Protein AF-A0A6G0WI58-F1 (afdb_monomer)

Sequence (1048 aa):
MTQKGDEEGEVELINSTYSTTRFAFSWSWWSAYGYKRHIKGDTLPADNMLLTDQSMAYESCGSKIKADLLGGNAVVMFAYGLSGSGKTFTVFGPDAVDIPEAWFKHEEPHPLWGIFPRLAYELFKEKQDGWKITMKYFQNVVDTVRDLMSPMAQEQQYKNGMRKDPDGFMDIEWCQGVVLKDWNDLRKTFMSANARKAIAPTQFNHQSTRGHCIMTLEVEKPDPEREGMKQRGRVYVCDLAGTEPAGDVVYANYQKIAFDDGTIEMKYLGPHPDPAKSKELQDQGKKINLSLTEMAQFFMKMAEAVQKKTLKPGASIPGCNSYFLCKYLKDTMLQARTYLFCAVRPEVTYHNYTFSTLGFAKNASVIKLQPKKASTAASPAERKLMAELDEMKNLVAMLKAENEKMAKSGGSGGGGGGGEQVEKLNELLAMKQKQLENVLNGDDDGNNEKSAAKMQEAMMQRQREEYEKRGIALTFFEDKTTLPYLINLDVDAYRSMRFMFILSKEVTTVGTQGDIKPMALSVIADHCSFEKSPPAIDGDGVDSGGVVTLVAGKGEVLHNGKKLEPQARIVLAPFDRVVIGTELMLFRYPGREDPSVDPPSADDAAREFQQALQSQDTAAMLALEAQKKQFEAERAAWEKQKAELDAARAQTSTASAEEVAEREQKLRELAQQEKERLARQVNDQELRDVLPKINELKQIVGVLNRDMLSFETALKGGGGSDGDGIPQVKVKVHNSQTDETILLDVFEFVKAYALLKDEVAFLKNAIANNREYSSPQGHDPITLLFDNSFHVGSVTSFPEYLLYNLETDPDESNMNIKNAVPPFNTIGKLQVIWTPLSSDDESKHDPNAIEDVDGPDDLVGKPWTYKLEIKQALGLPMITDLAYCQYEFLGELFTTESVEQNTRNPVFNYSHIHHVPCVTKEFIQYLQSHRLEFQLFINPYIMDPPKDTISTSNSAIVRNLGGTVKVQIPYEELEAKVTTLEQEKDSLVREVAFLRQAFKSATSKDAPPFEATISTPRSKLEMAKSTDNVLNPPPSSTPATTQPNDKK

Nearest PDB structures (foldseek):
  7wrg-assembly1_A  TM=3.898E-01  e=3.683E-45  Caenorhabditis elegans
  7wrg-assembly2_B  TM=3.918E-01  e=1.733E-41  Caenorhabditis elegans
  6g6z-assembly1_A  TM=7.735E-01  e=5.471E-14  Homo sapiens
  7tr0-assembly1_K  TM=7.579E-01  e=8.413E-13  Candida albicans
  4ck5-assembly1_C  TM=7.327E-01  e=4.857E-12  Homo sapiens

pLDDT: mean 77.8, std 13.47, range [34.03, 96.38]

Solvent-accessible surface area (backbone atoms only — not comparable to full-atom values): 58049 Å² total; per-residue (Å²): 97,43,64,81,55,89,65,38,9,32,42,64,58,76,98,60,92,58,93,76,40,72,47,72,42,49,72,45,78,43,66,69,81,71,46,82,81,70,66,83,77,86,56,64,73,63,73,71,41,71,77,45,50,39,60,59,54,24,71,73,47,37,64,60,52,49,52,39,32,77,65,10,20,32,33,36,40,37,24,40,33,45,51,69,30,43,39,58,41,54,43,43,12,49,70,55,86,88,49,83,74,15,41,60,76,47,95,59,96,52,77,61,27,9,36,49,54,53,48,50,50,53,50,51,71,69,60,54,91,77,54,47,39,35,40,32,36,32,36,35,45,62,66,33,32,30,18,30,58,36,93,79,52,51,67,46,50,46,79,69,46,54,41,67,47,99,86,61,38,57,44,52,70,82,50,46,68,47,78,48,87,46,61,66,48,47,27,53,53,47,52,61,22,56,73,62,58,64,65,52,31,29,81,61,23,74,77,29,49,78,24,37,35,44,34,38,46,35,41,36,30,70,30,94,88,41,88,65,32,28,28,34,10,30,40,36,43,33,44,49,39,47,68,60,61,24,85,79,49,36,32,34,38,71,44,85,42,78,46,97,88,71,52,72,47,75,44,76,75,46,68,46,92,57,64,65,58,20,49,54,53,19,60,54,31,46,54,43,44,51,24,51,50,37,39,52,47,45,36,42,57,47,32,51,28,56,76,70,69,67,67,54,93,92,62,81,74,86,70,37,70,79,38,61,58,24,58,49,40,51,64,36,54,67,31,13,42,75,46,80,44,76,23,56,53,92,49,75,93,40,40,73,60,32,50,52,44,51,53,52,51,53,38,45,67,68,63,84,60,70,49,49,70,42,71,49,76,55,52,75,66,56,50,51,47,52,53,53,49,53,55,49,49,53,52,51,52,52,52,51,54,48,52,54,52,57,67,71,68,72,74,88,82,85,82,75,62,72,62,56,53,51,49,53,49,51,52,52,49,53,52,51,52,53,51,44,51,36,47,75,71,62,74,67,61,97,57,96,70,76,50,71,65,61,55,48,52,54,48,50,57,50,49,50,58,55,34,46,77,26,37,30,44,48,41,91,83,54,81,78,64,66,58,41,26,36,30,34,44,33,73,51,74,86,67,22,65,40,46,29,38,64,54,83,50,60,66,36,35,29,12,74,78,38,56,28,39,77,77,54,87,63,51,33,64,56,19,30,35,38,38,42,46,73,70,42,70,44,100,83,78,48,74,71,43,47,53,44,29,42,33,34,30,80,33,59,34,30,48,75,45,38,79,56,56,72,69,38,75,44,78,64,53,69,63,40,39,38,29,57,48,82,46,44,24,35,32,44,35,55,94,71,59,60,92,89,59,80,76,80,52,37,55,59,55,47,51,42,41,51,57,41,62,56,72,70,47,64,70,65,42,53,55,48,48,52,50,47,51,50,50,52,50,53,48,54,52,47,54,50,53,50,52,53,52,53,54,57,64,71,67,71,86,82,78,53,76,65,63,51,52,56,50,52,50,54,51,51,53,52,51,49,51,50,52,54,51,53,38,52,54,50,38,56,48,51,50,64,64,44,54,64,51,51,58,51,41,54,52,49,33,43,36,63,70,41,65,55,53,46,78,46,82,41,67,29,70,27,90,43,76,80,71,80,27,62,56,40,66,28,38,33,39,34,34,70,84,79,74,46,74,49,60,36,49,54,67,59,47,53,51,49,46,54,53,48,52,49,52,53,42,52,51,46,50,24,50,78,68,76,40,88,45,67,62,60,75,72,64,35,70,66,50,50,66,44,74,47,76,26,72,57,22,37,31,82,43,72,50,45,60,60,54,42,64,46,56,55,50,80,85,63,21,60,36,62,21,25,32,47,40,84,75,64,45,76,44,29,30,38,33,44,41,43,38,61,41,56,37,91,49,74,93,66,48,41,83,88,65,54,68,89,44,95,45,62,73,76,43,53,71,34,66,46,33,34,37,41,33,42,41,33,39,39,65,39,89,54,44,19,34,30,36,33,41,34,36,58,58,98,91,41,82,47,69,49,44,66,36,80,42,88,33,38,53,49,68,54,69,34,75,50,76,50,72,40,80,56,35,44,73,67,54,52,50,42,37,67,70,43,49,38,48,39,40,34,30,33,20,57,44,78,88,76,69,79,89,71,68,55,30,56,83,30,64,67,31,31,48,63,66,73,39,82,80,80,81,77,69,56,68,67,62,54,51,53,51,50,53,52,50,51,52,50,48,56,49,51,52,52,49,51,50,48,51,39,51,52,45,24,72,75,67,77,44,82,65,79,83,87,79,82,88,66,92,48,74,66,61,56,51,52,51,50,53,54,53,46,50,71,76,56,63,76,84,82,81,77,80,88,76,88,80,79,92,77,88,132

Radius of gyration: 37.11 Å; Cα contacts (8 Å, |Δi|>4): 1701; chains: 1; bounding box: 77×116×121 Å

Organism: NCBI:txid100861

Mean predicted aligned error: 19.03 Å

InterPro domains:
  IPR001752 Kinesin motor domain [PF00225] (53-246)
  IPR001752 Kinesin motor domain [PR00380] (72-93)
  IPR001752 Kinesin motor domain [PR00380] (202-219)
  IPR001752 Kinesin motor domain [PR00380] (234-252)
  IPR001752 Kinesin motor domain [PS50067] (1-244)
  IPR001752 Kinesin motor domain [SM00129] (8-375)
  IPR008984 SMAD/FHA domain superfamily [SSF49879] (483-587)
  IPR027417 P-loop containing nucleoside triphosphate hydrolase [SSF52540] (52-378)
  IPR027640 Kinesin-like protein [PTHR24115] (20-683)
  IPR035892 C2 domain superfamily [SSF49562] (882-938)
  IPR036961 Kinesin motor domain superfamily [G3DSA:3.40.850.10] (3-410)

Structure (mmCIF, N/CA/C/O backbone):
data_AF-A0A6G0WI58-F1
#
_entry.id   AF-A0A6G0WI58-F1
#
loop_
_atom_site.group_PDB
_atom_site.id
_atom_site.type_symbol
_atom_site.label_atom_id
_atom_site.label_alt_id
_atom_site.label_comp_id
_atom_site.label_asym_id
_atom_site.label_entity_id
_atom_site.label_seq_id
_atom_site.pdbx_PDB_ins_code
_atom_site.Cartn_x
_atom_site.Cartn_y
_atom_site.Cartn_z
_atom_site.occupancy
_atom_site.B_iso_or_equiv
_atom_site.auth_seq_id
_atom_site.auth_comp_id
_atom_site.auth_asym_id
_atom_site.auth_atom_id
_atom_site.pdbx_PDB_model_num
ATOM 1 N N . MET A 1 1 ? 5.698 -0.679 32.376 1.00 86.19 1 MET A N 1
ATOM 2 C CA . MET A 1 1 ? 4.346 -1.140 31.981 1.00 86.19 1 MET A CA 1
ATOM 3 C C . MET A 1 1 ? 3.845 -2.085 33.051 1.00 86.19 1 MET A C 1
ATOM 5 O O . MET A 1 1 ? 4.654 -2.848 33.569 1.00 86.19 1 MET A O 1
ATOM 9 N N . THR A 1 2 ? 2.569 -2.012 33.417 1.00 85.88 2 THR A N 1
ATOM 10 C CA . THR A 1 2 ? 1.995 -2.806 34.514 1.00 85.88 2 THR A CA 1
ATOM 11 C C . THR A 1 2 ? 0.606 -3.312 34.149 1.00 85.88 2 THR A C 1
ATOM 13 O O . THR A 1 2 ? -0.266 -2.509 33.831 1.00 85.88 2 THR A O 1
ATOM 16 N N . GLN A 1 3 ? 0.390 -4.622 34.278 1.00 88.62 3 GLN A N 1
ATOM 17 C CA . GLN A 1 3 ? -0.926 -5.261 34.176 1.00 88.62 3 GLN A CA 1
ATOM 18 C C . GLN A 1 3 ? -1.393 -5.665 35.581 1.00 88.62 3 GLN A C 1
ATOM 20 O O . GLN A 1 3 ? -0.769 -6.526 36.200 1.00 88.62 3 GLN A O 1
ATOM 25 N N . LYS A 1 4 ? -2.445 -5.026 36.107 1.00 83.50 4 LYS A N 1
ATOM 26 C CA . LYS A 1 4 ? -2.928 -5.253 37.488 1.00 83.50 4 LYS A CA 1
ATOM 27 C C . LYS A 1 4 ? -4.059 -6.291 37.574 1.00 83.50 4 LYS A C 1
ATOM 29 O O . LYS A 1 4 ? -4.190 -6.946 38.604 1.00 83.50 4 LYS A O 1
ATOM 34 N N . GLY A 1 5 ? -4.813 -6.481 36.491 1.00 80.56 5 GLY A N 1
ATOM 35 C CA . GLY A 1 5 ? -5.943 -7.414 36.378 1.00 80.56 5 GLY A CA 1
ATOM 36 C C . GLY A 1 5 ? -6.354 -7.639 34.917 1.00 80.56 5 GLY A C 1
ATOM 37 O O . GLY A 1 5 ? -5.668 -7.156 34.016 1.00 80.56 5 GLY A O 1
ATOM 38 N N . ASP A 1 6 ? -7.447 -8.367 34.653 1.00 82.06 6 ASP A N 1
ATOM 39 C CA . ASP A 1 6 ? -8.005 -8.446 33.287 1.00 82.06 6 ASP A CA 1
ATOM 40 C C . ASP A 1 6 ? -8.547 -7.073 32.879 1.00 82.06 6 ASP A C 1
ATOM 42 O O . ASP A 1 6 ? -9.251 -6.431 33.650 1.00 82.06 6 ASP A O 1
ATOM 46 N N . GLU A 1 7 ? -8.193 -6.618 31.680 1.00 84.44 7 GLU A N 1
ATOM 47 C CA . GLU A 1 7 ? -8.569 -5.298 31.155 1.00 84.44 7 GLU A CA 1
ATOM 48 C C . GLU A 1 7 ? -8.104 -4.083 32.008 1.00 84.44 7 GLU A C 1
ATOM 50 O O . GLU A 1 7 ? -8.601 -2.972 31.825 1.00 84.44 7 GLU A O 1
ATOM 55 N N . GLU A 1 8 ? -7.108 -4.268 32.888 1.00 88.88 8 GLU A N 1
ATOM 56 C CA . GLU A 1 8 ? -6.513 -3.227 33.749 1.00 88.88 8 GLU A CA 1
ATOM 57 C C . GLU A 1 8 ? -4.999 -3.048 33.498 1.00 88.88 8 GLU A C 1
ATOM 59 O O . GLU A 1 8 ? -4.148 -3.397 34.330 1.00 88.88 8 GLU A O 1
ATOM 64 N N . GLY A 1 9 ? -4.652 -2.515 32.324 1.00 90.19 9 GLY A N 1
ATOM 65 C CA . GLY A 1 9 ? -3.285 -2.197 31.907 1.00 90.19 9 GLY A CA 1
ATOM 66 C C . GLY A 1 9 ? -2.919 -0.717 32.077 1.00 90.19 9 GLY A C 1
ATOM 67 O O . GLY A 1 9 ? -3.731 0.183 31.865 1.00 90.19 9 GLY A O 1
ATOM 68 N N . GLU A 1 10 ? -1.662 -0.444 32.422 1.00 91.88 10 GLU A N 1
ATOM 69 C CA . GLU A 1 10 ? -1.137 0.913 32.600 1.00 91.88 10 GLU A CA 1
ATOM 70 C C . GLU A 1 10 ? 0.283 1.042 32.027 1.00 91.88 10 GLU A C 1
ATOM 72 O O . GLU A 1 10 ? 1.170 0.204 32.241 1.00 91.88 10 GLU A O 1
ATOM 77 N N . VAL A 1 11 ? 0.510 2.130 31.294 1.00 92.25 11 VAL A N 1
ATOM 78 C CA . VAL A 1 11 ? 1.809 2.509 30.735 1.00 92.25 11 VAL A CA 1
ATOM 79 C C . VAL A 1 11 ? 2.222 3.850 31.328 1.00 92.25 11 VAL A C 1
ATOM 81 O O . VAL A 1 11 ? 1.506 4.840 31.204 1.00 92.25 11 VAL A O 1
ATOM 84 N N . GLU A 1 12 ? 3.399 3.880 31.948 1.00 90.94 12 GLU A N 1
ATOM 85 C CA . GLU A 1 12 ? 4.030 5.089 32.474 1.00 90.94 12 GLU A CA 1
ATOM 86 C C . GLU A 1 12 ? 5.325 5.365 31.702 1.00 90.94 12 GLU A C 1
ATOM 88 O O . GLU A 1 12 ? 6.178 4.483 31.574 1.00 90.94 12 GLU A O 1
ATOM 93 N N . LEU A 1 13 ? 5.456 6.581 31.172 1.00 89.19 13 LEU A N 1
ATOM 94 C CA . LEU A 1 13 ? 6.663 7.083 30.527 1.00 89.19 13 LEU A CA 1
ATOM 95 C C . LEU A 1 13 ? 7.618 7.628 31.588 1.00 89.19 13 LEU A C 1
ATOM 97 O O . LEU A 1 13 ? 7.349 8.645 32.227 1.00 89.19 13 LEU A O 1
ATOM 101 N N . ILE A 1 14 ? 8.752 6.954 31.745 1.00 86.69 14 ILE A N 1
ATOM 102 C CA . ILE A 1 14 ? 9.861 7.387 32.601 1.00 86.69 14 ILE A CA 1
ATOM 103 C C . ILE A 1 14 ? 10.835 8.251 31.797 1.00 86.69 14 ILE A C 1
ATOM 105 O O . ILE A 1 14 ? 10.959 8.072 30.591 1.00 86.69 14 ILE A O 1
ATOM 109 N N . ASN A 1 15 ? 11.555 9.173 32.444 1.00 83.75 15 ASN A N 1
ATOM 110 C CA . ASN A 1 15 ? 12.497 10.088 31.772 1.00 83.75 15 ASN A CA 1
ATOM 111 C C . ASN A 1 15 ? 11.845 10.932 30.654 1.00 83.75 15 ASN A C 1
ATOM 113 O O . ASN A 1 15 ? 12.468 11.229 29.634 1.00 83.75 15 ASN A O 1
ATOM 117 N N . SER A 1 16 ? 10.568 11.275 30.832 1.00 81.00 16 SER A N 1
ATOM 118 C CA . SER A 1 16 ? 9.770 12.064 29.895 1.00 81.00 16 SER A CA 1
ATOM 119 C C . SER A 1 16 ? 9.658 13.514 30.367 1.00 81.00 16 SER A C 1
ATOM 121 O O . SER A 1 16 ? 9.489 13.766 31.558 1.00 81.00 16 SER A O 1
ATOM 123 N N . THR A 1 17 ? 9.729 14.463 29.433 1.00 78.31 17 THR A N 1
ATOM 124 C CA . THR A 1 17 ? 9.482 15.895 29.677 1.00 78.31 17 THR A CA 1
ATOM 125 C C . THR A 1 17 ? 8.025 16.297 29.422 1.00 78.31 17 THR A C 1
ATOM 127 O O . THR A 1 17 ? 7.658 17.446 29.658 1.00 78.31 17 THR A O 1
ATOM 130 N N . TYR A 1 18 ? 7.185 15.369 28.948 1.00 76.44 18 TYR A N 1
ATOM 131 C CA . TYR A 1 18 ? 5.766 15.618 28.702 1.00 76.44 18 TYR A CA 1
ATOM 132 C C . TYR A 1 18 ? 4.981 15.749 30.013 1.00 76.44 18 TYR A C 1
ATOM 134 O O . TYR A 1 18 ? 5.231 15.029 30.977 1.00 76.44 18 TYR A O 1
ATOM 142 N N . SER A 1 19 ? 3.972 16.625 30.025 1.00 76.19 19 SER A N 1
ATOM 143 C CA . SER A 1 19 ? 3.089 16.831 31.184 1.00 76.19 19 SER A CA 1
ATOM 144 C C . SER A 1 19 ? 2.230 15.605 31.511 1.00 76.19 19 SER A C 1
ATOM 146 O O . SER A 1 19 ? 1.919 15.351 32.673 1.00 76.19 19 SER A O 1
ATOM 148 N N . THR A 1 20 ? 1.857 14.825 30.492 1.00 80.00 20 THR A N 1
ATOM 149 C CA . THR A 1 20 ? 1.148 13.551 30.652 1.00 80.00 20 THR A CA 1
ATOM 150 C C . THR A 1 20 ? 2.134 12.403 30.509 1.00 80.00 20 THR A C 1
ATOM 152 O O . THR A 1 20 ? 2.699 12.191 29.440 1.00 80.00 20 THR A O 1
ATOM 155 N N . THR A 1 21 ? 2.321 11.630 31.573 1.00 86.56 21 THR A N 1
ATOM 156 C CA . THR A 1 21 ? 3.246 10.487 31.571 1.00 86.56 21 THR A CA 1
ATOM 157 C C . THR A 1 21 ? 2.549 9.148 31.766 1.00 86.56 21 THR A C 1
ATOM 159 O O . THR A 1 21 ? 3.161 8.122 31.497 1.00 86.56 21 THR A O 1
ATOM 162 N N . ARG A 1 22 ? 1.278 9.126 32.186 1.00 90.44 22 ARG A N 1
ATOM 163 C CA . ARG A 1 22 ? 0.522 7.897 32.471 1.00 90.44 22 ARG A CA 1
ATOM 164 C C . ARG A 1 22 ? -0.658 7.709 31.527 1.00 90.44 22 ARG A C 1
ATOM 166 O O . ARG A 1 22 ? -1.426 8.640 31.286 1.00 90.44 22 ARG A O 1
ATOM 173 N N . PHE A 1 23 ? -0.819 6.481 31.045 1.00 91.44 23 PHE A N 1
ATOM 174 C CA . PHE A 1 23 ? -1.855 6.072 30.103 1.00 91.44 23 PHE A CA 1
ATOM 175 C C . PHE A 1 23 ? -2.476 4.747 30.554 1.00 91.44 23 PHE A C 1
ATOM 177 O O . PHE A 1 23 ? -1.757 3.811 30.899 1.00 91.44 23 PHE A O 1
ATOM 184 N N . ALA A 1 24 ? -3.806 4.667 30.535 1.00 89.94 24 ALA A N 1
ATOM 185 C CA . ALA A 1 24 ? -4.555 3.466 30.898 1.00 89.94 24 ALA A CA 1
ATOM 186 C C . ALA A 1 24 ? -5.099 2.769 29.644 1.00 89.94 24 ALA A C 1
ATOM 188 O O . ALA A 1 24 ? -5.619 3.431 28.742 1.00 89.94 24 ALA A O 1
ATOM 189 N N . PHE A 1 25 ? -5.001 1.442 29.613 1.00 91.88 25 PHE A N 1
ATOM 190 C CA . PHE A 1 25 ? -5.433 0.581 28.511 1.00 91.88 25 PHE A CA 1
ATOM 191 C C . PHE A 1 25 ? -6.026 -0.724 29.049 1.00 91.88 25 PHE A C 1
ATOM 193 O O . PHE A 1 25 ? -5.858 -1.050 30.219 1.00 91.88 25 PHE A O 1
ATOM 200 N N . SER A 1 26 ? -6.679 -1.508 28.190 1.00 90.62 26 SER A N 1
ATOM 201 C CA . SER A 1 26 ? -7.145 -2.848 28.568 1.00 90.62 26 SER A CA 1
ATOM 202 C C . SER A 1 26 ? -5.967 -3.775 28.896 1.00 90.62 26 SER A C 1
ATOM 204 O O . SER A 1 26 ? -5.926 -4.408 29.947 1.00 90.62 26 SER A O 1
ATOM 206 N N . TRP A 1 27 ? -4.951 -3.808 28.036 1.00 92.00 27 TRP A N 1
ATOM 207 C CA . TRP A 1 27 ? -3.761 -4.625 28.257 1.00 92.00 27 TRP A CA 1
ATOM 208 C C . TRP A 1 27 ? -2.489 -3.825 27.999 1.00 92.00 27 TRP A C 1
ATOM 210 O O . TRP A 1 27 ? -2.453 -2.953 27.130 1.00 92.00 27 TRP A O 1
ATOM 220 N N . SER A 1 28 ? -1.439 -4.129 28.757 1.00 93.06 28 SER A N 1
ATOM 221 C CA . SER A 1 28 ? -0.091 -3.601 28.553 1.00 93.06 28 SER A CA 1
ATOM 222 C C . SER A 1 28 ? 0.935 -4.724 28.713 1.00 93.06 28 SER A C 1
ATOM 224 O O . SER A 1 28 ? 0.937 -5.426 29.724 1.00 93.06 28 SER A O 1
ATOM 226 N N . TRP A 1 29 ? 1.803 -4.899 27.715 1.00 92.75 29 TRP A N 1
ATOM 227 C CA . TRP A 1 29 ? 2.757 -6.010 27.659 1.00 92.75 29 TRP A CA 1
ATOM 228 C C . TRP A 1 29 ? 4.185 -5.503 27.494 1.00 92.75 29 TRP A C 1
ATOM 230 O O . TRP A 1 29 ? 4.476 -4.702 26.607 1.00 92.75 29 TRP A O 1
ATOM 240 N N . TRP A 1 30 ? 5.095 -6.011 28.322 1.00 91.44 30 TRP A N 1
ATOM 241 C CA . TRP A 1 30 ? 6.525 -5.749 28.194 1.00 91.44 30 TRP A CA 1
ATOM 242 C C . TRP A 1 30 ? 7.189 -6.895 27.427 1.00 91.44 30 TRP A C 1
ATOM 244 O O . TRP A 1 30 ? 7.303 -7.996 27.951 1.00 91.44 30 TRP A O 1
ATOM 254 N N . SER A 1 31 ? 7.601 -6.656 26.178 1.00 86.38 31 SER A N 1
ATOM 255 C CA . SER A 1 31 ? 8.156 -7.683 25.265 1.00 86.38 31 SER A CA 1
ATOM 256 C C . SER A 1 31 ? 9.563 -7.331 24.750 1.00 86.38 31 SER A C 1
ATOM 258 O O . SER A 1 31 ? 9.906 -7.601 23.601 1.00 86.38 31 SER A O 1
ATOM 260 N N . ALA A 1 32 ? 10.390 -6.678 25.571 1.00 83.12 32 ALA A N 1
ATOM 261 C CA . ALA A 1 32 ? 11.712 -6.199 25.158 1.00 83.12 32 ALA A CA 1
ATOM 262 C C . ALA A 1 32 ? 12.806 -7.265 25.357 1.00 83.12 32 ALA A C 1
ATOM 264 O O . ALA A 1 32 ? 13.643 -7.159 26.252 1.00 83.12 32 ALA A O 1
ATOM 265 N N . TYR A 1 33 ? 12.818 -8.317 24.539 1.00 80.88 33 TYR A N 1
ATOM 266 C CA . TYR A 1 33 ? 13.877 -9.332 24.601 1.00 80.88 33 TYR A CA 1
ATOM 267 C C . TYR A 1 33 ? 15.262 -8.709 24.370 1.00 80.88 33 TYR A C 1
ATOM 269 O O . TYR A 1 33 ? 15.451 -7.884 23.482 1.00 80.88 33 TYR A O 1
ATOM 277 N N . GLY A 1 34 ? 16.249 -9.088 25.187 1.00 80.44 34 GLY A N 1
ATOM 278 C CA . GLY A 1 34 ? 17.618 -8.581 25.050 1.00 80.44 34 GLY A CA 1
ATOM 279 C C . GLY A 1 34 ? 17.830 -7.121 25.478 1.00 80.44 34 GLY A C 1
ATOM 280 O O . GLY A 1 34 ? 18.923 -6.603 25.255 1.00 80.44 34 GLY A O 1
ATOM 281 N N . TYR A 1 35 ? 16.855 -6.473 26.140 1.00 84.56 35 TYR A N 1
ATOM 282 C CA . TYR A 1 35 ? 16.942 -5.066 26.584 1.00 84.56 35 TYR A CA 1
ATOM 283 C C . TYR A 1 35 ? 18.232 -4.734 27.353 1.00 84.56 35 TYR A C 1
ATOM 285 O O . TYR A 1 35 ? 18.745 -3.619 27.255 1.00 84.56 35 TYR A O 1
ATOM 293 N N . LYS A 1 36 ? 18.793 -5.709 28.083 1.00 85.88 36 LYS A N 1
ATOM 294 C CA . LYS A 1 36 ? 20.036 -5.572 28.860 1.00 85.88 36 LYS A CA 1
ATOM 295 C C . LYS A 1 36 ? 21.235 -5.129 28.013 1.00 85.88 36 LYS A C 1
ATOM 297 O O . LYS A 1 36 ? 22.141 -4.507 28.550 1.00 85.88 36 LYS A O 1
ATOM 302 N N . ARG A 1 37 ? 21.232 -5.409 26.702 1.00 83.94 37 ARG A N 1
ATOM 303 C CA . ARG A 1 37 ? 22.276 -4.964 25.760 1.00 83.94 37 ARG A CA 1
ATOM 304 C C . ARG A 1 37 ? 22.182 -3.474 25.412 1.00 83.94 37 ARG A C 1
ATOM 306 O O . ARG A 1 37 ? 23.174 -2.890 24.989 1.00 83.94 37 ARG A O 1
ATOM 313 N N . HIS A 1 38 ? 21.008 -2.864 25.583 1.00 81.50 38 HIS A N 1
ATOM 314 C CA . HIS A 1 38 ? 20.710 -1.524 25.069 1.00 81.50 38 HIS A CA 1
ATOM 315 C C . HIS A 1 38 ? 20.391 -0.495 26.164 1.00 81.50 38 HIS A C 1
ATOM 317 O O . HIS A 1 38 ? 20.472 0.706 25.896 1.00 81.50 38 HIS A O 1
ATOM 323 N N . ILE A 1 39 ? 20.061 -0.922 27.392 1.00 84.62 39 ILE A N 1
ATOM 324 C CA . ILE A 1 39 ? 19.858 0.006 28.513 1.00 84.62 39 ILE A CA 1
ATOM 325 C C . ILE A 1 39 ? 21.163 0.735 28.850 1.00 84.62 39 ILE A C 1
ATOM 327 O O . ILE A 1 39 ? 22.220 0.133 29.023 1.00 84.62 39 ILE A O 1
ATOM 331 N N . LYS A 1 40 ? 21.053 2.057 29.002 1.00 81.50 40 LYS A N 1
ATOM 332 C CA . LYS A 1 40 ? 22.084 2.923 29.576 1.00 81.50 40 LYS A CA 1
ATOM 333 C C . LYS A 1 40 ? 21.551 3.475 30.899 1.00 81.50 40 LYS A C 1
ATOM 335 O O . LYS A 1 40 ? 20.570 4.211 30.883 1.00 81.50 40 LYS A O 1
ATOM 340 N N . GLY A 1 41 ? 22.188 3.141 32.020 1.00 80.81 41 GLY A N 1
ATOM 341 C CA . GLY A 1 41 ? 21.757 3.577 33.354 1.00 80.81 41 GLY A CA 1
ATOM 342 C C . GLY A 1 41 ? 21.105 2.461 34.172 1.00 80.81 41 GLY A C 1
ATOM 343 O O . GLY A 1 41 ? 21.532 1.313 34.086 1.00 80.81 41 GLY A O 1
ATOM 344 N N . ASP A 1 42 ? 20.115 2.813 34.995 1.00 79.81 42 ASP A N 1
ATOM 345 C CA . ASP A 1 42 ? 19.456 1.885 35.920 1.00 79.81 42 ASP A CA 1
ATOM 346 C C . ASP A 1 42 ? 18.600 0.840 35.181 1.00 79.81 42 ASP A C 1
ATOM 348 O O . ASP A 1 42 ? 17.692 1.184 34.420 1.00 79.81 42 ASP A O 1
ATOM 352 N N . THR A 1 43 ? 18.886 -0.444 35.411 1.00 83.38 43 THR A N 1
ATOM 353 C CA . THR A 1 43 ? 18.144 -1.574 34.831 1.00 83.38 43 THR A CA 1
ATOM 354 C C . THR A 1 43 ? 16.974 -2.017 35.704 1.00 83.38 43 THR A C 1
ATOM 356 O O . THR A 1 43 ? 16.082 -2.702 35.202 1.00 83.38 43 THR A O 1
ATOM 359 N N . LEU A 1 44 ? 16.934 -1.602 36.977 1.00 85.00 44 LEU A N 1
ATOM 360 C CA . LEU A 1 44 ? 15.982 -2.080 37.979 1.00 85.00 44 LEU A CA 1
ATOM 361 C C . LEU A 1 44 ? 14.508 -1.931 37.552 1.00 85.00 44 LEU A C 1
ATOM 363 O O . LEU A 1 44 ? 13.740 -2.871 37.770 1.00 85.00 44 LEU A O 1
ATOM 367 N N . PRO A 1 45 ? 14.073 -0.830 36.897 1.00 83.50 45 PRO A N 1
ATOM 368 C CA . PRO A 1 45 ? 12.702 -0.728 36.409 1.00 83.50 45 PRO A CA 1
ATOM 369 C C . PRO A 1 45 ? 12.355 -1.809 35.382 1.00 83.50 45 PRO A C 1
ATOM 371 O O . PRO A 1 45 ? 11.271 -2.374 35.457 1.00 83.50 45 PRO A O 1
ATOM 374 N N . ALA A 1 46 ? 13.259 -2.111 34.445 1.00 84.62 46 ALA A N 1
ATOM 375 C CA . ALA A 1 46 ? 13.041 -3.122 33.410 1.00 84.62 46 ALA A CA 1
ATOM 376 C C . ALA A 1 46 ? 13.186 -4.552 33.955 1.00 84.62 46 ALA A C 1
ATOM 378 O O . ALA A 1 46 ? 12.415 -5.424 33.565 1.00 84.62 46 ALA A O 1
ATOM 379 N N . ASP A 1 47 ? 14.120 -4.777 34.887 1.00 86.31 47 ASP A N 1
ATOM 380 C CA . ASP A 1 47 ? 14.324 -6.068 35.561 1.00 86.31 47 ASP A CA 1
ATOM 381 C C . ASP A 1 47 ? 13.092 -6.495 36.385 1.00 86.31 47 ASP A C 1
ATOM 383 O O . ASP A 1 47 ? 12.820 -7.687 36.517 1.00 86.31 47 ASP A O 1
ATOM 387 N N . ASN A 1 48 ? 12.328 -5.530 36.908 1.00 86.56 48 ASN A N 1
ATOM 388 C CA . ASN A 1 48 ? 11.100 -5.774 37.671 1.00 86.56 48 ASN A CA 1
ATOM 389 C C . ASN A 1 48 ? 9.843 -5.945 36.796 1.00 86.56 48 ASN A C 1
ATOM 391 O O . ASN A 1 48 ? 8.771 -6.242 37.329 1.00 86.56 48 ASN A O 1
ATOM 395 N N . MET A 1 49 ? 9.927 -5.737 35.476 1.00 86.75 49 MET A N 1
ATOM 396 C CA . MET A 1 49 ? 8.787 -5.936 34.576 1.00 86.75 49 MET A CA 1
ATOM 397 C C . MET A 1 49 ? 8.685 -7.400 34.147 1.00 86.75 49 MET A C 1
ATOM 399 O O . MET A 1 49 ? 9.662 -8.011 33.717 1.00 86.75 49 MET A O 1
ATOM 403 N N . LEU A 1 50 ? 7.472 -7.952 34.202 1.00 87.31 50 LEU A N 1
ATOM 404 C CA . LEU A 1 50 ? 7.195 -9.286 33.679 1.00 87.31 50 LEU A CA 1
ATOM 405 C C . LEU A 1 50 ? 7.360 -9.289 32.156 1.00 87.31 50 LEU A C 1
ATOM 407 O O . LEU A 1 50 ? 6.588 -8.650 31.439 1.00 87.31 50 LEU A O 1
ATOM 411 N N . LEU A 1 51 ? 8.353 -10.030 31.668 1.00 89.19 51 LEU A N 1
ATOM 412 C CA . LEU A 1 51 ? 8.534 -10.262 30.242 1.00 89.19 51 LEU A CA 1
ATOM 413 C C . LEU A 1 51 ? 7.373 -11.121 29.727 1.00 89.19 51 LEU A C 1
ATOM 415 O O . LEU A 1 51 ? 7.225 -12.275 30.117 1.00 89.19 51 LEU A O 1
ATOM 419 N N . THR A 1 52 ? 6.536 -10.530 28.883 1.00 91.50 52 THR A N 1
ATOM 420 C CA . THR A 1 52 ? 5.369 -11.174 28.278 1.00 91.50 52 THR A CA 1
ATOM 421 C C . THR A 1 52 ? 5.782 -11.785 26.949 1.00 91.50 52 THR A C 1
ATOM 423 O O . THR A 1 52 ? 6.285 -11.072 26.081 1.00 91.50 52 THR A O 1
ATOM 426 N N . ASP A 1 53 ? 5.576 -13.091 26.789 1.00 92.62 53 ASP A N 1
ATOM 427 C CA . ASP A 1 53 ? 5.783 -13.768 25.512 1.00 92.62 53 ASP A CA 1
ATOM 428 C C . ASP A 1 53 ? 4.517 -13.799 24.645 1.00 92.62 53 ASP A C 1
ATOM 430 O O . ASP A 1 53 ? 3.435 -13.360 25.044 1.00 92.62 53 ASP A O 1
ATOM 434 N N . GLN A 1 54 ? 4.652 -14.312 23.422 1.00 93.62 54 GLN A N 1
ATOM 435 C CA . GLN A 1 54 ? 3.543 -14.361 22.470 1.00 93.62 54 GLN A CA 1
ATOM 436 C C . GLN A 1 54 ? 2.397 -15.279 22.913 1.00 93.62 54 GLN A C 1
ATOM 438 O O . GLN A 1 54 ? 1.245 -15.047 22.548 1.00 93.62 54 GLN A O 1
ATOM 443 N N . SER A 1 55 ? 2.694 -16.329 23.686 1.00 93.19 55 SER A N 1
ATOM 444 C CA . SER A 1 55 ? 1.666 -17.233 24.208 1.00 93.19 55 SER A CA 1
ATOM 445 C C . SER A 1 55 ? 0.820 -16.500 25.246 1.00 93.19 55 SER A C 1
ATOM 447 O O . SER A 1 55 ? -0.402 -16.482 25.130 1.00 93.19 55 SER A O 1
ATOM 449 N N . MET A 1 56 ? 1.465 -15.794 26.179 1.00 92.38 56 MET A N 1
ATOM 450 C CA . MET A 1 56 ? 0.794 -14.975 27.193 1.00 92.38 56 MET A CA 1
ATOM 451 C C . MET A 1 56 ? -0.042 -13.843 26.568 1.00 92.38 56 MET A C 1
ATOM 453 O O . MET A 1 56 ? -1.162 -13.561 27.010 1.00 92.38 56 MET A O 1
ATOM 457 N N . ALA A 1 57 ? 0.468 -13.199 25.511 1.00 92.38 57 ALA A N 1
ATOM 458 C CA . ALA A 1 57 ? -0.275 -12.177 24.773 1.00 92.38 57 ALA A CA 1
ATOM 459 C C . ALA A 1 57 ? -1.532 -12.761 24.094 1.00 92.38 57 ALA A C 1
ATOM 461 O O . ALA A 1 57 ? -2.614 -12.168 24.162 1.00 92.38 57 ALA A O 1
ATOM 462 N N . TYR A 1 58 ? -1.420 -13.953 23.492 1.00 94.06 58 TYR A N 1
ATOM 463 C CA . TYR A 1 58 ? -2.559 -14.661 22.904 1.00 94.06 58 TYR A CA 1
ATOM 464 C C . TYR A 1 58 ? -3.586 -15.089 23.960 1.00 94.06 58 TYR A C 1
ATOM 466 O O . TYR A 1 58 ? -4.777 -14.874 23.762 1.00 94.06 58 TYR A O 1
ATOM 474 N N . GLU A 1 59 ? -3.160 -15.617 25.108 1.00 92.06 59 GLU A N 1
ATOM 475 C CA . GLU A 1 59 ? -4.062 -16.004 26.205 1.00 92.06 59 GLU A CA 1
ATOM 476 C C . GLU A 1 59 ? -4.889 -14.821 26.735 1.00 92.06 59 GLU A C 1
ATOM 478 O O . GLU A 1 59 ? -6.044 -14.996 27.123 1.00 92.06 59 GLU A O 1
ATOM 483 N N . SER A 1 60 ? -4.334 -13.606 26.679 1.00 90.19 60 SER A N 1
ATOM 484 C CA . SER A 1 60 ? -5.008 -12.386 27.139 1.00 90.19 60 SER A CA 1
ATOM 485 C C . SER A 1 60 ? -6.206 -11.983 26.261 1.00 90.19 60 SER A C 1
ATOM 487 O O . SER A 1 60 ? -7.204 -11.478 26.775 1.00 90.19 60 SER A O 1
ATOM 489 N N . CYS A 1 61 ? -6.132 -12.177 24.935 1.00 91.62 61 CYS A N 1
ATOM 490 C CA . CYS A 1 61 ? -7.134 -11.634 23.997 1.00 91.62 61 CYS A CA 1
ATOM 491 C C . CYS A 1 61 ? -7.588 -12.583 22.872 1.00 91.62 61 CYS A C 1
ATOM 493 O O . CYS A 1 61 ? -8.716 -12.462 22.388 1.00 91.62 61 CYS A O 1
ATOM 495 N N . GLY A 1 62 ? -6.764 -13.551 22.476 1.00 92.12 62 GLY A N 1
ATOM 496 C CA . GLY A 1 62 ? -6.992 -14.461 21.352 1.00 92.12 62 GLY A CA 1
ATOM 497 C C . GLY A 1 62 ? -8.254 -15.308 21.495 1.00 92.12 62 GLY A C 1
ATOM 498 O O . GLY A 1 62 ? -9.048 -15.391 20.560 1.00 92.12 62 GLY A O 1
ATOM 499 N N . SER A 1 63 ? -8.518 -15.843 22.690 1.00 90.06 63 SER A N 1
ATOM 500 C CA . SER A 1 63 ? -9.742 -16.609 22.971 1.00 90.06 63 SER A CA 1
ATOM 501 C C . SER A 1 63 ? -11.018 -15.777 22.784 1.00 90.06 63 SER A C 1
ATOM 503 O O . SER A 1 63 ? -12.008 -16.284 22.253 1.00 90.06 63 SER A O 1
ATOM 505 N N . LYS A 1 64 ? -10.992 -14.488 23.170 1.00 91.69 64 LYS A N 1
ATOM 506 C CA . LYS A 1 64 ? -12.114 -13.549 22.968 1.00 91.69 64 LYS A CA 1
ATOM 507 C C . LYS A 1 64 ? -12.322 -13.289 21.465 1.00 91.69 64 LYS A C 1
ATOM 509 O O . LYS A 1 64 ? -13.440 -13.422 20.974 1.00 91.69 64 LYS A O 1
ATOM 514 N N . ILE A 1 65 ? -11.235 -13.038 20.726 1.00 94.25 65 ILE A N 1
ATOM 515 C CA . ILE A 1 65 ? -11.250 -12.843 19.264 1.00 94.25 65 ILE A CA 1
ATOM 516 C C . ILE A 1 65 ? -11.830 -14.069 18.541 1.00 94.25 65 ILE A C 1
ATOM 518 O O . ILE A 1 65 ? -12.690 -13.923 17.670 1.00 94.25 65 ILE A O 1
ATOM 522 N N . LYS A 1 66 ? -11.407 -15.282 18.920 1.00 94.31 66 LYS A N 1
ATOM 523 C CA . LYS A 1 66 ? -11.913 -16.538 18.345 1.00 94.31 66 LYS A CA 1
ATOM 524 C C . LYS A 1 66 ? -13.411 -16.703 18.565 1.00 94.31 66 LYS A C 1
ATOM 526 O O . LYS A 1 66 ? -14.139 -17.010 17.622 1.00 94.31 66 LYS A O 1
ATOM 531 N N . ALA A 1 67 ? -13.874 -16.477 19.795 1.00 92.44 67 ALA A N 1
ATOM 532 C CA . ALA A 1 67 ? -15.290 -16.569 20.132 1.00 92.44 67 ALA A CA 1
ATOM 533 C C . ALA A 1 67 ? -16.133 -15.571 19.323 1.00 92.44 67 ALA A C 1
ATOM 535 O O . ALA A 1 67 ? -17.219 -15.917 18.861 1.00 92.44 67 ALA A O 1
ATOM 536 N N . ASP A 1 68 ? -15.619 -14.362 19.095 1.00 91.75 68 ASP A N 1
ATOM 537 C CA . ASP A 1 68 ? -16.298 -13.360 18.277 1.00 91.75 68 ASP A CA 1
ATOM 538 C C . ASP A 1 68 ? -16.368 -13.749 16.799 1.00 91.75 68 ASP A C 1
ATOM 540 O O . ASP A 1 68 ? -17.440 -13.650 16.195 1.00 91.75 68 ASP A O 1
ATOM 544 N N . LEU A 1 69 ? -15.267 -14.253 16.238 1.00 92.75 69 LEU A N 1
ATOM 545 C CA . LEU A 1 69 ? -15.218 -14.752 14.865 1.00 92.75 69 LEU A CA 1
ATOM 546 C C . LEU A 1 69 ? -16.206 -15.912 14.657 1.00 92.75 69 LEU A C 1
ATOM 548 O O . LEU A 1 69 ? -17.043 -15.867 13.755 1.00 92.75 69 LEU A O 1
ATOM 552 N N . LEU A 1 70 ? -16.168 -16.926 15.528 1.00 91.38 70 LEU A N 1
ATOM 553 C CA . LEU A 1 70 ? -17.081 -18.075 15.471 1.00 91.38 70 LEU A CA 1
ATOM 554 C C . LEU A 1 70 ? -18.534 -17.692 15.785 1.00 91.38 70 LEU A C 1
ATOM 556 O O . LEU A 1 70 ? -19.465 -18.339 15.307 1.00 91.38 70 LEU A O 1
ATOM 560 N N . GLY A 1 71 ? -18.739 -16.610 16.535 1.00 88.81 71 GLY A N 1
ATOM 561 C CA . GLY A 1 71 ? -20.037 -15.995 16.798 1.00 88.81 71 GLY A CA 1
ATOM 562 C C . GLY A 1 71 ? -20.615 -15.202 15.621 1.00 88.81 71 GLY A C 1
ATOM 563 O O . GLY A 1 71 ? -21.650 -14.550 15.795 1.00 88.81 71 GLY A O 1
ATOM 564 N N . GLY A 1 72 ? -19.981 -15.248 14.442 1.00 88.25 72 GLY A N 1
ATOM 565 C CA . GLY A 1 72 ? -20.434 -14.580 13.220 1.00 88.25 72 GLY A CA 1
ATOM 566 C C . GLY A 1 72 ? -20.249 -13.068 13.232 1.00 88.25 72 GLY A C 1
ATOM 567 O O . GLY A 1 72 ? -20.943 -12.373 12.494 1.00 88.25 72 GLY A O 1
ATOM 568 N N . ASN A 1 73 ? -19.383 -12.548 14.104 1.00 89.69 73 ASN A N 1
ATOM 569 C CA . ASN A 1 73 ? -19.076 -11.126 14.147 1.00 89.69 73 ASN A CA 1
ATOM 570 C C . ASN A 1 73 ? -17.974 -10.797 13.129 1.00 89.69 73 ASN A C 1
ATOM 572 O O . ASN A 1 73 ? -17.087 -11.611 12.855 1.00 89.69 73 ASN A O 1
ATOM 576 N N . ALA A 1 74 ? -17.995 -9.568 12.617 1.00 90.62 74 ALA A N 1
ATOM 577 C CA . ALA A 1 74 ? -16.808 -8.973 12.020 1.00 90.62 74 ALA A CA 1
ATOM 578 C C . ALA A 1 74 ? -15.847 -8.526 13.132 1.00 90.62 74 ALA A C 1
ATOM 580 O O . ALA A 1 74 ? -16.259 -7.881 14.100 1.00 90.62 74 ALA A O 1
ATOM 581 N N . VAL A 1 75 ? -14.570 -8.862 12.988 1.00 92.75 75 VAL A N 1
ATOM 582 C CA . VAL A 1 75 ? -13.480 -8.513 13.900 1.00 92.75 75 VAL A CA 1
ATOM 583 C C . VAL A 1 75 ? -12.400 -7.787 13.108 1.00 92.75 75 VAL A C 1
ATOM 585 O O . VAL A 1 75 ? -12.013 -8.236 12.035 1.00 92.75 75 VAL A O 1
ATOM 588 N N . VAL A 1 76 ? -11.893 -6.674 13.625 1.00 92.50 76 VAL A N 1
ATOM 589 C CA . VAL A 1 76 ? -10.781 -5.928 13.024 1.00 92.50 76 VAL A CA 1
ATOM 590 C C . VAL A 1 76 ? -9.625 -5.903 14.013 1.00 92.50 76 VAL A C 1
ATOM 592 O O . VAL A 1 76 ? -9.792 -5.475 15.149 1.00 92.50 76 VAL A O 1
ATOM 595 N N . MET A 1 77 ? -8.453 -6.365 13.592 1.00 94.62 77 MET A N 1
ATOM 596 C CA . MET A 1 77 ? -7.205 -6.327 14.348 1.00 94.62 77 MET A CA 1
ATOM 597 C C . MET A 1 77 ? -6.276 -5.295 13.709 1.00 94.62 77 MET A C 1
ATOM 599 O O . MET A 1 77 ? -5.822 -5.498 12.586 1.00 94.62 77 MET A O 1
ATOM 603 N N . PHE A 1 78 ? -5.973 -4.208 14.414 1.00 92.25 78 PHE A N 1
ATOM 604 C CA . PHE A 1 78 ? -5.029 -3.187 13.960 1.00 92.25 78 PHE A CA 1
ATOM 605 C C . PHE A 1 78 ? -3.685 -3.340 14.648 1.00 92.25 78 PHE A C 1
ATOM 607 O O . PHE A 1 78 ? -3.634 -3.321 15.872 1.00 92.25 78 PHE A O 1
ATOM 614 N N . ALA A 1 79 ? -2.600 -3.396 13.881 1.00 93.19 79 ALA A N 1
ATOM 615 C CA . ALA A 1 79 ? -1.260 -3.162 14.406 1.00 93.19 79 ALA A CA 1
ATOM 616 C C . ALA A 1 79 ? -0.820 -1.738 14.057 1.00 93.19 79 ALA A C 1
ATOM 618 O O . ALA A 1 79 ? -0.728 -1.384 12.882 1.00 93.19 79 ALA A O 1
ATOM 619 N N . TYR A 1 80 ? -0.554 -0.919 15.074 1.00 92.06 80 TYR A N 1
ATOM 620 C CA . TYR A 1 80 ? -0.241 0.503 14.924 1.00 92.06 80 TYR A CA 1
ATOM 621 C C . TYR A 1 80 ? 1.007 0.893 15.727 1.00 92.06 80 TYR A C 1
ATOM 623 O O . TYR A 1 80 ? 1.249 0.363 16.810 1.00 92.06 80 TYR A O 1
ATOM 631 N N . GLY A 1 81 ? 1.806 1.824 15.200 1.00 91.19 81 GLY A N 1
ATOM 632 C CA . GLY A 1 81 ? 3.009 2.347 15.852 1.00 91.19 81 GLY A CA 1
ATOM 633 C C . GLY A 1 81 ? 4.204 2.507 14.910 1.00 91.19 81 GLY A C 1
ATOM 634 O O . GLY A 1 81 ? 4.134 2.198 13.715 1.00 91.19 81 GLY A O 1
ATOM 635 N N . LEU A 1 82 ? 5.328 2.962 15.465 1.00 89.75 82 LEU A N 1
ATOM 636 C CA . LEU A 1 82 ? 6.566 3.238 14.725 1.00 89.75 82 LEU A CA 1
ATOM 637 C C . LEU A 1 82 ? 7.070 2.008 13.945 1.00 89.75 82 LEU A C 1
ATOM 639 O O . LEU A 1 82 ? 6.886 0.862 14.367 1.00 89.75 82 LEU A O 1
ATOM 643 N N . SER A 1 83 ? 7.711 2.192 12.789 1.00 87.56 83 SER A N 1
ATOM 644 C CA . SER A 1 83 ? 8.414 1.079 12.142 1.00 87.56 83 SER A CA 1
ATOM 645 C C . SER A 1 83 ? 9.463 0.454 13.079 1.00 87.56 83 SER A C 1
ATOM 647 O O . SER A 1 83 ? 10.115 1.139 13.864 1.00 87.56 83 SER A O 1
ATOM 649 N N . GLY A 1 84 ? 9.555 -0.878 13.077 1.00 85.62 84 GLY A N 1
ATOM 650 C CA . GLY A 1 84 ? 10.433 -1.617 13.993 1.00 85.62 84 GLY A CA 1
ATOM 651 C C . GLY A 1 84 ? 9.975 -1.668 15.461 1.00 85.62 84 GLY A C 1
ATOM 652 O O . GLY A 1 84 ? 10.710 -2.192 16.292 1.00 85.62 84 GLY A O 1
ATOM 653 N N . SER A 1 85 ? 8.783 -1.167 15.815 1.00 89.88 85 SER A N 1
ATOM 654 C CA . SER A 1 85 ? 8.268 -1.243 17.196 1.00 89.88 85 SER A CA 1
ATOM 655 C C . SER A 1 85 ? 7.671 -2.600 17.591 1.00 89.88 85 SER A C 1
ATOM 657 O O . SER A 1 85 ? 7.417 -2.820 18.770 1.00 89.88 85 SER A O 1
ATOM 659 N N . GLY A 1 86 ? 7.441 -3.504 16.628 1.00 90.56 86 GLY A N 1
ATOM 660 C CA . GLY A 1 86 ? 6.908 -4.851 16.881 1.00 90.56 86 GLY A CA 1
ATOM 661 C C . GLY A 1 86 ? 5.507 -5.146 16.330 1.00 90.56 86 GLY A C 1
ATOM 662 O O . GLY A 1 86 ? 4.965 -6.193 16.652 1.00 90.56 86 GLY A O 1
ATOM 663 N N . LYS A 1 87 ? 4.931 -4.289 15.473 1.00 92.25 87 LYS A N 1
ATOM 664 C CA . LYS A 1 87 ? 3.599 -4.481 14.847 1.00 92.25 87 LYS A CA 1
ATOM 665 C C . LYS A 1 87 ? 3.379 -5.882 14.247 1.00 92.25 87 LYS A C 1
ATOM 667 O O . LYS A 1 87 ? 2.574 -6.662 14.754 1.00 92.25 87 LYS A O 1
ATOM 672 N N . THR A 1 88 ? 4.142 -6.211 13.204 1.00 91.19 88 THR A N 1
ATOM 673 C CA . THR A 1 88 ? 4.088 -7.504 12.507 1.00 91.19 88 THR A CA 1
ATOM 674 C C . THR A 1 88 ? 4.435 -8.656 13.449 1.00 91.19 88 THR A C 1
ATOM 676 O O . THR A 1 88 ? 3.773 -9.691 13.429 1.00 91.19 88 THR A O 1
ATOM 679 N N . PHE A 1 89 ? 5.401 -8.449 14.353 1.00 92.19 89 PHE A N 1
ATOM 680 C CA . PHE A 1 89 ? 5.785 -9.447 15.350 1.00 92.19 89 PHE A CA 1
ATOM 681 C C . PHE A 1 89 ? 4.623 -9.796 16.291 1.00 92.19 89 PHE A C 1
ATOM 683 O O . PHE A 1 89 ? 4.368 -10.970 16.512 1.00 92.19 89 PHE A O 1
ATOM 690 N N . THR A 1 90 ? 3.864 -8.832 16.810 1.00 93.56 90 THR A N 1
ATOM 691 C CA . THR A 1 90 ? 2.707 -9.116 17.681 1.00 93.56 90 THR A CA 1
ATOM 692 C C . THR A 1 90 ? 1.600 -9.874 16.943 1.00 93.56 90 THR A C 1
ATOM 694 O O . THR A 1 90 ? 1.017 -10.818 17.476 1.00 93.56 90 THR A O 1
ATOM 697 N N . VAL A 1 91 ? 1.298 -9.486 15.702 1.00 94.25 91 VAL A N 1
ATOM 698 C CA . VAL A 1 91 ? 0.179 -10.072 14.951 1.00 94.25 91 VAL A CA 1
ATOM 699 C C . VAL A 1 91 ? 0.529 -11.432 14.353 1.00 94.25 91 VAL A C 1
ATOM 701 O O . VAL A 1 91 ? -0.231 -12.381 14.526 1.00 94.25 91 VAL A O 1
ATOM 704 N N . PHE A 1 92 ? 1.664 -11.544 13.669 1.00 94.38 92 PHE A N 1
ATOM 705 C CA . PHE A 1 92 ? 2.080 -12.752 12.955 1.00 94.38 92 PHE A CA 1
ATOM 706 C C . PHE A 1 92 ? 3.233 -13.482 13.649 1.00 94.38 92 PHE A C 1
ATOM 708 O O . PHE A 1 92 ? 3.286 -14.709 13.638 1.00 94.38 92 PHE A O 1
ATOM 715 N N . GLY A 1 93 ? 4.131 -12.755 14.304 1.00 92.56 93 GLY A N 1
ATOM 716 C CA . GLY A 1 93 ? 5.442 -13.272 14.698 1.00 92.56 93 GLY A CA 1
ATOM 717 C C . GLY A 1 93 ? 6.463 -13.045 13.582 1.00 92.56 93 GLY A C 1
ATOM 718 O O . GLY A 1 93 ? 6.226 -12.219 12.699 1.00 92.56 93 GLY A O 1
ATOM 719 N N . PRO A 1 94 ? 7.603 -13.751 13.598 1.00 90.25 94 PRO A N 1
ATOM 720 C CA . PRO A 1 94 ? 8.534 -13.731 12.478 1.00 90.25 94 PRO A CA 1
ATOM 721 C C . PRO A 1 94 ? 7.830 -14.229 11.205 1.00 90.25 94 PRO A C 1
ATOM 723 O O . PRO A 1 94 ? 7.258 -15.320 11.205 1.00 90.25 94 PRO A O 1
ATOM 726 N N . ASP A 1 95 ? 7.834 -13.435 10.133 1.00 87.88 95 ASP A N 1
ATOM 727 C CA . ASP A 1 95 ? 7.126 -13.739 8.880 1.00 87.88 95 ASP A CA 1
ATOM 728 C C . ASP A 1 95 ? 8.009 -13.622 7.623 1.00 87.88 95 ASP A C 1
ATOM 730 O O . ASP A 1 95 ? 7.537 -13.853 6.508 1.00 87.88 95 ASP A O 1
ATOM 734 N N . ALA A 1 96 ? 9.300 -13.319 7.769 1.00 81.88 96 ALA A N 1
ATOM 735 C CA . ALA A 1 96 ? 10.212 -13.257 6.632 1.00 81.88 96 ALA A CA 1
ATOM 736 C C . ALA A 1 96 ? 10.425 -14.651 6.008 1.00 81.88 96 ALA A C 1
ATOM 738 O O . ALA A 1 96 ? 10.571 -15.657 6.697 1.00 81.88 96 ALA A O 1
ATOM 739 N N . VAL A 1 97 ? 10.416 -14.748 4.679 1.00 78.44 97 VAL A N 1
ATOM 740 C CA . VAL A 1 97 ? 10.442 -16.052 3.983 1.00 78.44 97 VAL A CA 1
ATOM 741 C C . VAL A 1 97 ? 11.802 -16.745 4.106 1.00 78.44 97 VAL A C 1
ATOM 743 O O . VAL A 1 97 ? 11.888 -17.974 4.101 1.00 78.44 97 VAL A O 1
ATOM 746 N N . ASP A 1 98 ? 12.867 -15.975 4.274 1.00 74.75 98 ASP A N 1
ATOM 747 C CA . ASP A 1 98 ? 14.254 -16.423 4.352 1.00 74.75 98 ASP A CA 1
ATOM 748 C C . ASP A 1 98 ? 14.681 -16.882 5.758 1.00 74.75 98 ASP A C 1
ATOM 750 O O . ASP A 1 98 ? 15.639 -17.646 5.877 1.00 74.75 98 ASP A O 1
ATOM 754 N N . ILE A 1 99 ? 13.949 -16.523 6.821 1.00 79.06 99 ILE A N 1
ATOM 755 C CA . ILE A 1 99 ? 14.320 -16.889 8.201 1.00 79.06 99 ILE A CA 1
ATOM 756 C C . ILE A 1 99 ? 13.727 -18.247 8.628 1.00 79.06 99 ILE A C 1
ATOM 758 O O . ILE A 1 99 ? 12.582 -18.552 8.276 1.00 79.06 99 ILE A O 1
ATOM 762 N N . PRO A 1 100 ? 14.469 -19.109 9.348 1.00 81.38 100 PRO A N 1
ATOM 763 C CA . PRO A 1 100 ? 13.962 -20.399 9.830 1.00 81.38 100 PRO A CA 1
ATOM 764 C C . PRO A 1 100 ? 12.765 -20.292 10.781 1.00 81.38 100 PRO A C 1
ATOM 766 O O . PRO A 1 100 ? 11.872 -21.130 10.719 1.00 81.38 100 PRO A O 1
ATOM 769 N N . GLU A 1 101 ? 12.729 -19.250 11.612 1.00 85.75 101 GLU A N 1
ATOM 770 C CA . GLU A 1 101 ? 11.735 -19.029 12.671 1.00 85.75 101 GLU A CA 1
ATOM 771 C C . GLU A 1 101 ? 10.384 -18.516 12.148 1.00 85.75 101 GLU A C 1
ATOM 773 O O . GLU A 1 101 ? 9.476 -18.228 12.935 1.00 85.75 101 GLU A O 1
ATOM 778 N N . ALA A 1 102 ? 10.256 -18.354 10.828 1.00 89.06 102 ALA A N 1
ATOM 779 C CA . ALA A 1 102 ? 9.048 -17.855 10.198 1.00 89.06 102 ALA A CA 1
ATOM 780 C C . ALA A 1 102 ? 7.852 -18.749 10.536 1.00 89.06 102 ALA A C 1
ATOM 782 O O . ALA A 1 102 ? 7.892 -19.963 10.324 1.00 89.06 102 ALA A O 1
ATOM 783 N N . TRP A 1 103 ? 6.760 -18.163 11.030 1.00 93.12 103 TRP A N 1
ATOM 784 C CA . TRP A 1 103 ? 5.676 -18.927 11.651 1.00 93.12 103 TRP A CA 1
ATOM 785 C C . TRP A 1 103 ? 5.087 -20.011 10.731 1.00 93.12 103 TRP A C 1
ATOM 787 O O . TRP A 1 103 ? 4.809 -21.117 11.192 1.00 93.12 103 TRP A O 1
ATOM 797 N N . PHE A 1 104 ? 4.972 -19.739 9.426 1.00 91.38 104 PHE A N 1
ATOM 798 C CA . PHE A 1 104 ? 4.423 -20.664 8.426 1.00 91.38 104 PHE A CA 1
ATOM 799 C C . PHE A 1 104 ? 5.338 -21.857 8.103 1.00 91.38 104 PHE A C 1
ATOM 801 O O . PHE A 1 104 ? 4.883 -22.820 7.483 1.00 91.38 104 PHE A O 1
ATOM 808 N N . LYS A 1 105 ? 6.606 -21.851 8.537 1.00 89.25 105 LYS A N 1
ATOM 809 C CA . LYS A 1 105 ? 7.517 -23.004 8.407 1.00 89.25 105 LYS A CA 1
ATOM 810 C C . LYS A 1 105 ? 7.279 -24.074 9.472 1.00 89.25 105 LYS A C 1
ATOM 812 O O . LYS A 1 105 ? 7.725 -25.205 9.302 1.00 89.25 105 LYS A O 1
ATOM 817 N N . HIS A 1 106 ? 6.533 -23.751 10.526 1.00 91.81 106 HIS A N 1
ATOM 818 C CA . HIS A 1 106 ? 6.217 -24.674 11.611 1.00 91.81 106 HIS A CA 1
ATOM 819 C C . HIS A 1 106 ? 4.814 -25.262 11.425 1.00 91.81 106 HIS A C 1
ATOM 821 O O . HIS A 1 106 ? 3.858 -24.533 11.172 1.00 91.81 106 HIS A O 1
ATOM 827 N N . GLU A 1 107 ? 4.681 -26.586 11.528 1.00 91.00 107 GLU A N 1
ATOM 828 C CA . GLU A 1 107 ? 3.375 -27.258 11.400 1.00 91.00 107 GLU A CA 1
ATOM 829 C C . GLU A 1 107 ? 2.560 -27.171 12.694 1.00 91.00 107 GLU A C 1
ATOM 831 O O . GLU A 1 107 ? 1.337 -27.077 12.657 1.00 91.00 107 GLU A O 1
ATOM 836 N N . GLU A 1 108 ? 3.261 -27.137 13.824 1.00 91.81 108 GLU A N 1
ATOM 837 C CA . GLU A 1 108 ? 2.714 -27.108 15.175 1.00 91.81 108 GLU A CA 1
ATOM 838 C C . GLU A 1 108 ? 3.034 -25.775 15.872 1.00 91.81 108 GLU A C 1
ATOM 840 O O . GLU A 1 108 ? 3.998 -25.106 15.479 1.00 91.81 108 GLU A O 1
ATOM 845 N N . PRO A 1 109 ? 2.270 -25.389 16.916 1.00 90.19 109 PRO A N 1
ATOM 846 C CA . PRO A 1 109 ? 2.456 -24.131 17.627 1.00 90.19 109 PRO A CA 1
ATOM 847 C C . PRO A 1 109 ? 3.893 -23.892 18.077 1.00 90.19 109 PRO A C 1
ATOM 849 O O . PRO A 1 109 ? 4.464 -24.666 18.844 1.00 90.19 109 PRO A O 1
ATOM 852 N N . HIS A 1 110 ? 4.460 -22.777 17.618 1.00 92.00 110 HIS A N 1
ATOM 853 C CA . HIS A 1 110 ? 5.808 -22.344 17.962 1.00 92.00 110 HIS A CA 1
ATOM 854 C C . HIS A 1 110 ? 5.760 -21.171 18.960 1.00 92.00 110 HIS A C 1
ATOM 856 O O . HIS A 1 110 ? 4.892 -20.304 18.825 1.00 92.00 110 HIS A O 1
ATOM 862 N N . PRO A 1 111 ? 6.700 -21.064 19.924 1.00 90.00 111 PRO A N 1
ATOM 863 C CA . PRO A 1 111 ? 6.711 -19.978 20.910 1.00 90.00 111 PRO A CA 1
ATOM 864 C C . PRO A 1 111 ? 6.688 -18.566 20.312 1.00 90.00 111 PRO A C 1
ATOM 866 O O . PRO A 1 111 ? 6.130 -17.659 20.919 1.00 90.00 111 PRO A O 1
ATOM 869 N N . LEU A 1 112 ? 7.250 -18.382 19.112 1.00 90.94 112 LEU A N 1
ATOM 870 C CA . LEU A 1 112 ? 7.302 -17.086 18.421 1.00 90.94 112 LEU A CA 1
ATOM 871 C C . LEU A 1 112 ? 6.083 -16.783 17.536 1.00 90.94 112 LEU A C 1
ATOM 873 O O . LEU A 1 112 ? 6.045 -15.714 16.931 1.00 90.94 112 LEU A O 1
ATOM 877 N N . TRP A 1 113 ? 5.097 -17.681 17.433 1.00 94.69 113 TRP A N 1
ATOM 878 C CA . TRP A 1 113 ? 3.858 -17.378 16.708 1.00 94.69 113 TRP A CA 1
ATOM 879 C C . TRP A 1 113 ? 3.132 -16.212 17.363 1.00 94.69 113 TRP A C 1
ATOM 881 O O . TRP A 1 113 ? 2.871 -16.271 18.564 1.00 94.69 113 TRP A O 1
ATOM 891 N N . GLY A 1 114 ? 2.769 -15.202 16.573 1.00 95.19 114 GLY A N 1
ATOM 892 C CA . GLY A 1 114 ? 1.927 -14.098 17.028 1.00 95.19 114 GLY A CA 1
ATOM 893 C C . GLY A 1 114 ? 0.471 -14.514 17.257 1.00 95.19 114 GLY A C 1
ATOM 894 O O . GLY A 1 114 ? 0.120 -15.699 17.283 1.00 95.19 114 GLY A O 1
ATOM 895 N N . ILE A 1 115 ? -0.404 -13.519 17.393 1.00 95.75 115 ILE A N 1
ATOM 896 C CA . ILE A 1 115 ? -1.824 -13.729 17.709 1.00 95.75 115 ILE A CA 1
ATOM 897 C C . ILE A 1 115 ? -2.569 -14.454 16.575 1.00 95.75 115 ILE A C 1
ATOM 899 O O . ILE A 1 115 ? -3.324 -15.392 16.836 1.00 95.75 115 ILE A O 1
ATOM 903 N N . PHE A 1 116 ? -2.363 -14.050 15.317 1.00 96.31 116 PHE A N 1
ATOM 904 C CA . PHE A 1 116 ? -3.105 -14.592 14.176 1.00 96.31 116 PHE A CA 1
ATOM 905 C C . PHE A 1 116 ? -2.795 -16.072 13.888 1.00 96.31 116 PHE A C 1
ATOM 907 O O . PHE A 1 116 ? -3.751 -16.836 13.764 1.00 96.31 116 PHE A O 1
ATOM 914 N N . PRO A 1 117 ? -1.530 -16.539 13.813 1.00 96.38 117 PRO A N 1
ATOM 915 C CA . PRO A 1 117 ? -1.256 -17.951 13.540 1.00 96.38 117 PRO A CA 1
ATOM 916 C C . PRO A 1 117 ? -1.836 -18.891 14.599 1.00 96.38 117 PRO A C 1
ATOM 918 O O . PRO A 1 117 ? -2.346 -19.952 14.256 1.00 96.38 117 PRO A O 1
ATOM 921 N N . ARG A 1 118 ? -1.824 -18.486 15.877 1.00 95.88 118 ARG A N 1
ATOM 922 C CA . ARG A 1 118 ? -2.440 -19.248 16.977 1.00 95.88 118 ARG A CA 1
ATOM 923 C C . ARG A 1 118 ? -3.958 -19.315 16.832 1.00 95.88 118 ARG A C 1
ATOM 925 O O . ARG A 1 118 ? -4.521 -20.407 16.880 1.00 95.88 118 ARG A O 1
ATOM 932 N N . LEU A 1 119 ? -4.589 -18.168 16.568 1.00 95.75 119 LEU A N 1
ATOM 933 C CA . LEU A 1 119 ? -6.023 -18.069 16.286 1.00 95.75 119 LEU A CA 1
ATOM 934 C C . LEU A 1 119 ? -6.425 -18.982 15.124 1.00 95.75 119 LEU A C 1
ATOM 936 O O . LEU A 1 119 ? -7.374 -19.754 15.235 1.00 95.75 119 LEU A O 1
ATOM 940 N N . ALA A 1 120 ? -5.699 -18.894 14.010 1.00 95.56 120 ALA A N 1
ATOM 941 C CA . ALA A 1 120 ? -5.971 -19.666 12.811 1.00 95.56 120 ALA A CA 1
ATOM 942 C C . ALA A 1 120 ? -5.747 -21.168 13.044 1.00 95.56 120 ALA A C 1
ATOM 944 O O . ALA A 1 120 ? -6.585 -21.975 12.657 1.00 95.56 120 ALA A O 1
ATOM 945 N N . TYR A 1 121 ? -4.675 -21.564 13.729 1.00 95.38 121 TYR A N 1
ATOM 946 C CA . TYR A 1 121 ? -4.422 -22.968 14.049 1.00 95.38 121 TYR A CA 1
ATOM 947 C C . TYR A 1 121 ? -5.540 -23.582 14.909 1.00 95.38 121 TYR A C 1
ATOM 949 O O . TYR A 1 121 ? -6.030 -24.670 14.601 1.00 95.38 121 TYR A O 1
ATOM 957 N N . GLU A 1 122 ? -6.004 -22.877 15.947 1.00 94.19 122 GLU A N 1
ATOM 958 C CA . GLU A 1 122 ? -7.155 -23.321 16.744 1.00 94.19 122 GLU A CA 1
ATOM 959 C C . GLU A 1 122 ? -8.446 -23.374 15.920 1.00 94.19 122 GLU A C 1
ATOM 961 O O . GLU A 1 122 ? -9.201 -24.341 16.020 1.00 94.19 122 GLU A O 1
ATOM 966 N N . LEU A 1 123 ? -8.673 -22.380 15.057 1.00 94.19 123 LEU A N 1
ATOM 967 C CA . LEU A 1 123 ? -9.816 -22.347 14.147 1.00 94.19 123 LEU A CA 1
ATOM 968 C C . LEU A 1 123 ? -9.843 -23.575 13.222 1.00 94.19 123 LEU A C 1
ATOM 970 O O . LEU A 1 123 ? -10.890 -24.197 13.063 1.00 94.19 123 LEU A O 1
ATOM 974 N N . PHE A 1 124 ? -8.705 -23.950 12.630 1.00 93.88 124 PHE A N 1
ATOM 975 C CA . PHE A 1 124 ? -8.617 -25.125 11.757 1.00 93.88 124 PHE A CA 1
ATOM 976 C C . PHE A 1 124 ? -8.730 -26.447 12.523 1.00 93.88 124 PHE A C 1
ATOM 978 O O . PHE A 1 124 ? -9.231 -27.416 11.958 1.00 93.88 124 PHE A O 1
ATOM 985 N N . LYS A 1 125 ? -8.335 -26.494 13.803 1.00 92.12 125 LYS A N 1
ATOM 986 C CA . LYS A 1 125 ? -8.592 -27.654 14.675 1.00 92.12 125 LYS A CA 1
ATOM 987 C C . LYS A 1 125 ? -10.072 -27.856 14.985 1.00 92.12 125 LYS A C 1
ATOM 989 O O . LYS A 1 125 ? -10.509 -28.993 15.127 1.00 92.12 125 LYS A O 1
ATOM 994 N N . GLU A 1 126 ? -10.824 -26.767 15.112 1.00 90.75 126 GLU A N 1
ATOM 995 C CA . GLU A 1 126 ? -12.267 -26.790 15.378 1.00 90.75 126 GLU A CA 1
ATOM 996 C C . GLU A 1 126 ? -13.113 -26.869 14.094 1.00 90.75 126 GLU A C 1
ATOM 998 O O . GLU A 1 126 ? -14.336 -26.990 14.184 1.00 90.75 126 GLU A O 1
ATOM 1003 N N . LYS A 1 127 ? -12.488 -26.821 12.906 1.00 89.25 127 LYS A N 1
ATOM 1004 C CA . LYS A 1 127 ? -13.175 -26.877 11.610 1.00 89.25 127 LYS A CA 1
ATOM 1005 C C . LYS A 1 127 ? -13.964 -28.182 11.473 1.00 89.25 127 LYS A C 1
ATOM 1007 O O . LYS A 1 127 ? -13.428 -29.274 11.652 1.00 89.25 127 LYS A O 1
ATOM 1012 N N . GLN A 1 128 ? -15.236 -28.058 11.103 1.00 86.12 128 GLN A N 1
ATOM 1013 C CA . GLN A 1 128 ? -16.142 -29.183 10.857 1.00 86.12 128 GLN A CA 1
ATOM 1014 C C . GLN A 1 128 ? -16.590 -29.211 9.392 1.00 86.12 128 GLN A C 1
ATOM 1016 O O . GLN A 1 128 ? -16.385 -28.255 8.641 1.00 86.12 128 GLN A O 1
ATOM 1021 N N . ASP A 1 129 ? -17.240 -30.303 8.986 1.00 81.00 129 ASP A N 1
ATOM 1022 C CA . ASP A 1 129 ? -17.894 -30.372 7.677 1.00 81.00 129 ASP A CA 1
ATOM 1023 C C . ASP A 1 129 ? -18.948 -29.260 7.543 1.00 81.00 129 ASP A C 1
ATOM 1025 O O . ASP A 1 129 ? -19.597 -28.874 8.515 1.00 81.00 129 ASP A O 1
ATOM 1029 N N . GLY A 1 130 ? -19.105 -28.715 6.336 1.00 81.44 130 GLY A N 1
ATOM 1030 C CA . GLY A 1 130 ? -19.990 -27.570 6.097 1.00 81.44 130 GLY A CA 1
ATOM 1031 C C . GLY A 1 130 ? -19.335 -26.205 6.331 1.00 81.44 130 GLY A C 1
ATOM 1032 O O . GLY A 1 130 ? -19.942 -25.189 6.001 1.00 81.44 130 GLY A O 1
ATOM 1033 N N . TRP A 1 131 ? -18.110 -26.158 6.871 1.00 90.38 131 TRP A N 1
ATOM 1034 C CA . TRP A 1 131 ? -17.359 -24.913 7.029 1.00 90.38 131 TRP A CA 1
ATOM 1035 C C . TRP A 1 131 ? -16.581 -24.570 5.761 1.00 90.38 131 TRP A C 1
ATOM 1037 O O . TRP A 1 131 ? -15.828 -25.389 5.230 1.00 90.38 131 TRP A O 1
ATOM 1047 N N . LYS A 1 132 ? -16.674 -23.311 5.345 1.00 90.81 132 LYS A N 1
ATOM 1048 C CA . LYS A 1 132 ? -15.876 -22.716 4.278 1.00 90.81 132 LYS A CA 1
ATOM 1049 C C . LYS A 1 132 ? -15.030 -21.594 4.862 1.00 90.81 132 LYS A C 1
ATOM 1051 O O . LYS A 1 132 ? -15.562 -20.634 5.412 1.00 90.81 132 LYS A O 1
ATOM 1056 N N . ILE A 1 133 ? -13.711 -21.723 4.742 1.00 94.06 133 ILE A N 1
ATOM 1057 C CA . ILE A 1 133 ? -12.760 -20.709 5.205 1.00 94.06 133 ILE A CA 1
ATOM 1058 C C . ILE A 1 133 ? -12.083 -20.105 3.981 1.00 94.06 133 ILE A C 1
ATOM 1060 O O . ILE A 1 133 ? -11.470 -20.835 3.209 1.00 94.06 133 ILE A O 1
ATOM 1064 N N . THR A 1 134 ? -12.192 -18.793 3.798 1.00 94.00 134 THR A N 1
ATOM 1065 C CA . THR A 1 134 ? -11.625 -18.080 2.644 1.00 94.00 134 THR A CA 1
ATOM 1066 C C . THR A 1 134 ? -10.644 -17.020 3.120 1.00 94.00 134 THR A C 1
ATOM 1068 O O . THR A 1 134 ? -10.933 -16.299 4.072 1.00 94.00 134 THR A O 1
ATOM 1071 N N . MET A 1 135 ? -9.497 -16.900 2.455 1.00 94.62 135 MET A N 1
ATOM 1072 C CA . MET A 1 135 ? -8.499 -15.869 2.728 1.00 94.62 135 MET A CA 1
ATOM 1073 C C . MET A 1 135 ? -8.329 -14.941 1.527 1.00 94.62 135 MET A C 1
ATOM 1075 O O . MET A 1 135 ? -8.099 -15.401 0.410 1.00 94.62 135 MET A O 1
ATOM 1079 N N . LYS A 1 136 ? -8.398 -13.634 1.778 1.00 94.19 136 LYS A N 1
ATOM 1080 C CA . LYS A 1 136 ? -7.952 -12.570 0.870 1.00 94.19 136 LYS A CA 1
ATOM 1081 C C . LYS A 1 136 ? -6.758 -11.863 1.494 1.00 94.19 136 LYS A C 1
ATOM 1083 O O . LYS A 1 136 ? -6.745 -11.649 2.706 1.00 94.19 136 LYS A O 1
ATOM 1088 N N . TYR A 1 137 ? -5.785 -11.458 0.686 1.00 94.62 137 TYR A N 1
ATOM 1089 C CA . TYR A 1 137 ? -4.646 -10.690 1.175 1.00 94.62 137 TYR A CA 1
ATOM 1090 C C . TYR A 1 137 ? -4.158 -9.700 0.126 1.00 94.62 137 TYR A C 1
ATOM 1092 O O . TYR A 1 137 ? -3.815 -10.087 -0.986 1.00 94.62 137 TYR A O 1
ATOM 1100 N N . PHE A 1 138 ? -4.104 -8.422 0.483 1.00 93.81 138 PHE A N 1
ATOM 1101 C CA . PHE A 1 138 ? -3.578 -7.387 -0.393 1.00 93.81 138 PHE A CA 1
ATOM 1102 C C . PHE A 1 138 ? -2.728 -6.384 0.388 1.00 93.81 138 PHE A C 1
ATOM 1104 O O . PHE A 1 138 ? -2.830 -6.252 1.613 1.00 93.81 138 PHE A O 1
ATOM 1111 N N . GLN A 1 139 ? -1.894 -5.657 -0.346 1.00 91.50 139 GLN A N 1
ATOM 1112 C CA . GLN A 1 139 ? -1.113 -4.544 0.169 1.00 91.50 139 GLN A CA 1
ATOM 1113 C C . GLN A 1 139 ? -1.534 -3.265 -0.542 1.00 91.50 139 GLN A C 1
ATOM 1115 O O . GLN A 1 139 ? -1.609 -3.223 -1.766 1.00 91.50 139 GLN A O 1
ATOM 1120 N N . ASN A 1 140 ? -1.800 -2.214 0.223 1.00 89.00 140 ASN A N 1
ATOM 1121 C CA . ASN A 1 140 ? -2.019 -0.881 -0.308 1.00 89.00 140 ASN A CA 1
ATOM 1122 C C . ASN A 1 140 ? -0.766 -0.022 -0.118 1.00 89.00 140 ASN A C 1
ATOM 1124 O O . ASN A 1 140 ? -0.259 0.114 0.995 1.00 89.00 140 ASN A O 1
ATOM 1128 N N . VAL A 1 141 ? -0.303 0.581 -1.209 1.00 81.75 141 VAL A N 1
ATOM 1129 C CA . VAL A 1 141 ? 0.767 1.579 -1.217 1.00 81.75 141 VAL A CA 1
ATOM 1130 C C . VAL A 1 141 ? 0.221 2.801 -1.940 1.00 81.75 141 VAL A C 1
ATOM 1132 O O . VAL A 1 141 ? -0.003 2.771 -3.155 1.00 81.75 141 VAL A O 1
ATOM 1135 N N . VAL A 1 142 ? -0.010 3.876 -1.185 1.00 76.38 142 VAL A N 1
ATOM 1136 C CA . VAL A 1 142 ? -0.575 5.123 -1.715 1.00 76.38 142 VAL A CA 1
ATOM 1137 C C . VAL A 1 142 ? -1.954 4.847 -2.347 1.00 76.38 142 VAL A C 1
ATOM 1139 O O . VAL A 1 142 ? -2.847 4.341 -1.670 1.00 76.38 142 VAL A O 1
ATOM 1142 N N . ASP A 1 143 ? -2.132 5.105 -3.642 1.00 73.31 143 ASP A N 1
ATOM 1143 C CA . ASP A 1 143 ? -3.401 4.941 -4.354 1.00 73.31 143 ASP A CA 1
ATOM 1144 C C . ASP A 1 143 ? -3.510 3.574 -5.054 1.00 73.31 143 ASP A C 1
ATOM 1146 O O . ASP A 1 143 ? -4.477 3.297 -5.765 1.00 73.31 143 ASP A O 1
ATOM 1150 N N . THR A 1 144 ? -2.523 2.699 -4.862 1.00 78.81 144 THR A N 1
ATOM 1151 C CA . THR A 1 144 ? -2.436 1.388 -5.517 1.00 78.81 144 THR A CA 1
ATOM 1152 C C . THR A 1 144 ? -2.769 0.293 -4.523 1.00 78.81 144 THR A C 1
ATOM 1154 O O . THR A 1 144 ? -2.232 0.268 -3.416 1.00 78.81 144 THR A O 1
ATOM 1157 N N . VAL A 1 145 ? -3.633 -0.632 -4.917 1.00 86.88 145 VAL A N 1
ATOM 1158 C CA . VAL A 1 145 ? -3.798 -1.917 -4.241 1.00 86.88 145 VAL A CA 1
ATOM 1159 C C . VAL A 1 145 ? -3.084 -2.962 -5.083 1.00 86.88 145 VAL A C 1
ATOM 1161 O O . VAL A 1 145 ? -3.232 -2.988 -6.304 1.00 86.88 145 VAL A O 1
ATOM 1164 N N . ARG A 1 146 ? -2.312 -3.812 -4.417 1.00 84.56 146 ARG A N 1
ATOM 1165 C CA . ARG A 1 146 ? -1.725 -5.025 -4.968 1.00 84.56 146 ARG A CA 1
ATOM 1166 C C . ARG A 1 146 ? -2.388 -6.226 -4.338 1.00 84.56 146 ARG A C 1
ATOM 1168 O O . ARG A 1 146 ? -2.308 -6.404 -3.122 1.00 84.56 146 ARG A O 1
ATOM 1175 N N . ASP A 1 147 ? -2.927 -7.099 -5.168 1.00 88.62 147 ASP A N 1
ATOM 1176 C CA . ASP A 1 147 ? -3.384 -8.405 -4.724 1.00 88.62 147 ASP A CA 1
ATOM 1177 C C . ASP A 1 147 ? -2.187 -9.341 -4.483 1.00 88.62 147 ASP A C 1
ATOM 1179 O O . ASP A 1 147 ? -1.488 -9.735 -5.419 1.00 88.62 147 ASP A O 1
ATOM 1183 N N . LEU A 1 148 ? -1.945 -9.701 -3.218 1.00 90.25 148 LEU A N 1
ATOM 1184 C CA . LEU A 1 148 ? -0.872 -10.623 -2.830 1.00 90.25 148 LEU A CA 1
ATOM 1185 C C . LEU A 1 148 ? -1.265 -12.088 -3.065 1.00 90.25 148 LEU A C 1
ATOM 1187 O O . LEU A 1 148 ? -0.389 -12.956 -3.138 1.00 90.25 148 LEU A O 1
ATOM 1191 N N . MET A 1 149 ? -2.564 -12.368 -3.194 1.00 86.62 149 MET A N 1
ATOM 1192 C CA . MET A 1 149 ? -3.090 -13.693 -3.521 1.00 86.62 149 MET A CA 1
ATOM 1193 C C . MET A 1 149 ? -2.953 -13.985 -5.015 1.00 86.62 149 MET A C 1
ATOM 1195 O O . MET A 1 149 ? -2.750 -15.140 -5.391 1.00 86.62 149 MET A O 1
ATOM 1199 N N . SER A 1 150 ? -2.967 -12.941 -5.851 1.00 79.94 150 SER A N 1
ATOM 1200 C CA . SER A 1 150 ? -2.697 -13.048 -7.281 1.00 79.94 150 SER A CA 1
ATOM 1201 C C . SER A 1 150 ? -1.285 -13.595 -7.529 1.00 79.94 150 SER A C 1
ATOM 1203 O O . SER A 1 150 ? -0.295 -12.984 -7.112 1.00 79.94 150 SER A O 1
ATOM 1205 N N . PRO A 1 151 ? -1.133 -14.697 -8.282 1.00 64.56 151 PRO A N 1
ATOM 1206 C CA . PRO A 1 151 ? 0.191 -15.227 -8.616 1.00 64.56 151 PRO A CA 1
ATOM 1207 C C . PRO A 1 151 ? 1.005 -14.279 -9.506 1.00 64.56 151 PRO A C 1
ATOM 1209 O O . PRO A 1 151 ? 2.227 -14.374 -9.561 1.00 64.56 151 PRO A O 1
ATOM 1212 N N . MET A 1 152 ? 0.321 -13.343 -10.169 1.00 62.75 152 MET A N 1
ATOM 1213 C CA . MET A 1 152 ? 0.898 -12.289 -10.996 1.00 62.75 152 MET A CA 1
ATOM 1214 C C . MET A 1 152 ? 1.137 -10.973 -10.248 1.00 62.75 152 MET A C 1
ATOM 1216 O O . MET A 1 152 ? 1.580 -10.020 -10.894 1.00 62.75 152 MET A O 1
ATOM 1220 N N . ALA A 1 153 ? 0.802 -10.916 -8.951 1.00 64.62 153 ALA A N 1
ATOM 1221 C CA . ALA A 1 153 ? 0.800 -9.703 -8.136 1.00 64.62 153 ALA A CA 1
ATOM 1222 C C . ALA A 1 153 ? 0.072 -8.544 -8.839 1.00 64.62 153 ALA A C 1
ATOM 1224 O O . ALA A 1 153 ? 0.641 -7.475 -9.037 1.00 64.62 153 ALA A O 1
ATOM 1225 N N . GLN A 1 154 ? -1.163 -8.790 -9.296 1.00 69.50 154 GLN A N 1
ATOM 1226 C CA . GLN A 1 154 ? -1.941 -7.787 -10.024 1.00 69.50 154 GLN A CA 1
ATOM 1227 C C . GLN A 1 154 ? -2.092 -6.509 -9.193 1.00 69.50 154 GLN A C 1
ATOM 1229 O O . GLN A 1 154 ? -2.425 -6.559 -8.007 1.00 69.50 154 GLN A O 1
ATOM 1234 N N . GLU A 1 155 ? -1.889 -5.370 -9.846 1.00 75.06 155 GLU A N 1
ATOM 1235 C CA . GLU A 1 155 ? -2.038 -4.055 -9.242 1.00 75.06 155 GLU A CA 1
ATOM 1236 C C . GLU A 1 155 ? -3.080 -3.249 -9.987 1.00 75.06 155 GLU A C 1
ATOM 1238 O O . GLU A 1 155 ? -3.113 -3.240 -11.218 1.00 75.06 155 GLU A O 1
ATOM 1243 N N . GLN A 1 156 ? -3.912 -2.545 -9.234 1.00 71.19 156 GLN A N 1
ATOM 1244 C CA . GLN A 1 156 ? -4.799 -1.532 -9.778 1.00 71.19 156 GLN A CA 1
ATOM 1245 C C . GLN A 1 156 ? -4.899 -0.378 -8.790 1.00 71.19 156 GLN A C 1
ATOM 1247 O O . GLN A 1 156 ? -4.594 -0.502 -7.600 1.00 71.19 156 GLN A O 1
ATOM 1252 N N . GLN A 1 157 ? -5.347 0.770 -9.278 1.00 75.38 157 GLN A N 1
ATOM 1253 C CA . GLN A 1 157 ? -5.753 1.846 -8.392 1.00 75.38 157 GLN A CA 1
ATOM 1254 C C . GLN A 1 157 ? -6.908 1.371 -7.502 1.00 75.38 157 GLN A C 1
ATOM 1256 O O . GLN A 1 157 ? -7.818 0.694 -7.982 1.00 75.38 157 GLN A O 1
ATOM 1261 N N . TYR A 1 158 ? -6.899 1.731 -6.218 1.00 76.00 158 TYR A N 1
ATOM 1262 C CA . TYR A 1 158 ? -7.878 1.201 -5.261 1.00 76.00 158 TYR A CA 1
ATOM 1263 C C . TYR A 1 158 ? -9.330 1.524 -5.639 1.00 76.00 158 TYR A C 1
ATOM 1265 O O . TYR A 1 158 ? -10.232 0.773 -5.291 1.00 76.00 158 TYR A O 1
ATOM 1273 N N . LYS A 1 159 ? -9.572 2.632 -6.353 1.00 74.56 159 LYS A N 1
ATOM 1274 C CA . LYS A 1 159 ? -10.915 3.037 -6.799 1.00 74.56 159 LYS A CA 1
ATOM 1275 C C . LYS A 1 159 ? -11.543 2.012 -7.749 1.00 74.56 159 LYS A C 1
ATOM 1277 O O . LYS A 1 159 ? -12.766 1.850 -7.759 1.00 74.56 159 LYS A O 1
ATOM 1282 N N . ASN A 1 160 ? -10.715 1.292 -8.505 1.00 70.56 160 ASN A N 1
ATOM 1283 C CA . ASN A 1 160 ? -11.157 0.229 -9.393 1.00 70.56 160 ASN A CA 1
ATOM 1284 C C . ASN A 1 160 ? -11.547 -0.976 -8.529 1.00 70.56 160 ASN A C 1
ATOM 1286 O O . ASN A 1 160 ? -10.699 -1.595 -7.900 1.00 70.56 160 ASN A O 1
ATOM 1290 N N . GLY A 1 161 ? -12.844 -1.281 -8.449 1.00 71.62 161 GLY A N 1
ATOM 1291 C CA . GLY A 1 161 ? -13.375 -2.445 -7.726 1.00 71.62 161 GLY A CA 1
ATOM 1292 C C . GLY A 1 161 ? -13.591 -2.274 -6.220 1.00 71.62 161 GLY A C 1
ATOM 1293 O O . GLY A 1 161 ? -14.028 -3.223 -5.578 1.00 71.62 161 GLY A O 1
ATOM 1294 N N . MET A 1 162 ? -13.344 -1.097 -5.639 1.00 84.44 162 MET A N 1
ATOM 1295 C CA . MET A 1 162 ? -13.709 -0.834 -4.243 1.00 84.44 162 MET A CA 1
ATOM 1296 C C . MET A 1 162 ? -15.220 -0.631 -4.110 1.00 84.44 162 MET A C 1
ATOM 1298 O O . MET A 1 162 ? -15.769 0.386 -4.552 1.00 84.44 162 MET A O 1
ATOM 1302 N N . ARG A 1 163 ? -15.906 -1.611 -3.520 1.00 84.00 163 ARG A N 1
ATOM 1303 C CA . ARG A 1 163 ? -17.372 -1.663 -3.420 1.00 84.00 163 ARG A CA 1
ATOM 1304 C C . ARG A 1 163 ? -17.808 -2.281 -2.096 1.00 84.00 163 ARG A C 1
ATOM 1306 O O . ARG A 1 163 ? -17.017 -2.912 -1.405 1.00 84.00 163 ARG A O 1
ATOM 1313 N N . LYS A 1 164 ? -19.076 -2.070 -1.737 1.00 84.06 164 LYS A N 1
ATOM 1314 C CA . LYS A 1 164 ? -19.704 -2.780 -0.619 1.00 84.06 164 LYS A CA 1
ATOM 1315 C C . LYS A 1 164 ? -20.184 -4.134 -1.100 1.00 84.06 164 LYS A C 1
ATOM 1317 O O . LYS A 1 164 ? -20.867 -4.216 -2.118 1.00 84.06 164 LYS A O 1
ATOM 1322 N N . ASP A 1 165 ? -19.861 -5.160 -0.340 1.00 83.12 165 ASP A N 1
ATOM 1323 C CA . ASP A 1 165 ? -20.377 -6.497 -0.553 1.00 83.12 165 ASP A CA 1
ATOM 1324 C C . ASP A 1 165 ? -21.849 -6.622 -0.083 1.00 83.12 165 ASP A C 1
ATOM 1326 O O . ASP A 1 165 ? -22.412 -5.669 0.476 1.00 83.12 165 ASP A O 1
ATOM 1330 N N . PRO A 1 166 ? -22.502 -7.785 -0.279 1.00 79.06 166 PRO A N 1
ATOM 1331 C CA . PRO A 1 166 ? -23.890 -7.994 0.145 1.00 79.06 166 PRO A CA 1
ATOM 1332 C C . PRO A 1 166 ? -24.132 -7.834 1.654 1.00 79.06 166 PRO A C 1
ATOM 1334 O O . PRO A 1 166 ? -25.253 -7.542 2.072 1.00 79.06 166 PRO A O 1
ATOM 1337 N N . ASP A 1 167 ? -23.094 -8.009 2.475 1.00 77.56 167 ASP A N 1
ATOM 1338 C CA . ASP A 1 167 ? -23.159 -7.864 3.929 1.00 77.56 167 ASP A CA 1
ATOM 1339 C C . ASP A 1 167 ? -22.973 -6.396 4.373 1.00 77.56 167 ASP A C 1
ATOM 1341 O O . ASP A 1 167 ? -23.268 -6.051 5.525 1.00 77.56 167 ASP A O 1
ATOM 1345 N N . GLY A 1 168 ? -22.594 -5.505 3.449 1.00 76.25 168 GLY A N 1
ATOM 1346 C CA . GLY A 1 168 ? -22.398 -4.071 3.657 1.00 76.25 168 GLY A CA 1
ATOM 1347 C C . GLY A 1 168 ? -20.973 -3.684 4.058 1.00 76.25 168 GLY A C 1
ATOM 1348 O O . GLY A 1 168 ? -20.758 -2.531 4.440 1.00 76.25 168 GLY A O 1
ATOM 1349 N N . PHE A 1 169 ? -20.022 -4.616 3.976 1.00 84.50 169 PHE A N 1
ATOM 1350 C CA . PHE A 1 169 ? -18.603 -4.382 4.232 1.00 84.50 169 PHE A CA 1
ATOM 1351 C C . PHE A 1 169 ? -17.890 -3.989 2.940 1.00 84.50 169 PHE A C 1
ATOM 1353 O O . PHE A 1 169 ? -18.223 -4.480 1.865 1.00 84.50 169 PHE A O 1
ATOM 1360 N N . MET A 1 170 ? -16.902 -3.102 3.036 1.00 86.00 170 MET A N 1
ATOM 1361 C CA . MET A 1 170 ? -16.086 -2.747 1.874 1.00 86.00 170 MET A CA 1
ATOM 1362 C C . MET A 1 170 ? -15.161 -3.910 1.496 1.00 86.00 170 MET A C 1
ATOM 1364 O O . MET A 1 170 ? -14.541 -4.522 2.366 1.00 86.00 170 MET A O 1
ATOM 1368 N N . ASP A 1 171 ? -15.055 -4.172 0.199 1.00 88.75 171 ASP A N 1
ATOM 1369 C CA . ASP A 1 171 ? -14.177 -5.169 -0.410 1.00 88.75 171 ASP A CA 1
ATOM 1370 C C . ASP A 1 171 ? -13.545 -4.591 -1.689 1.00 88.75 171 ASP A C 1
ATOM 1372 O O . ASP A 1 171 ? -14.011 -3.585 -2.237 1.00 88.75 171 ASP A O 1
ATOM 1376 N N . ILE A 1 172 ? -12.467 -5.224 -2.149 1.00 89.00 172 ILE A N 1
ATOM 1377 C CA . ILE A 1 172 ? -11.868 -4.978 -3.462 1.00 89.00 172 ILE A CA 1
ATOM 1378 C C . ILE A 1 172 ? -12.231 -6.163 -4.362 1.00 89.00 172 ILE A C 1
ATOM 1380 O O . ILE A 1 172 ? -11.670 -7.252 -4.229 1.00 89.00 172 ILE A O 1
ATOM 1384 N N . GLU A 1 173 ? -13.183 -5.956 -5.272 1.00 83.50 173 GLU A N 1
ATOM 1385 C CA . GLU A 1 173 ? -13.816 -7.024 -6.063 1.00 83.50 173 GLU A CA 1
ATOM 1386 C C . GLU A 1 173 ? -12.824 -7.833 -6.906 1.00 83.50 173 GLU A C 1
ATOM 1388 O O . GLU A 1 173 ? -12.992 -9.040 -7.069 1.00 83.50 173 GLU A O 1
ATOM 1393 N N . TRP A 1 174 ? -11.780 -7.185 -7.427 1.00 82.25 174 TRP A N 1
ATOM 1394 C CA . TRP A 1 174 ? -10.787 -7.843 -8.276 1.00 82.25 174 TRP A CA 1
ATOM 1395 C C . TRP A 1 174 ? -9.686 -8.569 -7.489 1.00 82.25 174 TRP A C 1
ATOM 1397 O O . TRP A 1 174 ? -8.966 -9.369 -8.084 1.00 82.25 174 TRP A O 1
ATOM 1407 N N . CYS A 1 175 ? -9.551 -8.329 -6.177 1.00 87.50 175 CYS A N 1
ATOM 1408 C CA . CYS A 1 175 ? -8.599 -9.059 -5.336 1.00 87.50 175 CYS A CA 1
ATOM 1409 C C . CYS A 1 175 ? -9.099 -10.486 -5.073 1.00 87.50 175 CYS A C 1
ATOM 1411 O O . CYS A 1 175 ? -10.230 -10.701 -4.615 1.00 87.50 175 CYS A O 1
ATOM 1413 N N . GLN A 1 176 ? -8.233 -11.469 -5.307 1.00 82.56 176 GLN A N 1
ATOM 1414 C CA . GLN A 1 176 ? -8.562 -12.884 -5.211 1.00 82.56 176 GLN A CA 1
ATOM 1415 C C . GLN A 1 176 ? -8.760 -13.341 -3.766 1.00 82.56 176 GLN A C 1
ATOM 1417 O O . GLN A 1 176 ? -7.972 -13.040 -2.868 1.00 82.56 176 GLN A O 1
ATOM 1422 N N . GLY A 1 177 ? -9.806 -14.146 -3.568 1.00 86.94 177 GLY A N 1
ATOM 1423 C CA . GLY A 1 177 ? -9.994 -14.964 -2.374 1.00 86.94 177 GLY A CA 1
ATOM 1424 C C . GLY A 1 177 ? -9.673 -16.422 -2.669 1.00 86.94 177 GLY A C 1
ATOM 1425 O O . GLY A 1 177 ? -10.163 -16.976 -3.651 1.00 86.94 177 GLY A O 1
ATOM 1426 N N . VAL A 1 178 ? -8.874 -17.044 -1.808 1.00 87.12 178 VAL A N 1
ATOM 1427 C CA . VAL A 1 178 ? -8.529 -18.467 -1.888 1.00 87.12 178 VAL A CA 1
ATOM 1428 C C . VAL A 1 178 ? -9.249 -19.213 -0.775 1.00 87.12 178 VAL A C 1
ATOM 1430 O O . VAL A 1 178 ? -9.175 -18.818 0.390 1.00 87.12 178 VAL A O 1
ATOM 1433 N N . VAL A 1 179 ? -9.957 -20.286 -1.129 1.00 89.12 179 VAL A N 1
ATOM 1434 C CA . VAL A 1 179 ? -10.586 -21.171 -0.143 1.00 89.12 179 VAL A CA 1
ATOM 1435 C C . VAL A 1 179 ? -9.530 -22.107 0.431 1.00 89.12 179 VAL A C 1
ATOM 1437 O O . VAL A 1 179 ? -8.795 -22.744 -0.316 1.00 89.12 179 VAL A O 1
ATOM 1440 N N . LEU A 1 180 ? -9.467 -22.177 1.758 1.00 90.31 180 LEU A N 1
ATOM 1441 C CA . LEU A 1 180 ? -8.447 -22.897 2.507 1.00 90.31 180 LEU A CA 1
ATOM 1442 C C . LEU A 1 180 ? -8.986 -24.233 3.024 1.00 90.31 180 LEU A C 1
ATOM 1444 O O . LEU A 1 180 ? -9.968 -24.294 3.783 1.00 90.31 180 LEU A O 1
ATOM 1448 N N . LYS A 1 181 ? -8.309 -25.317 2.644 1.00 86.25 181 LYS A N 1
ATOM 1449 C CA . LYS A 1 181 ? -8.714 -26.683 3.007 1.00 86.25 181 LYS A CA 1
ATOM 1450 C C . LYS A 1 181 ? -8.357 -27.017 4.442 1.00 86.25 181 LYS A C 1
ATOM 1452 O O . LYS A 1 181 ? -9.220 -27.440 5.212 1.00 86.25 181 LYS A O 1
ATOM 1457 N N . ASP A 1 182 ? -7.116 -26.757 4.814 1.00 89.88 182 ASP A N 1
ATOM 1458 C CA . ASP A 1 182 ? -6.573 -27.071 6.125 1.00 89.88 182 ASP A CA 1
ATOM 1459 C C . ASP A 1 182 ? -5.529 -26.033 6.566 1.00 89.88 182 ASP A C 1
ATOM 1461 O O . ASP A 1 182 ? -5.235 -25.056 5.871 1.00 89.88 182 ASP A O 1
ATOM 1465 N N . TRP A 1 183 ? -4.977 -26.250 7.757 1.00 93.75 183 TRP A N 1
ATOM 1466 C CA . TRP A 1 183 ? -3.928 -25.412 8.327 1.00 93.75 183 TRP A CA 1
ATOM 1467 C C . TRP A 1 183 ? -2.679 -25.320 7.434 1.00 93.75 183 TRP A C 1
ATOM 1469 O O . TRP A 1 183 ? -2.078 -24.254 7.306 1.00 93.75 183 TRP A O 1
ATOM 1479 N N . ASN A 1 184 ? -2.283 -26.419 6.789 1.00 92.00 184 ASN A N 1
ATOM 1480 C CA . ASN A 1 184 ? -1.084 -26.461 5.955 1.00 92.00 184 ASN A CA 1
ATOM 1481 C C . ASN A 1 184 ? -1.277 -25.699 4.645 1.00 92.00 184 ASN A C 1
ATOM 1483 O O . ASN A 1 184 ? -0.327 -25.086 4.153 1.00 92.00 184 ASN A O 1
ATOM 1487 N N . ASP A 1 185 ? -2.492 -25.721 4.108 1.00 91.19 185 ASP A N 1
ATOM 1488 C CA . ASP A 1 185 ? -2.902 -24.908 2.971 1.00 91.19 185 ASP A CA 1
ATOM 1489 C C . ASP A 1 185 ? -2.753 -23.421 3.313 1.00 91.19 185 ASP A C 1
ATOM 1491 O O . ASP A 1 185 ? -2.005 -22.715 2.640 1.00 91.19 185 ASP A O 1
ATOM 1495 N N . LEU A 1 186 ? -3.300 -22.975 4.456 1.00 94.44 186 LEU A N 1
ATOM 1496 C CA . LEU A 1 186 ? -3.120 -21.599 4.939 1.00 94.44 186 LEU A CA 1
ATOM 1497 C C . LEU A 1 186 ? -1.638 -21.217 5.033 1.00 94.44 186 LEU A C 1
ATOM 1499 O O . LEU A 1 186 ? -1.255 -20.163 4.524 1.00 94.44 186 LEU A O 1
ATOM 1503 N N . ARG A 1 187 ? -0.795 -22.056 5.654 1.00 93.94 187 ARG A N 1
ATOM 1504 C CA . ARG A 1 187 ? 0.647 -21.778 5.800 1.00 93.94 187 ARG A CA 1
ATOM 1505 C C . ARG A 1 187 ? 1.326 -21.572 4.447 1.00 93.94 187 ARG A C 1
ATOM 1507 O O . ARG A 1 187 ? 2.059 -20.600 4.270 1.00 93.94 187 ARG A O 1
ATOM 1514 N N . LYS A 1 188 ? 1.079 -22.468 3.488 1.00 90.06 188 LYS A N 1
ATOM 1515 C CA . LYS A 1 188 ? 1.678 -22.401 2.146 1.00 90.06 188 LYS A CA 1
ATOM 1516 C C . LYS A 1 188 ? 1.172 -21.190 1.370 1.00 90.06 188 LYS A C 1
ATOM 1518 O O . LYS A 1 188 ? 1.983 -20.454 0.812 1.00 90.06 188 LYS A O 1
ATOM 1523 N N . THR A 1 189 ? -0.139 -20.954 1.374 1.00 89.94 189 THR A N 1
ATOM 1524 C CA . THR A 1 189 ? -0.748 -19.805 0.697 1.00 89.94 189 THR A CA 1
ATOM 1525 C C . THR A 1 189 ? -0.232 -18.493 1.279 1.00 89.94 189 THR A C 1
ATOM 1527 O O . THR A 1 189 ? 0.157 -17.608 0.518 1.00 89.94 189 THR A O 1
ATOM 1530 N N . PHE A 1 190 ? -0.156 -18.380 2.609 1.00 92.50 190 PHE A N 1
ATOM 1531 C CA . PHE A 1 190 ? 0.393 -17.198 3.264 1.00 92.50 190 PHE A CA 1
ATOM 1532 C C . PHE A 1 190 ? 1.865 -17.001 2.910 1.00 92.50 190 PHE A C 1
ATOM 1534 O O . PHE A 1 190 ? 2.234 -15.899 2.530 1.00 92.50 190 PHE A O 1
ATOM 1541 N N . MET A 1 191 ? 2.699 -18.045 2.966 1.00 88.38 191 MET A N 1
ATOM 1542 C CA . MET A 1 191 ? 4.117 -17.958 2.593 1.00 88.38 191 MET A CA 1
ATOM 1543 C C . MET A 1 191 ? 4.299 -17.416 1.169 1.00 88.38 191 MET A C 1
ATOM 1545 O O . MET A 1 191 ? 5.086 -16.494 0.953 1.00 88.38 191 MET A O 1
ATOM 1549 N N . SER A 1 192 ? 3.546 -17.947 0.200 1.00 84.62 192 SER A N 1
ATOM 1550 C CA . SER A 1 192 ? 3.593 -17.474 -1.186 1.00 84.62 192 SER A CA 1
ATOM 1551 C C . SER A 1 192 ? 3.091 -16.037 -1.341 1.00 84.62 192 SER A C 1
ATOM 1553 O O . SER A 1 192 ? 3.665 -15.285 -2.123 1.00 84.62 192 SER A O 1
ATOM 1555 N N . ALA A 1 193 ? 2.045 -15.643 -0.610 1.00 88.12 193 ALA A N 1
ATOM 1556 C CA . ALA A 1 193 ? 1.528 -14.276 -0.632 1.00 88.12 193 ALA A CA 1
ATOM 1557 C C . ALA A 1 193 ? 2.498 -13.285 0.037 1.00 88.12 193 ALA A C 1
ATOM 1559 O O . ALA A 1 193 ? 2.739 -12.202 -0.492 1.00 88.12 193 ALA A O 1
ATOM 1560 N N . ASN A 1 194 ? 3.115 -13.672 1.159 1.00 86.19 194 ASN A N 1
ATOM 1561 C CA . ASN A 1 194 ? 4.042 -12.832 1.918 1.00 86.19 194 ASN A CA 1
ATOM 1562 C C . ASN A 1 194 ? 5.309 -12.509 1.121 1.00 86.19 194 ASN A C 1
ATOM 1564 O O . ASN A 1 194 ? 5.809 -11.391 1.196 1.00 86.19 194 ASN A O 1
ATOM 1568 N N . ALA A 1 195 ? 5.780 -13.455 0.301 1.00 81.00 195 ALA A N 1
ATOM 1569 C CA . ALA A 1 195 ? 6.911 -13.256 -0.607 1.00 81.00 195 ALA A CA 1
ATOM 1570 C C . ALA A 1 195 ? 6.684 -12.135 -1.643 1.00 81.00 195 ALA A C 1
ATOM 1572 O O . ALA A 1 195 ? 7.644 -11.645 -2.229 1.00 81.00 195 ALA A O 1
ATOM 1573 N N . ARG A 1 196 ? 5.428 -11.730 -1.880 1.00 80.50 196 ARG A N 1
ATOM 1574 C CA . ARG A 1 196 ? 5.050 -10.691 -2.855 1.00 80.50 196 ARG A CA 1
ATOM 1575 C C . ARG A 1 196 ? 4.875 -9.307 -2.229 1.00 80.50 196 ARG A C 1
ATOM 1577 O O . ARG A 1 196 ? 4.519 -8.362 -2.941 1.00 80.50 196 ARG A O 1
ATOM 1584 N N . LYS A 1 197 ? 5.088 -9.176 -0.915 1.00 81.88 197 LYS A N 1
ATOM 1585 C CA . LYS A 1 197 ? 5.029 -7.884 -0.229 1.00 81.88 197 LYS A CA 1
ATOM 1586 C C . LYS A 1 197 ? 6.116 -6.943 -0.745 1.00 81.88 197 LYS A C 1
ATOM 1588 O O . LYS A 1 197 ? 7.278 -7.313 -0.875 1.00 81.88 197 LYS A O 1
ATOM 1593 N N . ALA A 1 198 ? 5.728 -5.697 -0.962 1.00 70.31 198 ALA A N 1
ATOM 1594 C CA . ALA A 1 198 ? 6.621 -4.559 -1.058 1.00 70.31 198 ALA A CA 1
ATOM 1595 C C . ALA A 1 198 ? 7.339 -4.337 0.279 1.00 70.31 198 ALA A C 1
ATOM 1597 O O . ALA A 1 198 ? 6.669 -4.121 1.293 1.00 70.31 198 ALA A O 1
ATOM 1598 N N . ILE A 1 199 ? 8.674 -4.359 0.279 1.00 73.75 199 ILE A N 1
ATOM 1599 C CA . ILE A 1 199 ? 9.493 -3.989 1.439 1.00 73.75 199 ILE A CA 1
ATOM 1600 C C . ILE A 1 199 ? 10.594 -3.008 1.027 1.00 73.75 199 ILE A C 1
ATOM 1602 O O . ILE A 1 199 ? 11.158 -3.122 -0.058 1.00 73.75 199 ILE A O 1
ATOM 1606 N N . ALA A 1 200 ? 10.912 -2.058 1.906 1.00 74.00 200 ALA A N 1
ATOM 1607 C CA . ALA A 1 200 ? 12.023 -1.126 1.739 1.00 74.00 200 ALA A CA 1
ATOM 1608 C C . ALA A 1 200 ? 12.774 -0.938 3.073 1.00 74.00 200 ALA A C 1
ATOM 1610 O O . ALA A 1 200 ? 12.144 -0.602 4.081 1.00 74.00 200 ALA A O 1
ATOM 1611 N N . PRO A 1 201 ? 14.105 -1.125 3.117 1.00 79.44 201 PRO A N 1
ATOM 1612 C CA . PRO A 1 201 ? 14.894 -0.887 4.323 1.00 79.44 201 PRO A CA 1
ATOM 1613 C C . PRO A 1 201 ? 14.913 0.595 4.720 1.00 79.44 201 PRO A C 1
ATOM 1615 O O . PRO A 1 201 ? 15.328 1.454 3.942 1.00 79.44 201 PRO A O 1
ATOM 1618 N N . THR A 1 202 ? 14.522 0.897 5.957 1.00 81.25 202 THR A N 1
ATOM 1619 C CA . THR A 1 202 ? 14.609 2.245 6.550 1.00 81.25 202 THR A CA 1
ATOM 1620 C C . THR A 1 202 ? 15.468 2.218 7.797 1.00 81.25 202 THR A C 1
ATOM 1622 O O . THR A 1 202 ? 15.678 1.144 8.336 1.00 81.25 202 THR A O 1
ATOM 1625 N N . GLN A 1 203 ? 15.924 3.360 8.316 1.00 83.38 203 GLN A N 1
ATOM 1626 C CA . GLN A 1 203 ? 16.749 3.404 9.535 1.00 83.38 203 GLN A CA 1
ATOM 1627 C C . GLN A 1 203 ? 16.072 2.796 10.775 1.00 83.38 203 GLN A C 1
ATOM 1629 O O . GLN A 1 203 ? 16.740 2.463 11.754 1.00 83.38 203 GLN A O 1
ATOM 1634 N N . PHE A 1 204 ? 14.743 2.687 10.747 1.00 79.75 204 PHE A N 1
ATOM 1635 C CA . PHE A 1 204 ? 13.950 2.118 11.829 1.00 79.75 204 PHE A CA 1
ATOM 1636 C C . PHE A 1 204 ? 13.786 0.601 11.690 1.00 79.75 204 PHE A C 1
ATOM 1638 O O . PHE A 1 204 ? 13.695 -0.097 12.700 1.00 79.75 204 PHE A O 1
ATOM 1645 N N . ASN A 1 205 ? 13.725 0.089 10.456 1.00 80.44 205 ASN A N 1
ATOM 1646 C CA . ASN A 1 205 ? 13.510 -1.326 10.182 1.00 80.44 205 ASN A CA 1
ATOM 1647 C C . ASN A 1 205 ? 14.018 -1.732 8.790 1.00 80.44 205 ASN A C 1
ATOM 1649 O O . ASN A 1 205 ? 13.583 -1.194 7.772 1.00 80.44 205 ASN A O 1
ATOM 1653 N N . HIS A 1 206 ? 14.843 -2.778 8.746 1.00 73.00 206 HIS A N 1
ATOM 1654 C CA . HIS A 1 206 ? 15.325 -3.391 7.508 1.00 73.00 206 HIS A CA 1
ATOM 1655 C C . HIS A 1 206 ? 14.221 -4.040 6.643 1.00 73.00 206 HIS A C 1
ATOM 1657 O O . HIS A 1 206 ? 14.401 -4.158 5.437 1.00 73.00 206 HIS A O 1
ATOM 1663 N N . GLN A 1 207 ? 13.078 -4.420 7.228 1.00 72.62 207 GLN A N 1
ATOM 1664 C CA . GLN A 1 207 ? 11.929 -5.037 6.539 1.00 72.62 207 GLN A CA 1
ATOM 1665 C C . GLN A 1 207 ? 10.670 -4.152 6.613 1.00 72.62 207 GLN A C 1
ATOM 1667 O O . GLN A 1 207 ? 9.577 -4.617 6.931 1.00 72.62 207 GLN A O 1
ATOM 1672 N N . SER A 1 208 ? 10.801 -2.839 6.403 1.00 74.56 208 SER A N 1
ATOM 1673 C CA . SER A 1 208 ? 9.640 -1.942 6.465 1.00 74.56 208 SER A CA 1
ATOM 1674 C C . SER A 1 208 ? 8.694 -2.194 5.286 1.00 74.56 208 SER A C 1
ATOM 1676 O O . SER A 1 208 ? 9.105 -2.095 4.134 1.00 74.56 208 SER A O 1
ATOM 1678 N N . THR A 1 209 ? 7.418 -2.475 5.556 1.00 62.59 209 THR A N 1
ATOM 1679 C CA . THR A 1 209 ? 6.399 -2.784 4.533 1.00 62.59 209 THR A CA 1
ATOM 1680 C C . THR A 1 209 ? 5.897 -1.559 3.764 1.00 62.59 209 THR A C 1
ATOM 1682 O O . THR A 1 209 ? 5.222 -1.730 2.755 1.00 62.59 209 THR A O 1
ATOM 1685 N N . ARG A 1 210 ? 6.201 -0.333 4.238 1.00 71.62 210 ARG A N 1
ATOM 1686 C CA . ARG A 1 210 ? 5.903 0.983 3.609 1.00 71.62 210 ARG A CA 1
ATOM 1687 C C . ARG A 1 210 ? 4.558 1.043 2.860 1.00 71.62 210 ARG A C 1
ATOM 1689 O O . ARG A 1 210 ? 4.435 1.669 1.818 1.00 71.62 210 ARG A O 1
ATOM 1696 N N . GLY A 1 211 ? 3.546 0.395 3.424 1.00 81.00 211 GLY A N 1
ATOM 1697 C CA . GLY A 1 211 ? 2.213 0.218 2.870 1.00 81.00 211 GLY A CA 1
ATOM 1698 C C . GLY A 1 211 ? 1.357 -0.571 3.855 1.00 81.00 211 GLY A C 1
ATOM 1699 O O . GLY A 1 211 ? 1.884 -1.250 4.739 1.00 81.00 211 GLY A O 1
ATOM 1700 N N . HIS A 1 212 ? 0.038 -0.466 3.738 1.00 88.94 212 HIS A N 1
ATOM 1701 C CA . HIS A 1 212 ? -0.899 -1.161 4.617 1.00 88.94 212 HIS A CA 1
ATOM 1702 C C . HIS A 1 212 ? -1.150 -2.570 4.086 1.00 88.94 212 HIS A C 1
ATOM 1704 O O . HIS A 1 212 ? -1.658 -2.732 2.979 1.00 88.94 212 HIS A O 1
ATOM 1710 N N . CYS A 1 213 ? -0.818 -3.592 4.868 1.00 92.12 213 CYS A N 1
ATOM 1711 C CA . CYS A 1 213 ? -1.144 -4.974 4.536 1.00 92.12 213 CYS A CA 1
ATOM 1712 C C . CYS A 1 213 ? -2.468 -5.344 5.210 1.00 92.12 213 CYS A C 1
ATOM 1714 O O . CYS A 1 213 ? -2.560 -5.342 6.438 1.00 92.12 213 CYS A O 1
ATOM 1716 N N . ILE A 1 214 ? -3.488 -5.674 4.416 1.00 94.44 214 ILE A N 1
ATOM 1717 C CA . ILE A 1 214 ? -4.812 -6.047 4.921 1.00 94.44 214 ILE A CA 1
ATOM 1718 C C . ILE A 1 214 ? -5.125 -7.464 4.463 1.00 94.44 214 ILE A C 1
ATOM 1720 O O . ILE A 1 214 ? -5.333 -7.731 3.279 1.00 94.44 214 ILE A O 1
ATOM 1724 N N . MET A 1 215 ? -5.166 -8.379 5.426 1.00 95.62 215 MET A N 1
ATOM 1725 C CA . MET A 1 215 ? -5.597 -9.755 5.221 1.00 95.62 215 MET A CA 1
ATOM 1726 C C . MET A 1 215 ? -7.002 -9.925 5.786 1.00 95.62 215 MET A C 1
ATOM 1728 O O . MET A 1 215 ? -7.285 -9.486 6.896 1.00 95.62 215 MET A O 1
ATOM 1732 N N . THR A 1 216 ? -7.876 -10.590 5.042 1.00 95.25 216 THR A N 1
ATOM 1733 C CA . THR A 1 216 ? -9.213 -10.962 5.508 1.00 95.25 216 THR A CA 1
ATOM 1734 C C . THR A 1 216 ? -9.312 -12.475 5.537 1.00 95.25 216 THR A C 1
ATOM 1736 O O . THR A 1 216 ? -9.085 -13.120 4.515 1.00 95.25 216 THR A O 1
ATOM 1739 N N . LEU A 1 217 ? -9.664 -13.035 6.692 1.00 95.94 217 LEU A N 1
ATOM 1740 C CA . LEU A 1 217 ? -10.036 -14.439 6.831 1.00 95.94 217 LEU A CA 1
ATOM 1741 C C . LEU A 1 217 ? -11.536 -14.505 7.137 1.00 95.94 217 LEU A C 1
ATOM 1743 O O . LEU A 1 217 ? -11.998 -14.003 8.162 1.00 95.94 217 LEU A O 1
ATOM 1747 N N . GLU A 1 218 ? -12.295 -15.097 6.226 1.00 94.50 218 GLU A N 1
ATOM 1748 C CA . GLU A 1 218 ? -13.737 -15.295 6.337 1.00 94.50 218 GLU A CA 1
ATOM 1749 C C . GLU A 1 218 ? -14.034 -16.746 6.708 1.00 94.50 218 GLU A C 1
ATOM 1751 O O . GLU A 1 218 ? -13.489 -17.668 6.103 1.00 94.50 218 GLU A O 1
ATOM 1756 N N . VAL A 1 219 ? -14.915 -16.937 7.686 1.00 94.06 219 VAL A N 1
ATOM 1757 C CA . VAL A 1 219 ? -15.402 -18.239 8.142 1.00 94.06 219 VAL A CA 1
ATOM 1758 C C . VAL A 1 219 ? -16.906 -18.277 7.938 1.00 94.06 219 VAL A C 1
ATOM 1760 O O . VAL A 1 219 ? -17.659 -17.609 8.645 1.00 94.06 219 VAL A O 1
ATOM 1763 N N . GLU A 1 220 ? -17.349 -19.076 6.981 1.00 91.69 220 GLU A N 1
ATOM 1764 C CA . GLU A 1 220 ? -18.753 -19.389 6.765 1.00 91.69 220 GLU A CA 1
ATOM 1765 C C . GLU A 1 220 ? -19.032 -20.790 7.312 1.00 91.69 220 GLU A C 1
ATOM 1767 O O . GLU A 1 220 ? -18.381 -21.757 6.922 1.00 91.69 220 GLU A O 1
ATOM 1772 N N . LYS A 1 221 ? -19.984 -20.904 8.239 1.00 90.50 221 LYS A N 1
ATOM 1773 C CA . LYS A 1 221 ? -20.361 -22.175 8.871 1.00 90.50 221 LYS A CA 1
ATOM 1774 C C . LYS A 1 221 ? -21.879 -22.289 9.021 1.00 90.50 221 LYS A C 1
ATOM 1776 O O . LYS A 1 221 ? -22.555 -21.258 9.023 1.00 90.50 221 LYS A O 1
ATOM 1781 N N . PRO A 1 222 ? -22.435 -23.497 9.207 1.00 86.81 222 PRO A N 1
ATOM 1782 C CA . PRO A 1 222 ? -23.848 -23.657 9.539 1.00 86.81 222 PRO A CA 1
ATOM 1783 C C . PRO A 1 222 ? -24.235 -22.844 10.784 1.00 86.81 222 PRO A C 1
ATOM 1785 O O . PRO A 1 222 ? -23.468 -22.746 11.752 1.00 86.81 222 PRO A O 1
ATOM 1788 N N . ASP A 1 223 ? -25.413 -22.223 10.743 1.00 84.12 223 ASP A N 1
ATOM 1789 C CA . ASP A 1 223 ? -25.969 -21.513 11.891 1.00 84.12 223 ASP A CA 1
ATOM 1790 C C . ASP A 1 223 ? -26.563 -22.538 12.878 1.00 84.12 223 ASP A C 1
ATOM 1792 O O . ASP A 1 223 ? -27.476 -23.277 12.503 1.00 84.12 223 ASP A O 1
ATOM 1796 N N . PRO A 1 224 ? -26.062 -22.617 14.127 1.00 79.31 224 PRO A N 1
ATOM 1797 C CA . PRO A 1 224 ? -26.532 -23.606 15.095 1.00 79.31 224 PRO A CA 1
ATOM 1798 C C . PRO A 1 224 ? -27.969 -23.351 15.576 1.00 79.31 224 PRO A C 1
ATOM 1800 O O . PRO A 1 224 ? -28.603 -24.266 16.093 1.00 79.31 224 PRO A O 1
ATOM 1803 N N . GLU A 1 225 ? -28.483 -22.125 15.432 1.00 81.12 225 GLU A N 1
ATOM 1804 C CA . GLU A 1 225 ? -29.820 -21.732 15.894 1.00 81.12 225 GLU A CA 1
ATOM 1805 C C . GLU A 1 225 ? -30.855 -21.726 14.760 1.00 81.12 225 GLU A C 1
ATOM 1807 O O . GLU A 1 225 ? -32.059 -21.784 15.019 1.00 81.12 225 GLU A O 1
ATOM 1812 N N . ARG A 1 226 ? -30.413 -21.642 13.498 1.00 78.06 226 ARG A N 1
ATOM 1813 C CA . ARG A 1 226 ? -31.289 -21.506 12.325 1.00 78.06 226 ARG A CA 1
ATOM 1814 C C . ARG A 1 226 ? -30.968 -22.555 11.267 1.00 78.06 226 ARG A C 1
ATOM 1816 O O . ARG A 1 226 ? -30.080 -22.376 10.436 1.00 78.06 226 ARG A O 1
ATOM 1823 N N . GLU A 1 227 ? -31.758 -23.623 11.255 1.00 78.50 227 GLU A N 1
ATOM 1824 C CA . GLU A 1 227 ? -31.628 -24.706 10.280 1.00 78.50 227 GLU A CA 1
ATOM 1825 C C . GLU A 1 227 ? -31.731 -24.185 8.832 1.00 78.50 227 GLU A C 1
ATOM 1827 O O . GLU A 1 227 ? -32.632 -23.422 8.476 1.00 78.50 227 GLU A O 1
ATOM 1832 N N . GLY A 1 228 ? -30.773 -24.571 7.985 1.00 77.06 228 GLY A N 1
ATOM 1833 C CA . GLY A 1 228 ? -30.690 -24.120 6.592 1.00 77.06 228 GLY A CA 1
ATOM 1834 C C . GLY A 1 228 ? -30.128 -22.705 6.388 1.00 77.06 228 GLY A C 1
ATOM 1835 O O . GLY A 1 228 ? -30.042 -22.264 5.238 1.00 77.06 228 GLY A O 1
ATOM 1836 N N . MET A 1 229 ? -29.720 -22.011 7.454 1.00 82.62 229 MET A N 1
ATOM 1837 C CA . MET A 1 229 ? -28.947 -20.768 7.384 1.00 82.62 229 MET A CA 1
ATOM 1838 C C . MET A 1 229 ? -27.466 -21.023 7.672 1.00 82.62 229 MET A C 1
ATOM 1840 O O . MET A 1 229 ? -27.080 -21.983 8.339 1.00 82.62 229 MET A O 1
ATOM 1844 N N . LYS A 1 230 ? -26.630 -20.119 7.177 1.00 86.44 230 LYS A N 1
ATOM 1845 C CA . LYS A 1 230 ? -25.205 -20.036 7.461 1.00 86.44 230 LYS A CA 1
ATOM 1846 C C . LYS A 1 230 ? -24.913 -18.751 8.210 1.00 86.44 230 LYS A C 1
ATOM 1848 O O . LYS A 1 230 ? -25.512 -17.705 7.955 1.00 86.44 230 LYS A O 1
ATOM 1853 N N . GLN A 1 231 ? -23.955 -18.840 9.110 1.00 89.50 231 GLN A N 1
ATOM 1854 C CA . GLN A 1 231 ? -23.389 -17.725 9.836 1.00 89.50 231 GLN A CA 1
ATOM 1855 C C . GLN A 1 231 ? -22.000 -17.428 9.276 1.00 89.50 231 GLN A C 1
ATOM 1857 O O . GLN A 1 231 ? -21.218 -18.348 9.029 1.00 89.50 231 GLN A O 1
ATOM 1862 N N . ARG A 1 232 ? -21.697 -16.142 9.090 1.00 90.50 232 ARG A N 1
ATOM 1863 C CA . ARG A 1 232 ? -20.440 -15.689 8.495 1.00 90.50 232 ARG A CA 1
ATOM 1864 C C . ARG A 1 232 ? -19.702 -14.767 9.457 1.00 90.50 232 ARG A C 1
ATOM 1866 O O . ARG A 1 232 ? -20.204 -13.705 9.808 1.00 90.50 232 ARG A O 1
ATOM 1873 N N . GLY A 1 233 ? -18.527 -15.198 9.897 1.00 92.69 233 GLY A N 1
ATOM 1874 C CA . GLY A 1 233 ? -17.586 -14.394 10.672 1.00 92.69 233 GLY A CA 1
ATOM 1875 C C . GLY A 1 233 ? -16.429 -13.927 9.798 1.00 92.69 233 GLY A C 1
ATOM 1876 O O . GLY A 1 233 ? -16.028 -14.630 8.871 1.00 92.69 233 GLY A O 1
ATOM 1877 N N . ARG A 1 234 ? -15.872 -12.750 10.090 1.00 93.69 234 ARG A N 1
ATOM 1878 C CA . ARG A 1 234 ? -14.703 -12.221 9.369 1.00 93.69 234 ARG A CA 1
ATOM 1879 C C . ARG A 1 234 ? -13.696 -11.648 10.333 1.00 93.69 234 ARG A C 1
ATOM 1881 O O . ARG A 1 234 ? -14.081 -10.900 11.223 1.00 93.69 234 ARG A O 1
ATOM 1888 N N . VAL A 1 235 ? -12.419 -11.932 10.116 1.00 95.12 235 VAL A N 1
ATOM 1889 C CA . VAL A 1 235 ? -11.328 -11.222 10.782 1.00 95.12 235 VAL A CA 1
ATOM 1890 C C . VAL A 1 235 ? -10.497 -10.468 9.750 1.00 95.12 235 VAL A C 1
ATOM 1892 O O . VAL A 1 235 ? -9.962 -11.055 8.811 1.00 95.12 235 VAL A O 1
ATOM 1895 N N . TYR A 1 236 ? -10.415 -9.153 9.929 1.00 95.44 236 TYR A N 1
ATOM 1896 C CA . TYR A 1 236 ? -9.571 -8.245 9.165 1.00 95.44 236 TYR A CA 1
ATOM 1897 C C . TYR A 1 236 ? -8.296 -8.001 9.961 1.00 95.44 236 TYR A C 1
ATOM 1899 O O . TYR A 1 236 ? -8.321 -7.346 11.001 1.00 95.44 236 TYR A O 1
ATOM 1907 N N . VAL A 1 237 ? -7.177 -8.520 9.483 1.00 95.69 237 VAL A N 1
ATOM 1908 C CA . VAL A 1 237 ? -5.859 -8.307 10.073 1.00 95.69 237 VAL A CA 1
ATOM 1909 C C . VAL A 1 237 ? -5.168 -7.188 9.304 1.00 95.69 237 VAL A C 1
ATOM 1911 O O . VAL A 1 237 ? -4.750 -7.370 8.160 1.00 95.69 237 VAL A O 1
ATOM 1914 N N . CYS A 1 238 ? -5.090 -6.020 9.934 1.00 94.44 238 CYS A N 1
ATOM 1915 C CA . CYS A 1 238 ? -4.557 -4.790 9.367 1.00 94.44 238 CYS A CA 1
ATOM 1916 C C . CYS A 1 238 ? -3.171 -4.508 9.965 1.00 94.44 238 CYS A C 1
ATOM 1918 O O . CYS A 1 238 ? -3.058 -3.898 11.031 1.00 94.44 238 CYS A O 1
ATOM 1920 N N . ASP A 1 239 ? -2.119 -4.952 9.276 1.00 92.00 239 ASP A N 1
ATOM 1921 C CA . ASP A 1 239 ? -0.731 -4.608 9.598 1.00 92.00 239 ASP A CA 1
ATOM 1922 C C . ASP A 1 239 ? -0.371 -3.302 8.879 1.00 92.00 239 ASP A C 1
ATOM 1924 O O . ASP A 1 239 ? -0.142 -3.271 7.664 1.00 92.00 239 ASP A O 1
ATOM 1928 N N . LEU A 1 240 ? -0.454 -2.191 9.613 1.00 89.88 240 LEU A N 1
ATOM 1929 C CA . LEU A 1 240 ? -0.344 -0.855 9.039 1.00 89.88 240 LEU A CA 1
ATOM 1930 C C . LEU A 1 240 ? 1.119 -0.438 8.846 1.00 89.88 240 LEU A C 1
ATOM 1932 O O . LEU A 1 240 ? 2.021 -0.899 9.546 1.00 89.88 240 LEU A O 1
ATOM 1936 N N . ALA A 1 241 ? 1.345 0.501 7.924 1.00 86.88 241 ALA A N 1
ATOM 1937 C CA . ALA A 1 241 ? 2.636 1.155 7.774 1.00 86.88 241 ALA A CA 1
ATOM 1938 C C . ALA A 1 241 ? 3.088 1.845 9.078 1.00 86.88 241 ALA A C 1
ATOM 1940 O O . ALA A 1 241 ? 2.290 2.135 9.973 1.00 86.88 241 ALA A O 1
ATOM 1941 N N . GLY A 1 242 ? 4.394 2.084 9.189 1.00 84.00 242 GLY A N 1
ATOM 1942 C CA . GLY A 1 242 ? 4.964 2.814 10.314 1.00 84.00 242 GLY A CA 1
ATOM 1943 C C . GLY A 1 242 ? 4.476 4.263 10.382 1.00 84.00 242 GLY A C 1
ATOM 1944 O O . GLY A 1 242 ? 4.218 4.886 9.358 1.00 84.00 242 GLY A O 1
ATOM 1945 N N . THR A 1 243 ? 4.333 4.781 11.601 1.00 84.38 243 THR A N 1
ATOM 1946 C CA . THR A 1 243 ? 3.811 6.131 11.874 1.00 84.38 243 THR A CA 1
ATOM 1947 C C . THR A 1 243 ? 4.894 7.213 11.859 1.00 84.38 243 THR A C 1
ATOM 1949 O O . THR A 1 243 ? 4.644 8.337 12.288 1.00 84.38 243 THR A O 1
ATOM 1952 N N . GLU A 1 244 ? 6.122 6.878 11.456 1.00 82.50 244 GLU A N 1
ATOM 1953 C CA . GLU A 1 244 ? 7.215 7.841 11.337 1.00 82.50 244 GLU A CA 1
ATOM 1954 C C . GLU A 1 244 ? 6.901 8.947 10.308 1.00 82.50 244 GLU A C 1
ATOM 1956 O O . GLU A 1 244 ? 6.424 8.639 9.212 1.00 82.50 244 GLU A O 1
ATOM 1961 N N . PRO A 1 245 ? 7.193 10.229 10.601 1.00 78.00 245 PRO A N 1
ATOM 1962 C CA . PRO A 1 245 ? 7.097 11.320 9.644 1.00 78.00 245 PRO A CA 1
ATOM 1963 C C . PRO A 1 245 ? 7.907 11.010 8.396 1.00 78.00 245 PRO A C 1
ATOM 1965 O O . PRO A 1 245 ? 9.070 10.619 8.472 1.00 78.00 245 PRO A O 1
ATOM 1968 N N . ALA A 1 246 ? 7.291 11.205 7.233 1.00 77.50 246 ALA A N 1
ATOM 1969 C CA . ALA A 1 246 ? 7.883 10.805 5.971 1.00 77.50 246 ALA A CA 1
ATOM 1970 C C . ALA A 1 246 ? 9.258 11.443 5.750 1.00 77.50 246 ALA A C 1
ATOM 1972 O O . ALA A 1 246 ? 10.161 10.733 5.337 1.00 77.50 246 ALA A O 1
ATOM 1973 N N . GLY A 1 247 ? 9.430 12.727 6.089 1.00 72.12 247 GLY A N 1
ATOM 1974 C CA . GLY A 1 247 ? 10.693 13.459 5.927 1.00 72.12 247 GLY A CA 1
ATOM 1975 C C . GLY A 1 247 ? 11.850 12.950 6.789 1.00 72.12 247 GLY A C 1
ATOM 1976 O O . GLY A 1 247 ? 13.004 13.138 6.413 1.00 72.12 247 GLY A O 1
ATOM 1977 N N . ASP A 1 248 ? 11.563 12.252 7.889 1.00 75.88 248 ASP A N 1
ATOM 1978 C CA . ASP A 1 248 ? 12.604 11.698 8.755 1.00 75.88 248 ASP A CA 1
ATOM 1979 C C . ASP A 1 248 ? 13.168 10.391 8.197 1.00 75.88 248 ASP A C 1
ATOM 1981 O O . ASP A 1 248 ? 14.222 9.939 8.631 1.00 75.88 248 ASP A O 1
ATOM 1985 N N . VAL A 1 249 ? 12.481 9.754 7.246 1.00 81.12 249 VAL A N 1
ATOM 1986 C CA . VAL A 1 249 ? 12.829 8.424 6.740 1.00 81.12 249 VAL A CA 1
ATOM 1987 C C . VAL A 1 249 ? 13.961 8.502 5.727 1.00 81.12 249 VAL A C 1
ATOM 1989 O O . VAL A 1 249 ? 13.930 9.307 4.799 1.00 81.12 249 VAL A O 1
ATOM 1992 N N . VAL A 1 250 ? 14.940 7.611 5.871 1.00 83.44 250 VAL A N 1
ATOM 1993 C CA . VAL A 1 250 ? 16.018 7.427 4.895 1.00 83.44 250 VAL A CA 1
ATOM 1994 C C . VAL A 1 250 ? 16.053 5.985 4.425 1.00 83.44 250 VAL A C 1
ATOM 1996 O O . VAL A 1 250 ? 15.773 5.068 5.201 1.00 83.44 250 VAL A O 1
ATOM 1999 N N . TYR A 1 251 ? 16.425 5.780 3.163 1.00 81.88 251 TYR A N 1
ATOM 2000 C CA . TYR A 1 251 ? 16.739 4.443 2.676 1.00 81.88 251 TYR A CA 1
ATOM 2001 C C . TYR A 1 251 ? 18.027 3.990 3.362 1.00 81.88 251 TYR A C 1
ATOM 2003 O O . TYR A 1 251 ? 19.030 4.701 3.313 1.00 81.88 251 TYR A O 1
ATOM 2011 N N . ALA A 1 252 ? 18.001 2.847 4.040 1.00 85.12 252 ALA A N 1
ATOM 2012 C CA . ALA A 1 252 ? 19.055 2.454 4.971 1.00 85.12 252 ALA A CA 1
ATOM 2013 C C . ALA A 1 252 ? 19.872 1.256 4.491 1.00 85.12 252 ALA A C 1
ATOM 2015 O O . ALA A 1 252 ? 19.340 0.311 3.913 1.00 85.12 252 ALA A O 1
ATOM 2016 N N . ASN A 1 253 ? 21.160 1.264 4.833 1.00 81.44 253 ASN A N 1
ATOM 2017 C CA . ASN A 1 253 ? 22.033 0.103 4.709 1.00 81.44 253 ASN A CA 1
ATOM 2018 C C . ASN A 1 253 ? 22.165 -0.617 6.055 1.00 81.44 253 ASN A C 1
ATOM 2020 O O . ASN A 1 253 ? 22.323 0.014 7.105 1.00 81.44 253 ASN A O 1
ATOM 2024 N N . TYR A 1 254 ? 22.143 -1.948 6.011 1.00 83.38 254 TYR A N 1
ATOM 2025 C CA . TYR A 1 254 ? 22.220 -2.814 7.183 1.00 83.38 254 TYR A CA 1
ATOM 2026 C C . TYR A 1 254 ? 23.320 -3.864 7.043 1.00 83.38 254 TYR A C 1
ATOM 2028 O O . TYR A 1 254 ? 23.624 -4.319 5.944 1.00 83.38 254 TYR A O 1
ATOM 2036 N N . GLN A 1 255 ? 23.871 -4.284 8.180 1.00 83.19 255 GLN A N 1
ATOM 2037 C CA . GLN A 1 255 ? 24.762 -5.431 8.300 1.00 83.19 255 GLN A CA 1
ATOM 2038 C C . GLN A 1 255 ? 24.169 -6.451 9.267 1.00 83.19 255 GLN A C 1
ATOM 2040 O O . GLN A 1 255 ? 23.806 -6.112 10.393 1.00 83.19 255 GLN A O 1
ATOM 2045 N N . LYS A 1 256 ? 24.124 -7.712 8.844 1.00 81.31 256 LYS A N 1
ATOM 2046 C CA . LYS A 1 256 ? 23.726 -8.831 9.697 1.00 81.31 256 LYS A CA 1
ATOM 2047 C C . LYS A 1 256 ? 24.861 -9.165 10.668 1.00 81.31 256 LYS A C 1
ATOM 2049 O O . LYS A 1 256 ? 25.977 -9.445 10.235 1.00 81.31 256 LYS A O 1
ATOM 2054 N N . ILE A 1 257 ? 24.580 -9.132 11.966 1.00 81.62 257 ILE A N 1
ATOM 2055 C CA . ILE A 1 257 ? 25.511 -9.508 13.033 1.00 81.62 257 ILE A CA 1
ATOM 2056 C C . ILE A 1 257 ? 24.935 -10.716 13.756 1.00 81.62 257 ILE A C 1
ATOM 2058 O O . ILE A 1 257 ? 23.843 -10.641 14.310 1.00 81.62 257 ILE A O 1
ATOM 2062 N N . ALA A 1 258 ? 25.670 -11.824 13.743 1.00 79.88 258 ALA A N 1
ATOM 2063 C CA . ALA A 1 258 ? 25.363 -12.988 14.564 1.00 79.88 258 ALA A CA 1
ATOM 2064 C C . ALA A 1 258 ? 26.110 -12.885 15.901 1.00 79.88 258 ALA A C 1
ATOM 2066 O O . ALA A 1 258 ? 27.289 -12.526 15.925 1.00 79.88 258 ALA A O 1
ATOM 2067 N N . PHE A 1 259 ? 25.423 -13.198 16.994 1.00 76.00 259 PHE A N 1
ATOM 2068 C CA . PHE A 1 259 ? 25.982 -13.272 18.340 1.00 76.00 259 PHE A CA 1
ATOM 2069 C C . PHE A 1 259 ? 26.238 -14.724 18.758 1.00 76.00 259 PHE A C 1
ATOM 2071 O O . PHE A 1 259 ? 25.666 -15.660 18.199 1.00 76.00 259 PHE A O 1
ATOM 2078 N N . ASP A 1 260 ? 27.073 -14.902 19.785 1.00 76.62 260 ASP A N 1
ATOM 2079 C CA . ASP A 1 260 ? 27.470 -16.217 20.313 1.00 76.62 260 ASP A CA 1
ATOM 2080 C C . ASP A 1 260 ? 26.290 -17.040 20.863 1.00 76.62 260 ASP A C 1
ATOM 2082 O O . ASP A 1 260 ? 26.351 -18.267 20.905 1.00 76.62 260 ASP A O 1
ATOM 2086 N N . ASP A 1 261 ? 25.201 -16.377 21.267 1.00 70.94 261 ASP A N 1
ATOM 2087 C CA . ASP A 1 261 ? 23.956 -17.012 21.720 1.00 70.94 261 ASP A CA 1
ATOM 2088 C C . ASP A 1 261 ? 23.048 -17.469 20.561 1.00 70.94 261 ASP A C 1
ATOM 2090 O O . ASP A 1 261 ? 21.932 -17.934 20.790 1.00 70.94 261 ASP A O 1
ATOM 2094 N N . GLY A 1 262 ? 23.520 -17.332 19.318 1.00 66.75 262 GLY A N 1
ATOM 2095 C CA . GLY A 1 262 ? 22.779 -17.648 18.101 1.00 66.75 262 GLY A CA 1
ATOM 2096 C C . GLY A 1 262 ? 21.784 -16.565 17.680 1.00 66.75 262 GLY A C 1
ATOM 2097 O O . GLY A 1 262 ? 21.168 -16.702 16.623 1.00 66.75 262 GLY A O 1
ATOM 2098 N N . THR A 1 263 ? 21.622 -15.482 18.455 1.00 69.38 263 THR A N 1
ATOM 2099 C CA . THR A 1 263 ? 20.755 -14.366 18.057 1.00 69.38 263 THR A CA 1
ATOM 2100 C C . THR A 1 263 ? 21.391 -13.564 16.932 1.00 69.38 263 THR A C 1
ATOM 2102 O O . THR A 1 263 ? 22.610 -13.426 16.840 1.00 69.38 263 THR A O 1
ATOM 2105 N N . ILE A 1 264 ? 20.551 -13.032 16.049 1.00 71.81 264 ILE A N 1
ATOM 2106 C CA . ILE A 1 264 ? 20.985 -12.242 14.903 1.00 71.81 264 ILE A CA 1
ATOM 2107 C C . ILE A 1 264 ? 20.360 -10.857 15.013 1.00 71.81 264 ILE A C 1
ATOM 2109 O O . ILE A 1 264 ? 19.149 -10.732 15.181 1.00 71.81 264 ILE A O 1
ATOM 2113 N N . GLU A 1 265 ? 21.178 -9.818 14.885 1.00 78.00 265 GLU A N 1
ATOM 2114 C CA . GLU A 1 265 ? 20.738 -8.426 14.860 1.00 78.00 265 GLU A CA 1
ATOM 2115 C C . GLU A 1 265 ? 21.156 -7.758 13.554 1.00 78.00 265 GLU A C 1
ATOM 2117 O O . GLU A 1 265 ? 22.247 -7.975 13.024 1.00 78.00 265 GLU A O 1
ATOM 2122 N N . MET A 1 266 ? 20.270 -6.917 13.033 1.00 80.56 266 MET A N 1
ATOM 2123 C CA . MET A 1 266 ? 20.543 -6.100 11.860 1.00 80.56 266 MET A CA 1
ATOM 2124 C C . MET A 1 266 ? 21.074 -4.747 12.325 1.00 80.56 266 MET A C 1
ATOM 2126 O O . MET A 1 266 ? 20.319 -3.881 12.764 1.00 80.56 266 MET A O 1
ATOM 2130 N N . LYS A 1 267 ? 22.389 -4.553 12.218 1.00 83.50 267 LYS A N 1
ATOM 2131 C CA . LYS A 1 267 ? 23.044 -3.295 12.568 1.00 83.50 267 LYS A CA 1
ATOM 2132 C C . LYS A 1 267 ? 22.875 -2.280 11.447 1.00 83.50 267 LYS A C 1
ATOM 2134 O O . LYS A 1 267 ? 23.329 -2.501 10.327 1.00 83.50 267 LYS A O 1
ATOM 2139 N N . TYR A 1 268 ? 22.272 -1.146 11.772 1.00 85.62 268 TYR A N 1
ATOM 2140 C CA . TYR A 1 268 ? 22.189 0.003 10.877 1.00 85.62 268 TYR A CA 1
ATOM 2141 C C . TYR A 1 268 ? 23.587 0.588 10.613 1.00 85.62 268 TYR A C 1
ATOM 2143 O O . TYR A 1 268 ? 24.323 0.895 11.554 1.00 85.62 268 TYR A O 1
ATOM 2151 N N . LEU A 1 269 ? 23.956 0.728 9.337 1.00 84.75 269 LEU A N 1
ATOM 2152 C CA . LEU A 1 269 ? 25.245 1.279 8.899 1.00 84.75 269 LEU A CA 1
ATOM 2153 C C . LEU A 1 269 ? 25.171 2.761 8.512 1.00 84.75 269 LEU A C 1
ATOM 2155 O O . LEU A 1 269 ? 26.205 3.421 8.442 1.00 84.75 269 LEU A O 1
ATOM 2159 N N . GLY A 1 270 ? 23.970 3.281 8.261 1.00 83.00 270 GLY A N 1
ATOM 2160 C CA . GLY A 1 270 ? 23.755 4.644 7.782 1.00 83.00 270 GLY A CA 1
ATOM 2161 C C . GLY A 1 270 ? 22.812 4.712 6.576 1.00 83.00 270 GLY A C 1
ATOM 2162 O O . GLY A 1 270 ? 22.369 3.670 6.073 1.00 83.00 270 GLY A O 1
ATOM 2163 N N . PRO A 1 271 ? 22.499 5.932 6.105 1.00 83.56 271 PRO A N 1
ATOM 2164 C CA . PRO A 1 271 ? 21.720 6.141 4.892 1.00 83.56 271 PRO A CA 1
ATOM 2165 C C . PRO A 1 271 ? 22.437 5.575 3.664 1.00 83.56 271 PRO A C 1
ATOM 2167 O O . PRO A 1 271 ? 23.668 5.520 3.603 1.00 83.56 271 PRO A O 1
ATOM 2170 N N . HIS A 1 272 ? 21.661 5.184 2.663 1.00 81.75 272 HIS A N 1
ATOM 2171 C CA . HIS A 1 272 ? 22.175 4.763 1.372 1.00 81.75 272 HIS A CA 1
ATOM 2172 C C . HIS A 1 272 ? 22.880 5.941 0.666 1.00 81.75 272 HIS A C 1
ATOM 2174 O O . HIS A 1 272 ? 22.391 7.069 0.751 1.00 81.75 272 HIS A O 1
ATOM 2180 N N . PRO A 1 273 ? 24.004 5.718 -0.049 1.00 73.00 273 PRO A N 1
ATOM 2181 C CA . PRO A 1 273 ? 24.767 6.795 -0.696 1.00 73.00 273 PRO A CA 1
ATOM 2182 C C . PRO A 1 273 ? 23.992 7.569 -1.771 1.00 73.00 273 PRO A C 1
ATOM 2184 O O . PRO A 1 273 ? 24.328 8.711 -2.070 1.00 73.00 273 PRO A O 1
ATOM 2187 N N . ASP A 1 274 ? 22.987 6.930 -2.370 1.00 70.50 274 ASP A N 1
ATOM 2188 C CA . ASP A 1 274 ? 22.099 7.533 -3.365 1.00 70.50 274 ASP A CA 1
ATOM 2189 C C . ASP A 1 274 ? 20.935 8.298 -2.695 1.00 70.50 274 ASP A C 1
ATOM 2191 O O . ASP A 1 274 ? 20.055 7.660 -2.099 1.00 70.50 274 ASP A O 1
ATOM 2195 N N . PRO A 1 275 ? 20.891 9.641 -2.796 1.00 69.12 275 PRO A N 1
ATOM 2196 C CA . PRO A 1 275 ? 19.835 10.445 -2.190 1.00 69.12 275 PRO A CA 1
ATOM 2197 C C . PRO A 1 275 ? 18.465 10.258 -2.862 1.00 69.12 275 PRO A C 1
ATOM 2199 O O . PRO A 1 275 ? 17.449 10.489 -2.203 1.00 69.12 275 PRO A O 1
ATOM 2202 N N . ALA A 1 276 ? 18.406 9.812 -4.126 1.00 64.94 276 ALA A N 1
ATOM 2203 C CA . ALA A 1 276 ? 17.142 9.619 -4.842 1.00 64.94 276 ALA A CA 1
ATOM 2204 C C . ALA A 1 276 ? 16.280 8.533 -4.182 1.00 64.94 276 ALA A C 1
ATOM 2206 O O . ALA A 1 276 ? 15.080 8.729 -4.005 1.00 64.94 276 ALA A O 1
ATOM 2207 N N . LYS A 1 277 ? 16.904 7.449 -3.700 1.00 67.19 277 LYS A N 1
ATOM 2208 C CA . LYS A 1 277 ? 16.210 6.365 -2.981 1.00 67.19 277 LYS A CA 1
ATOM 2209 C C . LYS A 1 277 ? 15.527 6.843 -1.709 1.00 67.19 277 LYS A C 1
ATOM 2211 O O . LYS A 1 277 ? 14.409 6.438 -1.404 1.00 67.19 277 LYS A O 1
ATOM 2216 N N . SER A 1 278 ? 16.202 7.709 -0.953 1.00 78.88 278 SER A N 1
ATOM 2217 C CA . SER A 1 278 ? 15.599 8.295 0.244 1.00 78.88 278 SER A CA 1
ATOM 2218 C C . SER A 1 278 ? 14.458 9.229 -0.142 1.00 78.88 278 SER A C 1
ATOM 2220 O O . SER A 1 278 ? 13.393 9.135 0.453 1.00 78.88 278 SER A O 1
ATOM 2222 N N . LYS A 1 279 ? 14.622 10.066 -1.172 1.00 72.31 279 LYS A N 1
ATOM 2223 C CA . LYS A 1 279 ? 13.562 10.977 -1.622 1.00 72.31 279 LYS A CA 1
ATOM 2224 C C . LYS A 1 279 ? 12.310 10.236 -2.098 1.00 72.31 279 LYS A C 1
ATOM 2226 O O . LYS A 1 279 ? 11.220 10.551 -1.636 1.00 72.31 279 LYS A O 1
ATOM 2231 N N . GLU A 1 280 ? 12.458 9.211 -2.936 1.00 69.75 280 GLU A N 1
ATOM 2232 C CA . GLU A 1 280 ? 11.334 8.384 -3.392 1.00 69.75 280 GLU A CA 1
ATOM 2233 C C . GLU A 1 280 ? 10.597 7.743 -2.206 1.00 69.75 280 GLU A C 1
ATOM 2235 O O . GLU A 1 280 ? 9.370 7.805 -2.103 1.00 69.75 280 GLU A O 1
ATOM 2240 N N . LEU A 1 281 ? 11.357 7.193 -1.256 1.00 74.12 281 LEU A N 1
ATOM 2241 C CA . LEU A 1 281 ? 10.819 6.596 -0.041 1.00 74.12 281 LEU A CA 1
ATOM 2242 C C . LEU A 1 281 ? 10.045 7.615 0.813 1.00 74.12 281 LEU A C 1
ATOM 2244 O O . LEU A 1 281 ? 8.997 7.280 1.376 1.00 74.12 281 LEU A O 1
ATOM 2248 N N . GLN A 1 282 ? 10.545 8.847 0.919 1.00 79.06 282 GLN A N 1
ATOM 2249 C CA . GLN A 1 282 ? 9.887 9.952 1.618 1.00 79.06 282 GLN A CA 1
ATOM 2250 C C . GLN A 1 282 ? 8.607 10.382 0.892 1.00 79.06 282 GLN A C 1
ATOM 2252 O O . GLN A 1 282 ? 7.572 10.558 1.534 1.00 79.06 282 GLN A O 1
ATOM 2257 N N . ASP A 1 283 ? 8.633 10.499 -0.435 1.00 70.69 283 ASP A N 1
ATOM 2258 C CA . ASP A 1 283 ? 7.477 10.917 -1.230 1.00 70.69 283 ASP A CA 1
ATOM 2259 C C . ASP A 1 283 ? 6.331 9.898 -1.158 1.00 70.69 283 ASP A C 1
ATOM 2261 O O . ASP A 1 283 ? 5.185 10.286 -0.913 1.00 70.69 283 ASP A O 1
ATOM 2265 N N . GLN A 1 284 ? 6.633 8.596 -1.222 1.00 69.56 284 GLN A N 1
ATOM 2266 C CA . GLN A 1 284 ? 5.649 7.539 -0.950 1.00 69.56 284 GLN A CA 1
ATOM 2267 C C . GLN A 1 284 ? 5.095 7.646 0.483 1.00 69.56 284 GLN A C 1
ATOM 2269 O O . GLN A 1 284 ? 3.883 7.564 0.708 1.00 69.56 284 GLN A O 1
ATOM 2274 N N . GLY A 1 285 ? 5.980 7.884 1.457 1.00 73.69 285 GLY A N 1
ATOM 2275 C CA . GLY A 1 285 ? 5.633 8.009 2.873 1.00 73.69 285 GLY A CA 1
ATOM 2276 C C . GLY A 1 285 ? 4.645 9.132 3.179 1.00 73.69 285 GLY A C 1
ATOM 2277 O O . GLY A 1 285 ? 3.813 8.970 4.067 1.00 73.69 285 GLY A O 1
ATOM 2278 N N . LYS A 1 286 ? 4.688 10.252 2.445 1.00 74.00 286 LYS A N 1
ATOM 2279 C CA . LYS A 1 286 ? 3.797 11.402 2.685 1.00 74.00 286 LYS A CA 1
ATOM 2280 C C . LYS A 1 286 ? 2.325 11.011 2.555 1.00 74.00 286 LYS A C 1
ATOM 2282 O O . LYS A 1 286 ? 1.551 11.246 3.479 1.00 74.00 286 LYS A O 1
ATOM 2287 N N . LYS A 1 287 ? 1.942 10.363 1.449 1.00 68.38 287 LYS A N 1
ATOM 2288 C CA . LYS A 1 287 ? 0.550 9.937 1.219 1.00 68.38 287 LYS A CA 1
ATOM 2289 C C . LYS A 1 287 ? 0.126 8.781 2.134 1.00 68.38 287 LYS A C 1
ATOM 2291 O O . LYS A 1 287 ? -1.011 8.759 2.597 1.00 68.38 287 LYS A O 1
ATOM 2296 N N . ILE A 1 288 ? 1.039 7.863 2.459 1.00 76.94 288 ILE A N 1
ATOM 2297 C CA . ILE A 1 288 ? 0.777 6.788 3.435 1.00 76.94 288 ILE A CA 1
ATOM 2298 C C . ILE A 1 288 ? 0.464 7.378 4.816 1.00 76.94 288 ILE A C 1
ATOM 2300 O O . ILE A 1 288 ? -0.524 7.004 5.448 1.00 76.94 288 ILE A O 1
ATOM 2304 N N . ASN A 1 289 ? 1.260 8.353 5.259 1.00 80.06 289 ASN A N 1
ATOM 2305 C CA . ASN A 1 289 ? 1.043 9.029 6.532 1.00 80.06 289 ASN A CA 1
ATOM 2306 C C . ASN A 1 289 ? -0.267 9.813 6.542 1.00 80.06 289 ASN A C 1
ATOM 2308 O O . ASN A 1 289 ? -0.964 9.775 7.548 1.00 80.06 289 ASN A O 1
ATOM 2312 N N . LEU A 1 290 ? -0.653 10.453 5.432 1.00 77.69 290 LEU A N 1
ATOM 2313 C CA . LEU A 1 290 ? -1.958 11.115 5.322 1.00 77.69 290 LEU A CA 1
ATOM 2314 C C . LEU A 1 290 ? -3.116 10.133 5.563 1.00 77.69 290 LEU A C 1
ATOM 2316 O O . LEU A 1 290 ? -4.050 10.459 6.295 1.00 77.69 290 LEU A O 1
ATOM 2320 N N . SER A 1 291 ? -3.017 8.901 5.049 1.00 81.31 291 SER A N 1
ATOM 2321 C CA . SER A 1 291 ? -4.018 7.860 5.310 1.00 81.31 291 SER A CA 1
ATOM 2322 C C . SER A 1 291 ? -4.066 7.405 6.776 1.00 81.31 291 SER A C 1
ATOM 2324 O O . SER A 1 291 ? -5.143 7.062 7.267 1.00 81.31 291 SER A O 1
ATOM 2326 N N . LEU A 1 292 ? -2.928 7.387 7.478 1.00 82.19 292 LEU A N 1
ATOM 2327 C CA . LEU A 1 292 ? -2.860 7.084 8.915 1.00 82.19 292 LEU A CA 1
ATOM 2328 C C . LEU A 1 292 ? -3.395 8.239 9.767 1.00 82.19 292 LEU A C 1
ATOM 2330 O O . LEU A 1 292 ? -4.140 8.005 10.718 1.00 82.19 292 LEU A O 1
ATOM 2334 N N . THR A 1 293 ? -3.055 9.477 9.412 1.00 79.75 293 THR A N 1
ATOM 2335 C CA . THR A 1 293 ? -3.532 10.685 10.092 1.00 79.75 293 THR A CA 1
ATOM 2336 C C . THR A 1 293 ? -5.044 10.822 9.960 1.00 79.75 293 THR A C 1
ATOM 2338 O O . THR A 1 293 ? -5.717 11.075 10.957 1.00 79.75 293 THR A O 1
ATOM 2341 N N . GLU A 1 294 ? -5.608 10.579 8.773 1.00 81.69 294 GLU A N 1
ATOM 2342 C CA . GLU A 1 294 ? -7.062 10.602 8.576 1.00 81.69 294 GLU A CA 1
ATOM 2343 C C . GLU A 1 294 ? -7.760 9.532 9.432 1.00 81.69 294 GLU A C 1
ATOM 2345 O O . GLU A 1 294 ? -8.820 9.785 10.007 1.00 81.69 294 GLU A O 1
ATOM 2350 N N . MET A 1 295 ? -7.150 8.351 9.585 1.00 81.69 295 MET A N 1
ATOM 2351 C CA . MET A 1 295 ? -7.648 7.324 10.503 1.00 81.69 295 MET A CA 1
ATOM 2352 C C . MET A 1 295 ? -7.571 7.783 11.959 1.00 81.69 295 MET A C 1
ATOM 2354 O O . MET A 1 295 ? -8.532 7.600 12.706 1.00 81.69 295 MET A O 1
ATOM 2358 N N . ALA A 1 296 ? -6.474 8.411 12.375 1.00 79.56 296 ALA A N 1
ATOM 2359 C CA . ALA A 1 296 ? -6.363 8.967 13.719 1.00 79.56 296 ALA A CA 1
ATOM 2360 C C . ALA A 1 296 ? -7.462 10.004 14.000 1.00 79.56 296 ALA A C 1
ATOM 2362 O O . ALA A 1 296 ? -8.130 9.933 15.034 1.00 79.56 296 ALA A O 1
ATOM 2363 N N . GLN A 1 297 ? -7.718 10.897 13.042 1.00 77.94 297 GLN A N 1
ATOM 2364 C CA . GLN A 1 297 ? -8.796 11.883 13.108 1.00 77.94 297 GLN A CA 1
ATOM 2365 C C . GLN A 1 297 ? -10.182 11.229 13.156 1.00 77.94 297 GLN A C 1
ATOM 2367 O O . GLN A 1 297 ? -11.033 11.674 13.927 1.00 77.94 297 GLN A O 1
ATOM 2372 N N . PHE A 1 298 ? -10.410 10.147 12.403 1.00 80.56 298 PHE A N 1
ATOM 2373 C CA . PHE A 1 298 ? -11.652 9.369 12.467 1.00 80.56 298 PHE A CA 1
ATOM 2374 C C . PHE A 1 298 ? -11.928 8.864 13.886 1.00 80.56 298 PHE A C 1
ATOM 2376 O O . PHE A 1 298 ? -13.024 9.063 14.416 1.00 80.56 298 PHE A O 1
ATOM 2383 N N . PHE A 1 299 ? -10.923 8.261 14.527 1.00 79.25 299 PHE A N 1
ATOM 2384 C CA . PHE A 1 299 ? -11.026 7.779 15.905 1.00 79.25 299 PHE A CA 1
ATOM 2385 C C . PHE A 1 299 ? -11.259 8.924 16.902 1.00 79.25 299 PHE A C 1
ATOM 2387 O O . PHE A 1 299 ? -12.100 8.789 17.790 1.00 79.25 299 PHE A O 1
ATOM 2394 N N . MET A 1 300 ? -10.580 10.064 16.737 1.00 77.44 300 MET A N 1
ATOM 2395 C CA . MET A 1 300 ? -10.769 11.247 17.590 1.00 77.44 300 MET A CA 1
ATOM 2396 C C . MET A 1 300 ? -12.188 11.820 17.479 1.00 77.44 300 MET A C 1
ATOM 2398 O O . MET A 1 300 ? -12.890 11.921 18.486 1.00 77.44 300 MET A O 1
ATOM 2402 N N . LYS A 1 301 ? -12.655 12.103 16.256 1.00 78.50 301 LYS A N 1
ATOM 2403 C CA . LYS A 1 301 ? -14.015 12.606 16.001 1.00 78.50 301 LYS A CA 1
ATOM 2404 C C . LYS A 1 301 ? -15.080 11.636 16.516 1.00 78.50 301 LYS A C 1
ATOM 2406 O O . LYS A 1 301 ? -16.099 12.059 17.064 1.00 78.50 301 LYS A O 1
ATOM 2411 N N . MET A 1 302 ? -14.849 10.327 16.380 1.00 76.12 302 MET A N 1
ATOM 2412 C CA . MET A 1 302 ? -15.754 9.316 16.926 1.00 76.12 302 MET A CA 1
ATOM 2413 C C . MET A 1 302 ? -15.784 9.347 18.452 1.00 76.12 302 MET A C 1
ATOM 2415 O O . MET A 1 302 ? -16.868 9.335 19.033 1.00 76.12 302 MET A O 1
ATOM 2419 N N . ALA A 1 303 ? -14.621 9.406 19.103 1.00 76.38 303 ALA A N 1
ATOM 2420 C CA . ALA A 1 303 ? -14.529 9.480 20.555 1.00 76.38 303 ALA A CA 1
ATOM 2421 C C . ALA A 1 303 ? -15.269 10.715 21.096 1.00 76.38 303 ALA A C 1
ATOM 2423 O O . ALA A 1 303 ? -16.055 10.591 22.036 1.00 76.38 303 ALA A O 1
ATOM 2424 N N . GLU A 1 304 ? -15.111 11.875 20.455 1.00 77.56 304 GLU A N 1
ATOM 2425 C CA . GLU A 1 304 ? -15.858 13.088 20.800 1.00 77.56 304 GLU A CA 1
ATOM 2426 C C . GLU A 1 304 ? -17.372 12.918 20.633 1.00 77.56 304 GLU A C 1
ATOM 2428 O O . GLU A 1 304 ? -18.139 13.287 21.524 1.00 77.56 304 GLU A O 1
ATOM 2433 N N . ALA A 1 305 ? -17.827 12.339 19.518 1.00 75.44 305 ALA A N 1
ATOM 2434 C CA . ALA A 1 305 ? -19.250 12.114 19.263 1.00 75.44 305 ALA A CA 1
ATOM 2435 C C . ALA A 1 305 ? -19.877 11.124 20.263 1.00 75.44 305 ALA A C 1
ATOM 2437 O O . ALA A 1 305 ? -21.027 11.298 20.679 1.00 75.44 305 ALA A O 1
ATOM 2438 N N . VAL A 1 306 ? -19.123 10.100 20.681 1.00 73.44 306 VAL A N 1
ATOM 2439 C CA . VAL A 1 306 ? -19.528 9.152 21.731 1.00 73.44 306 VAL A CA 1
ATOM 2440 C C . VAL A 1 306 ? -19.638 9.863 23.080 1.00 73.44 306 VAL A C 1
ATOM 2442 O O . VAL A 1 306 ? -20.656 9.721 23.759 1.00 73.44 306 VAL A O 1
ATOM 2445 N N . GLN A 1 307 ? -18.646 10.679 23.451 1.00 73.88 307 GLN A N 1
ATOM 2446 C CA . GLN A 1 307 ? -18.660 11.455 24.698 1.00 73.88 307 GLN A CA 1
ATOM 2447 C C . GLN A 1 307 ? -19.815 12.468 24.734 1.00 73.88 307 GLN A C 1
ATOM 2449 O O . GLN A 1 307 ? -20.506 12.584 25.748 1.00 73.88 307 GLN A O 1
ATOM 2454 N N . LYS A 1 308 ? -20.082 13.145 23.609 1.00 79.44 308 LYS A N 1
ATOM 2455 C CA . LYS A 1 308 ? -21.189 14.103 23.435 1.00 79.44 308 LYS A CA 1
ATOM 2456 C C . LYS A 1 308 ? -22.558 13.426 23.253 1.00 79.44 308 LYS A C 1
ATOM 2458 O O . LYS A 1 308 ? -23.570 14.120 23.209 1.00 79.44 308 LYS A O 1
ATOM 2463 N N . LYS A 1 309 ? -22.620 12.088 23.168 1.00 76.06 309 LYS A N 1
ATOM 2464 C CA . LYS A 1 309 ? -23.839 11.290 22.899 1.00 76.06 309 LYS A CA 1
ATOM 2465 C C . LYS A 1 309 ? -24.576 11.691 21.612 1.00 76.06 309 LYS A C 1
ATOM 2467 O O . LYS A 1 309 ? -25.793 11.540 21.514 1.00 76.06 309 LYS A O 1
ATOM 2472 N N . THR A 1 310 ? -23.850 12.197 20.622 1.00 71.94 310 THR A N 1
ATOM 2473 C CA . THR A 1 310 ? -24.397 12.647 19.332 1.00 71.94 310 THR A CA 1
ATOM 2474 C C . THR A 1 310 ? -24.249 11.601 18.226 1.00 71.94 310 THR A C 1
ATOM 2476 O O . THR A 1 310 ? -24.843 11.757 17.157 1.00 71.94 310 THR A O 1
ATOM 2479 N N . LEU A 1 311 ? -23.497 10.520 18.472 1.00 65.19 311 LEU A N 1
ATOM 2480 C CA . LEU A 1 311 ? -23.276 9.448 17.503 1.00 65.19 311 LEU A CA 1
ATOM 2481 C C . LEU A 1 311 ? -24.576 8.668 17.227 1.00 65.19 311 LEU A C 1
ATOM 2483 O O . LEU A 1 311 ? -25.124 8.011 18.113 1.00 65.19 311 LEU A O 1
ATOM 2487 N N . LYS A 1 312 ? -25.056 8.712 15.978 1.00 58.81 312 LYS A N 1
ATOM 2488 C CA . LYS A 1 312 ? -26.199 7.913 15.509 1.00 58.81 312 LYS A CA 1
ATOM 2489 C C . LYS A 1 312 ? -25.705 6.647 14.790 1.00 58.81 312 LYS A C 1
ATOM 2491 O O . LYS A 1 312 ? -24.834 6.766 13.929 1.00 58.81 312 LYS A O 1
ATOM 2496 N N . PRO A 1 313 ? -26.267 5.455 15.072 1.00 48.56 313 PRO A N 1
ATOM 2497 C CA . PRO A 1 313 ? -25.938 4.233 14.336 1.00 48.56 313 PRO A CA 1
ATOM 2498 C C . PRO A 1 313 ? -26.145 4.413 12.825 1.00 48.56 313 PRO A C 1
ATOM 2500 O O . PRO A 1 313 ? -27.219 4.832 12.395 1.00 48.56 313 PRO A O 1
ATOM 2503 N N . GLY A 1 314 ? -25.116 4.121 12.025 1.00 51.59 314 GLY A N 1
ATOM 2504 C CA . GLY A 1 314 ? -25.152 4.244 10.562 1.00 51.59 314 GLY A CA 1
ATOM 2505 C C . GLY A 1 314 ? -24.903 5.651 9.995 1.00 51.59 314 GLY A C 1
ATOM 2506 O O . GLY A 1 314 ? -24.911 5.804 8.776 1.00 51.59 314 GLY A O 1
ATOM 2507 N N . ALA A 1 315 ? -24.663 6.671 10.827 1.00 53.34 315 ALA A N 1
ATOM 2508 C CA . ALA A 1 315 ? -24.250 7.994 10.354 1.00 53.34 315 ALA A CA 1
ATOM 2509 C C . ALA A 1 315 ? -22.735 8.029 10.076 1.00 53.34 315 ALA A C 1
ATOM 2511 O O . ALA A 1 315 ? -21.935 7.656 10.933 1.00 53.34 315 ALA A O 1
ATOM 2512 N N . SER A 1 316 ? -22.343 8.490 8.883 1.00 52.25 316 SER A N 1
ATOM 2513 C CA . SER A 1 316 ? -20.935 8.719 8.529 1.00 52.25 316 SER A CA 1
ATOM 2514 C C . SER A 1 316 ? -20.352 9.834 9.393 1.00 52.25 316 SER A C 1
ATOM 2516 O O . SER A 1 316 ? -20.981 10.879 9.555 1.00 52.25 316 SER A O 1
ATOM 2518 N N . ILE A 1 317 ? -19.131 9.643 9.893 1.00 58.72 317 ILE A N 1
ATOM 2519 C CA . ILE A 1 317 ? -18.353 10.721 10.512 1.00 58.72 317 ILE A CA 1
ATOM 2520 C C . ILE A 1 317 ? -17.778 11.588 9.378 1.00 58.72 317 ILE A C 1
ATOM 2522 O O . ILE A 1 317 ? -17.126 11.032 8.489 1.00 58.72 317 ILE A O 1
ATOM 2526 N N . PRO A 1 318 ? -18.053 12.906 9.345 1.00 49.53 318 PRO A N 1
ATOM 2527 C CA . PRO A 1 318 ? -17.524 13.806 8.318 1.00 49.53 318 PRO A CA 1
ATOM 2528 C C . PRO A 1 318 ? -15.987 13.877 8.323 1.00 49.53 318 PRO A C 1
ATOM 2530 O O . PRO A 1 318 ? -15.357 13.843 9.388 1.00 49.53 318 PRO A O 1
ATOM 2533 N N . GLY A 1 319 ? -15.385 13.977 7.134 1.00 51.38 319 GLY A N 1
ATOM 2534 C CA . GLY A 1 319 ? -13.952 14.256 6.970 1.00 51.38 319 GLY A CA 1
ATOM 2535 C C . GLY A 1 319 ? -12.992 13.073 7.081 1.00 51.38 319 GLY A C 1
ATOM 2536 O O . GLY A 1 319 ? -11.829 13.287 7.399 1.00 51.38 319 GLY A O 1
ATOM 2537 N N . CYS A 1 320 ? -13.458 11.844 6.836 1.00 61.31 320 CYS A N 1
ATOM 2538 C CA . CYS A 1 320 ? -12.613 10.640 6.807 1.00 61.31 320 CYS A CA 1
ATOM 2539 C C . CYS A 1 320 ? -12.864 9.808 5.537 1.00 61.31 320 CYS A C 1
ATOM 2541 O O . CYS A 1 320 ? -13.196 8.625 5.611 1.00 61.31 320 CYS A O 1
ATOM 2543 N N . ASN A 1 321 ? -12.795 10.460 4.375 1.00 64.25 321 ASN A N 1
ATOM 2544 C CA . ASN A 1 321 ? -13.140 9.896 3.063 1.00 64.25 321 ASN A CA 1
ATOM 2545 C C . ASN A 1 321 ? -12.117 10.244 1.979 1.00 64.25 321 ASN A C 1
ATOM 2547 O O . ASN A 1 321 ? -12.435 10.128 0.804 1.00 64.25 321 ASN A O 1
ATOM 2551 N N . SER A 1 322 ? -10.927 10.711 2.324 1.00 65.81 322 SER A N 1
ATOM 2552 C CA . SER A 1 322 ? -9.960 11.210 1.343 1.00 65.81 322 SER A CA 1
ATOM 2553 C C . SER A 1 322 ? -8.982 10.109 0.944 1.00 65.81 322 SER A C 1
ATOM 2555 O O . SER A 1 322 ? -8.686 9.949 -0.239 1.00 65.81 322 SER A O 1
ATOM 2557 N N . TYR A 1 323 ? -8.556 9.284 1.904 1.00 78.62 323 TYR A N 1
ATOM 2558 C CA . TYR A 1 323 ? -7.507 8.287 1.713 1.00 78.62 323 TYR A CA 1
ATOM 2559 C C . TYR A 1 323 ? -8.013 6.851 1.877 1.00 78.62 323 TYR A C 1
ATOM 2561 O O . TYR A 1 323 ? -9.062 6.574 2.469 1.00 78.62 323 TYR A O 1
ATOM 2569 N N . PHE A 1 324 ? -7.243 5.916 1.314 1.00 84.56 324 PHE A N 1
ATOM 2570 C CA . PHE A 1 324 ? -7.613 4.509 1.179 1.00 84.56 324 PHE A CA 1
ATOM 2571 C C . PHE A 1 324 ? -8.089 3.873 2.491 1.00 84.56 324 PHE A C 1
ATOM 2573 O O . PHE A 1 324 ? -9.162 3.271 2.532 1.00 84.56 324 PHE A O 1
ATOM 2580 N N . LEU A 1 325 ? -7.309 4.006 3.568 1.00 86.12 325 LEU A N 1
ATOM 2581 C CA . LEU A 1 325 ? -7.524 3.229 4.78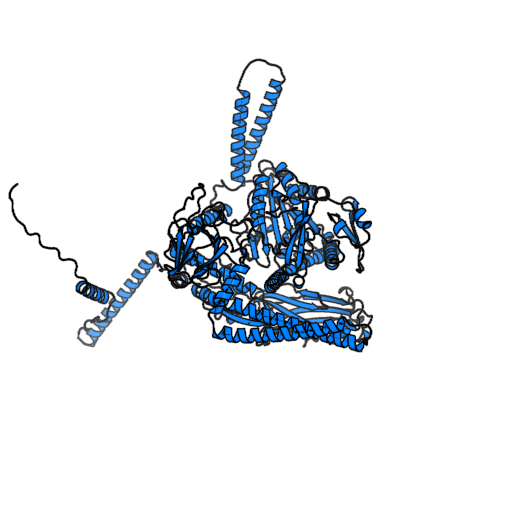7 1.00 86.12 325 LEU A CA 1
ATOM 2582 C C . LEU A 1 325 ? -8.850 3.588 5.473 1.00 86.12 325 LEU A C 1
ATOM 2584 O O . LEU A 1 325 ? -9.596 2.697 5.882 1.00 86.12 325 LEU A O 1
ATOM 2588 N N . CYS A 1 326 ? -9.181 4.881 5.537 1.00 83.75 326 CYS A N 1
ATOM 2589 C CA . CYS A 1 326 ? -10.471 5.334 6.045 1.00 83.75 326 CYS A CA 1
ATOM 2590 C C . CYS A 1 326 ? -11.617 4.939 5.118 1.00 83.75 326 CYS A C 1
ATOM 2592 O O . CYS A 1 326 ? -12.600 4.381 5.601 1.00 83.75 326 CYS A O 1
ATOM 2594 N N . LYS A 1 327 ? -11.485 5.121 3.794 1.00 83.81 327 LYS A N 1
ATOM 2595 C CA . LYS A 1 327 ? -12.511 4.665 2.839 1.00 83.81 327 LYS A CA 1
ATOM 2596 C C . LYS A 1 327 ? -12.812 3.172 2.994 1.00 83.81 327 LYS A C 1
ATOM 2598 O O . LYS A 1 327 ? -13.974 2.779 2.927 1.00 83.81 327 LYS A O 1
ATOM 2603 N N . TYR A 1 328 ? -11.779 2.353 3.195 1.00 87.88 328 TYR A N 1
ATOM 2604 C CA . TYR A 1 328 ? -11.900 0.896 3.242 1.00 87.88 328 TYR A CA 1
ATOM 2605 C C . TYR A 1 328 ? -12.441 0.408 4.585 1.00 87.88 328 TYR A C 1
ATOM 2607 O O . TYR A 1 328 ? -13.297 -0.470 4.626 1.00 87.88 328 TYR A O 1
ATOM 2615 N N . LEU A 1 329 ? -11.984 0.984 5.698 1.00 86.31 329 LEU A N 1
ATOM 2616 C CA . LEU A 1 329 ? -12.285 0.436 7.020 1.00 86.31 329 LEU A CA 1
ATOM 2617 C C . LEU A 1 329 ? -13.359 1.197 7.791 1.00 86.31 329 LEU A C 1
ATOM 2619 O O . LEU A 1 329 ? -13.895 0.609 8.722 1.00 86.31 329 LEU A O 1
ATOM 2623 N N . LYS A 1 330 ? -13.728 2.441 7.450 1.00 80.75 330 LYS A N 1
ATOM 2624 C CA . LYS A 1 330 ? -14.678 3.232 8.266 1.00 80.75 330 LYS A CA 1
ATOM 2625 C C . LYS A 1 330 ? -16.008 2.508 8.507 1.00 80.75 330 LYS A C 1
ATOM 2627 O O . LYS A 1 330 ? -16.455 2.403 9.646 1.00 80.75 330 LYS A O 1
ATOM 2632 N N . ASP A 1 331 ? -16.606 1.958 7.450 1.00 78.38 331 ASP A N 1
ATOM 2633 C CA . ASP A 1 331 ? -17.933 1.340 7.511 1.00 78.38 331 ASP A CA 1
ATOM 2634 C C . ASP A 1 331 ? -17.845 -0.031 8.188 1.00 78.38 331 ASP A C 1
ATOM 2636 O O . ASP A 1 331 ? -18.718 -0.396 8.976 1.00 78.38 331 ASP A O 1
ATOM 2640 N N . THR A 1 332 ? -16.744 -0.746 7.936 1.00 82.12 332 THR A N 1
ATOM 2641 C CA . THR A 1 332 ? -16.410 -2.017 8.583 1.00 82.12 332 THR A CA 1
ATOM 2642 C C . THR A 1 332 ? -16.211 -1.830 10.085 1.00 82.12 332 THR A C 1
ATOM 2644 O O . THR A 1 332 ? -16.817 -2.551 10.870 1.00 82.12 332 THR A O 1
ATOM 2647 N N . MET A 1 333 ? -15.432 -0.830 10.503 1.00 80.88 333 MET A N 1
ATOM 2648 C CA . MET A 1 333 ? -15.152 -0.528 11.909 1.00 80.88 333 MET A CA 1
ATOM 2649 C C . MET A 1 333 ? -16.419 -0.169 12.681 1.00 80.88 333 MET A C 1
ATOM 2651 O O . MET A 1 333 ? -16.569 -0.618 13.811 1.00 80.88 333 MET A O 1
ATOM 2655 N N . LEU A 1 334 ? -17.355 0.569 12.070 1.00 78.56 334 LEU A N 1
ATOM 2656 C CA . LEU A 1 334 ? -18.647 0.912 12.682 1.00 78.56 334 LEU A CA 1
ATOM 2657 C C . LEU A 1 334 ? -19.532 -0.311 12.984 1.00 78.56 334 LEU A C 1
ATOM 2659 O O . LEU A 1 334 ? -20.466 -0.204 13.778 1.00 78.56 334 LEU A O 1
ATOM 2663 N N . GLN A 1 335 ? -19.252 -1.454 12.353 1.00 80.75 335 GLN A N 1
ATOM 2664 C CA . GLN A 1 335 ? -20.047 -2.683 12.427 1.00 80.75 335 GLN A CA 1
ATOM 2665 C C . GLN A 1 335 ? -19.232 -3.895 12.909 1.00 80.75 335 GLN A C 1
ATOM 2667 O O . GLN A 1 335 ? -19.729 -5.022 12.854 1.00 80.75 335 GLN A O 1
ATOM 2672 N N . ALA A 1 336 ? -18.001 -3.688 13.379 1.00 85.38 336 ALA A N 1
ATOM 2673 C CA . ALA A 1 336 ? -17.083 -4.742 13.796 1.00 85.38 336 ALA A CA 1
ATOM 2674 C C . ALA A 1 336 ? -16.620 -4.557 15.245 1.00 85.38 336 ALA A C 1
ATOM 2676 O O . ALA A 1 336 ? -16.692 -3.472 15.822 1.00 85.38 336 ALA A O 1
ATOM 2677 N N . ARG A 1 337 ? -16.109 -5.639 15.838 1.00 88.38 337 ARG A N 1
ATOM 2678 C CA . ARG A 1 337 ? -15.321 -5.569 17.072 1.00 88.38 337 ARG A CA 1
ATOM 2679 C C . ARG A 1 337 ? -13.877 -5.259 16.727 1.00 88.38 337 ARG A C 1
ATOM 2681 O O . ARG A 1 337 ? -13.230 -6.036 16.031 1.00 88.38 337 ARG A O 1
ATOM 2688 N N . THR A 1 338 ? -13.373 -4.141 17.228 1.00 88.50 338 THR A N 1
ATOM 2689 C CA . THR A 1 338 ? -12.038 -3.652 16.882 1.00 88.50 338 THR A CA 1
ATOM 2690 C C . THR A 1 338 ? -11.066 -3.869 18.038 1.00 88.50 338 THR A C 1
ATOM 2692 O O . THR A 1 338 ? -11.299 -3.395 19.146 1.00 88.50 338 THR A O 1
ATOM 2695 N N . TYR A 1 339 ? -9.961 -4.555 17.759 1.00 91.25 339 TYR A N 1
ATOM 2696 C CA . TYR A 1 339 ? -8.818 -4.749 18.645 1.00 91.25 339 TYR A CA 1
ATOM 2697 C C . TYR A 1 339 ? -7.644 -3.930 18.114 1.00 91.25 339 TYR A C 1
ATOM 2699 O O . TYR A 1 339 ? -7.180 -4.153 16.995 1.00 91.25 339 TYR A O 1
ATOM 2707 N N . LEU A 1 340 ? -7.169 -2.973 18.910 1.00 91.81 340 LEU A N 1
ATOM 2708 C CA . LEU A 1 340 ? -6.051 -2.105 18.555 1.00 91.81 340 LEU A CA 1
ATOM 2709 C C . LEU A 1 340 ? -4.789 -2.520 19.324 1.00 91.81 340 LEU A C 1
ATOM 2711 O O . LEU A 1 340 ? -4.719 -2.375 20.542 1.00 91.81 340 LEU A O 1
ATOM 2715 N N . PHE A 1 341 ? -3.786 -3.006 18.597 1.00 93.94 341 PHE A N 1
ATOM 2716 C CA . PHE A 1 341 ? -2.465 -3.377 19.096 1.00 93.94 341 PHE A CA 1
ATOM 2717 C C . PHE A 1 341 ? -1.471 -2.248 18.809 1.00 93.94 341 PHE A C 1
ATOM 2719 O O . PHE A 1 341 ? -0.973 -2.099 17.691 1.00 93.94 341 PHE A O 1
ATOM 2726 N N . CYS A 1 342 ? -1.179 -1.441 19.828 1.00 93.88 342 CYS A N 1
ATOM 2727 C CA . CYS A 1 342 ? -0.222 -0.342 19.726 1.00 93.88 342 CYS A CA 1
ATOM 2728 C C . CYS A 1 342 ? 1.175 -0.783 20.173 1.00 93.88 342 CYS A C 1
ATOM 2730 O O . CYS A 1 342 ? 1.431 -0.961 21.362 1.00 93.88 342 CYS A O 1
ATOM 2732 N N . ALA A 1 343 ? 2.087 -0.928 19.215 1.00 93.88 343 ALA A N 1
ATOM 2733 C CA . ALA A 1 343 ? 3.470 -1.316 19.454 1.00 93.88 343 ALA A CA 1
ATOM 2734 C C . ALA A 1 343 ? 4.361 -0.070 19.597 1.00 93.88 343 ALA A C 1
ATOM 2736 O O . ALA A 1 343 ? 4.416 0.773 18.696 1.00 93.88 343 ALA A O 1
ATOM 2737 N N . VAL A 1 344 ? 5.086 0.041 20.713 1.00 93.56 344 VAL A N 1
ATOM 2738 C CA . VAL A 1 344 ? 5.894 1.222 21.067 1.00 93.56 344 VAL A CA 1
ATOM 2739 C C . VAL A 1 344 ? 7.357 0.870 21.330 1.00 93.56 344 VAL A C 1
ATOM 2741 O O . VAL A 1 344 ? 7.676 -0.227 21.782 1.00 93.56 344 VAL A O 1
ATOM 2744 N N . ARG A 1 345 ? 8.252 1.828 21.071 1.00 90.00 345 ARG A N 1
ATOM 2745 C CA . ARG A 1 345 ? 9.685 1.729 21.381 1.00 90.00 345 ARG A CA 1
ATOM 2746 C C . ARG A 1 345 ? 9.951 2.260 22.802 1.00 90.00 345 ARG A C 1
ATOM 2748 O O . ARG A 1 345 ? 9.493 3.364 23.109 1.00 90.00 345 ARG A O 1
ATOM 2755 N N . PRO A 1 346 ? 10.667 1.522 23.670 1.00 87.69 346 PRO A N 1
ATOM 2756 C CA . PRO A 1 346 ? 10.914 1.952 25.049 1.00 87.69 346 PRO A CA 1
ATOM 2757 C C . PRO A 1 346 ? 12.030 2.998 25.207 1.00 87.69 346 PRO A C 1
ATOM 2759 O O . PRO A 1 346 ? 12.221 3.528 26.298 1.00 87.69 346 PRO A O 1
ATOM 2762 N N . GLU A 1 347 ? 12.808 3.284 24.164 1.00 87.12 347 GLU A N 1
ATOM 2763 C CA . GLU A 1 347 ? 13.966 4.170 24.248 1.00 87.12 347 GLU A CA 1
ATOM 2764 C C . GLU A 1 347 ? 13.581 5.649 24.214 1.00 87.12 347 GLU A C 1
ATOM 2766 O O . GLU A 1 347 ? 12.749 6.082 23.416 1.00 87.12 347 GLU A O 1
ATOM 2771 N N . VAL A 1 348 ? 14.304 6.452 25.002 1.00 86.00 348 VAL A N 1
ATOM 2772 C CA . VAL A 1 348 ? 14.120 7.911 25.092 1.00 86.00 348 VAL A CA 1
ATOM 2773 C C . VAL A 1 348 ? 14.252 8.596 23.727 1.00 86.00 348 VAL A C 1
ATOM 2775 O O . VAL A 1 348 ? 13.517 9.534 23.441 1.00 86.00 348 VAL A O 1
ATOM 2778 N N . THR A 1 349 ? 15.132 8.107 22.845 1.00 85.50 349 THR A N 1
ATOM 2779 C CA . THR A 1 349 ? 15.307 8.645 21.481 1.00 85.50 349 THR A CA 1
ATOM 2780 C C . THR A 1 349 ? 14.021 8.602 20.648 1.00 85.50 349 THR A C 1
ATOM 2782 O O . THR A 1 349 ? 13.855 9.422 19.752 1.00 85.50 349 THR A O 1
ATOM 2785 N N . TYR A 1 350 ? 13.095 7.690 20.953 1.00 88.06 350 TYR A N 1
ATOM 2786 C CA . TYR A 1 350 ? 11.826 7.541 20.240 1.00 88.06 350 TYR A CA 1
ATOM 2787 C C . TYR A 1 350 ? 10.623 8.049 21.048 1.00 88.06 350 TYR A C 1
ATOM 2789 O O . TYR A 1 350 ? 9.482 7.784 20.664 1.00 88.06 350 TYR A O 1
ATOM 2797 N N . HIS A 1 351 ? 10.844 8.794 22.141 1.00 86.81 351 HIS A N 1
ATOM 2798 C CA . HIS A 1 351 ? 9.765 9.249 23.023 1.00 86.81 351 HIS A CA 1
ATOM 2799 C C . HIS A 1 351 ? 8.664 10.014 22.292 1.00 86.81 351 HIS A C 1
ATOM 2801 O O . HIS A 1 351 ? 7.496 9.771 22.578 1.00 86.81 351 HIS A O 1
ATOM 2807 N N . ASN A 1 352 ? 9.005 10.873 21.329 1.00 84.50 352 ASN A N 1
ATOM 2808 C CA . ASN A 1 352 ? 8.011 11.648 20.581 1.00 84.50 352 ASN A CA 1
ATOM 2809 C C . ASN A 1 352 ? 7.026 10.728 19.829 1.00 84.50 352 ASN A C 1
ATOM 2811 O O . ASN A 1 352 ? 5.811 10.939 19.856 1.00 84.50 352 ASN A O 1
ATOM 2815 N N . TYR A 1 353 ? 7.534 9.652 19.218 1.00 88.38 353 TYR A N 1
ATOM 2816 C CA . TYR A 1 353 ? 6.718 8.660 18.510 1.00 88.38 353 TYR A CA 1
ATOM 2817 C C . TYR A 1 353 ? 5.907 7.792 19.468 1.00 88.38 353 TYR A C 1
ATOM 2819 O O . TYR A 1 353 ? 4.729 7.519 19.223 1.00 88.38 353 TYR A O 1
ATOM 2827 N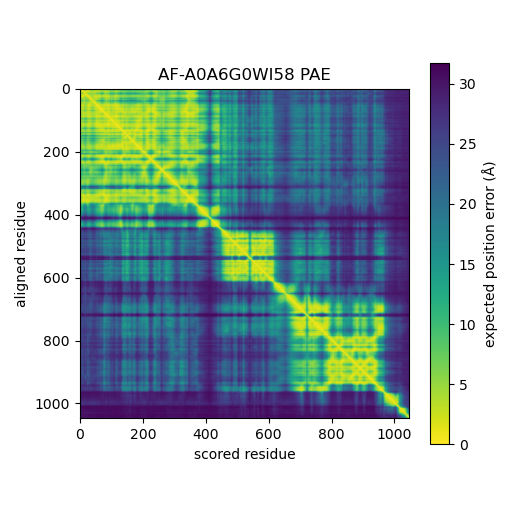 N . THR A 1 354 ? 6.522 7.380 20.576 1.00 90.44 354 THR A N 1
ATOM 2828 C CA . THR A 1 354 ? 5.853 6.603 21.622 1.00 90.44 354 THR A CA 1
ATOM 2829 C C . THR A 1 354 ? 4.712 7.405 22.246 1.00 90.44 354 THR A C 1
ATOM 2831 O O . THR A 1 354 ? 3.598 6.895 22.336 1.00 90.44 354 THR A O 1
ATOM 2834 N N . PHE A 1 355 ? 4.933 8.675 22.586 1.00 87.81 355 PHE A N 1
ATOM 2835 C CA . PHE A 1 355 ? 3.904 9.566 23.119 1.00 87.81 355 PHE A CA 1
ATOM 2836 C C . PHE A 1 355 ? 2.735 9.733 22.141 1.00 87.81 355 PHE A C 1
ATOM 2838 O O . PHE A 1 355 ? 1.582 9.545 22.525 1.00 87.81 355 PHE A O 1
ATOM 2845 N N . SER A 1 356 ? 3.028 9.984 20.861 1.00 86.69 356 SER A N 1
ATOM 2846 C CA . SER A 1 356 ? 2.006 10.103 19.810 1.00 86.69 356 SER A CA 1
ATOM 2847 C C . SER A 1 356 ? 1.179 8.819 19.660 1.00 86.69 356 SER A C 1
ATOM 2849 O O . SER A 1 356 ? -0.048 8.862 19.569 1.00 86.69 356 SER A O 1
ATOM 2851 N N . THR A 1 357 ? 1.839 7.656 19.709 1.00 90.69 357 THR A N 1
ATOM 2852 C CA . THR A 1 357 ? 1.184 6.340 19.630 1.00 90.69 357 THR A CA 1
ATOM 2853 C C . THR A 1 357 ? 0.256 6.092 20.822 1.00 90.69 357 THR A C 1
ATOM 2855 O O . THR A 1 357 ? -0.870 5.627 20.641 1.00 90.69 357 THR A O 1
ATOM 2858 N N . LEU A 1 358 ? 0.698 6.429 22.038 1.00 90.62 358 LEU A N 1
ATOM 2859 C CA . LEU A 1 358 ? -0.102 6.291 23.259 1.00 90.62 358 LEU A CA 1
ATOM 2860 C C . LEU A 1 358 ? -1.280 7.277 23.290 1.00 90.62 358 LEU A C 1
ATOM 2862 O O . LEU A 1 358 ? -2.371 6.908 23.726 1.00 90.62 358 LEU A O 1
ATOM 2866 N N . GLY A 1 359 ? -1.087 8.501 22.789 1.00 85.50 359 GLY A N 1
ATOM 2867 C CA . GLY A 1 359 ? -2.150 9.494 22.633 1.00 85.50 359 GLY A CA 1
ATOM 2868 C C . GLY A 1 359 ? -3.256 9.014 21.692 1.00 85.50 359 GLY A C 1
ATOM 2869 O O . GLY A 1 359 ? -4.432 9.043 22.057 1.00 85.50 359 GLY A O 1
ATOM 2870 N N . PHE A 1 360 ? -2.884 8.479 20.525 1.00 86.75 360 PHE A N 1
ATOM 2871 C CA . PHE A 1 360 ? -3.833 7.856 19.599 1.00 86.75 360 PHE A CA 1
ATOM 2872 C C . PHE A 1 360 ? -4.587 6.685 20.250 1.00 86.75 360 PHE A C 1
ATOM 2874 O O . PHE A 1 360 ? -5.819 6.652 20.228 1.00 86.75 360 PHE A O 1
ATOM 2881 N N . ALA A 1 361 ? -3.862 5.765 20.894 1.00 89.31 361 ALA A N 1
ATOM 2882 C CA . ALA A 1 361 ? -4.448 4.599 21.552 1.00 89.31 361 ALA A CA 1
ATOM 2883 C C . ALA A 1 361 ? -5.468 4.987 22.637 1.00 89.31 361 ALA A C 1
ATOM 2885 O O . ALA A 1 361 ? -6.527 4.368 22.754 1.00 89.31 361 ALA A O 1
ATOM 2886 N N . LYS A 1 362 ? -5.168 6.038 23.412 1.00 85.56 362 LYS A N 1
ATOM 2887 C CA . LYS A 1 362 ? -6.047 6.562 24.465 1.00 85.56 362 LYS A CA 1
ATOM 2888 C C . LYS A 1 362 ? -7.361 7.100 23.898 1.00 85.56 362 LYS A C 1
ATOM 2890 O O . LYS A 1 362 ? -8.404 6.916 24.514 1.00 85.56 362 LYS A O 1
ATOM 2895 N N . ASN A 1 363 ? -7.323 7.755 22.740 1.00 80.06 363 ASN A N 1
ATOM 2896 C CA . ASN A 1 363 ? -8.531 8.279 22.104 1.00 80.06 363 ASN A CA 1
ATOM 2897 C C . ASN A 1 363 ? -9.365 7.151 21.480 1.00 80.06 363 ASN A C 1
ATOM 2899 O O . ASN A 1 363 ? -10.587 7.135 21.619 1.00 80.06 363 ASN A O 1
ATOM 2903 N N . ALA A 1 364 ? -8.708 6.169 20.857 1.00 81.81 364 ALA A N 1
ATOM 2904 C CA . ALA A 1 364 ? -9.380 5.024 20.249 1.00 81.81 364 ALA A CA 1
ATOM 2905 C C . ALA A 1 364 ? -10.066 4.104 21.280 1.00 81.81 364 ALA A C 1
ATOM 2907 O O . ALA A 1 364 ? -11.118 3.536 20.988 1.00 81.81 364 ALA A O 1
ATOM 2908 N N . SER A 1 365 ? -9.523 3.980 22.498 1.00 80.12 365 SER A N 1
ATOM 2909 C CA . SER A 1 365 ? -10.041 3.066 23.533 1.00 80.12 365 SER A CA 1
ATOM 2910 C C . SER A 1 365 ? -11.420 3.445 24.097 1.00 80.12 365 SER A C 1
ATOM 2912 O O . SER A 1 365 ? -12.081 2.615 24.724 1.00 80.12 365 SER A O 1
ATOM 2914 N N . VAL A 1 366 ? -11.894 4.671 23.851 1.00 68.12 366 VAL A N 1
ATOM 2915 C CA . VAL A 1 366 ? -13.215 5.158 24.297 1.00 68.12 366 VAL A CA 1
ATOM 2916 C C . VAL A 1 366 ? -14.363 4.521 23.495 1.00 68.12 366 VAL A C 1
ATOM 2918 O O . VAL A 1 366 ? -15.519 4.528 23.923 1.00 68.12 366 VAL A O 1
ATOM 2921 N N . ILE A 1 367 ? -14.065 3.942 22.333 1.00 68.00 367 ILE A N 1
ATOM 2922 C CA . ILE A 1 367 ? -15.063 3.491 21.367 1.00 68.00 367 ILE A CA 1
ATOM 2923 C C . ILE A 1 367 ? -15.441 2.033 21.638 1.00 68.00 367 ILE A C 1
ATOM 2925 O O . ILE A 1 367 ? -14.636 1.119 21.476 1.00 68.00 367 ILE A O 1
ATOM 2929 N N . LYS A 1 368 ? -16.705 1.803 22.007 1.00 68.75 368 LYS A N 1
ATOM 2930 C CA . LYS A 1 368 ? -17.285 0.462 22.173 1.00 68.75 368 LYS A CA 1
ATOM 2931 C C . LYS A 1 368 ? -18.456 0.292 21.211 1.00 68.75 368 LYS A C 1
ATOM 2933 O O . LYS A 1 368 ? -19.535 0.831 21.447 1.00 68.75 368 LYS A O 1
ATOM 2938 N N . LEU A 1 369 ? -18.234 -0.441 20.124 1.00 69.31 369 LEU A N 1
ATOM 2939 C CA . LEU A 1 369 ? -19.227 -0.674 19.072 1.00 69.31 369 LEU A CA 1
ATOM 2940 C C . LEU A 1 369 ? -19.814 -2.085 19.178 1.00 69.31 369 LEU A C 1
ATOM 2942 O O . LEU A 1 369 ? -19.144 -3.022 19.615 1.00 69.31 369 LEU A O 1
ATOM 2946 N N . GLN A 1 370 ? -21.081 -2.235 18.789 1.00 69.19 370 GLN A N 1
ATOM 2947 C CA . GLN A 1 370 ? -21.719 -3.547 18.688 1.00 69.19 370 GLN A CA 1
ATOM 2948 C C . GLN A 1 370 ? -21.558 -4.088 17.262 1.00 69.19 370 GLN A C 1
ATOM 2950 O O . GLN A 1 370 ? -21.938 -3.394 16.317 1.00 69.19 370 GLN A O 1
ATOM 2955 N N . PRO A 1 371 ? -21.021 -5.309 17.083 1.00 76.62 371 PRO A N 1
ATOM 2956 C CA . PRO A 1 371 ? -20.818 -5.864 15.756 1.00 76.62 371 PRO A CA 1
ATOM 2957 C C . PRO A 1 371 ? -22.138 -6.287 15.105 1.00 76.62 371 PRO A C 1
ATOM 2959 O O . PRO A 1 371 ? -23.065 -6.750 15.776 1.00 76.62 371 PRO A O 1
ATOM 2962 N N . LYS A 1 372 ? -22.193 -6.205 13.775 1.00 75.31 372 LYS A N 1
ATOM 2963 C CA . LYS A 1 372 ? -23.245 -6.825 12.968 1.00 75.31 372 LYS A CA 1
ATOM 2964 C C . LYS A 1 372 ? -22.908 -8.301 12.743 1.00 75.31 372 LYS A C 1
ATOM 2966 O O . LYS A 1 372 ? -21.771 -8.632 12.411 1.00 75.31 372 LYS A O 1
ATOM 2971 N N . LYS A 1 373 ? -23.908 -9.177 12.884 1.00 80.19 373 LYS A N 1
ATOM 2972 C CA . LYS A 1 373 ? -23.798 -10.598 12.526 1.00 80.19 373 LYS A CA 1
ATOM 2973 C C . LYS A 1 373 ? -24.277 -10.820 11.097 1.00 80.19 373 LYS A C 1
ATOM 2975 O O . LYS A 1 373 ? -25.426 -10.501 10.789 1.00 80.19 373 LYS A O 1
ATOM 2980 N N . ALA A 1 374 ? -23.416 -11.364 10.243 1.00 76.69 374 ALA A N 1
ATOM 2981 C CA . ALA A 1 374 ? -23.766 -11.698 8.865 1.00 76.69 374 ALA A CA 1
ATOM 2982 C C . ALA A 1 374 ? -24.351 -13.118 8.774 1.00 76.69 374 ALA A C 1
ATOM 2984 O O . ALA A 1 374 ? -23.888 -14.045 9.450 1.00 76.69 374 ALA A O 1
ATOM 2985 N N . SER A 1 375 ? -25.385 -13.296 7.945 1.00 76.56 375 SER A N 1
ATOM 2986 C CA . SER A 1 375 ? -25.981 -14.612 7.695 1.00 76.56 375 SER A CA 1
ATOM 2987 C C . SER A 1 375 ? -26.579 -14.740 6.305 1.00 76.56 375 SER A C 1
ATOM 2989 O O . SER A 1 375 ? -27.226 -13.809 5.828 1.00 76.56 375 SER A O 1
ATOM 2991 N N . THR A 1 376 ? -26.431 -15.917 5.705 1.00 79.25 376 THR A N 1
ATOM 2992 C CA . THR A 1 376 ? -26.862 -16.234 4.337 1.00 79.25 376 THR A CA 1
ATOM 2993 C C . THR A 1 376 ? -27.599 -17.575 4.302 1.00 79.25 376 THR A C 1
ATOM 2995 O O . THR A 1 376 ? -27.412 -18.419 5.174 1.00 79.25 376 THR A O 1
ATOM 2998 N N . ALA A 1 377 ? -28.481 -17.790 3.323 1.00 77.12 377 ALA A N 1
ATOM 2999 C CA . ALA A 1 377 ? -29.189 -19.065 3.184 1.00 77.12 377 ALA A CA 1
ATOM 3000 C C . ALA A 1 377 ? -28.284 -20.133 2.546 1.00 77.12 377 ALA A C 1
ATOM 3002 O O . ALA A 1 377 ? -27.585 -19.845 1.575 1.00 77.12 377 ALA A O 1
ATOM 3003 N N . ALA A 1 378 ? -28.333 -21.373 3.044 1.00 77.31 378 ALA A N 1
ATOM 3004 C CA . ALA A 1 378 ? -27.632 -22.496 2.420 1.00 77.31 378 ALA A CA 1
ATOM 3005 C C . ALA A 1 378 ? -28.329 -22.944 1.127 1.00 77.31 378 ALA A C 1
ATOM 3007 O O . ALA A 1 378 ? -29.566 -22.930 1.037 1.00 77.31 378 ALA A O 1
ATOM 3008 N N . SER A 1 379 ? -27.561 -23.390 0.134 1.00 80.25 379 SER A N 1
ATOM 3009 C CA . SER A 1 379 ? -28.111 -23.894 -1.125 1.00 80.25 379 SER A CA 1
ATOM 3010 C C . SER A 1 379 ? -28.867 -25.219 -0.910 1.00 80.25 379 SER A C 1
ATOM 3012 O O . SER A 1 379 ? -28.618 -25.935 0.068 1.00 80.25 379 SER A O 1
ATOM 3014 N N . PRO A 1 380 ? -29.816 -25.589 -1.791 1.00 75.56 380 PRO A N 1
ATOM 3015 C CA . PRO A 1 380 ? -30.501 -26.879 -1.695 1.00 75.56 380 PRO A CA 1
ATOM 3016 C C . PRO A 1 380 ? -29.542 -28.079 -1.751 1.00 75.56 380 PRO A C 1
ATOM 3018 O O . PRO A 1 380 ? -29.759 -29.070 -1.053 1.00 75.56 380 PRO A O 1
ATOM 3021 N N . ALA A 1 381 ? -28.473 -27.982 -2.551 1.00 79.38 381 ALA A N 1
ATOM 3022 C CA . ALA A 1 381 ? -27.457 -29.025 -2.679 1.00 79.38 381 ALA A CA 1
ATOM 3023 C C . ALA A 1 381 ? -26.637 -29.182 -1.389 1.00 79.38 381 ALA A C 1
ATOM 3025 O O . ALA A 1 381 ? -26.453 -30.301 -0.911 1.00 79.38 381 ALA A O 1
ATOM 3026 N N . GLU A 1 382 ? -26.223 -28.067 -0.782 1.00 78.62 382 GLU A N 1
ATOM 3027 C CA . GLU A 1 382 ? -25.504 -28.057 0.497 1.00 78.62 382 GLU A CA 1
ATOM 3028 C C . GLU A 1 382 ? -26.341 -28.674 1.618 1.00 78.62 382 GLU A C 1
ATOM 3030 O O . GLU A 1 382 ? -25.850 -29.529 2.352 1.00 78.62 382 GLU A O 1
ATOM 3035 N N . ARG A 1 383 ? -27.619 -28.283 1.726 1.00 78.62 383 ARG A N 1
ATOM 3036 C CA . ARG A 1 383 ? -28.534 -28.818 2.747 1.00 78.62 383 ARG A CA 1
ATOM 3037 C C . ARG A 1 383 ? -28.698 -30.327 2.625 1.00 78.62 383 ARG A C 1
ATOM 3039 O O . ARG A 1 383 ? -28.643 -31.031 3.628 1.00 78.62 383 ARG A O 1
ATOM 3046 N N . LYS A 1 384 ? -28.868 -30.824 1.397 1.00 82.81 384 LYS A N 1
ATOM 3047 C CA . LYS A 1 384 ? -29.003 -32.257 1.130 1.00 82.81 384 LYS A CA 1
ATOM 3048 C C . LYS A 1 384 ? -27.735 -33.025 1.514 1.00 82.81 384 LYS A C 1
ATOM 3050 O O . LYS A 1 384 ? -27.829 -34.033 2.204 1.00 82.81 384 LYS A O 1
ATOM 3055 N N . LEU A 1 385 ? -26.564 -32.545 1.093 1.00 83.56 385 LEU A N 1
ATOM 3056 C CA . LEU A 1 385 ? -25.289 -33.211 1.378 1.00 83.56 385 LEU A CA 1
ATOM 3057 C C . LEU A 1 385 ? -24.932 -33.185 2.870 1.00 83.56 385 LEU A C 1
ATOM 3059 O O . LEU A 1 385 ? -24.412 -34.177 3.374 1.00 83.56 385 LEU A O 1
ATOM 3063 N N . MET A 1 386 ? -25.239 -32.097 3.585 1.00 81.81 386 MET A N 1
ATOM 3064 C CA . MET A 1 386 ? -25.056 -32.033 5.040 1.00 81.81 386 MET A CA 1
ATOM 3065 C C . MET A 1 386 ? -25.957 -33.032 5.775 1.00 81.81 386 MET A C 1
ATOM 3067 O O . MET A 1 386 ? -25.459 -33.779 6.613 1.00 81.81 386 MET A O 1
ATOM 3071 N N . ALA A 1 387 ? -27.243 -33.115 5.416 1.00 82.19 387 ALA A N 1
ATOM 3072 C CA . ALA A 1 387 ? -28.163 -34.080 6.022 1.00 82.19 387 ALA A CA 1
ATOM 3073 C C . ALA A 1 387 ? -27.721 -35.537 5.778 1.00 82.19 387 ALA A C 1
ATOM 3075 O O . ALA A 1 387 ? -27.687 -36.339 6.710 1.00 82.19 387 ALA A O 1
ATOM 3076 N N . GLU A 1 388 ? -27.310 -35.864 4.546 1.00 83.88 388 GLU A N 1
ATOM 3077 C CA . GLU A 1 388 ? -26.771 -37.189 4.204 1.00 83.88 388 GLU A CA 1
ATOM 3078 C C . GLU A 1 388 ? -25.502 -37.517 5.018 1.00 83.88 388 GLU A C 1
ATOM 3080 O O . GLU A 1 388 ? -25.345 -38.643 5.494 1.00 83.88 388 GLU A O 1
ATOM 3085 N N . LEU A 1 389 ? -24.601 -36.546 5.215 1.00 84.50 389 LEU A N 1
ATOM 3086 C CA . LEU A 1 389 ? -23.381 -36.738 6.006 1.00 84.50 389 LEU A CA 1
ATOM 3087 C C . LEU A 1 389 ? -23.668 -36.985 7.488 1.00 84.50 389 LEU A C 1
ATOM 3089 O O . LEU A 1 389 ? -23.032 -37.859 8.080 1.00 84.50 389 LEU A O 1
ATOM 3093 N N . ASP A 1 390 ? -24.613 -36.262 8.083 1.00 82.56 390 ASP A N 1
ATOM 3094 C CA . ASP A 1 390 ? -24.979 -36.447 9.490 1.00 82.56 390 ASP A CA 1
ATOM 3095 C C . ASP A 1 390 ? -25.631 -37.815 9.731 1.00 82.56 390 ASP A C 1
ATOM 3097 O O . ASP A 1 390 ? -25.268 -38.519 10.680 1.00 82.56 390 ASP A O 1
ATOM 3101 N N . GLU A 1 391 ? -26.521 -38.254 8.834 1.00 83.31 391 GLU A N 1
ATOM 3102 C CA . GLU A 1 391 ? -27.094 -39.604 8.875 1.00 83.31 391 GLU A CA 1
ATOM 3103 C C . GLU A 1 391 ? -26.005 -40.683 8.781 1.00 83.31 391 GLU A C 1
ATOM 3105 O O . GLU A 1 391 ? -25.974 -41.618 9.590 1.00 83.31 391 GLU A O 1
ATOM 3110 N N . MET A 1 392 ? -25.064 -40.536 7.842 1.00 81.56 392 MET A N 1
ATOM 3111 C CA . MET A 1 392 ? -23.975 -41.497 7.664 1.00 81.56 392 MET A CA 1
ATOM 3112 C C . MET A 1 392 ? -23.002 -41.518 8.848 1.00 81.56 392 MET A C 1
ATOM 3114 O O . MET A 1 392 ? -22.595 -42.600 9.274 1.00 81.56 392 MET A O 1
ATOM 3118 N N . LYS A 1 393 ? -22.651 -40.363 9.426 1.00 83.62 393 LYS A N 1
ATOM 3119 C CA . LYS A 1 393 ? -21.803 -40.284 10.630 1.00 83.62 393 LYS A CA 1
ATOM 3120 C C . LYS A 1 393 ? -22.449 -40.980 11.820 1.00 83.62 393 LYS A C 1
ATOM 3122 O O . LYS A 1 393 ? -21.777 -41.749 12.510 1.00 83.62 393 LYS A O 1
ATOM 3127 N N . ASN A 1 394 ? -23.745 -40.756 12.031 1.00 83.19 394 ASN A N 1
ATOM 3128 C CA . ASN A 1 394 ? -24.501 -41.413 13.095 1.00 83.19 394 ASN A CA 1
ATOM 3129 C C . ASN A 1 394 ? -24.521 -42.935 12.903 1.00 83.19 394 ASN A C 1
ATOM 3131 O O . ASN A 1 394 ? -24.314 -43.682 13.862 1.00 83.19 394 ASN A O 1
ATOM 3135 N N . LEU A 1 395 ? -24.686 -43.402 11.663 1.00 82.06 395 LEU A N 1
ATOM 3136 C CA . LEU A 1 395 ? -24.642 -44.825 11.330 1.00 82.06 395 LEU A CA 1
ATOM 3137 C C . LEU A 1 395 ? -23.253 -45.441 11.578 1.00 82.06 395 LEU A C 1
ATOM 3139 O O . LEU A 1 395 ? -23.157 -46.501 12.197 1.00 82.06 395 LEU A O 1
ATOM 3143 N N . VAL A 1 396 ? -22.171 -44.762 11.174 1.00 82.50 396 VAL A N 1
ATOM 3144 C CA . VAL A 1 396 ? -20.789 -45.200 11.452 1.00 82.50 396 VAL A CA 1
ATOM 3145 C C . VAL A 1 396 ? -20.516 -45.257 12.955 1.00 82.50 396 VAL A C 1
ATOM 3147 O O . VAL A 1 396 ? -19.916 -46.223 13.430 1.00 82.50 396 VAL A O 1
ATOM 3150 N N . ALA A 1 397 ? -20.954 -44.253 13.717 1.00 82.88 397 ALA A N 1
ATOM 3151 C CA . ALA A 1 397 ? -20.774 -44.213 15.166 1.00 82.88 397 ALA A CA 1
ATOM 3152 C C . ALA A 1 397 ? -21.515 -45.365 15.866 1.00 82.88 397 ALA A C 1
ATOM 3154 O O . ALA A 1 397 ? -20.938 -46.024 16.733 1.00 82.88 397 ALA A O 1
ATOM 3155 N N . MET A 1 398 ? -22.754 -45.656 15.450 1.00 81.94 398 MET A N 1
ATOM 3156 C CA . MET A 1 398 ? -23.528 -46.792 15.962 1.00 81.94 398 MET A CA 1
ATOM 3157 C C . MET A 1 398 ? -22.840 -48.130 15.668 1.00 81.94 398 MET A C 1
ATOM 3159 O O . MET A 1 398 ? -22.638 -48.918 16.592 1.00 81.94 398 MET A O 1
ATOM 3163 N N . LEU A 1 399 ? -22.399 -48.355 14.425 1.00 79.81 399 LEU A N 1
ATOM 3164 C CA . LEU A 1 399 ? -21.713 -49.590 14.025 1.00 79.81 399 LEU A CA 1
ATOM 3165 C C . LEU A 1 399 ? -20.364 -49.771 14.739 1.00 79.81 399 LEU A C 1
ATOM 3167 O O . LEU A 1 399 ? -20.023 -50.879 15.150 1.00 79.81 399 LEU A O 1
ATOM 3171 N N . LYS A 1 400 ? -19.596 -48.691 14.942 1.00 79.25 400 LYS A N 1
ATOM 3172 C CA . LYS A 1 400 ? -18.347 -48.736 15.724 1.00 79.25 400 LYS A CA 1
ATOM 3173 C C . LYS A 1 400 ? -18.611 -49.083 17.189 1.00 79.25 400 LYS A C 1
ATOM 3175 O O . LYS A 1 400 ? -17.940 -49.959 17.729 1.00 79.25 400 LYS A O 1
ATOM 3180 N N . ALA A 1 401 ? -19.606 -48.454 17.813 1.00 79.88 401 ALA A N 1
ATOM 3181 C CA . ALA A 1 401 ? -19.975 -48.739 19.199 1.00 79.88 401 ALA A CA 1
ATOM 3182 C C . ALA A 1 401 ? -20.499 -50.176 19.383 1.00 79.88 401 ALA A C 1
ATOM 3184 O O . ALA A 1 401 ? -20.239 -50.807 20.409 1.00 79.88 401 ALA A O 1
ATOM 3185 N N . GLU A 1 402 ? -21.223 -50.709 18.399 1.00 76.62 402 GLU A N 1
ATOM 3186 C CA . GLU A 1 402 ? -21.693 -52.096 18.385 1.00 76.62 402 GLU A CA 1
ATOM 3187 C C . GLU A 1 402 ? -20.531 -53.089 18.228 1.00 76.62 402 GLU A C 1
ATOM 3189 O O . GLU A 1 402 ? -20.422 -54.035 19.012 1.00 76.62 402 GLU A O 1
ATOM 3194 N N . ASN A 1 403 ? -19.597 -52.819 17.311 1.00 71.44 403 ASN A N 1
ATOM 3195 C CA . ASN A 1 403 ? -18.384 -53.619 17.132 1.00 71.44 403 ASN A CA 1
ATOM 3196 C C . ASN A 1 403 ? -17.493 -53.618 18.391 1.00 71.44 403 ASN A C 1
ATOM 3198 O O . ASN A 1 403 ? -16.978 -54.667 18.780 1.00 71.44 403 ASN A O 1
ATOM 3202 N N . GLU A 1 404 ? -17.349 -52.481 19.081 1.00 72.06 404 GLU A N 1
ATOM 3203 C CA . GLU A 1 404 ? -16.615 -52.401 20.355 1.00 72.06 404 GLU A CA 1
ATOM 3204 C C . GLU A 1 404 ? -17.304 -53.166 21.495 1.00 72.06 404 GLU A C 1
ATOM 3206 O O . GLU A 1 404 ? -16.630 -53.788 22.323 1.00 72.06 404 GLU A O 1
ATOM 3211 N N . LYS A 1 405 ? -18.643 -53.148 21.552 1.00 73.31 405 LYS A N 1
ATOM 3212 C CA . LYS A 1 405 ? -19.413 -53.945 22.520 1.00 73.31 405 LYS A CA 1
ATOM 3213 C C . LYS A 1 405 ? -19.248 -55.441 22.262 1.00 73.31 405 LYS A C 1
ATOM 3215 O O . LYS A 1 405 ? -19.003 -56.180 23.215 1.00 73.31 405 LYS A O 1
ATOM 3220 N N . MET A 1 406 ? -19.306 -55.871 21.000 1.00 66.00 406 MET A N 1
ATOM 3221 C CA . MET A 1 406 ? -19.092 -57.271 20.621 1.00 66.00 406 MET A CA 1
ATOM 3222 C C . MET A 1 406 ? -17.654 -57.743 20.890 1.00 66.00 406 MET A C 1
ATOM 3224 O O . MET A 1 406 ? -17.457 -58.872 21.344 1.00 66.00 406 MET A O 1
ATOM 3228 N N . ALA A 1 407 ? -16.654 -56.872 20.711 1.00 64.81 407 ALA A N 1
ATOM 3229 C CA . ALA A 1 407 ? -15.257 -57.168 21.038 1.00 64.81 407 ALA A CA 1
ATOM 3230 C C . ALA A 1 407 ? -15.016 -57.349 22.552 1.00 64.81 407 ALA A C 1
ATOM 3232 O O . ALA A 1 407 ? -14.190 -58.168 22.955 1.00 64.81 407 ALA A O 1
ATOM 3233 N N . LYS A 1 408 ? -15.757 -56.629 23.408 1.00 63.16 408 LYS A N 1
ATOM 3234 C CA . LYS A 1 408 ? -15.654 -56.734 24.877 1.00 63.16 408 LYS A CA 1
ATOM 3235 C C . LYS A 1 408 ? -16.397 -57.939 25.473 1.00 63.16 408 LYS A C 1
ATOM 3237 O O . LYS A 1 408 ? -16.095 -58.318 26.600 1.00 63.16 408 LYS A O 1
ATOM 3242 N N . SER A 1 409 ? -17.325 -58.569 24.744 1.00 58.19 409 SER A N 1
ATOM 3243 C CA . SER A 1 409 ? -18.117 -59.716 25.229 1.00 58.19 409 SER A CA 1
ATOM 3244 C C . SER A 1 409 ? -17.503 -61.110 24.995 1.00 58.19 409 SER A C 1
ATOM 3246 O O . SER A 1 409 ? -18.162 -62.110 25.261 1.00 58.19 409 SER A O 1
ATOM 3248 N N . GLY A 1 410 ? -16.243 -61.219 24.553 1.00 50.88 410 GLY A N 1
ATOM 3249 C CA . GLY A 1 410 ? -15.468 -62.470 24.656 1.00 50.88 410 GLY A CA 1
ATOM 3250 C C . GLY A 1 410 ? -15.906 -63.648 23.766 1.00 50.88 410 GLY A C 1
ATOM 3251 O O . GLY A 1 410 ? -15.633 -64.799 24.104 1.00 50.88 410 GLY A O 1
ATOM 3252 N N . GLY A 1 411 ? -16.559 -63.400 22.629 1.00 47.72 411 GLY A N 1
ATOM 3253 C CA . GLY A 1 411 ? -16.944 -64.447 21.676 1.00 47.72 411 GLY A CA 1
ATOM 3254 C C . GLY A 1 411 ? -15.832 -64.790 20.680 1.00 47.72 411 GLY A C 1
ATOM 3255 O O . GLY A 1 411 ? -15.659 -64.102 19.679 1.00 47.72 411 GLY A O 1
ATOM 3256 N N . SER A 1 412 ? -15.100 -65.876 20.932 1.00 47.16 412 SER A N 1
ATOM 3257 C CA . SER A 1 412 ? -14.231 -66.525 19.942 1.00 47.16 412 SER A CA 1
ATOM 3258 C C . SER A 1 412 ? -15.085 -67.227 18.874 1.00 47.16 412 SER A C 1
ATOM 3260 O O . SER A 1 412 ? -15.712 -68.244 19.165 1.00 47.16 412 SER A O 1
ATOM 3262 N N . GLY A 1 413 ? -15.098 -66.693 17.645 1.00 43.00 413 GLY A N 1
ATOM 3263 C CA . GLY A 1 413 ? -15.532 -67.408 16.436 1.00 43.00 413 GLY A CA 1
ATOM 3264 C C . GLY A 1 413 ? -16.474 -66.628 15.509 1.00 43.00 413 GLY A C 1
ATOM 3265 O O . GLY A 1 413 ? -17.649 -66.473 15.817 1.00 43.00 413 GLY A O 1
ATOM 3266 N N . GLY A 1 414 ? -15.979 -66.221 14.330 1.00 42.25 414 GLY A N 1
ATOM 3267 C CA . GLY A 1 414 ? -16.801 -65.754 13.197 1.00 42.25 414 GLY A CA 1
ATOM 3268 C C . GLY A 1 414 ? -16.291 -64.463 12.553 1.00 42.25 414 GLY A C 1
ATOM 3269 O O . GLY A 1 414 ? -16.511 -63.381 13.077 1.00 42.25 414 GLY A O 1
ATOM 3270 N N . GLY A 1 415 ? -15.583 -64.580 11.427 1.00 42.81 415 GLY A N 1
ATOM 3271 C CA . GLY A 1 415 ? -14.834 -63.498 10.784 1.00 42.81 415 GLY A CA 1
ATOM 3272 C C . GLY A 1 415 ? -15.631 -62.492 9.939 1.00 42.81 415 GLY A C 1
ATOM 3273 O O . GLY A 1 415 ? -16.647 -62.806 9.328 1.00 42.81 415 GLY A O 1
ATOM 3274 N N . GLY A 1 416 ? -15.058 -61.289 9.835 1.00 46.38 416 GLY A N 1
ATOM 3275 C CA . GLY A 1 416 ? -14.879 -60.571 8.564 1.00 46.38 416 GLY A CA 1
ATOM 3276 C C . GLY A 1 416 ? -15.916 -59.522 8.152 1.00 46.38 416 GLY A C 1
ATOM 3277 O O . GLY A 1 416 ? -15.528 -58.533 7.544 1.00 46.38 416 GLY A O 1
ATOM 3278 N N . GLY A 1 417 ? -17.199 -59.671 8.494 1.00 47.12 417 GLY A N 1
ATOM 3279 C CA . GLY A 1 417 ? -18.255 -58.845 7.874 1.00 47.12 417 GLY A CA 1
ATOM 3280 C C . GLY A 1 417 ? -18.355 -57.389 8.360 1.00 47.12 417 GLY A C 1
ATOM 3281 O O . GLY A 1 417 ? -18.520 -56.476 7.556 1.00 47.12 417 GLY A O 1
ATOM 3282 N N . GLY A 1 418 ? -18.243 -57.150 9.672 1.00 51.22 418 GLY A N 1
ATOM 3283 C CA . GLY A 1 418 ? -18.500 -55.823 10.259 1.00 51.22 418 GLY A CA 1
ATOM 3284 C C . GLY A 1 418 ? -17.401 -54.784 10.007 1.00 51.22 418 GLY A C 1
ATOM 3285 O O . GLY A 1 418 ? -17.690 -53.592 9.943 1.00 51.22 418 GLY A O 1
ATOM 3286 N N . GLY A 1 419 ? -16.149 -55.221 9.832 1.00 59.25 419 GLY A N 1
ATOM 3287 C CA . GLY A 1 419 ? -15.024 -54.332 9.513 1.00 59.25 419 GLY A CA 1
ATOM 3288 C C . GLY A 1 419 ? -15.089 -53.808 8.079 1.00 59.25 419 GLY A C 1
ATOM 3289 O O . GLY A 1 419 ? -14.983 -52.606 7.860 1.00 59.25 419 GLY A O 1
ATOM 3290 N N . GLU A 1 420 ? -15.377 -54.695 7.124 1.00 64.50 420 GLU A N 1
ATOM 3291 C CA . GLU A 1 420 ? -15.475 -54.365 5.695 1.00 64.50 420 GLU A CA 1
ATOM 3292 C C . GLU A 1 420 ? -16.656 -53.419 5.398 1.00 64.50 420 GLU A C 1
ATOM 3294 O O . GLU A 1 420 ? -16.598 -52.569 4.510 1.00 64.50 420 GLU A O 1
ATOM 3299 N N . GLN A 1 421 ? -17.741 -53.529 6.173 1.00 67.56 421 GLN A N 1
ATOM 3300 C CA . GLN A 1 421 ? -18.916 -52.664 6.049 1.00 67.56 421 GLN A CA 1
ATOM 3301 C C . GLN A 1 421 ? -18.660 -51.252 6.603 1.00 67.56 421 GLN A C 1
ATOM 3303 O O . GLN A 1 421 ? -19.101 -50.272 6.004 1.00 67.56 421 GLN A O 1
ATOM 3308 N N . VAL A 1 422 ? -17.904 -51.137 7.704 1.00 74.56 422 VAL A N 1
ATOM 3309 C CA . VAL A 1 422 ? -17.447 -49.846 8.253 1.00 74.56 422 VAL A CA 1
ATOM 3310 C C . VAL A 1 422 ? -16.435 -49.181 7.318 1.00 74.56 422 VAL A C 1
ATOM 3312 O O . VAL A 1 422 ? -16.478 -47.966 7.149 1.00 74.56 422 VAL A O 1
ATOM 3315 N N . GLU A 1 423 ? -15.560 -49.956 6.677 1.00 76.62 423 GLU A N 1
ATOM 3316 C CA . GLU A 1 423 ? -14.581 -49.452 5.708 1.00 76.62 423 GLU A CA 1
ATOM 3317 C C . GLU A 1 423 ? -15.267 -48.873 4.459 1.00 76.62 423 GLU A C 1
ATOM 3319 O O . GLU A 1 423 ? -15.037 -47.711 4.127 1.00 76.62 423 GLU A O 1
ATOM 3324 N N . LYS A 1 424 ? -16.232 -49.597 3.867 1.00 78.81 424 LYS A N 1
ATOM 3325 C CA . LYS A 1 424 ? -17.062 -49.088 2.754 1.00 78.81 424 LYS A CA 1
ATOM 3326 C C . LYS A 1 424 ? -17.873 -47.844 3.127 1.00 78.81 424 LYS A C 1
ATOM 3328 O O . LYS A 1 424 ? -18.008 -46.935 2.311 1.00 78.81 424 LYS A O 1
ATOM 3333 N N . LEU A 1 425 ? -18.419 -47.777 4.347 1.00 77.75 425 LEU A N 1
ATOM 3334 C CA . LEU A 1 425 ? -19.118 -46.575 4.817 1.00 77.75 425 LEU A CA 1
ATOM 3335 C C . LEU A 1 425 ? -18.163 -45.388 4.988 1.00 77.75 425 LEU A C 1
ATOM 3337 O O . LEU A 1 425 ? -18.539 -44.276 4.631 1.00 77.75 425 LEU A O 1
ATOM 3341 N N . ASN A 1 426 ? -16.948 -45.609 5.500 1.00 78.56 426 ASN A N 1
ATOM 3342 C CA . ASN A 1 426 ? -15.936 -44.557 5.621 1.00 78.56 426 ASN A CA 1
ATOM 3343 C C . ASN A 1 426 ? -15.488 -44.043 4.242 1.00 78.56 426 ASN A C 1
ATOM 3345 O O . ASN A 1 426 ? -15.327 -42.836 4.078 1.00 78.56 426 ASN A O 1
ATOM 3349 N N . GLU A 1 427 ? -15.338 -44.919 3.242 1.00 83.06 427 GLU A N 1
ATOM 3350 C CA . GLU A 1 427 ? -15.048 -44.513 1.857 1.00 83.06 427 GLU A CA 1
ATOM 3351 C C . GLU A 1 427 ? -16.176 -43.660 1.264 1.00 83.06 427 GLU A C 1
ATOM 3353 O O . GLU A 1 427 ? -15.923 -42.601 0.685 1.00 83.06 427 GLU A O 1
ATOM 3358 N N . LEU A 1 428 ? -17.432 -44.084 1.438 1.00 80.94 428 LEU A N 1
ATOM 3359 C CA . LEU A 1 428 ? -18.587 -43.339 0.935 1.00 80.94 428 LEU A CA 1
ATOM 3360 C C . LEU A 1 428 ? -18.741 -41.985 1.650 1.00 80.94 428 LEU A C 1
ATOM 3362 O O . LEU A 1 428 ? -19.069 -40.982 1.015 1.00 80.94 428 LEU A O 1
ATOM 3366 N N . LEU A 1 429 ? -18.451 -41.945 2.953 1.00 82.19 429 LEU A N 1
ATOM 3367 C CA . LEU A 1 429 ? -18.431 -40.728 3.761 1.00 82.19 429 LEU A CA 1
ATOM 3368 C C . LEU A 1 429 ? -17.344 -39.763 3.269 1.00 82.19 429 LEU A C 1
ATOM 3370 O O . LEU A 1 429 ? -17.639 -38.590 3.059 1.00 82.19 429 LEU A O 1
ATOM 3374 N N . ALA A 1 430 ? -16.140 -40.255 2.964 1.00 81.94 430 ALA A N 1
ATOM 3375 C CA . ALA A 1 430 ? -15.074 -39.448 2.368 1.00 81.94 430 ALA A CA 1
ATOM 3376 C C . ALA A 1 430 ? -15.457 -38.904 0.976 1.00 81.94 430 ALA A C 1
ATOM 3378 O O . ALA A 1 430 ? -15.186 -37.744 0.660 1.00 81.94 430 ALA A O 1
ATOM 3379 N N . MET A 1 431 ? -16.140 -39.703 0.144 1.00 82.50 431 MET A N 1
ATOM 3380 C CA . MET A 1 431 ? -16.657 -39.232 -1.149 1.00 82.50 431 MET A CA 1
ATOM 3381 C C . MET A 1 431 ? -17.703 -38.124 -0.984 1.00 82.50 431 MET A C 1
ATOM 3383 O O . MET A 1 431 ? -17.661 -37.131 -1.710 1.00 82.50 431 MET A O 1
ATOM 3387 N N . LYS A 1 432 ? -18.629 -38.272 -0.031 1.00 80.44 432 LYS A N 1
ATOM 3388 C CA . LYS A 1 432 ? -19.681 -37.284 0.249 1.00 80.44 432 LYS A CA 1
ATOM 3389 C C . LYS A 1 432 ? -19.130 -35.999 0.863 1.00 80.44 432 LYS A C 1
ATOM 3391 O O . LYS A 1 432 ? -19.559 -34.921 0.461 1.00 80.44 432 LYS A O 1
ATOM 3396 N N . GLN A 1 433 ? -18.136 -36.097 1.745 1.00 81.75 433 GLN A N 1
ATOM 3397 C CA . GLN A 1 433 ? -17.395 -34.941 2.260 1.00 81.75 433 GLN A CA 1
ATOM 3398 C C . GLN A 1 433 ? -16.735 -34.163 1.120 1.00 81.75 433 GLN A C 1
ATOM 3400 O O . GLN A 1 433 ? -16.908 -32.951 1.026 1.00 81.75 433 GLN A O 1
ATOM 3405 N N . LYS A 1 434 ? -16.075 -34.863 0.191 1.00 81.50 434 LYS A N 1
ATOM 3406 C CA . LYS A 1 434 ? -15.458 -34.241 -0.987 1.00 81.50 434 LYS A CA 1
ATOM 3407 C C . LYS A 1 434 ? -16.484 -33.584 -1.920 1.00 81.50 434 LYS A C 1
ATOM 3409 O O . LYS A 1 434 ? -16.218 -32.525 -2.478 1.00 81.50 434 LYS A O 1
ATOM 3414 N N . GLN A 1 435 ? -17.661 -34.190 -2.091 1.00 80.62 435 GLN A N 1
ATOM 3415 C CA . GLN A 1 435 ? -18.761 -33.577 -2.848 1.00 80.62 435 GLN A CA 1
ATOM 3416 C C . GLN A 1 435 ? -19.254 -32.290 -2.180 1.00 80.62 435 GLN A C 1
ATOM 3418 O O . GLN A 1 435 ? -19.408 -31.279 -2.859 1.00 80.62 435 GLN A O 1
ATOM 3423 N N . LEU A 1 436 ? -19.459 -32.306 -0.858 1.00 79.06 436 LEU A N 1
ATOM 3424 C CA . LEU A 1 436 ? -19.852 -31.113 -0.107 1.00 79.06 436 LEU A CA 1
ATOM 3425 C C . LEU A 1 436 ? -18.789 -30.013 -0.213 1.00 79.06 436 LEU A C 1
ATOM 3427 O O . LEU A 1 436 ? -19.137 -28.857 -0.430 1.00 79.06 436 LEU A O 1
ATOM 3431 N N . GLU A 1 437 ? -17.509 -30.370 -0.115 1.00 77.62 437 GLU A N 1
ATOM 3432 C CA . GLU A 1 437 ? -16.392 -29.435 -0.269 1.00 77.62 437 GLU A CA 1
ATOM 3433 C C . GLU A 1 437 ? -16.404 -28.760 -1.650 1.00 77.62 437 GLU A C 1
ATOM 3435 O O . GLU A 1 437 ? -16.322 -27.538 -1.738 1.00 77.62 437 GLU A O 1
ATOM 3440 N N . ASN A 1 438 ? -16.601 -29.526 -2.727 1.00 77.50 438 ASN A N 1
ATOM 3441 C CA . ASN A 1 438 ? -16.708 -28.976 -4.081 1.00 77.50 438 ASN A CA 1
ATOM 3442 C C . ASN A 1 438 ? -17.905 -28.018 -4.228 1.00 77.50 438 ASN A C 1
ATOM 3444 O O . ASN A 1 438 ? -17.774 -26.950 -4.827 1.00 77.50 438 ASN A O 1
ATOM 3448 N N . VAL A 1 439 ? -19.066 -28.366 -3.660 1.00 79.31 439 VAL A N 1
ATOM 3449 C CA . VAL A 1 439 ? -20.258 -27.500 -3.689 1.00 79.31 439 VAL A CA 1
ATOM 3450 C C . VAL A 1 439 ? -20.009 -26.205 -2.909 1.00 79.31 439 VAL A C 1
ATOM 3452 O O . VAL A 1 439 ? -20.286 -25.126 -3.426 1.00 79.31 439 VAL A O 1
ATOM 3455 N N . LEU A 1 440 ? -19.417 -26.284 -1.713 1.00 74.44 440 LEU A N 1
ATOM 3456 C CA . LEU A 1 440 ? -19.053 -25.108 -0.911 1.00 74.44 440 LEU A CA 1
ATOM 3457 C C . LEU A 1 440 ? -18.044 -24.210 -1.641 1.00 74.44 440 LEU A C 1
ATOM 3459 O O . LEU A 1 440 ? -18.114 -22.981 -1.547 1.00 74.44 440 LEU A O 1
ATOM 3463 N N . ASN A 1 441 ? -17.125 -24.804 -2.400 1.00 69.25 441 ASN A N 1
ATOM 3464 C CA . ASN A 1 441 ? -16.132 -24.084 -3.196 1.00 69.25 441 ASN A CA 1
ATOM 3465 C C . ASN A 1 441 ? -16.719 -23.453 -4.471 1.00 69.25 441 ASN A C 1
ATOM 3467 O O . ASN A 1 441 ? -16.054 -22.623 -5.090 1.00 69.25 441 ASN A O 1
ATOM 3471 N N . GLY A 1 442 ? -17.970 -23.772 -4.828 1.00 64.19 442 GLY A N 1
ATOM 3472 C CA . GLY A 1 442 ? -18.631 -23.279 -6.038 1.00 64.19 442 GLY A CA 1
ATOM 3473 C C . GLY A 1 442 ? -18.210 -24.023 -7.309 1.00 64.19 442 GLY A C 1
ATOM 3474 O O . GLY A 1 442 ? -18.292 -23.469 -8.403 1.00 64.19 442 GLY A O 1
ATOM 3475 N N . ASP A 1 443 ? -17.726 -25.262 -7.185 1.00 56.19 443 ASP A N 1
ATOM 3476 C CA . ASP A 1 443 ? -17.262 -26.063 -8.321 1.00 56.19 443 ASP A CA 1
ATOM 3477 C C . ASP A 1 443 ? -18.379 -26.811 -9.064 1.00 56.19 443 ASP A C 1
ATOM 3479 O O . ASP A 1 443 ? -18.149 -27.216 -10.204 1.00 56.19 443 ASP A O 1
ATOM 3483 N N . ASP A 1 444 ? -19.560 -26.963 -8.454 1.00 47.66 444 ASP A N 1
ATOM 3484 C CA . ASP A 1 444 ? -20.648 -27.841 -8.928 1.00 47.66 444 ASP A CA 1
ATOM 3485 C C . ASP A 1 444 ? -22.041 -27.172 -8.918 1.00 47.66 444 ASP A C 1
ATOM 3487 O O . ASP A 1 444 ? -23.068 -27.850 -8.905 1.00 47.66 444 ASP A O 1
ATOM 3491 N N . ASP A 1 445 ? -22.110 -25.835 -8.900 1.00 39.88 445 ASP A N 1
ATOM 3492 C CA . ASP A 1 445 ? -23.392 -25.145 -9.067 1.00 39.88 445 ASP A CA 1
ATOM 3493 C C . ASP A 1 445 ? -23.671 -25.010 -10.569 1.00 39.88 445 ASP A C 1
ATOM 3495 O O . ASP A 1 445 ? -22.934 -24.347 -11.297 1.00 39.88 445 ASP A O 1
ATOM 3499 N N . GLY A 1 446 ? -24.709 -25.691 -11.059 1.00 42.84 446 GLY A N 1
ATOM 3500 C CA . GLY A 1 446 ? -25.102 -25.780 -12.473 1.00 42.84 446 GLY A CA 1
ATOM 3501 C C . GLY A 1 446 ? -25.591 -24.466 -13.096 1.00 42.84 446 GLY A C 1
ATOM 3502 O O . GLY A 1 446 ? -26.406 -24.491 -14.019 1.00 42.84 446 GLY A O 1
ATOM 3503 N N . ASN A 1 447 ? -25.116 -23.326 -12.598 1.00 38.09 447 ASN A N 1
ATOM 3504 C CA . ASN A 1 447 ? -25.391 -21.993 -13.092 1.00 38.09 447 ASN A CA 1
ATOM 3505 C C . ASN A 1 447 ? -24.112 -21.402 -13.700 1.00 38.09 447 ASN A C 1
ATOM 3507 O O . ASN A 1 447 ? -23.022 -21.496 -13.149 1.00 38.09 447 ASN A O 1
ATOM 3511 N N . ASN A 1 448 ? -24.251 -20.804 -14.879 1.00 35.53 448 ASN A N 1
ATOM 3512 C CA . ASN A 1 448 ? -23.167 -20.449 -15.800 1.00 35.53 448 ASN A CA 1
ATOM 3513 C C . ASN A 1 448 ? -22.332 -19.217 -15.360 1.00 35.53 448 ASN A C 1
ATOM 3515 O O . ASN A 1 448 ? -21.804 -18.496 -16.207 1.00 35.53 448 ASN A O 1
ATOM 3519 N N . GLU A 1 449 ? -22.216 -18.948 -14.056 1.00 38.81 449 GLU A N 1
ATOM 3520 C CA . GLU A 1 449 ? -21.319 -17.928 -13.506 1.00 38.81 449 GLU A CA 1
ATOM 3521 C C . GLU A 1 449 ? -19.959 -18.563 -13.210 1.00 38.81 449 GLU A C 1
ATOM 3523 O O . GLU A 1 449 ? -19.726 -19.206 -12.189 1.00 38.81 449 GLU A O 1
ATOM 3528 N N . LYS A 1 450 ? -19.029 -18.399 -14.153 1.00 39.75 450 LYS A N 1
ATOM 3529 C CA . LYS A 1 450 ? -17.625 -18.775 -13.963 1.00 39.75 450 LYS A CA 1
ATOM 3530 C C . LYS A 1 450 ? -17.075 -18.014 -12.755 1.00 39.75 450 LYS A C 1
ATOM 3532 O O . LYS A 1 450 ? -16.998 -16.789 -12.806 1.00 39.75 450 LYS A O 1
ATOM 3537 N N . SER A 1 451 ? -16.655 -18.724 -11.707 1.00 47.50 451 SER A N 1
ATOM 3538 C CA . SER A 1 451 ? -15.988 -18.101 -10.560 1.00 47.50 451 SER A CA 1
ATOM 3539 C C . SER A 1 451 ? -14.775 -17.278 -11.021 1.00 47.50 451 SER A C 1
ATOM 3541 O O . SER A 1 451 ? -14.050 -17.680 -11.940 1.00 47.50 451 SER A O 1
ATOM 3543 N N . ALA A 1 452 ? -14.541 -16.126 -10.383 1.00 46.00 452 ALA A N 1
ATOM 3544 C CA . ALA A 1 452 ? -13.406 -15.248 -10.687 1.00 46.00 452 ALA A CA 1
ATOM 3545 C C . ALA A 1 452 ? -12.065 -16.011 -10.660 1.00 46.00 452 ALA A C 1
ATOM 3547 O O . ALA A 1 452 ? -11.221 -15.813 -11.530 1.00 46.00 452 ALA A O 1
ATOM 3548 N N . ALA A 1 453 ? -11.929 -16.982 -9.748 1.00 41.56 453 ALA A N 1
ATOM 3549 C CA . ALA A 1 453 ? -10.771 -17.867 -9.650 1.00 41.56 453 ALA A CA 1
ATOM 3550 C C . ALA A 1 453 ? -10.557 -18.735 -10.908 1.00 41.56 453 ALA A C 1
ATOM 3552 O O . ALA A 1 453 ? -9.457 -18.739 -11.455 1.00 41.56 453 ALA A O 1
ATOM 3553 N N . LYS A 1 454 ? -11.597 -19.403 -11.441 1.00 50.97 454 LYS A N 1
ATOM 3554 C CA . LYS A 1 454 ? -11.483 -20.201 -12.684 1.00 50.97 454 LYS A CA 1
ATOM 3555 C C . LYS A 1 454 ? -11.226 -19.332 -13.910 1.00 50.97 454 LYS A C 1
ATOM 3557 O O . LYS A 1 454 ? -10.501 -19.739 -14.819 1.00 50.97 454 LYS A O 1
ATOM 3562 N N . MET A 1 455 ? -11.824 -18.142 -13.960 1.00 50.91 455 MET A N 1
ATOM 3563 C CA . MET A 1 455 ? -11.597 -17.202 -15.058 1.00 50.91 455 MET A CA 1
ATOM 3564 C C . MET A 1 455 ? -10.138 -16.730 -15.085 1.00 50.91 455 MET A C 1
ATOM 3566 O O . MET A 1 455 ? -9.545 -16.643 -16.160 1.00 50.91 455 MET A O 1
ATOM 3570 N N . GLN A 1 456 ? -9.545 -16.504 -13.912 1.00 46.97 456 GLN A N 1
ATOM 3571 C CA . GLN A 1 456 ? -8.183 -16.003 -13.775 1.00 46.97 456 GLN A CA 1
ATOM 3572 C C . GLN A 1 456 ? -7.116 -17.108 -13.848 1.00 46.97 456 GLN A C 1
ATOM 3574 O O . GLN A 1 456 ? -6.056 -16.880 -14.423 1.00 46.97 456 GLN A O 1
ATOM 3579 N N . GLU A 1 457 ? -7.404 -18.332 -13.393 1.00 51.38 457 GLU A N 1
ATOM 3580 C CA . GLU A 1 457 ? -6.554 -19.512 -13.623 1.00 51.38 457 GLU A CA 1
ATOM 3581 C C . GLU A 1 457 ? -6.476 -19.852 -15.119 1.00 51.38 457 GLU A C 1
ATOM 3583 O O . GLU A 1 457 ? -5.388 -20.023 -15.673 1.00 51.38 457 GLU A O 1
ATOM 3588 N N . ALA A 1 458 ? -7.618 -19.826 -15.817 1.00 56.34 458 ALA A N 1
ATOM 3589 C CA . ALA A 1 458 ? -7.644 -19.945 -17.271 1.00 56.34 458 ALA A CA 1
ATOM 3590 C C . ALA A 1 458 ? -6.888 -18.791 -17.953 1.00 56.34 458 ALA A C 1
ATOM 3592 O O . ALA A 1 458 ? -6.235 -19.009 -18.972 1.00 56.34 458 ALA A O 1
ATOM 3593 N N . MET A 1 459 ? -6.950 -17.572 -17.408 1.00 55.91 459 MET A N 1
ATOM 3594 C CA . MET A 1 459 ? -6.194 -16.421 -17.912 1.00 55.91 459 MET A CA 1
ATOM 3595 C C . MET A 1 459 ? -4.681 -16.599 -17.721 1.00 55.91 459 MET A C 1
ATOM 3597 O O . MET A 1 459 ? -3.926 -16.332 -18.652 1.00 55.91 459 MET A O 1
ATOM 3601 N N . MET A 1 460 ? -4.232 -17.114 -16.574 1.00 57.97 460 MET A N 1
ATOM 3602 C CA . MET A 1 460 ? -2.818 -17.401 -16.310 1.00 57.97 460 MET A CA 1
ATOM 3603 C C . MET A 1 460 ? -2.265 -18.513 -17.195 1.00 57.97 460 MET A C 1
ATOM 3605 O O . MET A 1 460 ? -1.189 -18.359 -17.768 1.00 57.97 460 MET A O 1
ATOM 3609 N N . GLN A 1 461 ? -2.999 -19.618 -17.337 1.00 64.19 461 GLN A N 1
ATOM 3610 C CA . GLN A 1 461 ? -2.581 -20.715 -18.208 1.00 64.19 461 GLN A CA 1
ATOM 3611 C C . GLN A 1 461 ? -2.474 -20.238 -19.665 1.00 64.19 461 GLN A C 1
ATOM 3613 O O . GLN A 1 461 ? -1.517 -20.566 -20.362 1.00 64.19 461 GLN A O 1
ATOM 3618 N N . ARG A 1 462 ? -3.397 -19.370 -20.102 1.00 63.09 462 ARG A N 1
ATOM 3619 C CA . ARG A 1 462 ? -3.325 -18.722 -21.419 1.00 63.09 462 ARG A CA 1
ATOM 3620 C C . ARG A 1 462 ? -2.119 -17.801 -21.556 1.00 63.09 462 ARG A C 1
ATOM 3622 O O . ARG A 1 462 ? -1.472 -17.837 -22.596 1.00 63.09 462 ARG A O 1
ATOM 3629 N N . GLN A 1 463 ? -1.807 -16.998 -20.541 1.00 58.19 463 GLN A N 1
ATOM 3630 C CA . GLN A 1 463 ? -0.616 -16.148 -20.572 1.00 58.19 463 GLN A CA 1
ATOM 3631 C C . GLN A 1 463 ? 0.667 -16.973 -20.646 1.00 58.19 463 GLN A C 1
ATOM 3633 O O . GLN A 1 463 ? 1.544 -16.639 -21.438 1.00 58.19 463 GLN A O 1
ATOM 3638 N N . ARG A 1 464 ? 0.766 -18.075 -19.889 1.00 69.69 464 ARG A N 1
ATOM 3639 C CA . ARG A 1 464 ? 1.896 -19.011 -19.985 1.00 69.69 464 ARG A CA 1
ATOM 3640 C C . ARG A 1 464 ? 2.090 -19.486 -21.426 1.00 69.69 464 ARG A C 1
ATOM 3642 O O . ARG A 1 464 ? 3.175 -19.321 -21.972 1.00 69.69 464 ARG A O 1
ATOM 3649 N N . GLU A 1 465 ? 1.031 -19.994 -22.054 1.00 70.00 465 GLU A N 1
ATOM 3650 C CA . GLU A 1 465 ? 1.066 -20.460 -23.448 1.00 70.00 465 GLU A CA 1
ATOM 3651 C C . GLU A 1 465 ? 1.399 -19.336 -24.451 1.00 70.00 465 GLU A C 1
ATOM 3653 O O . GLU A 1 465 ? 2.004 -19.578 -25.497 1.00 70.00 465 GLU A O 1
ATOM 3658 N N . GLU A 1 466 ? 0.997 -18.092 -24.174 1.00 64.75 466 GLU A N 1
ATOM 3659 C CA . GLU A 1 466 ? 1.297 -16.931 -25.020 1.00 64.75 466 GLU A CA 1
ATOM 3660 C C . GLU A 1 466 ? 2.764 -16.503 -24.953 1.00 64.75 466 GLU A C 1
ATOM 3662 O O . GLU A 1 466 ? 3.365 -16.230 -25.997 1.00 64.75 466 GLU A O 1
ATOM 3667 N N . TYR A 1 467 ? 3.340 -16.452 -23.751 1.00 74.06 467 TYR A N 1
ATOM 3668 C CA . TYR A 1 467 ? 4.760 -16.163 -23.568 1.00 74.06 467 TYR A CA 1
ATOM 3669 C C . TYR A 1 467 ? 5.625 -17.293 -24.138 1.00 74.06 467 TYR A C 1
ATOM 3671 O O . TYR A 1 467 ? 6.606 -17.022 -24.835 1.00 74.06 467 TYR A O 1
ATOM 3679 N N . GLU A 1 468 ? 5.207 -18.549 -23.970 1.00 78.25 468 GLU A N 1
ATOM 3680 C CA . GLU A 1 468 ? 5.935 -19.715 -24.477 1.00 78.25 468 GLU A CA 1
ATOM 3681 C C . GLU A 1 468 ? 6.067 -19.690 -26.012 1.00 78.25 468 GLU A C 1
ATOM 3683 O O . GLU A 1 468 ? 7.143 -19.949 -26.552 1.00 78.25 468 GLU A O 1
ATOM 3688 N N . LYS A 1 469 ? 5.028 -19.242 -26.737 1.00 77.06 469 LYS A N 1
ATOM 3689 C CA . LYS A 1 469 ? 5.080 -19.027 -28.204 1.00 77.06 469 LYS A CA 1
ATOM 3690 C C . LYS A 1 469 ? 6.118 -17.996 -28.655 1.00 77.06 469 LYS A C 1
ATOM 3692 O O . LYS A 1 469 ? 6.460 -17.943 -29.839 1.00 77.06 469 LYS A O 1
ATOM 3697 N N . ARG A 1 470 ? 6.580 -17.146 -27.740 1.00 73.62 470 ARG A N 1
ATOM 3698 C CA . ARG A 1 470 ? 7.619 -16.134 -27.957 1.00 73.62 470 ARG A CA 1
ATOM 3699 C C . ARG A 1 470 ? 8.985 -16.575 -27.430 1.00 73.62 470 ARG A C 1
ATOM 3701 O O . ARG A 1 470 ? 9.894 -15.753 -27.439 1.00 73.62 470 ARG A O 1
ATOM 3708 N N . GLY A 1 471 ? 9.125 -17.811 -26.948 1.00 81.19 471 GLY A N 1
ATOM 3709 C CA . GLY A 1 471 ? 10.346 -18.280 -26.289 1.00 81.19 471 GLY A CA 1
ATOM 3710 C C . GLY A 1 471 ? 10.579 -17.638 -24.916 1.00 81.19 471 GLY A C 1
ATOM 3711 O O . GLY A 1 471 ? 11.719 -17.575 -24.462 1.00 81.19 471 GLY A O 1
ATOM 3712 N N . ILE A 1 472 ? 9.519 -17.128 -24.277 1.00 84.12 472 ILE A N 1
ATOM 3713 C CA . ILE A 1 472 ? 9.557 -16.487 -22.960 1.00 84.12 472 ILE A CA 1
ATOM 3714 C C . ILE A 1 472 ? 8.851 -17.409 -21.963 1.00 84.12 472 ILE A C 1
ATOM 3716 O O . ILE A 1 472 ? 7.718 -17.824 -22.179 1.00 84.12 472 ILE A O 1
ATOM 3720 N N . ALA A 1 473 ? 9.505 -17.720 -20.856 1.00 81.69 473 ALA A N 1
ATOM 3721 C CA . ALA A 1 473 ? 8.922 -18.430 -19.732 1.00 81.69 473 ALA A CA 1
ATOM 3722 C C . ALA A 1 473 ? 8.649 -17.462 -18.573 1.00 81.69 473 ALA A C 1
ATOM 3724 O O . ALA A 1 473 ? 9.317 -16.442 -18.421 1.00 81.69 473 ALA A O 1
ATOM 3725 N N . LEU A 1 474 ? 7.654 -17.772 -17.748 1.00 73.81 474 LEU A N 1
ATOM 3726 C CA . LEU A 1 474 ? 7.364 -17.011 -16.534 1.00 73.81 474 LEU A CA 1
ATOM 3727 C C . LEU A 1 474 ? 8.068 -17.678 -15.352 1.00 73.81 474 LEU A C 1
ATOM 3729 O O . LEU A 1 474 ? 7.923 -18.889 -15.172 1.00 73.81 474 LEU A O 1
ATOM 3733 N N . THR A 1 475 ? 8.762 -16.896 -14.522 1.00 73.44 475 THR A N 1
ATOM 3734 C CA . THR A 1 475 ? 9.522 -17.406 -13.362 1.00 73.44 475 THR A CA 1
ATOM 3735 C C . THR A 1 475 ? 8.694 -18.290 -12.440 1.00 73.44 475 THR A C 1
ATOM 3737 O O . THR A 1 475 ? 9.179 -19.312 -11.970 1.00 73.44 475 THR A O 1
ATOM 3740 N N . PHE A 1 476 ? 7.419 -17.947 -12.244 1.00 63.72 476 PHE A N 1
ATOM 3741 C CA . PHE A 1 476 ? 6.485 -18.711 -11.417 1.00 63.72 476 PHE A CA 1
ATOM 3742 C C . PHE A 1 476 ? 6.335 -20.188 -11.833 1.00 63.72 476 PHE A C 1
ATOM 3744 O O . PHE A 1 476 ? 6.084 -21.031 -10.976 1.00 63.72 476 PHE A O 1
ATOM 3751 N N . PHE A 1 477 ? 6.471 -20.513 -13.124 1.00 67.31 477 PHE A N 1
ATOM 3752 C CA . PHE A 1 477 ? 6.283 -21.879 -13.632 1.00 67.31 477 PHE A CA 1
ATOM 3753 C C . PHE A 1 477 ? 7.598 -22.638 -13.873 1.00 67.31 477 PHE A C 1
ATOM 3755 O O . PHE A 1 477 ? 7.545 -23.839 -14.121 1.00 67.31 477 PHE A O 1
ATOM 3762 N N . GLU A 1 478 ? 8.750 -21.963 -13.815 1.00 71.44 478 GLU A N 1
ATOM 3763 C CA . GLU A 1 478 ? 10.063 -22.495 -14.225 1.00 71.44 478 GLU A CA 1
ATOM 3764 C C . GLU A 1 478 ? 11.152 -22.260 -13.156 1.00 71.44 478 GLU A C 1
ATOM 3766 O O . GLU A 1 478 ? 12.311 -21.977 -13.460 1.00 71.44 478 GLU A O 1
ATOM 3771 N N . ASP A 1 479 ? 10.795 -22.408 -11.878 1.00 60.84 479 ASP A N 1
ATOM 3772 C CA . ASP A 1 479 ? 11.668 -22.168 -10.715 1.00 60.84 479 ASP A CA 1
ATOM 3773 C C . ASP A 1 479 ? 12.804 -23.200 -10.536 1.00 60.84 479 ASP A C 1
ATOM 3775 O O . ASP A 1 479 ? 13.686 -23.022 -9.696 1.00 60.84 479 ASP A O 1
ATOM 3779 N N . LYS A 1 480 ? 12.803 -24.283 -11.325 1.00 67.12 480 LYS A N 1
ATOM 3780 C CA . LYS A 1 480 ? 13.706 -25.444 -11.179 1.00 67.12 480 LYS A CA 1
ATOM 3781 C C . LYS A 1 480 ? 14.575 -25.735 -12.400 1.00 67.12 480 LYS A C 1
ATOM 3783 O O . LYS A 1 480 ? 15.171 -26.809 -12.481 1.00 67.12 480 LYS A O 1
ATOM 3788 N N . THR A 1 481 ? 14.639 -24.824 -13.367 1.00 78.31 481 THR A N 1
ATOM 3789 C CA . THR A 1 481 ? 15.458 -25.048 -14.564 1.00 78.31 481 THR A CA 1
ATOM 3790 C C . THR A 1 481 ? 16.954 -25.101 -14.232 1.00 78.31 481 THR A C 1
ATOM 3792 O O . THR A 1 481 ? 17.453 -24.332 -13.413 1.00 78.31 481 THR A O 1
ATOM 3795 N N . THR A 1 482 ? 17.683 -26.007 -14.886 1.00 79.69 482 THR A N 1
ATOM 3796 C CA . THR A 1 482 ? 19.153 -26.114 -14.815 1.00 79.69 482 THR A CA 1
ATOM 3797 C C . THR A 1 482 ? 19.846 -25.547 -16.058 1.00 79.69 482 THR A C 1
ATOM 3799 O O . THR A 1 482 ? 21.072 -25.530 -16.143 1.00 79.69 482 THR A O 1
ATOM 3802 N N . LEU A 1 483 ? 19.070 -25.092 -17.047 1.00 84.00 483 LEU A N 1
ATOM 3803 C CA . LEU A 1 483 ? 19.583 -24.513 -18.287 1.00 84.00 483 LEU A CA 1
ATOM 3804 C C . LEU A 1 483 ? 20.005 -23.050 -18.077 1.00 84.00 483 LEU A C 1
ATOM 3806 O O . LEU A 1 483 ? 19.430 -22.378 -17.224 1.00 84.00 483 LEU A O 1
ATOM 3810 N N . PRO A 1 484 ? 20.952 -22.515 -18.871 1.00 89.75 484 PRO A N 1
ATOM 3811 C CA . PRO A 1 484 ? 21.250 -21.087 -18.860 1.00 89.75 484 PRO A CA 1
ATOM 3812 C C . PRO A 1 484 ? 20.073 -20.280 -19.423 1.00 89.75 484 PRO A C 1
ATOM 3814 O O . PRO A 1 484 ? 19.446 -20.673 -20.414 1.00 89.75 484 PRO A O 1
ATOM 3817 N N . TYR A 1 485 ? 19.791 -19.132 -18.817 1.00 92.50 485 TYR A N 1
ATOM 3818 C CA . TYR A 1 485 ? 18.704 -18.242 -19.221 1.00 92.50 485 TYR A CA 1
ATOM 3819 C C . TYR A 1 485 ? 19.070 -16.777 -18.984 1.00 92.50 485 TYR A C 1
ATOM 3821 O O . TYR A 1 485 ? 19.939 -16.456 -18.174 1.00 92.50 485 TYR A O 1
ATOM 3829 N N . LEU A 1 486 ? 18.382 -15.878 -19.685 1.00 93.56 486 LEU A N 1
ATOM 3830 C CA . LEU A 1 486 ? 18.323 -14.471 -19.291 1.00 93.56 486 LEU A CA 1
ATOM 3831 C C . LEU A 1 486 ? 17.075 -14.254 -18.443 1.00 93.56 486 LEU A C 1
ATOM 3833 O O . LEU A 1 486 ? 16.040 -14.859 -18.708 1.00 93.56 486 LEU A O 1
ATOM 3837 N N . ILE A 1 487 ? 17.150 -13.391 -17.443 1.00 90.44 487 ILE A N 1
ATOM 3838 C CA . ILE A 1 487 ? 15.998 -12.971 -16.649 1.00 90.44 487 ILE A CA 1
ATOM 3839 C C . ILE A 1 487 ? 15.882 -11.456 -16.696 1.00 90.44 487 ILE A C 1
ATOM 3841 O O . ILE A 1 487 ? 16.891 -10.762 -16.615 1.00 90.44 487 ILE A O 1
ATOM 3845 N N . ASN A 1 488 ? 14.677 -10.926 -16.879 1.00 88.12 488 ASN A N 1
ATOM 3846 C CA . ASN A 1 488 ? 14.505 -9.479 -16.972 1.00 88.12 488 ASN A CA 1
ATOM 3847 C C . ASN A 1 488 ? 14.824 -8.790 -15.631 1.00 88.12 488 ASN A C 1
ATOM 3849 O O . ASN A 1 488 ? 14.485 -9.303 -14.564 1.00 88.12 488 ASN A O 1
ATOM 3853 N N . LEU A 1 489 ? 15.438 -7.611 -15.697 1.00 80.62 489 LEU A N 1
ATOM 3854 C CA . LEU A 1 489 ? 15.652 -6.731 -14.552 1.00 80.62 489 LEU A CA 1
ATOM 3855 C C . LEU A 1 489 ? 14.918 -5.408 -14.771 1.00 80.62 489 LEU A C 1
ATOM 3857 O O . LEU A 1 489 ? 15.004 -4.812 -15.843 1.00 80.62 489 LEU A O 1
ATOM 3861 N N . ASP A 1 490 ? 14.233 -4.937 -13.734 1.00 73.06 490 ASP A N 1
ATOM 3862 C CA . ASP A 1 490 ? 13.605 -3.615 -13.682 1.00 73.06 490 ASP A CA 1
ATOM 3863 C C . ASP A 1 490 ? 13.906 -2.981 -12.315 1.00 73.06 490 ASP A C 1
ATOM 3865 O O . ASP A 1 490 ? 13.958 -3.688 -11.306 1.00 73.06 490 ASP A O 1
ATOM 3869 N N . VAL A 1 491 ? 14.136 -1.665 -12.289 1.00 55.97 491 VAL A N 1
ATOM 3870 C CA . VAL A 1 491 ? 14.293 -0.885 -11.041 1.00 55.97 491 VAL A CA 1
ATOM 3871 C C . VAL A 1 491 ? 13.061 -1.018 -10.150 1.00 55.97 491 VAL A C 1
ATOM 3873 O O . VAL A 1 491 ? 13.147 -1.008 -8.927 1.00 55.97 491 VAL A O 1
ATOM 3876 N N . ASP A 1 492 ? 11.906 -1.225 -10.772 1.00 52.56 492 ASP A N 1
ATOM 3877 C CA . ASP A 1 492 ? 10.718 -1.673 -10.083 1.00 52.56 492 ASP A CA 1
ATOM 3878 C C . ASP A 1 492 ? 10.835 -3.166 -9.742 1.00 52.56 492 ASP A C 1
ATOM 3880 O O . ASP A 1 492 ? 10.712 -4.047 -10.604 1.00 52.56 492 ASP A O 1
ATOM 3884 N N . ALA A 1 493 ? 11.026 -3.445 -8.451 1.00 50.72 493 ALA A N 1
ATOM 3885 C CA . ALA A 1 493 ? 11.144 -4.793 -7.904 1.00 50.72 493 ALA A CA 1
ATOM 3886 C C . ALA A 1 493 ? 9.977 -5.726 -8.288 1.00 50.72 493 ALA A C 1
ATOM 3888 O O . ALA A 1 493 ? 10.148 -6.942 -8.271 1.00 50.72 493 ALA A O 1
ATOM 3889 N N . TYR A 1 494 ? 8.809 -5.186 -8.655 1.00 48.75 494 TYR A N 1
ATOM 3890 C CA . TYR A 1 494 ? 7.611 -5.961 -9.007 1.00 48.75 494 TYR A CA 1
ATOM 3891 C C . TYR A 1 494 ? 7.562 -6.380 -10.470 1.00 48.75 494 TYR A C 1
ATOM 3893 O O . TYR A 1 494 ? 6.842 -7.312 -10.837 1.00 48.75 494 TYR A O 1
ATOM 3901 N N . ARG A 1 495 ? 8.322 -5.683 -11.315 1.00 57.03 495 ARG A N 1
ATOM 3902 C CA . ARG A 1 495 ? 8.457 -5.986 -12.742 1.00 57.03 495 ARG A CA 1
ATOM 3903 C C . ARG A 1 495 ? 9.749 -6.744 -13.020 1.00 57.03 495 ARG A C 1
ATOM 3905 O O . ARG A 1 495 ? 9.808 -7.499 -13.988 1.00 57.03 495 ARG A O 1
ATOM 3912 N N . SER A 1 496 ? 10.740 -6.601 -12.145 1.00 66.06 496 SER A N 1
ATOM 3913 C CA . SER A 1 496 ? 11.982 -7.365 -12.150 1.00 66.06 496 SER A CA 1
ATOM 3914 C C . SER A 1 496 ? 11.738 -8.862 -11.921 1.00 66.06 496 SER A C 1
ATOM 3916 O O . SER A 1 496 ? 10.824 -9.256 -11.202 1.00 66.06 496 SER A O 1
ATOM 3918 N N . MET A 1 497 ? 12.575 -9.712 -12.514 1.00 74.19 497 MET A N 1
ATOM 3919 C CA . MET A 1 497 ? 12.600 -11.162 -12.283 1.00 74.19 497 MET A CA 1
ATOM 3920 C C . MET A 1 497 ? 11.287 -11.911 -12.579 1.00 74.19 497 MET A C 1
ATOM 3922 O O . MET A 1 497 ? 10.899 -12.842 -11.871 1.00 74.19 497 MET A O 1
ATOM 3926 N N . ARG A 1 498 ? 10.602 -11.536 -13.659 1.00 71.62 498 ARG A N 1
ATOM 3927 C CA . ARG A 1 498 ? 9.310 -12.110 -14.069 1.00 71.62 498 ARG A CA 1
ATOM 3928 C C . ARG A 1 498 ? 9.393 -12.966 -15.329 1.00 71.62 498 ARG A C 1
ATOM 3930 O O . ARG A 1 498 ? 8.761 -14.019 -15.414 1.00 71.62 498 ARG A O 1
ATOM 3937 N N . PHE A 1 499 ? 10.157 -12.503 -16.308 1.00 82.25 499 PHE A N 1
ATOM 3938 C CA . PHE A 1 499 ? 10.332 -13.117 -17.614 1.00 82.25 499 PHE A CA 1
ATOM 3939 C C . PHE A 1 499 ? 11.699 -13.789 -17.685 1.00 82.25 499 PHE A C 1
ATOM 3941 O O . PHE A 1 499 ? 12.734 -13.148 -17.505 1.00 82.25 499 PHE A O 1
ATOM 3948 N N . MET A 1 500 ? 11.682 -15.088 -17.961 1.00 86.94 500 MET A N 1
ATOM 3949 C CA . MET A 1 500 ? 12.850 -15.917 -18.219 1.00 86.94 500 MET A CA 1
ATOM 3950 C C . MET A 1 500 ? 12.940 -16.223 -19.707 1.00 86.94 500 MET A C 1
ATOM 3952 O O . MET A 1 500 ? 11.977 -16.648 -20.335 1.00 86.94 500 MET A O 1
ATOM 3956 N N . PHE A 1 501 ? 14.125 -16.081 -20.269 1.00 91.56 501 PHE A N 1
ATOM 3957 C CA . PHE A 1 501 ? 14.422 -16.379 -21.657 1.00 91.56 501 PHE A CA 1
ATOM 3958 C C . PHE A 1 501 ? 15.381 -17.565 -21.673 1.00 91.56 501 PHE A C 1
ATOM 3960 O O . PHE A 1 501 ? 16.603 -17.407 -21.606 1.00 91.56 501 PHE A O 1
ATOM 3967 N N . ILE A 1 502 ? 14.808 -18.769 -21.651 1.00 90.06 502 ILE A N 1
ATOM 3968 C CA . ILE A 1 502 ? 15.571 -20.011 -21.519 1.00 90.06 502 ILE A CA 1
ATOM 3969 C C . ILE A 1 502 ? 16.309 -20.273 -22.826 1.00 90.06 502 ILE A C 1
ATOM 3971 O O . ILE A 1 502 ? 15.702 -20.495 -23.875 1.00 90.06 502 ILE A O 1
ATOM 3975 N N . LEU A 1 503 ? 17.636 -20.296 -22.757 1.00 90.69 503 LEU A N 1
ATOM 3976 C CA . LEU A 1 503 ? 18.467 -20.644 -23.895 1.00 90.69 503 LEU A CA 1
ATOM 3977 C C . LEU A 1 503 ? 18.471 -22.167 -23.962 1.00 90.69 503 LEU A C 1
ATOM 3979 O O . LEU A 1 503 ? 19.247 -22.804 -23.265 1.00 90.69 503 LEU A O 1
ATOM 3983 N N . SER A 1 504 ? 17.567 -22.789 -24.713 1.00 84.12 504 SER A N 1
ATOM 3984 C CA . SER A 1 504 ? 17.461 -24.258 -24.783 1.00 84.12 504 SER A CA 1
ATOM 3985 C C . SER A 1 504 ? 18.183 -24.861 -25.992 1.00 84.12 504 SER A C 1
ATOM 3987 O O . SER A 1 504 ? 18.580 -26.023 -25.943 1.00 84.12 504 SER A O 1
ATOM 3989 N N . LYS A 1 505 ? 18.408 -24.074 -27.050 1.00 87.38 505 LYS A N 1
ATOM 3990 C CA . LYS A 1 505 ? 18.992 -24.518 -28.327 1.00 87.38 505 LYS A CA 1
ATOM 3991 C C . LYS A 1 505 ? 20.506 -24.294 -28.389 1.00 87.38 505 LYS A C 1
ATOM 3993 O O . LYS A 1 505 ? 21.038 -23.467 -27.649 1.00 87.38 505 LYS A O 1
ATOM 3998 N N . GLU A 1 506 ? 21.179 -24.991 -29.311 1.00 85.75 506 GLU A N 1
ATOM 3999 C CA . GLU A 1 506 ? 22.592 -24.736 -29.654 1.00 85.75 506 GLU A CA 1
ATOM 4000 C C . GLU A 1 506 ? 22.798 -23.304 -30.152 1.00 85.75 506 GLU A C 1
ATOM 4002 O O . GLU A 1 506 ? 23.736 -22.636 -29.739 1.00 85.75 506 GLU A O 1
ATOM 4007 N N . VAL A 1 507 ? 21.882 -22.805 -30.983 1.00 91.19 507 VAL A N 1
ATOM 4008 C CA . VAL A 1 507 ? 21.808 -21.394 -31.364 1.00 91.19 507 VAL A CA 1
ATOM 4009 C C . VAL A 1 507 ? 20.394 -20.908 -31.083 1.00 91.19 507 VAL A C 1
ATOM 4011 O O . VAL A 1 507 ? 19.429 -21.473 -31.594 1.00 91.19 507 VAL A O 1
ATOM 4014 N N . THR A 1 508 ? 20.273 -19.882 -30.245 1.00 93.44 508 THR A N 1
ATOM 4015 C CA . THR A 1 508 ? 19.001 -19.236 -29.908 1.00 93.44 508 THR A CA 1
ATOM 4016 C C . THR A 1 508 ? 18.998 -17.826 -30.484 1.00 93.44 508 THR A C 1
ATOM 4018 O O . THR A 1 508 ? 19.806 -16.987 -30.088 1.00 93.44 508 THR A O 1
ATOM 4021 N N . THR A 1 509 ? 18.107 -17.554 -31.432 1.00 94.56 509 THR A N 1
ATOM 4022 C CA . THR A 1 509 ? 18.002 -16.247 -32.098 1.00 94.56 509 THR A CA 1
ATOM 4023 C C . THR A 1 509 ? 17.015 -15.328 -31.382 1.00 94.56 509 THR A C 1
ATOM 4025 O O . THR A 1 509 ? 15.961 -15.770 -30.928 1.00 94.56 509 THR A O 1
ATOM 4028 N N . VAL A 1 510 ? 17.330 -14.035 -31.297 1.00 93.88 510 VAL A N 1
ATOM 4029 C CA . VAL A 1 510 ? 16.476 -13.016 -30.673 1.00 93.88 510 VAL A CA 1
ATOM 4030 C C . VAL A 1 510 ? 16.079 -11.962 -31.696 1.00 93.88 510 VAL A C 1
ATOM 4032 O O . VAL A 1 510 ? 16.921 -11.397 -32.395 1.00 93.88 510 VAL A O 1
ATOM 4035 N N . GLY A 1 511 ? 14.786 -11.665 -31.775 1.00 86.94 511 GLY A N 1
ATOM 4036 C CA . GLY A 1 511 ? 14.251 -10.623 -32.646 1.00 86.94 511 GLY A CA 1
ATOM 4037 C C . GLY A 1 511 ? 12.779 -10.845 -32.964 1.00 86.94 511 GLY A C 1
ATOM 4038 O O . GLY A 1 511 ? 12.196 -11.851 -32.575 1.00 86.94 511 GLY A O 1
ATOM 4039 N N . THR A 1 512 ? 12.162 -9.944 -33.728 1.00 80.00 512 THR A N 1
ATOM 4040 C CA . THR A 1 512 ? 10.720 -10.031 -34.060 1.00 80.00 512 THR A CA 1
ATOM 4041 C C . THR A 1 512 ? 10.323 -11.322 -34.794 1.00 80.00 512 THR A C 1
ATOM 4043 O O . THR A 1 512 ? 9.165 -11.734 -34.730 1.00 80.00 512 THR A O 1
ATOM 4046 N N . GLN A 1 513 ? 11.282 -11.983 -35.451 1.00 84.50 513 GLN A N 1
ATOM 4047 C CA . GLN A 1 513 ? 11.129 -13.272 -36.141 1.00 84.50 513 GLN A CA 1
ATOM 4048 C C . GLN A 1 513 ? 12.020 -14.388 -35.552 1.00 84.50 513 GLN A C 1
ATOM 4050 O O . GLN A 1 513 ? 12.140 -15.445 -36.162 1.00 84.50 513 GLN A O 1
ATOM 4055 N N . GLY A 1 514 ? 12.651 -14.158 -34.393 1.00 85.12 514 GLY A N 1
ATOM 4056 C CA . GLY A 1 514 ? 13.575 -15.106 -33.759 1.00 85.12 514 GLY A CA 1
ATOM 4057 C C . GLY A 1 514 ? 12.889 -16.175 -32.903 1.00 85.12 514 GLY A C 1
ATOM 4058 O O . GLY A 1 514 ? 11.661 -16.212 -32.787 1.00 85.12 514 GLY A O 1
ATOM 4059 N N . ASP A 1 515 ? 13.703 -17.028 -32.278 1.00 89.06 515 ASP A N 1
ATOM 4060 C CA . ASP A 1 515 ? 13.271 -18.016 -31.279 1.00 89.06 515 ASP A CA 1
ATOM 4061 C C . ASP A 1 515 ? 12.734 -17.342 -30.015 1.00 89.06 515 ASP A C 1
ATOM 4063 O O . ASP A 1 515 ? 11.706 -17.749 -29.478 1.00 89.06 515 ASP A O 1
ATOM 4067 N N . ILE A 1 516 ? 13.423 -16.286 -29.579 1.00 91.06 516 ILE A N 1
ATOM 4068 C CA . ILE A 1 516 ? 13.004 -15.402 -28.499 1.00 91.06 516 ILE A CA 1
ATOM 4069 C C . ILE A 1 516 ? 12.513 -14.090 -29.115 1.00 91.06 516 ILE A C 1
ATOM 4071 O O . ILE A 1 516 ? 13.225 -13.443 -29.889 1.00 91.06 516 ILE A O 1
ATOM 4075 N N . LYS A 1 517 ? 11.296 -13.678 -28.749 1.00 85.75 517 LYS A N 1
ATOM 4076 C CA . LYS A 1 517 ? 10.619 -12.479 -29.266 1.00 85.75 517 LYS A CA 1
ATOM 4077 C C . LYS A 1 517 ? 10.269 -11.526 -28.114 1.00 85.75 517 LYS A C 1
ATOM 4079 O O . LYS A 1 517 ? 9.112 -11.531 -27.669 1.00 85.75 517 LYS A O 1
ATOM 4084 N N . PRO A 1 518 ? 11.244 -10.727 -27.631 1.00 81.25 518 PRO A N 1
ATOM 4085 C CA . PRO A 1 518 ? 11.022 -9.756 -26.563 1.00 81.25 518 PRO A CA 1
ATOM 4086 C C . PRO A 1 518 ? 9.926 -8.746 -26.930 1.00 81.25 518 PRO A C 1
ATOM 4088 O O . PRO A 1 518 ? 9.579 -8.583 -28.106 1.00 81.25 518 PRO A O 1
ATOM 4091 N N . MET A 1 519 ? 9.334 -8.100 -25.927 1.00 68.25 519 MET A N 1
ATOM 4092 C CA . MET A 1 519 ? 8.135 -7.276 -26.124 1.00 68.25 519 MET A CA 1
ATOM 4093 C C . MET A 1 519 ? 8.450 -5.815 -26.462 1.00 68.25 519 MET A C 1
ATOM 4095 O O . MET A 1 519 ? 7.571 -5.103 -26.955 1.00 68.25 519 MET A O 1
ATOM 4099 N N . ALA A 1 520 ? 9.688 -5.370 -26.250 1.00 68.50 520 ALA A N 1
ATOM 4100 C CA . ALA A 1 520 ? 10.104 -4.005 -26.527 1.00 68.50 520 ALA A CA 1
ATOM 4101 C C . ALA A 1 520 ? 9.967 -3.582 -27.998 1.00 68.50 520 ALA A C 1
ATOM 4103 O O . ALA A 1 520 ? 10.332 -4.290 -28.937 1.00 68.50 520 ALA A O 1
ATOM 4104 N N . LEU A 1 521 ? 9.493 -2.344 -28.184 1.00 65.81 521 LEU A N 1
ATOM 4105 C CA . LEU A 1 521 ? 9.282 -1.707 -29.490 1.00 65.81 521 LEU A CA 1
ATOM 4106 C C . LEU A 1 521 ? 10.582 -1.506 -30.281 1.00 65.81 521 LEU A C 1
ATOM 4108 O O . LEU A 1 521 ? 10.545 -1.430 -31.506 1.00 65.81 521 LEU A O 1
ATOM 4112 N N . SER A 1 522 ? 11.707 -1.400 -29.573 1.00 75.50 522 SER A N 1
ATOM 4113 C CA . SER A 1 522 ? 13.055 -1.217 -30.118 1.00 75.50 522 SER A CA 1
ATOM 4114 C C . SER A 1 522 ? 13.659 -2.511 -30.676 1.00 75.50 522 SER A C 1
ATOM 4116 O O . SER A 1 522 ? 14.696 -2.476 -31.341 1.00 75.50 522 SER A O 1
ATOM 4118 N N . VAL A 1 523 ? 13.026 -3.664 -30.432 1.00 83.75 523 VAL A N 1
ATOM 4119 C CA . VAL A 1 523 ? 13.493 -4.948 -30.949 1.00 83.75 523 VAL A CA 1
ATOM 4120 C C . VAL A 1 523 ? 13.085 -5.107 -32.410 1.00 83.75 523 VAL A C 1
ATOM 4122 O O . VAL A 1 523 ? 11.948 -4.860 -32.805 1.00 83.75 523 VAL A O 1
ATOM 4125 N N . ILE A 1 524 ? 14.036 -5.557 -33.226 1.00 84.50 524 ILE A N 1
ATOM 4126 C CA . ILE A 1 524 ? 13.904 -5.698 -34.680 1.00 84.50 524 ILE A CA 1
ATOM 4127 C C . ILE A 1 524 ? 14.168 -7.149 -35.099 1.00 84.50 524 ILE A C 1
ATOM 4129 O O . ILE A 1 524 ? 14.450 -8.003 -34.259 1.00 84.50 524 ILE A O 1
ATOM 4133 N N . ALA A 1 525 ? 14.044 -7.459 -36.390 1.00 87.31 525 ALA A N 1
ATOM 4134 C CA . ALA A 1 525 ? 14.426 -8.771 -36.911 1.00 87.31 525 ALA A CA 1
ATOM 4135 C C . ALA A 1 525 ? 15.955 -8.956 -36.851 1.00 87.31 525 ALA A C 1
ATOM 4137 O O . ALA A 1 525 ? 16.695 -8.003 -37.097 1.00 87.31 525 ALA A O 1
ATOM 4138 N N . ASP A 1 526 ? 16.411 -10.176 -36.549 1.00 88.06 526 ASP A N 1
ATOM 4139 C CA . ASP A 1 526 ? 17.831 -10.532 -36.375 1.00 88.06 526 ASP A CA 1
ATOM 4140 C C . ASP A 1 526 ? 18.566 -9.620 -35.376 1.00 88.06 526 ASP A C 1
ATOM 4142 O O . ASP A 1 526 ? 19.645 -9.093 -35.664 1.00 88.06 526 ASP A O 1
ATOM 4146 N N . HIS A 1 527 ? 17.957 -9.374 -34.213 1.00 92.75 527 HIS A N 1
ATOM 4147 C CA . HIS A 1 527 ? 18.471 -8.411 -33.245 1.00 92.75 527 HIS A CA 1
ATOM 4148 C C . HIS A 1 527 ? 19.796 -8.885 -32.630 1.00 92.75 527 HIS A C 1
ATOM 4150 O O . HIS A 1 527 ? 20.779 -8.146 -32.664 1.00 92.75 527 HIS A O 1
ATOM 4156 N N . CYS A 1 528 ? 19.842 -10.122 -32.126 1.00 95.81 528 CYS A N 1
ATOM 4157 C CA . CYS A 1 528 ? 21.057 -10.804 -31.665 1.00 95.81 528 CYS A CA 1
ATOM 4158 C C . CYS A 1 528 ? 20.854 -12.328 -31.617 1.00 95.81 528 CYS A C 1
ATOM 4160 O O . CYS A 1 528 ? 19.777 -12.830 -31.944 1.00 95.81 528 CYS A O 1
ATOM 4162 N N . SER A 1 529 ? 21.883 -13.083 -31.233 1.00 95.38 529 SER A N 1
ATOM 4163 C CA . SER A 1 529 ? 21.771 -14.530 -31.006 1.00 95.38 529 SER A CA 1
ATOM 4164 C C . SER A 1 529 ? 22.708 -15.017 -29.902 1.00 95.38 529 SER A C 1
ATOM 4166 O O . SER A 1 529 ? 23.703 -14.362 -29.598 1.00 95.38 529 SER A O 1
ATOM 4168 N N . PHE A 1 530 ? 22.382 -16.164 -29.310 1.00 95.44 530 PHE A N 1
ATOM 4169 C CA . PHE A 1 530 ? 23.188 -16.848 -28.302 1.00 95.44 530 PHE A CA 1
ATOM 4170 C C . PHE A 1 530 ? 23.597 -18.223 -28.815 1.00 95.44 530 PHE A C 1
ATOM 4172 O O . PHE A 1 530 ? 22.736 -19.042 -29.136 1.00 95.44 530 PHE A O 1
ATOM 4179 N N . GLU A 1 531 ? 24.897 -18.480 -28.869 1.00 93.12 531 GLU A N 1
ATOM 4180 C CA . GLU A 1 531 ? 25.476 -19.748 -29.308 1.00 93.12 531 GLU A CA 1
ATOM 4181 C C . GLU A 1 531 ? 26.029 -20.511 -28.097 1.00 93.12 531 GLU A C 1
ATOM 4183 O O . GLU A 1 531 ? 26.850 -19.983 -27.346 1.00 93.12 531 GLU A O 1
ATOM 4188 N N . LYS A 1 532 ? 25.592 -21.754 -27.899 1.00 86.25 532 LYS A N 1
ATOM 4189 C CA . LYS A 1 532 ? 26.122 -22.669 -26.887 1.00 86.25 532 LYS A CA 1
ATOM 4190 C C . LYS A 1 532 ? 27.184 -23.562 -27.498 1.00 86.25 532 LYS A C 1
ATOM 4192 O O . LYS A 1 532 ? 26.922 -24.227 -28.499 1.00 86.25 532 LYS A O 1
ATOM 4197 N N . SER A 1 533 ? 28.356 -23.643 -26.875 1.00 78.88 533 SER A N 1
ATOM 4198 C CA . SER A 1 533 ? 29.326 -24.657 -27.280 1.00 78.88 533 SER A CA 1
ATOM 4199 C C . SER A 1 533 ? 28.873 -26.062 -26.845 1.00 78.88 533 SER A C 1
ATOM 4201 O O . SER A 1 533 ? 28.113 -26.196 -25.880 1.00 78.88 533 SER A O 1
ATOM 4203 N N . PRO A 1 534 ? 29.339 -27.123 -27.527 1.00 68.44 534 PRO A N 1
ATOM 4204 C CA . PRO A 1 534 ? 29.130 -28.494 -27.075 1.00 68.44 534 PRO A CA 1
ATOM 4205 C C . PRO A 1 534 ? 29.706 -28.694 -25.662 1.00 68.44 534 PRO A C 1
ATOM 4207 O O . PRO A 1 534 ? 30.703 -28.044 -25.330 1.00 68.44 534 PRO A O 1
ATOM 4210 N N . PRO A 1 535 ? 29.123 -29.582 -24.838 1.00 65.00 535 PRO A N 1
ATOM 4211 C CA . PRO A 1 535 ? 29.690 -29.918 -23.539 1.00 65.00 535 PRO A CA 1
ATOM 4212 C C . PRO A 1 535 ? 31.068 -30.561 -23.732 1.00 65.00 535 PRO A C 1
ATOM 4214 O O . PRO A 1 535 ? 31.198 -31.599 -24.386 1.00 65.00 535 PRO A O 1
ATOM 4217 N N . ALA A 1 536 ? 32.103 -29.927 -23.183 1.00 57.53 536 ALA A N 1
ATOM 4218 C CA . ALA A 1 536 ? 33.395 -30.563 -23.000 1.00 57.53 536 ALA A CA 1
ATOM 4219 C C . ALA A 1 536 ? 33.318 -31.391 -21.710 1.00 57.53 536 ALA A C 1
ATOM 4221 O O . ALA A 1 536 ? 32.962 -30.885 -20.649 1.00 57.53 536 ALA A O 1
ATOM 4222 N N . ILE A 1 537 ? 33.567 -32.695 -21.818 1.00 56.50 537 ILE A N 1
ATOM 4223 C CA . ILE A 1 537 ? 33.691 -33.573 -20.654 1.00 56.50 537 ILE A CA 1
ATOM 4224 C C . ILE A 1 537 ? 35.183 -33.655 -20.354 1.00 56.50 537 ILE A C 1
ATOM 4226 O O . ILE A 1 537 ? 35.940 -34.208 -21.157 1.00 56.50 537 ILE A O 1
ATOM 4230 N N . ASP A 1 538 ? 35.603 -33.098 -19.223 1.00 54.34 538 ASP A N 1
ATOM 4231 C CA . ASP A 1 538 ? 36.991 -33.201 -18.786 1.00 54.34 538 ASP A CA 1
ATOM 4232 C C . ASP A 1 538 ? 37.270 -34.605 -18.226 1.00 54.34 538 ASP A C 1
ATOM 4234 O O . ASP A 1 538 ? 36.354 -35.356 -17.874 1.00 54.34 538 ASP A O 1
ATOM 4238 N N . GLY A 1 539 ? 38.554 -34.968 -18.126 1.00 50.81 539 GLY A N 1
ATOM 4239 C CA . GLY A 1 539 ? 39.017 -36.302 -17.710 1.00 50.81 539 GLY A CA 1
ATOM 4240 C C . GLY A 1 539 ? 38.539 -36.780 -16.329 1.00 50.81 539 GLY A C 1
ATOM 4241 O O . GLY A 1 539 ? 38.667 -37.965 -16.031 1.00 50.81 539 GLY A O 1
ATOM 4242 N N . ASP A 1 540 ? 37.937 -35.894 -15.534 1.00 52.69 540 ASP A N 1
ATOM 4243 C CA . ASP A 1 540 ? 37.438 -36.164 -14.183 1.00 52.69 540 ASP A CA 1
ATOM 4244 C C . ASP A 1 540 ? 35.922 -36.458 -14.145 1.00 52.69 540 ASP A C 1
ATOM 4246 O O . ASP A 1 540 ? 35.340 -36.624 -13.074 1.00 52.69 540 ASP A O 1
ATOM 4250 N N . GLY A 1 541 ? 35.253 -36.517 -15.305 1.00 50.28 541 GLY A N 1
ATOM 4251 C CA . GLY A 1 541 ? 33.805 -36.755 -15.393 1.00 50.28 541 GLY A CA 1
ATOM 4252 C C . GLY A 1 541 ? 32.946 -35.562 -14.954 1.00 50.28 541 GLY A C 1
ATOM 4253 O O . GLY A 1 541 ? 31.731 -35.698 -14.818 1.00 50.28 541 GLY A O 1
ATOM 4254 N N . VAL A 1 542 ? 33.569 -34.398 -14.753 1.00 47.12 542 VAL A N 1
ATOM 4255 C CA . VAL A 1 542 ? 32.906 -33.112 -14.529 1.00 47.12 542 VAL A CA 1
ATOM 4256 C C . VAL A 1 542 ? 32.682 -32.452 -15.892 1.00 47.12 542 VAL A C 1
ATOM 4258 O O . VAL A 1 542 ? 33.618 -32.294 -16.674 1.00 47.12 542 VAL A O 1
ATOM 4261 N N . ASP A 1 543 ? 31.433 -32.093 -16.194 1.00 51.06 543 ASP A N 1
ATOM 4262 C CA . ASP A 1 543 ? 31.074 -31.324 -17.392 1.00 51.06 543 ASP A CA 1
ATOM 4263 C C . ASP A 1 543 ? 31.693 -29.916 -17.310 1.00 51.06 543 ASP A C 1
ATOM 4265 O O . ASP A 1 543 ? 31.195 -29.046 -16.591 1.00 51.06 543 ASP A O 1
ATOM 4269 N N . SER A 1 544 ? 32.780 -29.667 -18.042 1.00 52.75 544 SER A N 1
ATOM 4270 C CA . SER A 1 544 ? 33.426 -28.349 -18.110 1.00 52.75 544 SER A CA 1
ATOM 4271 C C . SER A 1 544 ? 32.677 -27.365 -19.007 1.00 52.75 544 SER A C 1
ATOM 4273 O O . SER A 1 544 ? 32.842 -26.154 -18.861 1.00 52.75 544 SER A O 1
ATOM 4275 N N . GLY A 1 545 ? 31.687 -27.848 -19.761 1.00 54.72 545 GLY A N 1
ATOM 4276 C CA . GLY A 1 545 ? 30.507 -27.077 -20.128 1.00 54.72 545 GLY A CA 1
ATOM 4277 C C . GLY A 1 545 ? 30.511 -26.357 -21.449 1.00 54.72 545 GLY A C 1
ATOM 4278 O O . GLY A 1 545 ? 31.488 -25.754 -21.882 1.00 54.72 545 GLY A O 1
ATOM 4279 N N . GLY A 1 546 ? 29.312 -26.324 -22.020 1.00 67.00 546 GLY A N 1
ATOM 4280 C CA . GLY A 1 546 ? 28.961 -25.371 -23.052 1.00 67.00 546 GLY A CA 1
ATOM 4281 C C . GLY A 1 546 ? 29.074 -23.935 -22.534 1.00 67.00 546 GLY A C 1
ATOM 4282 O O . GLY A 1 546 ? 28.308 -23.544 -21.648 1.00 67.00 546 GLY A O 1
ATOM 4283 N N . VAL A 1 547 ? 29.997 -23.140 -23.078 1.00 83.00 547 VAL A N 1
ATOM 4284 C CA . VAL A 1 547 ? 30.006 -21.681 -22.913 1.00 83.00 547 VAL A CA 1
ATOM 4285 C C . VAL A 1 547 ? 28.883 -21.068 -23.743 1.00 83.00 547 VAL A C 1
ATOM 4287 O O . VAL A 1 547 ? 28.596 -21.535 -24.846 1.00 83.00 547 VAL A O 1
ATOM 4290 N N . VAL A 1 548 ? 28.247 -20.015 -23.224 1.00 90.50 548 VAL A N 1
ATOM 4291 C CA . VAL A 1 548 ? 27.241 -19.242 -23.964 1.00 90.50 548 VAL A CA 1
ATOM 4292 C C . VAL A 1 548 ? 27.906 -17.998 -24.538 1.00 90.50 548 VAL A C 1
ATOM 4294 O O . VAL A 1 548 ? 28.442 -17.176 -23.798 1.00 90.50 548 VAL A O 1
ATOM 4297 N N . THR A 1 549 ? 27.869 -17.855 -25.859 1.00 94.12 549 THR A N 1
ATOM 4298 C CA . THR A 1 549 ? 28.409 -16.700 -26.580 1.00 94.12 549 THR A CA 1
ATOM 4299 C C . THR A 1 549 ? 27.266 -15.844 -27.110 1.00 94.12 549 THR A C 1
ATOM 4301 O O . THR A 1 549 ? 26.470 -16.307 -27.923 1.00 94.12 549 THR A O 1
ATOM 4304 N N . LEU A 1 550 ? 27.194 -14.589 -26.676 1.00 95.94 550 LEU A N 1
ATOM 4305 C CA . LEU A 1 550 ? 26.344 -13.554 -27.255 1.00 95.94 550 LEU A CA 1
ATOM 4306 C C . LEU A 1 550 ? 26.960 -13.053 -28.567 1.00 95.94 550 LEU A C 1
ATOM 4308 O O . LEU A 1 550 ? 28.127 -12.660 -28.603 1.00 95.94 550 LEU A O 1
ATOM 4312 N N . VAL A 1 551 ? 26.158 -13.019 -29.629 1.00 95.94 551 VAL A N 1
ATOM 4313 C CA . VAL A 1 551 ? 26.523 -12.490 -30.946 1.00 95.94 551 VAL A CA 1
ATOM 4314 C C . VAL A 1 551 ? 25.586 -11.340 -31.302 1.00 95.94 551 VAL A C 1
ATOM 4316 O O . VAL A 1 551 ? 24.373 -11.532 -31.444 1.00 95.94 551 VAL A O 1
ATOM 4319 N N . ALA A 1 552 ? 26.144 -10.138 -31.442 1.00 94.44 552 ALA A N 1
ATOM 4320 C CA . ALA A 1 552 ? 25.388 -8.941 -31.800 1.00 94.44 552 ALA A CA 1
ATOM 4321 C C . ALA A 1 552 ? 24.897 -9.010 -33.257 1.00 94.44 552 ALA A C 1
ATOM 4323 O O . ALA A 1 552 ? 25.662 -9.329 -34.170 1.00 94.44 552 ALA A O 1
ATOM 4324 N N . GLY A 1 553 ? 23.615 -8.713 -33.472 1.00 91.50 553 GLY A N 1
ATOM 4325 C CA . GLY A 1 553 ? 22.976 -8.732 -34.786 1.00 91.50 553 GLY A CA 1
ATOM 4326 C C . GLY A 1 553 ? 22.827 -7.334 -35.383 1.00 91.50 553 GLY A C 1
ATOM 4327 O O . GLY A 1 553 ? 23.741 -6.514 -35.328 1.00 91.50 553 GLY A O 1
ATOM 4328 N N . LYS A 1 554 ? 21.668 -7.075 -35.995 1.00 88.56 554 LYS A N 1
ATOM 4329 C CA . LYS A 1 554 ? 21.319 -5.773 -36.593 1.00 88.56 554 LYS A CA 1
ATOM 4330 C C . LYS A 1 554 ? 20.794 -4.770 -35.562 1.00 88.56 554 LYS A C 1
ATOM 4332 O O . LYS A 1 554 ? 20.686 -3.587 -35.873 1.00 88.56 554 LYS A O 1
ATOM 4337 N N . GLY A 1 555 ? 20.385 -5.257 -34.392 1.00 84.19 555 GLY A N 1
ATOM 4338 C CA . GLY A 1 555 ? 19.810 -4.452 -33.323 1.00 84.19 555 GLY A CA 1
ATOM 4339 C C . GLY A 1 555 ? 20.854 -3.925 -32.346 1.00 84.19 555 GLY A C 1
ATOM 4340 O O . GLY A 1 555 ? 21.995 -4.380 -32.330 1.00 84.19 555 GLY A O 1
ATOM 4341 N N . GLU A 1 556 ? 20.455 -2.961 -31.520 1.00 87.12 556 GLU A N 1
ATOM 4342 C CA . GLU A 1 556 ? 21.332 -2.415 -30.488 1.00 87.12 556 GLU A CA 1
ATOM 4343 C C . GLU A 1 556 ? 21.418 -3.345 -29.278 1.00 87.12 556 GLU A C 1
ATOM 4345 O O . GLU A 1 556 ? 20.428 -3.582 -28.586 1.00 87.12 556 GLU A O 1
ATOM 4350 N N . VAL A 1 557 ? 22.629 -3.832 -29.009 1.00 91.44 557 VAL A N 1
ATOM 4351 C CA . VAL A 1 557 ? 22.924 -4.705 -27.872 1.00 91.44 557 VAL A CA 1
ATOM 4352 C C . VAL A 1 557 ? 23.992 -4.059 -27.003 1.00 91.44 557 VAL A C 1
ATOM 4354 O O . VAL A 1 557 ? 25.017 -3.598 -27.516 1.00 91.44 557 VAL A O 1
ATOM 4357 N N . LEU A 1 558 ? 23.774 -4.045 -25.689 1.00 91.25 558 LEU A N 1
ATOM 4358 C CA . LEU A 1 558 ? 24.802 -3.668 -24.722 1.00 91.25 558 LEU A CA 1
ATOM 4359 C C . LEU A 1 558 ? 25.131 -4.854 -23.818 1.00 91.25 558 LEU A C 1
ATOM 4361 O O . LEU A 1 558 ? 24.253 -5.621 -23.433 1.00 91.25 558 LEU A O 1
ATOM 4365 N N . HIS A 1 559 ? 26.405 -4.985 -23.467 1.00 93.94 559 HIS A N 1
ATOM 4366 C CA . HIS A 1 559 ? 26.909 -5.960 -22.504 1.00 93.94 559 HIS A CA 1
ATOM 4367 C C . HIS A 1 559 ? 27.710 -5.218 -21.440 1.00 93.94 559 HIS A C 1
ATOM 4369 O O . HIS A 1 559 ? 28.616 -4.457 -21.779 1.00 93.94 559 HIS A O 1
ATOM 4375 N N . ASN A 1 560 ? 27.331 -5.387 -20.172 1.00 92.06 560 ASN A N 1
ATOM 4376 C CA . ASN A 1 560 ? 27.974 -4.760 -19.014 1.00 92.06 560 ASN A CA 1
ATOM 4377 C C . ASN A 1 560 ? 28.244 -3.248 -19.204 1.00 92.06 560 ASN A C 1
ATOM 4379 O O . ASN A 1 560 ? 29.358 -2.763 -19.002 1.00 92.06 560 ASN A O 1
ATOM 4383 N N . GLY A 1 561 ? 27.231 -2.511 -19.681 1.00 84.00 561 GLY A N 1
ATOM 4384 C CA . GLY A 1 561 ? 27.323 -1.065 -19.920 1.00 84.00 561 GLY A CA 1
ATOM 4385 C C . GLY A 1 561 ? 28.099 -0.659 -21.178 1.00 84.00 561 GLY A C 1
ATOM 4386 O O . GLY A 1 561 ? 28.382 0.519 -21.372 1.00 84.00 561 GLY A O 1
ATOM 4387 N N . LYS A 1 562 ? 28.455 -1.593 -22.065 1.00 87.62 562 LYS A N 1
ATOM 4388 C CA . LYS A 1 562 ? 29.164 -1.290 -23.314 1.00 87.62 562 LYS A CA 1
ATOM 4389 C C . LYS A 1 562 ? 28.353 -1.712 -24.534 1.00 87.62 562 LYS A C 1
ATOM 4391 O O . LYS A 1 562 ? 27.954 -2.868 -24.647 1.00 87.62 562 LYS A O 1
ATOM 4396 N N . LYS A 1 563 ? 28.152 -0.787 -25.478 1.00 87.94 563 LYS A N 1
ATOM 4397 C CA . LYS A 1 563 ? 27.526 -1.088 -26.773 1.00 87.94 563 LYS A CA 1
ATOM 4398 C C . LYS A 1 563 ? 28.418 -1.999 -27.605 1.00 87.94 563 LYS A C 1
ATOM 4400 O O . LYS A 1 563 ? 29.626 -1.780 -27.703 1.00 87.94 563 LYS A O 1
ATOM 4405 N N . LEU A 1 564 ? 27.806 -3.032 -28.169 1.00 90.88 564 LEU A N 1
ATOM 4406 C CA . LEU A 1 564 ? 28.466 -3.983 -29.045 1.00 90.88 564 LEU A CA 1
ATOM 4407 C C . LEU A 1 564 ? 28.336 -3.532 -30.498 1.00 90.88 564 LEU A C 1
ATOM 4409 O O . LEU A 1 564 ? 27.269 -3.105 -30.937 1.00 90.88 564 LEU A O 1
ATOM 4413 N N . GLU A 1 565 ? 29.429 -3.657 -31.244 1.00 89.75 565 GLU A N 1
ATOM 4414 C CA . GLU A 1 565 ? 29.410 -3.486 -32.695 1.00 89.75 565 GLU A CA 1
ATOM 4415 C C . GLU A 1 565 ? 28.681 -4.664 -33.362 1.00 89.75 565 GLU A C 1
ATOM 4417 O O . GLU A 1 565 ? 28.716 -5.783 -32.832 1.00 89.75 565 GLU A O 1
ATOM 4422 N N . PRO A 1 566 ? 28.050 -4.469 -34.534 1.00 89.38 566 PRO A N 1
ATOM 4423 C CA . PRO A 1 566 ? 27.433 -5.563 -35.277 1.00 89.38 566 PRO A CA 1
ATOM 4424 C C . PRO A 1 566 ? 28.419 -6.719 -35.496 1.00 89.38 566 PRO A C 1
ATOM 4426 O O . PRO A 1 566 ? 29.573 -6.493 -35.858 1.00 89.38 566 PRO A O 1
ATOM 4429 N N . GLN A 1 567 ? 27.961 -7.961 -35.305 1.00 90.06 567 GLN A N 1
ATOM 4430 C CA . GLN A 1 567 ? 28.764 -9.197 -35.370 1.00 90.06 567 GLN A CA 1
ATOM 4431 C C . GLN A 1 567 ? 29.807 -9.383 -34.251 1.00 90.06 567 GLN A C 1
ATOM 4433 O O . GLN A 1 567 ? 30.557 -10.361 -34.283 1.00 90.06 567 GLN A O 1
ATOM 4438 N N . ALA A 1 568 ? 29.867 -8.506 -33.241 1.00 93.44 568 ALA A N 1
ATOM 4439 C CA . ALA A 1 568 ? 30.709 -8.739 -32.070 1.00 93.44 568 ALA A CA 1
ATOM 4440 C C . ALA A 1 568 ? 30.274 -10.012 -31.323 1.00 93.44 568 ALA A C 1
ATOM 4442 O O . ALA A 1 568 ? 29.080 -10.270 -31.160 1.00 93.44 568 ALA A O 1
ATOM 4443 N N . ARG A 1 569 ? 31.257 -10.797 -30.861 1.00 95.12 569 ARG A N 1
ATOM 4444 C CA . ARG A 1 569 ? 31.062 -12.078 -30.163 1.00 95.12 569 ARG A CA 1
ATOM 4445 C C . ARG A 1 569 ? 31.639 -11.978 -28.751 1.00 95.12 569 ARG A C 1
ATOM 4447 O O . ARG A 1 569 ? 32.823 -11.679 -28.609 1.00 95.12 569 ARG A O 1
ATOM 4454 N N . ILE A 1 570 ? 30.820 -12.225 -27.731 1.00 95.06 570 ILE A N 1
ATOM 4455 C CA . ILE A 1 570 ? 31.179 -12.094 -26.311 1.00 95.06 570 ILE A CA 1
ATOM 4456 C C . ILE A 1 570 ? 30.773 -13.361 -25.560 1.00 95.06 570 ILE A C 1
ATOM 4458 O O . ILE A 1 570 ? 29.624 -13.781 -25.645 1.00 95.06 570 ILE A O 1
ATOM 4462 N N . VAL A 1 571 ? 31.697 -13.963 -24.810 1.00 92.69 571 VAL A N 1
ATOM 4463 C CA . VAL A 1 571 ? 31.383 -15.085 -23.909 1.00 92.69 571 VAL A CA 1
ATOM 4464 C C . VAL A 1 571 ? 30.767 -14.528 -22.629 1.00 92.69 571 VAL A C 1
ATOM 4466 O O . VAL A 1 571 ? 31.358 -13.643 -22.014 1.00 92.69 571 VAL A O 1
ATOM 4469 N N . LEU A 1 572 ? 29.596 -15.035 -22.243 1.00 92.88 572 LEU A N 1
ATOM 4470 C CA . LEU A 1 572 ? 28.876 -14.580 -21.055 1.00 92.88 572 LEU A CA 1
ATOM 4471 C C . LEU A 1 572 ? 29.346 -15.312 -19.796 1.00 92.88 572 LEU A C 1
ATOM 4473 O O . LEU A 1 572 ? 29.433 -16.543 -19.778 1.00 92.88 572 LEU A O 1
ATOM 4477 N N . ALA A 1 573 ? 29.574 -14.549 -18.732 1.00 91.19 573 ALA A N 1
ATOM 4478 C CA . ALA A 1 573 ? 29.754 -15.051 -17.375 1.00 91.19 573 ALA A CA 1
ATOM 4479 C C . ALA A 1 573 ? 28.443 -14.921 -16.574 1.00 91.19 573 ALA A C 1
ATOM 4481 O O . ALA A 1 573 ? 27.655 -14.009 -16.847 1.00 91.19 573 ALA A O 1
ATOM 4482 N N . PRO A 1 574 ? 28.178 -15.802 -15.585 1.00 90.06 574 PRO A N 1
ATOM 4483 C CA . PRO A 1 574 ? 27.039 -15.635 -14.685 1.00 90.06 574 PRO A CA 1
ATOM 4484 C C . PRO A 1 574 ? 26.998 -14.221 -14.091 1.00 90.06 574 PRO A C 1
ATOM 4486 O O . PRO A 1 574 ? 28.028 -13.683 -13.694 1.00 90.06 574 PRO A O 1
ATOM 4489 N N . PHE A 1 575 ? 25.801 -13.636 -14.045 1.00 91.56 575 PHE A N 1
ATOM 4490 C CA . PHE A 1 575 ? 25.523 -12.261 -13.617 1.00 91.56 575 PHE A CA 1
ATOM 4491 C C . PHE A 1 575 ? 25.965 -11.135 -14.571 1.00 91.56 575 PHE A C 1
ATOM 4493 O O . PHE A 1 575 ? 25.904 -9.955 -14.208 1.00 91.56 575 PHE A O 1
ATOM 4500 N N . ASP A 1 576 ? 26.326 -11.458 -15.815 1.00 93.69 576 ASP A N 1
ATOM 4501 C CA . ASP A 1 576 ? 26.469 -10.450 -16.868 1.00 93.69 576 ASP A CA 1
ATOM 4502 C C . ASP A 1 576 ? 25.129 -9.772 -17.189 1.00 93.69 576 ASP A C 1
ATOM 4504 O O . ASP A 1 576 ? 24.085 -10.422 -17.308 1.00 93.69 576 ASP A O 1
ATOM 4508 N N . ARG A 1 577 ? 25.167 -8.447 -17.363 1.00 93.88 577 ARG A N 1
ATOM 4509 C CA . ARG A 1 577 ? 24.021 -7.629 -17.762 1.00 93.88 577 ARG A CA 1
ATOM 4510 C C . ARG A 1 577 ? 24.008 -7.507 -19.278 1.00 93.88 577 ARG A C 1
ATOM 4512 O O . ARG A 1 577 ? 24.966 -7.017 -19.878 1.00 93.88 577 ARG A O 1
ATOM 4519 N N . VAL A 1 578 ? 22.908 -7.914 -19.895 1.00 93.88 578 VAL A N 1
ATOM 4520 C CA . VAL A 1 578 ? 22.691 -7.827 -21.340 1.00 93.88 578 VAL A CA 1
ATOM 4521 C C . VAL A 1 578 ? 21.473 -6.953 -21.594 1.00 93.88 578 VAL A C 1
ATOM 4523 O O . VAL A 1 578 ? 20.408 -7.194 -21.032 1.00 93.88 578 VAL A O 1
ATOM 4526 N N . VAL A 1 579 ? 21.621 -5.949 -22.454 1.00 90.38 579 VAL A N 1
ATOM 4527 C CA . VAL A 1 579 ? 20.504 -5.132 -22.932 1.00 90.38 579 VAL A CA 1
ATOM 4528 C C . VAL A 1 579 ? 20.226 -5.460 -24.384 1.00 90.38 579 VAL A C 1
ATOM 4530 O O . VAL A 1 579 ? 21.140 -5.433 -25.207 1.00 90.38 579 VAL A O 1
ATOM 4533 N N . ILE A 1 580 ? 18.964 -5.746 -24.689 1.00 89.94 580 ILE A N 1
ATOM 4534 C CA . ILE A 1 580 ? 18.475 -6.045 -26.037 1.00 89.94 580 ILE A CA 1
ATOM 4535 C C . ILE A 1 580 ? 17.432 -4.978 -26.381 1.00 89.94 580 ILE A C 1
ATOM 4537 O O . ILE A 1 580 ? 16.329 -4.967 -25.828 1.00 89.94 580 ILE A O 1
ATOM 4541 N N . GLY A 1 581 ? 17.792 -4.033 -27.252 1.00 82.94 581 GLY A N 1
ATOM 4542 C CA . GLY A 1 581 ? 16.994 -2.834 -27.500 1.00 82.94 581 GLY A CA 1
ATOM 4543 C C . GLY A 1 581 ? 16.920 -1.951 -26.252 1.00 82.94 581 GLY A C 1
ATOM 4544 O O . GLY A 1 581 ? 17.863 -1.233 -25.939 1.00 82.94 581 GLY A O 1
ATOM 4545 N N . THR A 1 582 ? 15.794 -1.999 -25.537 1.00 76.25 582 THR A N 1
ATOM 4546 C CA . THR A 1 582 ? 15.572 -1.256 -24.280 1.00 76.25 582 THR A CA 1
ATOM 4547 C C . THR A 1 582 ? 15.289 -2.160 -23.077 1.00 76.25 582 THR A C 1
ATOM 4549 O O . THR A 1 582 ? 15.010 -1.653 -21.993 1.00 76.25 582 THR A O 1
ATOM 4552 N N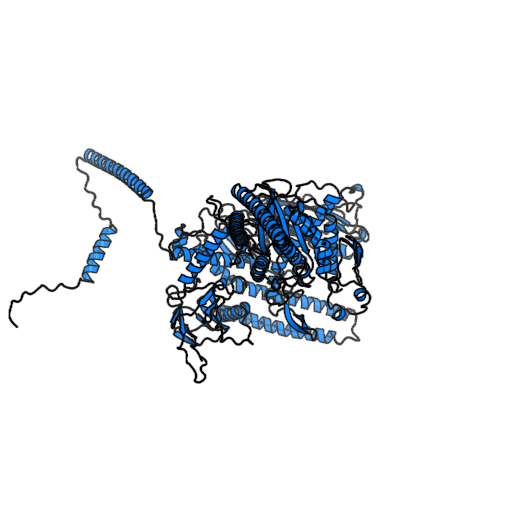 . GLU A 1 583 ? 15.354 -3.485 -23.240 1.00 80.38 583 GLU A N 1
ATOM 4553 C CA . GLU A 1 583 ? 15.129 -4.438 -22.148 1.00 80.38 583 GLU A CA 1
ATOM 4554 C C . GLU A 1 583 ? 16.448 -4.825 -21.486 1.00 80.38 583 GLU A C 1
ATOM 4556 O O . GLU A 1 583 ? 17.330 -5.385 -22.139 1.00 80.38 583 GLU A O 1
ATOM 4561 N N . LEU A 1 584 ? 16.560 -4.547 -20.186 1.00 87.69 584 LEU A N 1
ATOM 4562 C CA . LEU A 1 584 ? 17.679 -4.958 -19.348 1.00 87.69 584 LEU A CA 1
ATOM 4563 C C . LEU A 1 584 ? 17.447 -6.374 -18.819 1.00 87.69 584 LEU A C 1
ATOM 4565 O O . LEU A 1 584 ? 16.397 -6.686 -18.255 1.00 87.69 584 LEU A O 1
ATOM 4569 N N . MET A 1 585 ? 18.444 -7.235 -18.989 1.00 92.50 585 MET A N 1
ATOM 4570 C CA . MET A 1 585 ? 18.383 -8.632 -18.586 1.00 92.50 585 MET A CA 1
ATOM 4571 C C . MET A 1 585 ? 19.667 -9.054 -17.871 1.00 92.50 585 MET A C 1
ATOM 4573 O O . MET A 1 585 ? 20.754 -8.555 -18.161 1.00 92.50 585 MET A O 1
ATOM 4577 N N . LEU A 1 586 ? 19.541 -10.007 -16.953 1.00 93.44 586 LEU A N 1
ATOM 4578 C CA . LEU A 1 586 ? 20.638 -10.647 -16.239 1.00 93.44 586 LEU A CA 1
ATOM 4579 C C . LEU A 1 586 ? 20.833 -12.068 -16.755 1.00 93.44 586 LEU A C 1
ATOM 4581 O O . LEU A 1 586 ? 19.878 -12.841 -16.829 1.00 93.44 586 LEU A O 1
ATOM 4585 N N . PHE A 1 587 ? 22.067 -12.435 -17.073 1.00 94.69 587 PHE A N 1
ATOM 4586 C CA . PHE A 1 587 ? 22.406 -13.803 -17.434 1.00 94.69 587 PHE A CA 1
ATOM 4587 C C . PHE A 1 587 ? 22.585 -14.676 -16.188 1.00 94.69 587 PHE A C 1
ATOM 4589 O O . PHE A 1 587 ? 23.339 -14.342 -15.274 1.00 94.69 587 PHE A O 1
ATOM 4596 N N . ARG A 1 588 ? 21.885 -15.811 -16.153 1.00 91.06 588 ARG A N 1
ATOM 4597 C CA . ARG A 1 588 ? 21.899 -16.791 -15.062 1.00 91.06 588 ARG A CA 1
ATOM 4598 C C . ARG A 1 588 ? 22.288 -18.155 -15.613 1.00 91.06 588 ARG A C 1
ATOM 4600 O O . ARG A 1 588 ? 21.846 -18.548 -16.696 1.00 91.06 588 ARG A O 1
ATOM 4607 N N . TYR A 1 589 ? 23.093 -18.887 -14.849 1.00 89.44 589 TYR A N 1
ATOM 4608 C CA . TYR A 1 589 ? 23.503 -20.242 -15.208 1.00 89.44 589 TYR A CA 1
ATOM 4609 C C . TYR A 1 589 ? 23.503 -21.125 -13.955 1.00 89.44 589 TYR A C 1
ATOM 4611 O O . TYR A 1 589 ? 24.545 -21.311 -13.317 1.00 89.44 589 TYR A O 1
ATOM 4619 N N . PRO A 1 590 ? 22.330 -21.678 -13.595 1.00 84.31 590 PRO A N 1
ATOM 4620 C CA . PRO A 1 590 ? 22.181 -22.516 -12.413 1.00 84.31 590 PRO A CA 1
ATOM 4621 C C . PRO A 1 590 ? 23.213 -23.649 -12.373 1.00 84.31 590 PRO A C 1
ATOM 4623 O O . PRO A 1 590 ? 23.447 -24.330 -13.370 1.00 84.31 590 PRO A O 1
ATOM 4626 N N . GLY A 1 591 ? 23.848 -23.838 -11.214 1.00 78.00 591 GLY A N 1
ATOM 4627 C CA . GLY A 1 591 ? 24.918 -24.824 -11.018 1.00 78.00 591 GLY A CA 1
ATOM 4628 C C . GLY A 1 591 ? 26.329 -24.347 -11.391 1.00 78.00 591 GLY A C 1
ATOM 4629 O O . GLY A 1 591 ? 27.285 -25.061 -11.105 1.00 78.00 591 GLY A O 1
ATOM 4630 N N . ARG A 1 592 ? 26.478 -23.152 -11.984 1.00 79.06 592 ARG A N 1
ATOM 4631 C CA . ARG A 1 592 ? 27.780 -22.520 -12.293 1.00 79.06 592 ARG A CA 1
ATOM 4632 C C . ARG A 1 592 ? 27.959 -21.127 -11.686 1.00 79.06 592 ARG A C 1
ATOM 4634 O O . ARG A 1 592 ? 28.975 -20.481 -11.917 1.00 79.06 592 ARG A O 1
ATOM 4641 N N . GLU A 1 593 ? 26.966 -20.663 -10.942 1.00 83.00 593 GLU A N 1
ATOM 4642 C CA . GLU A 1 593 ? 27.027 -19.420 -10.176 1.00 83.00 593 GLU A CA 1
ATOM 4643 C C . GLU A 1 593 ? 27.946 -19.601 -8.958 1.00 83.00 593 GLU A C 1
ATOM 4645 O O . GLU A 1 593 ? 27.908 -20.645 -8.305 1.00 83.00 593 GLU A O 1
ATOM 4650 N N . ASP A 1 594 ? 28.769 -18.594 -8.655 1.00 76.31 594 ASP A N 1
ATOM 4651 C CA . ASP A 1 594 ? 29.586 -18.576 -7.439 1.00 76.31 594 ASP A CA 1
ATOM 4652 C C . ASP A 1 594 ? 28.678 -18.287 -6.228 1.00 76.31 594 ASP A C 1
ATOM 4654 O O . ASP A 1 594 ? 28.108 -17.196 -6.157 1.00 76.31 594 ASP A O 1
ATOM 4658 N N . PRO A 1 595 ? 28.538 -19.214 -5.258 1.00 72.25 595 PRO A N 1
ATOM 4659 C CA . PRO A 1 595 ? 27.666 -19.019 -4.099 1.00 72.25 595 PRO A CA 1
ATOM 4660 C C . PRO A 1 595 ? 28.093 -17.874 -3.169 1.00 72.25 595 PRO A C 1
ATOM 4662 O O . PRO A 1 595 ? 27.328 -17.505 -2.283 1.00 72.25 595 PRO A O 1
ATOM 4665 N N . SER A 1 596 ? 29.320 -17.361 -3.312 1.00 69.38 596 SER A N 1
ATOM 4666 C CA . SER A 1 596 ? 29.854 -16.248 -2.517 1.00 69.38 596 SER A CA 1
ATOM 4667 C C . SER A 1 596 ? 29.605 -14.868 -3.134 1.00 69.38 596 SER A C 1
ATOM 4669 O O . SER A 1 596 ? 29.876 -13.858 -2.482 1.00 69.38 596 SER A O 1
ATOM 4671 N N . VAL A 1 597 ? 29.095 -14.815 -4.369 1.00 72.38 597 VAL A N 1
ATOM 4672 C CA . VAL A 1 597 ? 28.845 -13.573 -5.105 1.00 72.38 597 VAL A CA 1
ATOM 4673 C C . VAL A 1 597 ? 27.343 -13.341 -5.206 1.00 72.38 597 VAL A C 1
ATOM 4675 O O . VAL A 1 597 ? 26.628 -14.091 -5.870 1.00 72.38 597 VAL A O 1
ATOM 4678 N N . ASP A 1 598 ? 26.869 -12.271 -4.574 1.00 71.44 598 ASP A N 1
ATOM 4679 C CA . ASP A 1 598 ? 25.474 -11.862 -4.692 1.00 71.44 598 ASP A CA 1
ATOM 4680 C C . ASP A 1 598 ? 25.177 -11.325 -6.107 1.00 71.44 598 ASP A C 1
ATOM 4682 O O . ASP A 1 598 ? 26.001 -10.604 -6.686 1.00 71.44 598 ASP A O 1
ATOM 4686 N N . PRO A 1 599 ? 24.002 -11.638 -6.687 1.00 78.50 599 PRO A N 1
ATOM 4687 C CA . PRO A 1 599 ? 23.606 -11.089 -7.976 1.00 78.50 599 PRO A CA 1
ATOM 4688 C C . PRO A 1 599 ? 23.482 -9.556 -7.899 1.00 78.50 599 PRO A C 1
ATOM 4690 O O . PRO A 1 599 ? 23.016 -9.023 -6.888 1.00 78.50 599 PRO A O 1
ATOM 4693 N N . PRO A 1 600 ? 23.852 -8.828 -8.968 1.00 79.88 600 PRO A N 1
ATOM 4694 C CA . PRO A 1 600 ? 23.741 -7.377 -8.997 1.00 79.88 600 PRO A CA 1
ATOM 4695 C C . PRO A 1 600 ? 22.278 -6.949 -8.872 1.00 79.88 600 PRO A C 1
ATOM 4697 O O . PRO A 1 600 ? 21.379 -7.573 -9.444 1.00 79.88 600 PRO A O 1
ATOM 4700 N N . SER A 1 601 ? 22.043 -5.856 -8.144 1.00 74.31 601 SER A N 1
ATOM 4701 C CA . SER A 1 601 ? 20.701 -5.292 -8.029 1.00 74.31 601 SER A CA 1
ATOM 4702 C C . SER A 1 601 ? 20.239 -4.705 -9.367 1.00 74.31 601 SER A C 1
ATOM 4704 O O . SER A 1 601 ? 21.051 -4.274 -10.195 1.00 74.31 601 SER A O 1
ATOM 4706 N N . ALA A 1 602 ? 18.922 -4.655 -9.582 1.00 72.44 602 ALA A N 1
ATOM 4707 C CA . ALA A 1 602 ? 18.366 -4.042 -10.785 1.00 72.44 602 ALA A CA 1
ATOM 4708 C C . ALA A 1 602 ? 18.733 -2.551 -10.901 1.00 72.44 602 ALA A C 1
ATOM 4710 O O . ALA A 1 602 ? 18.977 -2.072 -12.006 1.00 72.44 602 ALA A O 1
ATOM 4711 N N . ASP A 1 603 ? 18.863 -1.853 -9.769 1.00 62.00 603 ASP A N 1
ATOM 4712 C CA . ASP A 1 603 ? 19.322 -0.462 -9.709 1.00 62.00 603 ASP A CA 1
ATOM 4713 C C . ASP A 1 603 ? 20.759 -0.297 -10.209 1.00 62.00 603 ASP A C 1
ATOM 4715 O O . ASP A 1 603 ? 21.054 0.610 -10.987 1.00 62.00 603 ASP A O 1
ATOM 4719 N N . ASP A 1 604 ? 21.668 -1.174 -9.775 1.00 75.31 604 ASP A N 1
ATOM 4720 C CA . ASP A 1 604 ? 23.074 -1.102 -10.176 1.00 75.31 604 ASP A CA 1
ATOM 4721 C C . ASP A 1 604 ? 23.230 -1.371 -11.672 1.00 75.31 604 ASP A C 1
ATOM 4723 O O . ASP A 1 604 ? 23.938 -0.639 -12.369 1.00 75.31 604 ASP A O 1
ATOM 4727 N N . ALA A 1 605 ? 22.506 -2.374 -12.170 1.00 78.06 605 ALA A N 1
ATOM 4728 C CA . ALA A 1 605 ? 22.467 -2.725 -13.581 1.00 78.06 605 ALA A CA 1
ATOM 4729 C C . ALA A 1 605 ? 21.847 -1.606 -14.443 1.00 78.06 605 ALA A C 1
ATOM 4731 O O . ALA A 1 605 ? 22.377 -1.274 -15.506 1.00 78.06 605 ALA A O 1
ATOM 4732 N N . ALA A 1 606 ? 20.761 -0.978 -13.980 1.00 72.69 606 ALA A N 1
ATOM 4733 C CA . ALA A 1 606 ? 20.118 0.132 -14.678 1.00 72.69 606 ALA A CA 1
ATOM 4734 C C . ALA A 1 606 ? 21.001 1.386 -14.704 1.00 72.69 606 ALA A C 1
ATOM 4736 O O . ALA A 1 606 ? 21.117 2.029 -15.748 1.00 72.69 606 ALA A O 1
ATOM 4737 N N . ARG A 1 607 ? 21.677 1.713 -13.596 1.00 70.94 607 ARG A N 1
ATOM 4738 C CA . ARG A 1 607 ? 22.610 2.847 -13.516 1.00 70.94 607 ARG A CA 1
ATOM 4739 C C . ARG A 1 607 ? 23.785 2.680 -14.474 1.00 70.94 607 ARG A C 1
ATOM 4741 O O . ARG A 1 607 ? 24.147 3.621 -15.176 1.00 70.94 607 ARG A O 1
ATOM 4748 N N . GLU A 1 608 ? 24.366 1.485 -14.521 1.00 79.50 608 GLU A N 1
ATOM 4749 C CA . GLU A 1 608 ? 25.429 1.146 -15.469 1.00 79.50 608 GLU A CA 1
ATOM 4750 C C . GLU A 1 608 ? 24.974 1.341 -16.925 1.00 79.50 608 GLU A C 1
ATOM 4752 O O . GLU A 1 608 ? 25.692 1.923 -17.740 1.00 79.50 608 GLU A O 1
ATOM 4757 N N . PHE A 1 609 ? 23.745 0.930 -17.242 1.00 76.75 609 PHE A N 1
ATOM 4758 C CA . PHE A 1 609 ? 23.156 1.133 -18.561 1.00 76.75 609 PHE A CA 1
ATOM 4759 C C . PHE A 1 609 ? 22.876 2.611 -18.881 1.00 76.75 609 PHE A C 1
ATOM 4761 O O . PHE A 1 609 ? 23.181 3.077 -19.980 1.00 76.75 609 PHE A O 1
ATOM 4768 N N . GLN A 1 610 ? 22.341 3.376 -17.928 1.00 68.38 610 GLN A N 1
ATOM 4769 C CA . GLN A 1 610 ? 22.103 4.810 -18.098 1.00 68.38 610 GLN A CA 1
ATOM 4770 C C . GLN A 1 610 ? 23.405 5.573 -18.375 1.00 68.38 610 GLN A C 1
ATOM 4772 O O . GLN A 1 610 ? 23.440 6.422 -19.266 1.00 68.38 610 GLN A O 1
ATOM 4777 N N . GLN A 1 611 ? 24.490 5.243 -17.668 1.00 67.38 611 GLN A N 1
ATOM 4778 C CA . GLN A 1 611 ? 25.816 5.823 -17.916 1.00 67.38 611 GLN A CA 1
ATOM 4779 C C . GLN A 1 611 ? 26.314 5.513 -19.336 1.00 67.38 611 GLN A C 1
ATOM 4781 O O . GLN A 1 611 ? 26.883 6.380 -20.002 1.00 67.38 611 GLN A O 1
ATOM 4786 N N . ALA A 1 612 ? 26.046 4.304 -19.832 1.00 66.06 612 ALA A N 1
ATOM 4787 C CA . ALA A 1 612 ? 26.387 3.900 -21.192 1.00 66.06 612 ALA A CA 1
ATOM 4788 C C . ALA A 1 612 ? 25.623 4.693 -22.264 1.00 66.06 612 ALA A C 1
ATOM 4790 O O . ALA A 1 612 ? 26.218 5.131 -23.249 1.00 66.06 612 ALA A O 1
ATOM 4791 N N . LEU A 1 613 ? 24.320 4.916 -22.072 1.00 61.62 613 LEU A N 1
ATOM 4792 C CA . LEU A 1 613 ? 23.475 5.718 -22.968 1.00 61.62 613 LEU A CA 1
ATOM 4793 C C . LEU A 1 613 ? 23.892 7.191 -23.004 1.00 61.62 613 LEU A C 1
ATOM 4795 O O . LEU A 1 613 ? 23.920 7.802 -24.071 1.00 61.62 613 LEU A O 1
ATOM 4799 N N . GLN A 1 614 ? 24.270 7.746 -21.851 1.00 55.91 614 GLN A N 1
ATOM 4800 C CA . GLN A 1 614 ? 24.731 9.131 -21.738 1.00 55.91 614 GLN A CA 1
ATOM 4801 C C . GLN A 1 614 ? 26.013 9.395 -22.543 1.00 55.91 614 GLN A C 1
ATOM 4803 O O . GLN A 1 614 ? 26.219 10.524 -22.978 1.00 55.91 614 GLN A O 1
ATOM 4808 N N . SER A 1 615 ? 26.832 8.365 -22.807 1.00 54.25 615 SER A N 1
ATOM 4809 C CA . SER A 1 615 ? 28.093 8.475 -23.560 1.00 54.25 615 SER A CA 1
ATOM 4810 C C . SER A 1 615 ? 27.948 8.913 -25.032 1.00 54.25 615 SER A C 1
ATOM 4812 O O . SER A 1 615 ? 28.953 9.244 -25.662 1.00 54.25 615 SER A O 1
ATOM 4814 N N . GLN A 1 616 ? 26.729 8.946 -25.592 1.00 53.75 616 GLN A N 1
ATOM 4815 C CA . GLN A 1 616 ? 26.497 9.211 -27.022 1.00 53.75 616 GLN A CA 1
ATOM 4816 C C . GLN A 1 616 ? 26.068 10.646 -27.371 1.00 53.75 616 GLN A C 1
ATOM 4818 O O . GLN A 1 616 ? 26.224 11.037 -28.527 1.00 53.75 616 GLN A O 1
ATOM 4823 N N . ASP A 1 617 ? 25.599 11.460 -26.417 1.00 50.38 617 ASP A N 1
ATOM 4824 C CA . ASP A 1 617 ? 25.102 12.817 -26.707 1.00 50.38 617 ASP A CA 1
ATOM 4825 C C . ASP A 1 617 ? 26.166 13.882 -26.380 1.00 50.38 617 ASP A C 1
ATOM 4827 O O . ASP A 1 617 ? 26.180 14.525 -25.327 1.00 50.38 617 ASP A O 1
ATOM 4831 N N . THR A 1 618 ? 27.149 14.018 -27.273 1.00 53.16 618 THR A N 1
ATOM 4832 C CA . THR A 1 618 ? 28.427 14.703 -26.998 1.00 53.16 618 THR A CA 1
ATOM 4833 C C . THR A 1 618 ? 28.272 16.197 -26.686 1.00 53.16 618 THR A C 1
ATOM 4835 O O . THR A 1 618 ? 29.063 16.756 -25.931 1.00 53.16 618 THR A O 1
ATOM 4838 N N . ALA A 1 619 ? 27.248 16.859 -27.237 1.00 49.00 619 ALA A N 1
ATOM 4839 C CA . ALA A 1 619 ? 27.041 18.301 -27.072 1.00 49.00 619 ALA A CA 1
ATOM 4840 C C . ALA A 1 619 ? 26.358 18.661 -25.741 1.00 49.00 619 ALA A C 1
ATOM 4842 O O . ALA A 1 619 ? 26.766 19.619 -25.082 1.00 49.00 619 ALA A O 1
ATOM 4843 N N . ALA A 1 620 ? 25.362 17.876 -25.316 1.00 47.75 620 ALA A N 1
ATOM 4844 C CA . ALA A 1 620 ? 24.719 18.040 -24.014 1.00 47.75 620 ALA A CA 1
ATOM 4845 C C . ALA A 1 620 ? 25.640 17.566 -22.880 1.00 47.75 620 ALA A C 1
ATOM 4847 O O . ALA A 1 620 ? 25.708 18.217 -21.841 1.00 47.75 620 ALA A O 1
ATOM 4848 N N . MET A 1 621 ? 26.417 16.498 -23.107 1.00 43.25 621 MET A N 1
ATOM 4849 C CA . MET A 1 621 ? 27.404 15.998 -22.153 1.00 43.25 621 MET A CA 1
ATOM 4850 C C . MET A 1 621 ? 28.554 16.983 -21.941 1.00 43.25 621 MET A C 1
ATOM 4852 O O . MET A 1 621 ? 28.902 17.205 -20.799 1.00 43.25 621 MET A O 1
ATOM 4856 N N . LEU A 1 622 ? 29.103 17.640 -22.970 1.00 52.88 622 LEU A N 1
ATOM 4857 C CA . LEU A 1 622 ? 30.159 18.650 -22.769 1.00 52.88 622 LEU A CA 1
ATOM 4858 C C . LEU A 1 622 ? 29.673 19.850 -21.944 1.00 52.88 622 LEU A C 1
ATOM 4860 O O . LEU A 1 622 ? 30.412 20.357 -21.100 1.00 52.88 622 LEU A O 1
ATOM 4864 N N . ALA A 1 623 ? 28.428 20.286 -22.156 1.00 53.88 623 ALA A N 1
ATOM 4865 C CA . ALA A 1 623 ? 27.814 21.339 -21.351 1.00 53.88 623 ALA A CA 1
ATOM 4866 C C . ALA A 1 623 ? 27.561 20.871 -19.907 1.00 53.88 623 ALA A C 1
ATOM 4868 O O . ALA A 1 623 ? 27.889 21.588 -18.964 1.00 53.88 623 ALA A O 1
ATOM 4869 N N . LEU A 1 624 ? 27.054 19.646 -19.729 1.00 44.00 624 LEU A N 1
ATOM 4870 C CA . LEU A 1 624 ? 26.770 19.041 -18.426 1.00 44.00 624 LEU A CA 1
ATOM 4871 C C . LEU A 1 624 ? 28.046 18.654 -17.662 1.00 44.00 624 LEU A C 1
ATOM 4873 O O . LEU A 1 624 ? 28.079 18.737 -16.445 1.00 44.00 624 LEU A O 1
ATOM 4877 N N . GLU A 1 625 ? 29.105 18.244 -18.352 1.00 49.31 625 GLU A N 1
ATOM 4878 C CA . GLU A 1 625 ? 30.404 17.856 -17.802 1.00 49.31 625 GLU A CA 1
ATOM 4879 C C . GLU A 1 625 ? 31.202 19.104 -17.422 1.00 49.31 625 GLU A C 1
ATOM 4881 O O . GLU A 1 625 ? 31.819 19.130 -16.360 1.00 49.31 625 GLU A O 1
ATOM 4886 N N . ALA A 1 626 ? 31.101 20.186 -18.203 1.00 60.47 626 ALA A N 1
ATOM 4887 C CA . ALA A 1 626 ? 31.570 21.504 -17.787 1.00 60.47 626 ALA A CA 1
ATOM 4888 C C . ALA A 1 626 ? 30.822 21.989 -16.535 1.00 60.47 626 ALA A C 1
ATOM 4890 O O . ALA A 1 626 ? 31.464 22.414 -15.577 1.00 60.47 626 ALA A O 1
ATOM 4891 N N . GLN A 1 627 ? 29.493 21.846 -16.500 1.00 52.72 627 GLN A N 1
ATOM 4892 C CA . GLN A 1 627 ? 28.663 22.222 -15.352 1.00 52.72 627 GLN A CA 1
ATOM 4893 C C . GLN A 1 627 ? 28.940 21.337 -14.122 1.00 52.72 627 GLN A C 1
ATOM 4895 O O . GLN A 1 627 ? 29.048 21.846 -13.011 1.00 52.72 627 GLN A O 1
ATOM 4900 N N . LYS A 1 628 ? 29.158 20.029 -14.309 1.00 46.19 628 LYS A N 1
ATOM 4901 C CA . LYS A 1 628 ? 29.537 19.061 -13.267 1.00 46.19 628 LYS A CA 1
ATOM 4902 C C . LYS A 1 628 ? 30.931 19.346 -12.722 1.00 46.19 628 LYS A C 1
ATOM 4904 O O . LYS A 1 628 ? 31.124 19.306 -11.515 1.00 46.19 628 LYS A O 1
ATOM 4909 N N . LYS A 1 629 ? 31.889 19.694 -13.580 1.00 63.81 629 LYS A N 1
ATOM 4910 C CA . LYS A 1 629 ? 33.249 20.074 -13.176 1.00 63.81 629 LYS A CA 1
ATOM 4911 C C . LYS A 1 629 ? 33.263 21.410 -12.433 1.00 63.81 629 LYS A C 1
ATOM 4913 O O . LYS A 1 629 ? 34.029 21.577 -11.488 1.00 63.81 629 LYS A O 1
ATOM 4918 N N . GLN A 1 630 ? 32.392 22.338 -12.826 1.00 65.69 630 GLN A N 1
ATOM 4919 C CA . GLN A 1 630 ? 32.161 23.596 -12.118 1.00 65.69 630 GLN A CA 1
ATOM 4920 C C . GLN A 1 630 ? 31.538 23.336 -10.736 1.00 65.69 630 GLN A C 1
ATOM 4922 O O . GLN A 1 630 ? 32.030 23.850 -9.737 1.00 65.69 630 GLN A O 1
ATOM 4927 N N . PHE A 1 631 ? 30.560 22.434 -10.662 1.00 53.53 631 PHE A N 1
ATOM 4928 C CA . PHE A 1 631 ? 29.913 22.006 -9.421 1.00 53.53 631 PHE A CA 1
ATOM 4929 C C . PHE A 1 631 ? 30.848 21.220 -8.482 1.00 53.53 631 PHE A C 1
ATOM 4931 O O . PHE A 1 631 ? 30.820 21.415 -7.270 1.00 53.53 631 PHE A O 1
ATOM 4938 N N . GLU A 1 632 ? 31.716 20.355 -9.014 1.00 56.88 632 GLU A N 1
ATOM 4939 C CA . GLU A 1 632 ? 32.743 19.633 -8.248 1.00 56.88 632 GLU A CA 1
ATOM 4940 C C . GLU A 1 632 ? 33.815 20.586 -7.704 1.00 56.88 632 GLU A C 1
ATOM 4942 O O . GLU A 1 632 ? 34.246 20.437 -6.560 1.00 56.88 632 GLU A O 1
ATOM 4947 N N . ALA A 1 633 ? 34.206 21.600 -8.482 1.00 71.62 633 ALA A N 1
ATOM 4948 C CA . ALA A 1 633 ? 35.121 22.644 -8.030 1.00 71.62 633 ALA A CA 1
ATOM 4949 C C . ALA A 1 633 ? 34.496 23.519 -6.928 1.00 71.62 633 ALA A C 1
ATOM 4951 O O . ALA A 1 633 ? 35.149 23.788 -5.918 1.00 71.62 633 ALA A O 1
ATOM 4952 N N . GLU A 1 634 ? 33.227 23.909 -7.079 1.00 63.50 634 GLU A N 1
ATOM 4953 C CA . GLU A 1 634 ? 32.457 24.617 -6.047 1.00 63.50 634 GLU A CA 1
ATOM 4954 C C . GLU A 1 634 ? 32.297 23.765 -4.780 1.00 63.50 634 GLU A C 1
ATOM 4956 O O . GLU A 1 634 ? 32.484 24.262 -3.669 1.00 63.50 634 GLU A O 1
ATOM 4961 N N . ARG A 1 635 ? 32.032 22.460 -4.926 1.00 59.66 635 ARG A N 1
ATOM 4962 C CA . ARG A 1 635 ? 31.950 21.515 -3.807 1.00 59.66 635 ARG A CA 1
ATOM 4963 C C . ARG A 1 635 ? 33.276 21.390 -3.065 1.00 59.66 635 ARG A C 1
ATOM 4965 O O . ARG A 1 635 ? 33.269 21.458 -1.841 1.00 59.66 635 ARG A O 1
ATOM 4972 N N . ALA A 1 636 ? 34.391 21.232 -3.773 1.00 70.56 636 ALA A N 1
ATOM 4973 C CA . ALA A 1 636 ? 35.711 21.121 -3.156 1.00 70.56 636 ALA A CA 1
ATOM 4974 C C . ALA A 1 636 ? 36.117 22.417 -2.431 1.00 70.56 636 ALA A C 1
ATOM 4976 O O . ALA A 1 636 ? 36.678 22.369 -1.336 1.00 70.56 636 ALA A O 1
ATOM 4977 N N . ALA A 1 637 ? 35.801 23.581 -3.011 1.00 73.94 637 ALA A N 1
ATOM 4978 C CA . ALA A 1 637 ? 36.023 24.877 -2.372 1.00 73.94 637 ALA A CA 1
ATOM 4979 C C . ALA A 1 637 ? 35.176 25.040 -1.097 1.00 73.94 637 ALA A C 1
ATOM 4981 O O . ALA A 1 637 ? 35.679 25.502 -0.073 1.00 73.94 637 ALA A O 1
ATOM 4982 N N . TRP A 1 638 ? 33.918 24.600 -1.138 1.00 67.69 638 TRP A N 1
ATOM 4983 C CA . TRP A 1 638 ? 33.009 24.630 0.004 1.00 67.69 638 TRP A CA 1
ATOM 4984 C C . TRP A 1 638 ? 33.398 23.629 1.105 1.00 67.69 638 TRP A C 1
ATOM 4986 O O . TRP A 1 638 ? 33.404 23.993 2.278 1.00 67.69 638 TRP A O 1
ATOM 4996 N N . GLU A 1 639 ? 33.786 22.393 0.763 1.00 67.44 639 GLU A N 1
ATOM 4997 C CA . GLU A 1 639 ? 34.251 21.389 1.740 1.00 67.44 639 GLU A CA 1
ATOM 4998 C C . GLU A 1 639 ? 35.500 21.889 2.471 1.00 67.44 639 GLU A C 1
ATOM 5000 O O . GLU A 1 639 ? 35.623 21.724 3.685 1.00 67.44 639 GLU A O 1
ATOM 5005 N N . LYS A 1 640 ? 36.386 22.586 1.751 1.00 76.19 640 LYS A N 1
ATOM 5006 C CA . LYS A 1 640 ? 37.539 23.266 2.338 1.00 76.19 640 LYS A CA 1
ATOM 5007 C C . LYS A 1 640 ? 37.115 24.382 3.303 1.00 76.19 640 LYS A C 1
ATOM 5009 O O . LYS A 1 640 ? 37.626 24.432 4.417 1.00 76.19 640 LYS A O 1
ATOM 5014 N N . GLN A 1 641 ? 36.150 25.221 2.922 1.00 72.56 641 GLN A N 1
ATOM 5015 C CA . GLN A 1 641 ? 35.637 26.307 3.767 1.00 72.56 641 GLN A CA 1
ATOM 5016 C C . GLN A 1 641 ? 34.938 25.787 5.039 1.00 72.56 641 GLN A C 1
ATOM 5018 O O . GLN A 1 641 ? 35.155 26.321 6.128 1.00 72.56 641 GLN A O 1
ATOM 5023 N N . LYS A 1 642 ? 34.140 24.716 4.928 1.00 68.25 642 LYS A N 1
ATOM 5024 C CA . LYS A 1 642 ? 33.485 24.041 6.061 1.00 68.25 642 LYS A CA 1
ATOM 5025 C C . LYS A 1 642 ? 34.509 23.399 6.997 1.00 68.25 642 LYS A C 1
ATOM 5027 O O . LYS A 1 642 ? 34.429 23.602 8.203 1.00 68.25 642 LYS A O 1
ATOM 5032 N N . ALA A 1 643 ? 35.512 22.707 6.452 1.00 72.56 643 ALA A N 1
ATOM 5033 C CA . ALA A 1 643 ? 36.589 22.110 7.239 1.00 72.56 643 ALA A CA 1
ATOM 5034 C C . ALA A 1 643 ? 37.432 23.161 7.985 1.00 72.56 643 ALA A C 1
ATOM 5036 O O . ALA A 1 643 ? 37.809 22.934 9.132 1.00 72.56 643 ALA A O 1
ATOM 5037 N N . GLU A 1 644 ? 37.698 24.321 7.373 1.00 74.81 644 GLU A N 1
ATOM 5038 C CA . GLU A 1 644 ? 38.393 25.446 8.018 1.00 74.81 644 GLU A CA 1
ATOM 5039 C C . GLU A 1 644 ? 37.573 26.039 9.184 1.00 74.81 644 GLU A C 1
ATOM 5041 O O . GLU A 1 644 ? 38.127 26.314 10.252 1.00 74.81 644 GLU A O 1
ATOM 5046 N N . LEU A 1 645 ? 36.251 26.174 9.024 1.00 64.94 645 LEU A N 1
ATOM 5047 C CA . LEU A 1 645 ? 35.328 26.651 10.066 1.00 64.94 645 LEU A CA 1
ATOM 5048 C C . LEU A 1 645 ? 35.126 25.641 11.207 1.00 64.94 645 LEU A C 1
ATOM 5050 O O . LEU A 1 645 ? 35.146 26.032 12.375 1.00 64.94 645 LEU A O 1
ATOM 5054 N N . ASP A 1 646 ? 34.987 24.350 10.900 1.00 64.75 646 ASP A N 1
ATOM 5055 C CA . ASP A 1 646 ? 34.880 23.284 11.904 1.00 64.75 646 ASP A CA 1
ATOM 5056 C C . ASP A 1 646 ? 36.205 23.082 12.664 1.00 64.75 646 ASP A C 1
ATOM 5058 O O . ASP A 1 646 ? 36.201 22.873 13.880 1.00 64.75 646 ASP A O 1
ATOM 5062 N N . ALA A 1 647 ? 37.355 23.231 11.996 1.00 71.38 647 ALA A N 1
ATOM 5063 C CA . ALA A 1 647 ? 38.664 23.233 12.652 1.00 71.38 647 ALA A CA 1
ATOM 5064 C C . ALA A 1 647 ? 38.838 24.444 13.586 1.00 71.38 647 ALA A C 1
ATOM 5066 O O . ALA A 1 647 ? 39.360 24.298 14.693 1.00 71.38 647 ALA A O 1
ATOM 5067 N N . ALA A 1 648 ? 38.350 25.624 13.187 1.00 65.62 648 ALA A N 1
ATOM 5068 C CA . ALA A 1 648 ? 38.323 26.810 14.043 1.00 65.62 648 ALA A CA 1
ATOM 5069 C C . ALA A 1 648 ? 37.365 26.646 15.241 1.00 65.62 648 ALA A C 1
ATOM 5071 O O . ALA A 1 648 ? 37.667 27.103 16.346 1.00 65.62 648 ALA A O 1
ATOM 5072 N N . ARG A 1 649 ? 36.242 25.937 15.059 1.00 63.53 649 ARG A N 1
ATOM 5073 C CA . ARG A 1 649 ? 35.300 25.560 16.128 1.00 63.53 649 ARG A CA 1
ATOM 5074 C C . ARG A 1 649 ? 35.906 24.565 17.122 1.00 63.53 649 ARG A C 1
ATOM 5076 O O . ARG A 1 649 ? 35.582 24.619 18.300 1.00 63.53 649 ARG A O 1
ATOM 5083 N N . ALA A 1 650 ? 36.811 23.689 16.693 1.00 62.97 650 ALA A N 1
ATOM 5084 C CA . ALA A 1 650 ? 37.484 22.741 17.583 1.00 62.97 650 ALA A CA 1
ATOM 5085 C C . ALA A 1 650 ? 38.568 23.382 18.482 1.00 62.97 650 ALA A C 1
ATOM 5087 O O . ALA A 1 650 ? 39.007 22.756 19.445 1.00 62.97 650 ALA A O 1
ATOM 5088 N N . GLN A 1 651 ? 38.997 24.621 18.206 1.00 64.69 651 GLN A N 1
ATOM 5089 C CA . GLN A 1 651 ? 40.076 25.316 18.931 1.00 64.69 651 GLN A CA 1
ATOM 5090 C C . GLN A 1 651 ? 39.599 26.260 20.059 1.00 64.69 651 GLN A C 1
ATOM 5092 O O . GLN A 1 651 ? 40.334 27.158 20.468 1.00 64.69 651 GLN A O 1
ATOM 5097 N N . THR A 1 652 ? 38.382 26.110 20.595 1.00 54.94 652 THR A N 1
ATOM 5098 C CA . THR A 1 652 ? 37.809 27.131 21.496 1.00 54.94 652 THR A CA 1
ATOM 5099 C C . THR A 1 652 ? 38.182 26.950 22.973 1.00 54.94 652 THR A C 1
ATOM 5101 O O . THR A 1 652 ? 37.648 26.086 23.663 1.00 54.94 652 THR A O 1
ATOM 5104 N N . SER A 1 653 ? 39.029 27.842 23.494 1.00 51.75 653 SER A N 1
ATOM 5105 C CA . SER A 1 653 ? 39.107 28.141 24.937 1.00 51.75 653 SER A CA 1
ATOM 5106 C C . SER A 1 653 ? 39.084 29.644 25.272 1.00 51.75 653 SER A C 1
ATOM 5108 O O . SER A 1 653 ? 39.067 29.993 26.449 1.00 51.75 653 SER A O 1
ATOM 5110 N N . THR A 1 654 ? 39.025 30.542 24.274 1.00 56.03 654 THR A N 1
ATOM 5111 C CA . THR A 1 654 ? 39.156 32.006 24.476 1.00 56.03 654 THR A CA 1
ATOM 5112 C C . THR A 1 654 ? 38.322 32.898 23.529 1.00 56.03 654 THR A C 1
ATOM 5114 O O . THR A 1 654 ? 38.639 34.077 23.396 1.00 56.03 654 THR A O 1
ATOM 5117 N N . ALA A 1 655 ? 37.272 32.394 22.864 1.00 62.78 655 ALA A N 1
ATOM 5118 C CA . ALA A 1 655 ? 36.462 33.207 21.932 1.00 62.78 655 ALA A CA 1
ATOM 5119 C C . ALA A 1 655 ? 35.306 33.951 22.638 1.00 62.78 655 ALA A C 1
ATOM 5121 O O . ALA A 1 655 ? 34.761 33.448 23.623 1.00 62.78 655 ALA A O 1
ATOM 5122 N N . SER A 1 656 ? 34.928 35.135 22.141 1.00 70.19 656 SER A N 1
ATOM 5123 C CA . SER A 1 656 ? 33.840 35.952 22.713 1.00 70.19 656 SER A CA 1
ATOM 5124 C C . SER A 1 656 ? 32.444 35.443 22.310 1.00 70.19 656 SER A C 1
ATOM 5126 O O . SER A 1 656 ? 32.292 34.715 21.330 1.00 70.19 656 SER A O 1
ATOM 5128 N N . ALA A 1 657 ? 31.397 35.831 23.050 1.00 65.62 657 ALA A N 1
ATOM 5129 C CA . ALA A 1 657 ? 30.018 35.418 22.755 1.00 65.62 657 ALA A CA 1
ATOM 5130 C C . ALA A 1 657 ? 29.515 35.905 21.376 1.00 65.62 657 ALA A C 1
ATOM 5132 O O . ALA A 1 657 ? 28.766 35.188 20.716 1.00 65.62 657 ALA A O 1
ATOM 5133 N N . GLU A 1 658 ? 29.968 37.076 20.912 1.00 68.88 658 GLU A N 1
ATOM 5134 C CA . GLU A 1 658 ? 29.668 37.590 19.564 1.00 68.88 658 GLU A CA 1
ATOM 5135 C C . GLU A 1 658 ? 30.355 36.765 18.467 1.00 68.88 658 GLU A C 1
ATOM 5137 O O . GLU A 1 658 ? 29.722 36.423 17.472 1.00 68.88 658 GLU A O 1
ATOM 5142 N N . GLU A 1 659 ? 31.617 36.364 18.664 1.00 68.88 659 GLU A N 1
ATOM 5143 C CA . GLU A 1 659 ? 32.341 35.522 17.699 1.00 68.88 659 GLU A CA 1
ATOM 5144 C C . GLU A 1 659 ? 31.722 34.126 17.564 1.00 68.88 659 GLU A C 1
ATOM 5146 O O . GLU A 1 659 ? 31.775 33.518 16.493 1.00 68.88 659 GLU A O 1
ATOM 5151 N N . VAL A 1 660 ? 31.143 33.598 18.646 1.00 68.56 660 VAL A N 1
ATOM 5152 C CA . VAL A 1 660 ? 30.406 32.329 18.624 1.00 68.56 660 VAL A CA 1
ATOM 5153 C C . VAL A 1 660 ? 29.094 32.488 17.852 1.00 68.56 660 VAL A C 1
ATOM 5155 O O . VAL A 1 660 ? 28.826 31.677 16.967 1.00 68.56 660 VAL A O 1
ATOM 5158 N N . ALA A 1 661 ? 28.327 33.552 18.109 1.00 70.31 661 ALA A N 1
ATOM 5159 C CA . ALA A 1 661 ? 27.067 33.819 17.412 1.00 70.31 661 ALA A CA 1
ATOM 5160 C C . ALA A 1 661 ? 27.261 34.042 15.898 1.00 70.31 661 ALA A C 1
ATOM 5162 O O . ALA A 1 661 ? 26.539 33.460 15.089 1.00 70.31 661 ALA A O 1
ATOM 5163 N N . GLU A 1 662 ? 28.276 34.813 15.493 1.00 75.00 662 GLU A N 1
ATOM 5164 C CA . GLU A 1 662 ? 28.570 35.067 14.074 1.00 75.00 662 GLU A CA 1
ATOM 5165 C C . GLU A 1 662 ? 29.052 33.793 13.347 1.00 75.00 662 GLU A C 1
ATOM 5167 O O . GLU A 1 662 ? 28.726 33.562 12.179 1.00 75.00 662 GLU A O 1
ATOM 5172 N N . ARG A 1 663 ? 29.799 32.917 14.039 1.00 69.25 663 ARG A N 1
ATOM 5173 C CA . ARG A 1 663 ? 30.200 31.602 13.505 1.00 69.25 663 ARG A CA 1
ATOM 5174 C C . ARG A 1 663 ? 29.013 30.654 13.365 1.00 69.25 663 ARG A C 1
ATOM 5176 O O . ARG A 1 663 ? 28.924 29.964 12.351 1.00 69.25 663 ARG A O 1
ATOM 5183 N N . GLU A 1 664 ? 28.103 30.622 14.339 1.00 68.19 664 GLU A N 1
ATOM 5184 C CA . GLU A 1 664 ? 26.872 29.827 14.259 1.00 68.19 664 GLU A CA 1
ATOM 5185 C C . GLU A 1 664 ? 25.959 30.298 13.122 1.00 68.19 664 GLU A C 1
ATOM 5187 O O . GLU A 1 664 ? 25.403 29.466 12.404 1.00 68.19 664 GLU A O 1
ATOM 5192 N N . GLN A 1 665 ? 25.859 31.610 12.898 1.00 73.19 665 GLN A N 1
ATOM 5193 C CA . GLN A 1 665 ? 25.114 32.171 11.772 1.00 73.19 665 GLN A CA 1
ATOM 5194 C C . GLN A 1 665 ? 25.723 31.757 10.422 1.00 73.19 665 GLN A C 1
ATOM 5196 O O . GLN A 1 665 ? 25.008 31.232 9.570 1.00 73.19 665 GLN A O 1
ATOM 5201 N N . LYS A 1 666 ? 27.048 31.880 10.250 1.00 75.06 666 LYS A N 1
ATOM 5202 C CA . LYS A 1 666 ? 27.742 31.426 9.026 1.00 75.06 666 LYS A CA 1
ATOM 5203 C C . LYS A 1 666 ? 27.600 29.920 8.783 1.00 75.06 666 LYS A C 1
ATOM 5205 O O . LYS A 1 666 ? 27.480 29.493 7.639 1.00 75.06 666 LYS A O 1
ATOM 5210 N N . LEU A 1 667 ? 27.584 29.105 9.841 1.00 68.50 667 LEU A N 1
ATOM 5211 C CA . LEU A 1 667 ? 27.325 27.662 9.745 1.00 68.50 667 LEU A CA 1
ATOM 5212 C C . LEU A 1 667 ? 25.892 27.357 9.279 1.00 68.50 667 LEU A C 1
ATOM 5214 O O . LEU A 1 667 ? 25.707 26.447 8.471 1.00 68.50 667 LEU A O 1
ATOM 5218 N N . ARG A 1 668 ? 24.891 28.120 9.740 1.00 68.44 668 ARG A N 1
ATOM 5219 C CA . ARG A 1 668 ? 23.498 27.998 9.270 1.00 68.44 668 ARG A CA 1
ATOM 5220 C C . ARG A 1 668 ? 23.358 28.407 7.803 1.00 68.44 668 ARG A C 1
ATOM 5222 O O . ARG A 1 668 ? 22.750 27.669 7.036 1.00 68.44 668 ARG A O 1
ATOM 5229 N N . GLU A 1 669 ? 23.985 29.510 7.398 1.00 70.44 669 GLU A N 1
ATOM 5230 C CA . GLU A 1 669 ? 24.006 29.963 5.998 1.00 70.44 669 GLU A CA 1
ATOM 5231 C C . GLU A 1 669 ? 24.663 28.925 5.071 1.00 70.44 669 GLU A C 1
ATOM 5233 O O . GLU A 1 669 ? 24.124 28.602 4.012 1.00 70.44 669 GLU A O 1
ATOM 5238 N N . LEU A 1 670 ? 25.786 28.327 5.488 1.00 67.12 670 LEU A N 1
ATOM 5239 C CA . LEU A 1 670 ? 26.454 27.257 4.736 1.00 67.12 670 LEU A CA 1
ATOM 5240 C C . LEU A 1 670 ? 25.612 25.975 4.646 1.00 67.12 670 LEU A C 1
ATOM 5242 O O . LEU A 1 670 ? 25.622 25.320 3.603 1.00 67.12 670 LEU A O 1
ATOM 5246 N N . ALA A 1 671 ? 24.885 25.615 5.708 1.00 62.19 671 ALA A N 1
ATOM 5247 C CA . ALA A 1 671 ? 23.970 24.473 5.701 1.00 62.19 671 ALA A CA 1
ATOM 5248 C C . ALA A 1 671 ? 22.768 24.704 4.766 1.00 62.19 671 ALA A C 1
ATOM 5250 O O . ALA A 1 671 ? 22.320 23.782 4.083 1.00 62.19 671 ALA A O 1
ATOM 5251 N N . GLN A 1 672 ? 22.279 25.942 4.683 1.00 61.50 672 GLN A N 1
ATOM 5252 C CA . GLN A 1 672 ? 21.198 26.319 3.775 1.00 61.50 672 GLN A CA 1
ATOM 5253 C C . GLN A 1 672 ? 21.652 26.296 2.309 1.00 61.50 672 GLN A C 1
ATOM 5255 O O . GLN A 1 672 ? 20.980 25.705 1.465 1.00 61.50 672 GLN A O 1
ATOM 5260 N N . GLN A 1 673 ? 22.858 26.795 2.018 1.00 65.00 673 GLN A N 1
ATOM 5261 C CA . GLN A 1 673 ? 23.475 26.657 0.692 1.00 65.00 673 GLN A CA 1
ATOM 5262 C C . GLN A 1 673 ? 23.695 25.186 0.294 1.00 65.00 673 GLN A C 1
ATOM 5264 O O . GLN A 1 673 ? 23.498 24.820 -0.865 1.00 65.00 673 GLN A O 1
ATOM 5269 N N . GLU A 1 674 ? 24.069 24.312 1.237 1.00 62.47 674 GLU A N 1
ATOM 5270 C CA . GLU A 1 674 ? 24.208 22.867 0.996 1.00 62.47 674 GLU A CA 1
ATOM 5271 C C . GLU A 1 674 ? 22.865 22.221 0.608 1.00 62.47 674 GLU A C 1
ATOM 5273 O O . GLU A 1 674 ? 22.804 21.451 -0.357 1.00 62.47 674 GLU A O 1
ATOM 5278 N N . LYS A 1 675 ? 21.782 22.591 1.303 1.00 56.16 675 LYS A N 1
ATOM 5279 C CA . LYS A 1 675 ? 20.408 22.147 1.025 1.00 56.16 675 LYS A CA 1
ATOM 5280 C C . LYS A 1 675 ? 19.931 22.594 -0.364 1.00 56.16 675 LYS A C 1
ATOM 5282 O O . LYS A 1 675 ? 19.428 21.765 -1.124 1.00 56.16 675 LYS A O 1
ATOM 5287 N N . GLU A 1 676 ? 20.148 23.856 -0.739 1.00 60.56 676 GLU A N 1
ATOM 5288 C CA . GLU A 1 676 ? 19.821 24.379 -2.078 1.00 60.56 676 GLU A CA 1
ATOM 5289 C C . GLU A 1 676 ? 20.638 23.715 -3.197 1.00 60.56 676 GLU A C 1
ATOM 5291 O O . GLU A 1 676 ? 20.140 23.466 -4.300 1.00 60.56 676 GLU A O 1
ATOM 5296 N N . ARG A 1 677 ? 21.906 23.404 -2.925 1.00 67.31 677 ARG A N 1
ATOM 5297 C CA . ARG A 1 677 ? 22.793 22.749 -3.887 1.00 67.31 677 ARG A CA 1
ATOM 5298 C C . ARG A 1 677 ? 22.361 21.305 -4.157 1.00 67.31 677 ARG A C 1
ATOM 5300 O O . ARG A 1 677 ? 22.257 20.906 -5.318 1.00 67.31 677 ARG A O 1
ATOM 5307 N N . LEU A 1 678 ? 22.088 20.533 -3.101 1.00 59.91 678 LEU A N 1
ATOM 5308 C CA . LEU A 1 678 ? 21.579 19.158 -3.207 1.00 59.91 678 LEU A CA 1
ATOM 5309 C C . LEU A 1 678 ? 20.231 19.119 -3.931 1.00 59.91 678 LEU A C 1
ATOM 5311 O O . LEU A 1 678 ? 20.005 18.271 -4.789 1.00 59.91 678 LEU A O 1
ATOM 5315 N N . ALA A 1 679 ? 19.367 20.086 -3.647 1.00 57.81 679 ALA A N 1
ATOM 5316 C CA . ALA A 1 679 ? 18.099 20.277 -4.330 1.00 57.81 679 ALA A CA 1
ATOM 5317 C C . ALA A 1 679 ? 18.226 20.450 -5.847 1.00 57.81 679 ALA A C 1
ATOM 5319 O O . ALA A 1 679 ? 17.549 19.755 -6.604 1.00 57.81 679 ALA A O 1
ATOM 5320 N N . ARG A 1 680 ? 19.116 21.340 -6.306 1.00 64.50 680 ARG A N 1
ATOM 5321 C CA . ARG A 1 680 ? 19.381 21.517 -7.745 1.00 64.50 680 ARG A CA 1
ATOM 5322 C C . ARG A 1 680 ? 19.915 20.236 -8.380 1.00 64.50 680 ARG A C 1
ATOM 5324 O O . ARG A 1 680 ? 19.436 19.845 -9.436 1.00 64.50 680 ARG A O 1
ATOM 5331 N N . GLN A 1 681 ? 20.832 19.547 -7.702 1.00 63.19 681 GLN A N 1
ATOM 5332 C CA . GLN A 1 681 ? 21.385 18.280 -8.181 1.00 63.19 681 GLN A CA 1
ATOM 5333 C C . GLN A 1 681 ? 20.307 17.199 -8.351 1.00 63.19 681 GLN A C 1
ATOM 5335 O O . GLN A 1 681 ? 20.312 16.479 -9.351 1.00 63.19 681 GLN A O 1
ATOM 5340 N N . VAL A 1 682 ? 19.386 17.089 -7.390 1.00 58.81 682 VAL A N 1
ATOM 5341 C CA . VAL A 1 682 ? 18.260 16.150 -7.448 1.00 58.81 682 VAL A CA 1
ATOM 5342 C C . VAL A 1 682 ? 17.311 16.508 -8.590 1.00 58.81 682 VAL A C 1
ATOM 5344 O O . VAL A 1 682 ? 16.931 15.624 -9.348 1.00 58.81 682 VAL A O 1
ATOM 5347 N N . ASN A 1 683 ? 16.974 17.786 -8.765 1.00 65.12 683 ASN A N 1
ATOM 5348 C CA . ASN A 1 683 ? 16.107 18.220 -9.863 1.00 65.12 683 ASN A CA 1
ATOM 5349 C C . ASN A 1 683 ? 16.724 17.939 -11.234 1.00 65.12 683 ASN A C 1
ATOM 5351 O O . ASN A 1 683 ? 16.040 17.454 -12.131 1.00 65.12 683 ASN A O 1
ATOM 5355 N N . ASP A 1 684 ? 18.021 18.200 -11.393 1.00 63.81 684 ASP A N 1
ATOM 5356 C CA . ASP A 1 684 ? 18.732 17.897 -12.634 1.00 63.81 684 ASP A CA 1
ATOM 5357 C C . ASP A 1 684 ? 18.755 16.388 -12.909 1.00 63.81 684 ASP A C 1
ATOM 5359 O O . ASP A 1 684 ? 18.670 15.967 -14.062 1.00 63.81 684 ASP A O 1
ATOM 5363 N N . GLN A 1 685 ? 18.858 15.561 -11.863 1.00 63.09 685 GLN A N 1
ATOM 5364 C CA . GLN A 1 685 ? 18.781 14.108 -11.994 1.00 63.09 685 GLN A CA 1
ATOM 5365 C C . GLN A 1 685 ? 17.374 13.646 -12.393 1.00 63.09 685 GLN A C 1
ATOM 5367 O O . GLN A 1 685 ? 17.236 12.897 -13.356 1.00 63.09 685 GLN A O 1
ATOM 5372 N N . GLU A 1 686 ? 16.333 14.153 -11.735 1.00 65.06 686 GLU A N 1
ATOM 5373 C CA . GLU A 1 686 ? 14.941 13.841 -12.078 1.00 65.06 686 GLU A CA 1
ATOM 5374 C C . GLU A 1 686 ? 14.593 14.264 -13.508 1.00 65.06 686 GLU A C 1
ATOM 5376 O O . GLU A 1 686 ? 13.952 13.509 -14.237 1.00 65.06 686 GLU A O 1
ATOM 5381 N N . LEU A 1 687 ? 15.063 15.432 -13.958 1.00 70.06 687 LEU A N 1
ATOM 5382 C CA . LEU A 1 687 ? 14.902 15.864 -15.348 1.00 70.06 687 LEU A CA 1
ATOM 5383 C C . LEU A 1 687 ? 15.579 14.894 -16.323 1.00 70.06 687 LEU A C 1
ATOM 5385 O O . LEU A 1 687 ? 14.971 14.528 -17.332 1.00 70.06 687 LEU A O 1
ATOM 5389 N N . ARG A 1 688 ? 16.804 14.440 -16.022 1.00 64.75 688 ARG A N 1
ATOM 5390 C CA . ARG A 1 688 ? 17.516 13.447 -16.845 1.00 64.75 688 ARG A CA 1
ATOM 5391 C C . ARG A 1 688 ? 16.743 12.134 -16.963 1.00 64.75 688 ARG A C 1
ATOM 5393 O O . ARG A 1 688 ? 16.708 11.560 -18.049 1.00 64.75 688 ARG A O 1
ATOM 5400 N N . ASP A 1 689 ? 16.105 11.688 -15.887 1.00 67.88 689 ASP A N 1
ATOM 5401 C CA . ASP A 1 689 ? 15.373 10.419 -15.862 1.00 67.88 689 ASP A CA 1
ATOM 5402 C C . ASP A 1 689 ? 13.982 10.512 -16.519 1.00 67.88 689 ASP A C 1
ATOM 5404 O O . ASP A 1 689 ? 13.503 9.548 -17.125 1.00 67.88 689 ASP A O 1
ATOM 5408 N N . VAL A 1 690 ? 13.329 11.674 -16.443 1.00 77.62 690 VAL A N 1
ATOM 5409 C CA . VAL A 1 690 ? 11.957 11.882 -16.938 1.00 77.62 690 VAL A CA 1
ATOM 5410 C C . VAL A 1 690 ? 11.903 12.211 -18.426 1.00 77.62 690 VAL A C 1
ATOM 5412 O O . VAL A 1 690 ? 10.983 11.763 -19.114 1.00 77.62 690 VAL A O 1
ATOM 5415 N N . LEU A 1 691 ? 12.871 12.963 -18.957 1.00 76.12 691 LEU A N 1
ATOM 5416 C CA . LEU A 1 691 ? 12.851 13.414 -20.354 1.00 76.12 691 LEU A CA 1
ATOM 5417 C C . LEU A 1 691 ? 12.756 12.263 -21.380 1.00 76.12 691 LEU A C 1
ATOM 5419 O O . LEU A 1 691 ? 11.905 12.349 -22.273 1.00 76.12 691 LEU A O 1
ATOM 5423 N N . PRO A 1 692 ? 13.533 11.163 -21.270 1.00 74.06 692 PRO A N 1
ATOM 5424 C CA . PRO A 1 692 ? 13.388 10.021 -22.174 1.00 74.06 692 PRO A CA 1
ATOM 5425 C C . PRO A 1 692 ? 11.995 9.385 -22.093 1.00 74.06 692 PRO A C 1
ATOM 5427 O O . PRO A 1 692 ? 11.396 9.064 -23.121 1.00 74.06 692 PRO A O 1
ATOM 5430 N N . LYS A 1 693 ? 11.442 9.269 -20.878 1.00 81.44 693 LYS A N 1
ATOM 5431 C CA . LYS A 1 693 ? 10.120 8.676 -20.630 1.00 81.44 693 LYS A CA 1
ATOM 5432 C C . LYS A 1 693 ? 8.989 9.534 -21.195 1.00 81.44 693 LYS A C 1
ATOM 5434 O O . LYS A 1 693 ? 8.036 8.988 -21.738 1.00 81.44 693 LYS A O 1
ATOM 5439 N N . ILE A 1 694 ? 9.109 10.863 -21.147 1.00 83.31 694 ILE A N 1
ATOM 5440 C CA . ILE A 1 694 ? 8.183 11.791 -21.821 1.00 83.31 694 ILE A CA 1
ATOM 5441 C C . ILE A 1 694 ? 8.150 11.531 -23.329 1.00 83.31 694 ILE A C 1
ATOM 5443 O O . ILE A 1 694 ? 7.071 11.475 -23.921 1.00 83.31 694 ILE A O 1
ATOM 5447 N N . ASN A 1 695 ? 9.313 11.358 -23.958 1.00 79.50 695 ASN A N 1
ATOM 5448 C CA . ASN A 1 695 ? 9.385 11.120 -25.398 1.00 79.50 695 ASN A CA 1
ATOM 5449 C C . ASN A 1 695 ? 8.770 9.773 -25.792 1.00 79.50 695 ASN A C 1
ATOM 5451 O O . ASN A 1 695 ? 8.054 9.696 -26.789 1.00 79.50 695 ASN A O 1
ATOM 5455 N N . GLU A 1 696 ? 8.997 8.726 -25.001 1.00 82.25 696 GLU A N 1
ATOM 5456 C CA . GLU A 1 696 ? 8.383 7.416 -25.236 1.00 82.25 696 GLU A CA 1
ATOM 5457 C C . GLU A 1 696 ? 6.874 7.438 -24.951 1.00 82.25 696 GLU A C 1
ATOM 5459 O O . GLU A 1 696 ? 6.099 6.896 -25.738 1.00 82.25 696 GLU A O 1
ATOM 5464 N N . LEU A 1 697 ? 6.420 8.139 -23.904 1.00 87.25 697 LEU A N 1
ATOM 5465 C CA . LEU A 1 697 ? 4.991 8.261 -23.616 1.00 87.25 697 LEU A CA 1
ATOM 5466 C C . LEU A 1 697 ? 4.238 8.984 -24.738 1.00 87.25 697 LEU A C 1
ATOM 5468 O O . LEU A 1 697 ? 3.148 8.554 -25.102 1.00 87.25 697 LEU A O 1
ATOM 5472 N N . LYS A 1 698 ? 4.836 10.020 -25.347 1.00 87.31 698 LYS A N 1
ATOM 5473 C CA . LYS A 1 698 ? 4.286 10.682 -26.547 1.00 87.31 698 LYS A CA 1
ATOM 5474 C C . LYS A 1 698 ? 4.037 9.689 -27.686 1.00 87.31 698 LYS A C 1
ATOM 5476 O O . LYS A 1 698 ? 3.016 9.772 -28.363 1.00 87.31 698 LYS A O 1
ATOM 5481 N N . GLN A 1 699 ? 4.944 8.731 -27.885 1.00 85.06 699 GLN A N 1
ATOM 5482 C CA . GLN A 1 699 ? 4.766 7.677 -28.887 1.00 85.06 699 GLN A CA 1
ATOM 5483 C C . GLN A 1 699 ? 3.658 6.700 -28.480 1.00 85.06 699 GLN A C 1
ATOM 5485 O O . GLN A 1 699 ? 2.820 6.349 -29.309 1.00 85.06 699 GLN A O 1
ATOM 5490 N N . ILE A 1 700 ? 3.630 6.294 -27.207 1.00 88.69 700 ILE A N 1
ATOM 5491 C CA . ILE A 1 700 ? 2.623 5.384 -26.648 1.00 88.69 700 ILE A CA 1
ATOM 5492 C C . ILE A 1 700 ? 1.213 5.960 -26.815 1.00 88.69 700 ILE A C 1
ATOM 5494 O O . ILE A 1 700 ? 0.352 5.287 -27.377 1.00 88.69 700 ILE A O 1
ATOM 5498 N N . VAL A 1 701 ? 0.966 7.210 -26.408 1.00 90.81 701 VAL A N 1
ATOM 5499 C CA . VAL A 1 701 ? -0.374 7.808 -26.539 1.00 90.81 701 VAL A CA 1
ATOM 5500 C C . VAL A 1 701 ? -0.786 7.970 -28.002 1.00 90.81 701 VAL A C 1
ATOM 5502 O O . VAL A 1 701 ? -1.937 7.709 -28.338 1.00 90.81 701 VAL A O 1
ATOM 5505 N N . GLY A 1 702 ? 0.149 8.291 -28.905 1.00 86.75 702 GLY A N 1
ATOM 5506 C CA . GLY A 1 702 ? -0.135 8.343 -30.343 1.00 86.75 702 GLY A CA 1
ATOM 5507 C C . GLY A 1 702 ? -0.541 6.976 -30.903 1.00 86.75 702 GLY A C 1
ATOM 5508 O O . GLY A 1 702 ? -1.515 6.853 -31.647 1.00 86.75 702 GLY A O 1
ATOM 5509 N N . VAL A 1 703 ? 0.151 5.918 -30.482 1.00 87.50 703 VAL A N 1
ATOM 5510 C CA . VAL A 1 703 ? -0.192 4.535 -30.830 1.00 87.50 703 VAL A CA 1
ATOM 5511 C C . VAL A 1 703 ? -1.586 4.145 -30.326 1.00 87.50 703 VAL A C 1
ATOM 5513 O O . VAL A 1 703 ? -2.334 3.492 -31.055 1.00 87.50 703 VAL A O 1
ATOM 5516 N N . LEU A 1 704 ? -1.954 4.586 -29.123 1.00 89.75 704 LEU A N 1
ATOM 5517 C CA . LEU A 1 704 ? -3.250 4.328 -28.488 1.00 89.75 704 LEU A CA 1
ATOM 5518 C C . LEU A 1 704 ? -4.389 5.231 -28.996 1.00 89.75 704 LEU A C 1
ATOM 5520 O O . LEU A 1 704 ? -5.479 5.192 -28.433 1.00 89.75 704 LEU A O 1
ATOM 5524 N N . ASN A 1 705 ? -4.169 6.015 -30.060 1.00 89.31 705 ASN A N 1
ATOM 5525 C CA . ASN A 1 705 ? -5.149 6.965 -30.600 1.00 89.31 705 ASN A CA 1
ATOM 5526 C C . ASN A 1 705 ? -5.556 8.046 -29.572 1.00 89.31 705 ASN A C 1
ATOM 5528 O O . ASN A 1 705 ? -6.735 8.371 -29.406 1.00 89.31 705 ASN A O 1
ATOM 5532 N N . ARG A 1 706 ? -4.559 8.563 -28.842 1.00 90.94 706 ARG A N 1
ATOM 5533 C CA . ARG A 1 706 ? -4.661 9.632 -27.835 1.00 90.94 706 ARG A CA 1
ATOM 5534 C C . ARG A 1 706 ? -3.621 10.739 -28.070 1.00 90.94 706 ARG A C 1
ATOM 5536 O O . ARG A 1 706 ? -2.998 11.250 -27.143 1.00 90.94 706 ARG A O 1
ATOM 5543 N N . ASP A 1 707 ? -3.408 11.097 -29.331 1.00 86.50 707 ASP A N 1
ATOM 5544 C CA . ASP A 1 707 ? -2.456 12.122 -29.780 1.00 86.50 707 ASP A CA 1
ATOM 5545 C C . ASP A 1 707 ? -2.823 13.555 -29.350 1.00 86.50 707 ASP A C 1
ATOM 5547 O O . ASP A 1 707 ? -1.987 14.454 -29.434 1.00 86.50 707 ASP A O 1
ATOM 5551 N N . MET A 1 708 ? -4.034 13.765 -28.822 1.00 87.88 708 MET A N 1
ATOM 5552 C CA . MET A 1 708 ? -4.457 15.039 -28.233 1.00 87.88 708 MET A CA 1
ATOM 5553 C C . MET A 1 708 ? -3.719 15.411 -26.935 1.00 87.88 708 MET A C 1
ATOM 5555 O O . MET A 1 708 ? -3.796 16.573 -26.520 1.00 87.88 708 MET A O 1
ATOM 5559 N N . LEU A 1 709 ? -3.037 14.453 -26.293 1.00 90.88 709 LEU A N 1
ATOM 5560 C CA . LEU A 1 709 ? -2.267 14.657 -25.066 1.00 90.88 709 LEU A CA 1
ATOM 5561 C C . LEU A 1 709 ? -0.836 15.115 -25.364 1.00 90.88 709 LEU A C 1
ATOM 5563 O O . LEU A 1 709 ? -0.098 14.468 -26.110 1.00 90.88 709 LEU A O 1
ATOM 5567 N N . SER A 1 710 ? -0.404 16.191 -24.711 1.00 90.00 710 SER A N 1
ATOM 5568 C CA . SER A 1 710 ? 0.975 16.675 -24.764 1.00 90.00 710 SER A CA 1
ATOM 5569 C C . SER A 1 710 ? 1.620 16.718 -23.379 1.00 90.00 710 SER A C 1
ATOM 5571 O O . SER A 1 710 ? 0.950 16.838 -22.355 1.00 90.00 710 SER A O 1
ATOM 5573 N N . PHE A 1 711 ? 2.947 16.579 -23.363 1.00 92.38 711 PHE A N 1
ATOM 5574 C CA . PHE A 1 711 ? 3.744 16.411 -22.150 1.00 92.38 711 PHE A CA 1
ATOM 5575 C C . PHE A 1 711 ? 4.955 17.343 -22.170 1.00 92.38 711 PHE A C 1
ATOM 5577 O O . PHE A 1 711 ? 5.723 17.350 -23.146 1.00 92.38 711 PHE A O 1
ATOM 5584 N N . GLU A 1 712 ? 5.143 18.083 -21.081 1.00 83.81 712 GLU A N 1
ATOM 5585 C CA . GLU A 1 712 ? 6.238 19.034 -20.872 1.00 83.81 712 GLU A CA 1
ATOM 5586 C C . GLU A 1 712 ? 6.759 18.934 -19.433 1.00 83.81 712 GLU A C 1
ATOM 5588 O O . GLU A 1 712 ? 6.011 18.629 -18.507 1.00 83.81 712 GLU A O 1
ATOM 5593 N N . THR A 1 713 ? 8.040 19.213 -19.210 1.00 80.81 713 THR A N 1
ATOM 5594 C CA . THR A 1 713 ? 8.579 19.359 -17.850 1.00 80.81 713 THR A CA 1
ATOM 5595 C C . THR A 1 713 ? 8.246 20.746 -17.306 1.00 80.81 713 THR A C 1
ATOM 5597 O O . THR A 1 713 ? 8.433 21.741 -18.007 1.00 80.81 713 THR A O 1
ATOM 5600 N N . ALA A 1 714 ? 7.815 20.829 -16.051 1.00 76.38 714 ALA A N 1
ATOM 5601 C CA . ALA A 1 714 ? 7.565 22.083 -15.348 1.00 76.38 714 ALA A CA 1
ATOM 5602 C C . ALA A 1 714 ? 8.332 22.117 -14.018 1.00 76.38 714 ALA A C 1
ATOM 5604 O O . ALA A 1 714 ? 8.490 21.093 -13.356 1.00 76.38 714 ALA A O 1
ATOM 5605 N N . LEU A 1 715 ? 8.793 23.302 -13.616 1.00 69.56 715 LEU A N 1
ATOM 5606 C CA . LEU A 1 715 ? 9.408 23.528 -12.307 1.00 69.56 715 LEU A CA 1
ATOM 5607 C C . LEU A 1 715 ? 8.410 24.264 -11.413 1.00 69.56 715 LEU A C 1
ATOM 5609 O O . LEU A 1 715 ? 8.008 25.391 -11.713 1.00 69.56 715 LEU A O 1
ATOM 5613 N N . LYS A 1 716 ? 8.011 23.626 -10.312 1.00 66.31 716 LYS A N 1
ATOM 5614 C CA . LYS A 1 716 ? 7.200 24.247 -9.260 1.00 66.31 716 LYS A CA 1
ATOM 5615 C C . LYS A 1 716 ? 8.137 24.930 -8.262 1.00 66.31 716 LYS A C 1
ATOM 5617 O O . LYS A 1 716 ? 9.048 24.281 -7.758 1.00 66.31 716 LYS A O 1
ATOM 5622 N N . GLY A 1 717 ? 7.926 26.215 -7.967 1.00 59.59 717 GLY A N 1
ATOM 5623 C CA . GLY A 1 717 ? 8.644 26.902 -6.882 1.00 59.59 717 GLY A CA 1
ATOM 5624 C C . GLY A 1 717 ? 8.234 26.323 -5.525 1.00 59.59 717 GLY A C 1
ATOM 5625 O O . GLY A 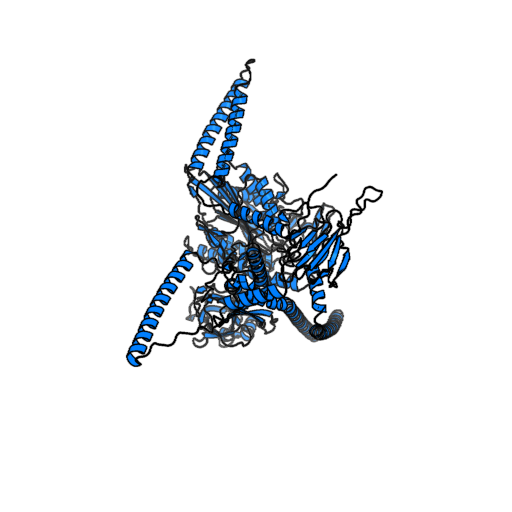1 717 ? 7.056 26.027 -5.327 1.00 59.59 717 GLY A O 1
ATOM 5626 N N . GLY A 1 718 ? 9.176 26.097 -4.606 1.00 54.31 718 GLY A N 1
ATOM 5627 C CA . GLY A 1 718 ? 8.834 25.494 -3.321 1.00 54.31 718 GLY A CA 1
ATOM 5628 C C . GLY A 1 718 ? 8.045 26.467 -2.434 1.00 54.31 718 GLY A C 1
ATOM 5629 O O . GLY A 1 718 ? 8.529 27.541 -2.080 1.00 54.31 718 GLY A O 1
ATOM 5630 N N . GLY A 1 719 ? 6.814 26.088 -2.091 1.00 47.19 719 GLY A N 1
ATOM 5631 C CA . GLY A 1 719 ? 5.928 26.827 -1.187 1.00 47.19 719 GLY A CA 1
ATOM 5632 C C . GLY A 1 719 ? 6.176 26.438 0.268 1.00 47.19 719 GLY A C 1
ATOM 5633 O O . GLY A 1 719 ? 5.445 25.623 0.817 1.00 47.19 719 GLY A O 1
ATOM 5634 N N . GLY A 1 720 ? 7.266 26.942 0.850 1.00 41.94 720 GLY A N 1
ATOM 5635 C CA . GLY A 1 720 ? 7.482 26.961 2.303 1.00 41.94 720 GLY A CA 1
ATOM 5636 C C . GLY A 1 720 ? 7.443 28.403 2.805 1.00 41.94 720 GLY A C 1
ATOM 5637 O O . GLY A 1 720 ? 7.764 29.309 2.034 1.00 41.94 720 GLY A O 1
ATOM 5638 N N . SER A 1 721 ? 7.070 28.640 4.063 1.00 39.59 721 SER A N 1
ATOM 5639 C CA . SER A 1 721 ? 6.809 29.970 4.645 1.00 39.59 721 SER A CA 1
ATOM 5640 C C . SER A 1 721 ? 7.910 31.026 4.453 1.00 39.59 721 SER A C 1
ATOM 5642 O O . SER A 1 721 ? 7.593 32.208 4.460 1.00 39.59 721 SER A O 1
ATOM 5644 N N . ASP A 1 722 ? 9.151 30.642 4.148 1.00 39.31 722 ASP A N 1
ATOM 5645 C CA . ASP A 1 722 ? 10.298 31.567 4.122 1.00 39.31 722 ASP A CA 1
ATOM 5646 C C . ASP A 1 722 ? 10.896 31.804 2.720 1.00 39.31 722 ASP A C 1
ATOM 5648 O O . ASP A 1 722 ? 11.945 32.424 2.575 1.00 39.31 722 ASP A O 1
ATOM 5652 N N . GLY A 1 723 ? 10.271 31.298 1.651 1.00 42.38 723 GLY A N 1
ATOM 5653 C CA . GLY A 1 723 ? 10.843 31.381 0.295 1.00 42.38 723 GLY A CA 1
ATOM 5654 C C . GLY A 1 723 ? 12.023 30.426 0.050 1.00 42.38 723 GLY A C 1
ATOM 5655 O O . GLY A 1 723 ? 12.541 30.384 -1.060 1.00 42.38 723 GLY A O 1
ATOM 5656 N N . ASP A 1 724 ? 12.374 29.604 1.043 1.00 44.94 724 ASP A N 1
ATOM 5657 C CA . ASP A 1 724 ? 13.452 28.598 1.042 1.00 44.94 724 ASP A CA 1
ATOM 5658 C C . ASP A 1 724 ? 13.037 27.239 0.432 1.00 44.94 724 ASP A C 1
ATOM 5660 O O . ASP A 1 724 ? 13.579 26.168 0.724 1.00 44.94 724 ASP A O 1
ATOM 5664 N N . GLY A 1 725 ? 11.978 27.242 -0.373 1.00 51.31 725 GLY A N 1
ATOM 5665 C CA . GLY A 1 725 ? 11.420 26.022 -0.921 1.00 51.31 725 GLY A CA 1
ATOM 5666 C C . GLY A 1 725 ? 12.215 25.534 -2.128 1.00 51.31 725 GLY A C 1
ATOM 5667 O O . GLY A 1 725 ? 12.214 26.162 -3.187 1.00 51.31 725 GLY A O 1
ATOM 5668 N N . ILE A 1 726 ? 12.825 24.359 -1.985 1.00 58.12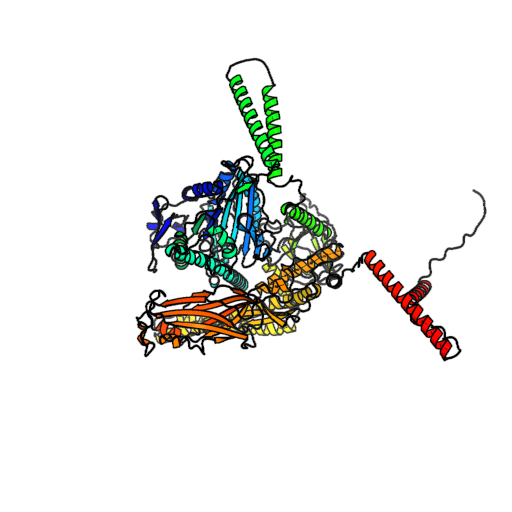 726 ILE A N 1
ATOM 5669 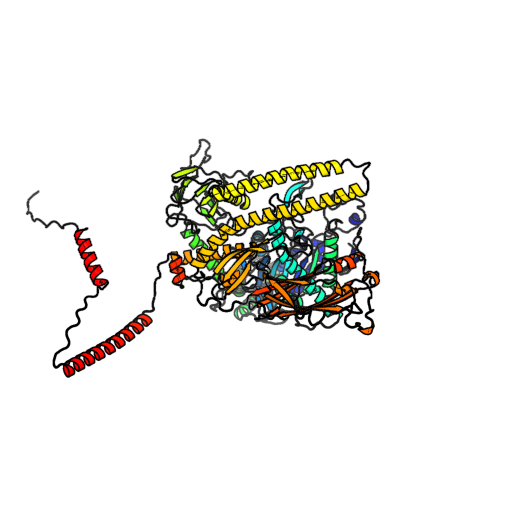C CA . ILE A 1 726 ? 13.471 23.621 -3.072 1.00 58.12 726 ILE A CA 1
ATOM 5670 C C . ILE A 1 726 ? 12.489 23.495 -4.252 1.00 58.12 726 ILE A C 1
ATOM 5672 O O . ILE A 1 726 ? 11.404 22.933 -4.061 1.00 58.12 726 ILE A O 1
ATOM 5676 N N . PRO A 1 727 ? 12.829 23.997 -5.457 1.00 63.16 727 PRO A N 1
ATOM 5677 C CA . PRO A 1 727 ? 11.977 23.810 -6.622 1.00 63.16 727 PRO A CA 1
ATOM 5678 C C . PRO A 1 727 ? 11.803 22.315 -6.895 1.00 63.16 727 PRO A C 1
ATOM 5680 O O . PRO A 1 727 ? 12.732 21.547 -6.677 1.00 63.16 727 PRO A O 1
ATOM 5683 N N . GLN A 1 728 ? 10.626 21.891 -7.342 1.00 68.88 728 GLN A N 1
ATOM 5684 C CA . GLN A 1 728 ? 10.331 20.485 -7.630 1.00 68.88 728 GLN A CA 1
ATOM 5685 C C . GLN A 1 728 ? 10.028 20.300 -9.112 1.00 68.88 728 GLN A C 1
ATOM 5687 O O . GLN A 1 728 ? 9.276 21.086 -9.701 1.00 68.88 728 GLN A O 1
ATOM 5692 N N . VAL A 1 729 ? 10.591 19.246 -9.701 1.00 75.06 729 VAL A N 1
ATOM 5693 C CA . VAL A 1 729 ? 10.271 18.823 -11.066 1.00 75.06 729 VAL A CA 1
ATOM 5694 C C . VAL A 1 729 ? 8.872 18.210 -11.075 1.00 75.06 729 VAL A C 1
ATOM 5696 O O . VAL A 1 729 ? 8.535 17.369 -10.246 1.00 75.06 729 VAL A O 1
ATOM 5699 N N . LYS A 1 730 ? 8.040 18.646 -12.017 1.00 80.62 730 LYS A N 1
ATOM 5700 C CA . LYS A 1 730 ? 6.702 18.114 -12.288 1.00 80.62 730 LYS A CA 1
ATOM 5701 C C . LYS A 1 730 ? 6.571 17.828 -13.781 1.00 80.62 730 LYS A C 1
ATOM 5703 O O . LYS A 1 730 ? 7.274 18.426 -14.601 1.00 80.62 730 LYS A O 1
ATOM 5708 N N . VAL A 1 731 ? 5.636 16.960 -14.145 1.00 85.56 731 VAL A N 1
ATOM 5709 C CA . VAL A 1 731 ? 5.265 16.726 -15.544 1.00 85.56 731 VAL A CA 1
ATOM 5710 C C . VAL A 1 731 ? 3.926 17.388 -15.817 1.00 85.56 731 VAL A C 1
ATOM 5712 O O . VAL A 1 731 ? 2.904 17.029 -15.242 1.00 85.56 731 VAL A O 1
ATOM 5715 N N . LYS A 1 732 ? 3.937 18.376 -16.701 1.00 87.31 732 LYS A N 1
ATOM 5716 C CA . LYS A 1 732 ? 2.743 19.038 -17.204 1.00 87.31 732 LYS A CA 1
ATOM 5717 C C . LYS A 1 732 ? 2.128 18.178 -18.299 1.00 87.31 732 LYS A C 1
ATOM 5719 O O . LYS A 1 732 ? 2.803 17.860 -19.279 1.00 87.31 732 LYS A O 1
ATOM 5724 N N . VAL A 1 733 ? 0.855 17.839 -18.132 1.00 90.38 733 VAL A N 1
ATOM 5725 C CA . VAL A 1 733 ? 0.051 17.124 -19.127 1.00 90.38 733 VAL A CA 1
ATOM 5726 C C . VAL A 1 733 ? -1.047 18.062 -19.601 1.00 90.38 733 VAL A C 1
ATOM 5728 O O . VAL A 1 733 ? -1.768 18.628 -18.782 1.00 90.38 733 VAL A O 1
ATOM 5731 N N . HIS A 1 734 ? -1.164 18.247 -20.910 1.00 88.31 734 HIS A N 1
ATOM 5732 C CA . HIS A 1 734 ? -2.174 19.109 -21.513 1.00 88.31 734 HIS A CA 1
ATOM 5733 C C . HIS A 1 734 ? -3.037 18.313 -22.490 1.00 88.31 734 HIS A C 1
ATOM 5735 O O . HIS A 1 734 ? -2.515 17.613 -23.359 1.00 88.31 734 HIS A O 1
ATOM 5741 N N . ASN A 1 735 ? -4.356 18.426 -22.343 1.00 87.94 735 ASN A N 1
ATOM 5742 C CA . ASN A 1 735 ? -5.332 17.861 -23.261 1.00 87.94 735 ASN A CA 1
ATOM 5743 C C . ASN A 1 735 ? -5.853 18.960 -24.192 1.00 87.94 735 ASN A C 1
ATOM 5745 O O . ASN A 1 735 ? -6.637 19.816 -23.787 1.00 87.94 735 ASN A O 1
ATOM 5749 N N . SER A 1 736 ? -5.449 18.901 -25.459 1.00 86.38 736 SER A N 1
ATOM 5750 C CA . SER A 1 736 ? -5.824 19.905 -26.464 1.00 86.38 736 SER A CA 1
ATOM 5751 C C . SER A 1 736 ? -7.303 19.879 -26.877 1.00 86.38 736 SER A C 1
ATOM 5753 O O . SER A 1 736 ? -7.774 20.844 -27.474 1.00 86.38 736 SER A O 1
ATOM 5755 N N . GLN A 1 737 ? -8.053 18.810 -26.572 1.00 80.44 737 GLN A N 1
ATOM 5756 C CA . GLN A 1 737 ? -9.490 18.733 -26.878 1.00 80.44 737 GLN A CA 1
ATOM 5757 C C . GLN A 1 737 ? -10.352 19.459 -25.845 1.00 80.44 737 GLN A C 1
ATOM 5759 O O . GLN A 1 737 ? -11.332 20.103 -26.215 1.00 80.44 737 GLN A O 1
ATOM 5764 N N . THR A 1 738 ? -9.998 19.351 -24.563 1.00 77.12 738 THR A N 1
ATOM 5765 C CA . THR A 1 738 ? -10.744 19.968 -23.455 1.00 77.12 738 THR A CA 1
ATOM 5766 C C . THR A 1 738 ? -10.116 21.273 -22.961 1.00 77.12 738 THR A C 1
ATOM 5768 O O . THR A 1 738 ? -10.734 21.972 -22.163 1.00 77.12 738 THR A O 1
ATOM 5771 N N . ASP A 1 739 ? -8.920 21.616 -23.453 1.00 79.06 739 ASP A N 1
ATOM 5772 C CA . ASP A 1 739 ? -8.084 22.734 -22.987 1.00 79.06 739 ASP A CA 1
ATOM 5773 C C . ASP A 1 739 ? -7.717 22.627 -21.490 1.00 79.06 739 ASP A C 1
ATOM 5775 O O . ASP A 1 739 ? -7.478 23.612 -20.790 1.00 79.06 739 ASP A O 1
ATOM 5779 N N . GLU A 1 740 ? -7.662 21.397 -20.973 1.00 77.81 7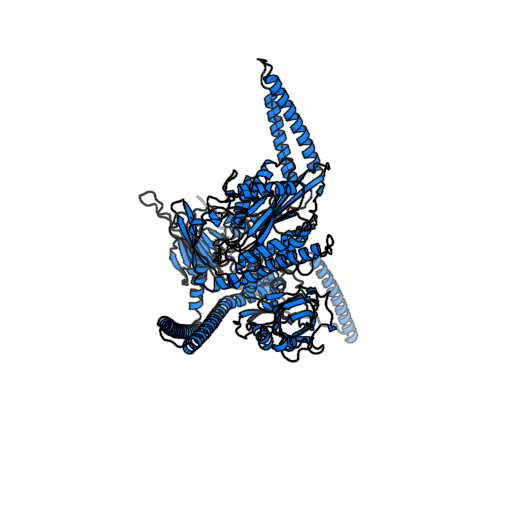40 GLU A N 1
ATOM 5780 C CA . GLU A 1 740 ? -7.332 21.110 -19.578 1.00 77.81 740 GLU A CA 1
ATOM 5781 C C . GLU A 1 740 ? -5.837 20.838 -19.418 1.00 77.81 740 GLU A C 1
ATOM 5783 O O . GLU A 1 740 ? -5.196 20.193 -20.250 1.00 77.81 740 GLU A O 1
ATOM 5788 N N . THR A 1 741 ? -5.263 21.331 -18.321 1.00 82.94 741 THR A N 1
ATOM 5789 C CA . THR A 1 741 ? -3.845 21.142 -18.003 1.00 82.94 741 THR A CA 1
ATOM 5790 C C . THR A 1 741 ? -3.693 20.710 -16.557 1.00 82.94 741 THR A C 1
ATOM 5792 O O . THR A 1 741 ? -4.187 21.387 -15.658 1.00 82.94 741 THR A O 1
ATOM 5795 N N . ILE A 1 742 ? -2.963 19.622 -16.341 1.00 84.75 742 ILE A N 1
ATOM 5796 C CA . ILE A 1 742 ? -2.650 19.086 -15.016 1.00 84.75 742 ILE A CA 1
ATOM 5797 C C . ILE A 1 742 ? -1.140 19.027 -14.802 1.00 84.75 742 ILE A C 1
ATOM 5799 O O . ILE A 1 742 ? -0.347 19.083 -15.747 1.00 84.75 742 ILE A O 1
ATOM 5803 N N . LEU A 1 743 ? -0.746 18.895 -13.539 1.00 81.06 743 LEU A N 1
ATOM 5804 C CA . LEU A 1 743 ? 0.641 18.725 -13.132 1.00 81.06 743 LEU A CA 1
ATOM 5805 C C . LEU A 1 743 ? 0.763 17.453 -12.318 1.00 81.06 743 LEU A C 1
ATOM 5807 O O . LEU A 1 743 ? 0.203 17.360 -11.230 1.00 81.06 743 LEU A O 1
ATOM 5811 N N . LEU A 1 744 ? 1.540 16.514 -12.829 1.00 78.19 744 LEU A N 1
ATOM 5812 C CA . LEU A 1 744 ? 1.821 15.262 -12.156 1.00 78.19 744 LEU A CA 1
ATOM 5813 C C . LEU A 1 744 ? 3.166 15.319 -11.455 1.00 78.19 744 LEU A C 1
ATOM 5815 O O . LEU A 1 744 ? 4.132 15.924 -11.937 1.00 78.19 744 LEU A O 1
ATOM 5819 N N . ASP A 1 745 ? 3.225 14.646 -10.315 1.00 76.44 745 ASP A N 1
ATOM 5820 C CA . ASP A 1 745 ? 4.494 14.266 -9.725 1.00 76.44 745 ASP A CA 1
ATOM 5821 C C . ASP A 1 745 ? 5.266 13.332 -10.658 1.00 76.44 745 ASP A C 1
ATOM 5823 O O . ASP A 1 745 ? 4.681 12.517 -11.375 1.00 76.44 745 ASP A O 1
ATOM 5827 N N . VAL A 1 746 ? 6.599 13.429 -10.634 1.00 73.62 746 VAL A N 1
ATOM 5828 C CA . VAL A 1 746 ? 7.478 12.561 -11.435 1.00 73.62 746 VAL A CA 1
ATOM 5829 C C . VAL A 1 746 ? 7.152 11.086 -11.194 1.00 73.62 746 VAL A C 1
ATOM 5831 O O . VAL A 1 746 ? 7.055 10.309 -12.141 1.00 73.62 746 VAL A O 1
ATOM 5834 N N . PHE A 1 747 ? 6.912 10.716 -9.938 1.00 67.81 747 PHE A N 1
ATOM 5835 C CA . PHE A 1 747 ? 6.527 9.364 -9.551 1.00 67.81 747 PHE A CA 1
ATOM 5836 C C . PHE A 1 747 ? 5.201 8.907 -10.192 1.00 67.81 747 PHE A C 1
ATOM 5838 O O . PHE A 1 747 ? 5.142 7.828 -10.784 1.00 67.81 747 PHE A O 1
ATOM 5845 N N . GLU A 1 748 ? 4.149 9.732 -10.132 1.00 69.38 748 GLU A N 1
ATOM 5846 C CA . GLU A 1 748 ? 2.833 9.418 -10.716 1.00 69.38 748 GLU A CA 1
ATOM 5847 C C . GLU A 1 748 ? 2.920 9.274 -12.238 1.00 69.38 748 GLU A C 1
ATOM 5849 O O . GLU A 1 748 ? 2.384 8.327 -12.818 1.00 69.38 748 GLU A O 1
ATOM 5854 N N . PHE A 1 749 ? 3.681 10.165 -12.876 1.00 83.62 749 PHE A N 1
ATOM 5855 C CA . PHE A 1 749 ? 3.972 10.096 -14.301 1.00 83.62 749 PHE A CA 1
ATOM 5856 C C . PHE A 1 749 ? 4.698 8.798 -14.680 1.00 83.62 749 PHE A C 1
ATOM 5858 O O . PHE A 1 749 ? 4.300 8.126 -15.632 1.00 83.62 749 PHE A O 1
ATOM 5865 N N . VAL A 1 750 ? 5.749 8.419 -13.942 1.00 72.81 750 VAL A N 1
ATOM 5866 C CA . VAL A 1 750 ? 6.524 7.197 -14.213 1.00 72.81 750 VAL A CA 1
ATOM 5867 C C . VAL A 1 750 ? 5.648 5.951 -14.093 1.00 72.81 750 VAL A C 1
ATOM 5869 O O . VAL A 1 750 ? 5.758 5.056 -14.935 1.00 72.81 750 VAL A O 1
ATOM 5872 N N . LYS A 1 751 ? 4.753 5.910 -13.101 1.00 67.19 751 LYS A N 1
ATOM 5873 C CA . LYS A 1 751 ? 3.787 4.822 -12.925 1.00 67.19 751 LYS A CA 1
ATOM 5874 C C . LYS A 1 751 ? 2.817 4.729 -14.106 1.00 67.19 751 LYS A C 1
ATOM 5876 O O . LYS A 1 751 ? 2.634 3.646 -14.660 1.00 67.19 751 LYS A O 1
ATOM 5881 N N . ALA A 1 752 ? 2.229 5.854 -14.518 1.00 77.25 752 ALA A N 1
ATOM 5882 C CA . ALA A 1 752 ? 1.316 5.891 -15.657 1.00 77.25 752 ALA A CA 1
ATOM 5883 C C . ALA A 1 752 ? 2.014 5.469 -16.961 1.00 77.25 752 ALA A C 1
ATOM 5885 O O . ALA A 1 752 ? 1.484 4.666 -17.727 1.00 77.25 752 ALA A O 1
ATOM 5886 N N . TYR A 1 753 ? 3.240 5.952 -17.181 1.00 83.81 753 TYR A N 1
ATOM 5887 C CA . TYR A 1 753 ? 4.074 5.565 -18.317 1.00 83.81 753 TYR A CA 1
ATOM 5888 C C . TYR A 1 753 ? 4.333 4.051 -18.362 1.00 83.81 753 TYR A C 1
ATOM 5890 O O . TYR A 1 753 ? 4.182 3.442 -19.421 1.00 83.81 753 TYR A O 1
ATOM 5898 N N . ALA A 1 754 ? 4.690 3.440 -17.227 1.00 68.69 754 ALA A N 1
ATOM 5899 C CA . ALA A 1 754 ? 4.958 2.006 -17.148 1.00 68.69 754 ALA A CA 1
ATOM 5900 C C . ALA A 1 754 ? 3.714 1.175 -17.494 1.00 68.69 754 ALA A C 1
ATOM 5902 O O . ALA A 1 754 ? 3.791 0.266 -18.317 1.00 68.69 754 ALA A O 1
ATOM 5903 N N . LEU A 1 755 ? 2.557 1.538 -16.934 1.00 72.12 755 LEU A N 1
ATOM 5904 C CA . LEU A 1 755 ? 1.299 0.836 -17.182 1.00 72.12 755 LEU A CA 1
ATOM 5905 C C . LEU A 1 755 ? 0.879 0.922 -18.658 1.00 72.12 755 LEU A C 1
ATOM 5907 O O . LEU A 1 755 ? 0.525 -0.081 -19.274 1.00 72.12 755 LEU A O 1
ATOM 5911 N N . LEU A 1 756 ? 0.958 2.111 -19.259 1.00 83.75 756 LEU A N 1
ATOM 5912 C CA . LEU A 1 756 ? 0.573 2.312 -20.661 1.00 83.75 756 LEU A CA 1
ATOM 5913 C C . LEU A 1 756 ? 1.513 1.601 -21.641 1.00 83.75 756 LEU A C 1
ATOM 5915 O O . LEU A 1 756 ? 1.090 1.170 -22.717 1.00 83.75 756 LEU A O 1
ATOM 5919 N N . LYS A 1 757 ? 2.787 1.449 -21.271 1.00 79.62 757 LYS A N 1
ATOM 5920 C CA . LYS A 1 757 ? 3.754 0.652 -22.028 1.00 79.62 757 LYS A CA 1
ATOM 5921 C C . LYS A 1 757 ? 3.351 -0.825 -22.077 1.00 79.62 757 LYS A C 1
ATOM 5923 O O . LYS A 1 757 ? 3.421 -1.427 -23.152 1.00 79.62 757 LYS A O 1
ATOM 5928 N N . ASP A 1 758 ? 2.879 -1.380 -20.962 1.00 74.50 758 ASP A N 1
ATOM 5929 C CA . ASP A 1 758 ? 2.381 -2.758 -20.896 1.00 74.50 758 ASP A CA 1
ATOM 5930 C C . ASP A 1 758 ? 1.104 -2.937 -21.733 1.00 74.50 758 ASP A C 1
ATOM 5932 O O . ASP A 1 758 ? 1.001 -3.895 -22.499 1.00 74.50 758 ASP A O 1
ATOM 5936 N N . GLU A 1 759 ? 0.173 -1.978 -21.695 1.00 81.12 759 GLU A N 1
ATOM 5937 C CA . GLU A 1 759 ? -1.044 -2.013 -22.524 1.00 81.12 759 GLU A CA 1
ATOM 5938 C C . GLU A 1 759 ? -0.744 -2.040 -24.025 1.00 81.12 759 GLU A C 1
ATOM 5940 O O . GLU A 1 759 ? -1.330 -2.822 -24.783 1.00 81.12 759 GLU A O 1
ATOM 5945 N N . VAL A 1 760 ? 0.228 -1.240 -24.472 1.00 82.44 760 VAL A N 1
ATOM 5946 C CA . VAL A 1 760 ? 0.714 -1.294 -25.856 1.00 82.44 760 VAL A CA 1
ATOM 5947 C C . VAL A 1 760 ? 1.298 -2.671 -26.179 1.00 82.44 760 VAL A C 1
ATOM 5949 O O . VAL A 1 760 ? 1.058 -3.194 -27.273 1.00 82.44 760 VAL A O 1
ATOM 5952 N N . ALA A 1 761 ? 2.038 -3.285 -25.252 1.00 71.44 761 ALA A N 1
ATOM 5953 C CA . ALA A 1 761 ? 2.574 -4.630 -25.435 1.00 71.44 761 ALA A CA 1
ATOM 5954 C C . ALA A 1 761 ? 1.455 -5.684 -25.542 1.00 71.44 761 ALA A C 1
ATOM 5956 O O . ALA A 1 761 ? 1.501 -6.526 -26.447 1.00 71.44 761 ALA A O 1
ATOM 5957 N N . PHE A 1 762 ? 0.418 -5.606 -24.700 1.00 75.88 762 PHE A N 1
ATOM 5958 C CA . PHE A 1 762 ? -0.750 -6.493 -24.757 1.00 75.88 762 PHE A CA 1
ATOM 5959 C C . PHE A 1 762 ? -1.519 -6.349 -26.073 1.00 75.88 762 PHE A C 1
ATOM 5961 O O . PHE A 1 762 ? -1.786 -7.351 -26.742 1.00 75.88 762 PHE A O 1
ATOM 5968 N N . LEU A 1 763 ? -1.788 -5.117 -26.517 1.00 78.94 763 LEU A N 1
ATOM 5969 C CA . LEU A 1 763 ? -2.432 -4.843 -27.804 1.00 78.94 763 LEU A CA 1
ATOM 5970 C C . LEU A 1 763 ? -1.614 -5.375 -28.984 1.00 78.94 763 LEU A C 1
ATOM 5972 O O . LEU A 1 763 ? -2.161 -6.054 -29.857 1.00 78.94 763 LEU A O 1
ATOM 5976 N N . LYS A 1 764 ? -0.296 -5.127 -29.006 1.00 76.25 764 LYS A N 1
ATOM 5977 C CA . LYS A 1 764 ? 0.603 -5.689 -30.029 1.00 76.25 764 LYS A CA 1
ATOM 5978 C C . LYS A 1 764 ? 0.535 -7.205 -30.060 1.00 76.25 764 LYS A C 1
ATOM 5980 O O . LYS A 1 764 ? 0.512 -7.802 -31.138 1.00 76.25 764 LYS A O 1
ATOM 5985 N N . ASN A 1 765 ? 0.513 -7.830 -28.887 1.00 68.06 765 ASN A N 1
ATOM 5986 C CA . ASN A 1 765 ? 0.438 -9.275 -28.771 1.00 68.06 765 ASN A CA 1
ATOM 5987 C C . ASN A 1 765 ? -0.886 -9.821 -29.314 1.00 68.06 765 ASN A C 1
ATOM 5989 O O . ASN A 1 765 ? -0.885 -10.774 -30.096 1.00 68.06 765 ASN A O 1
ATOM 5993 N N . ALA A 1 766 ? -2.002 -9.187 -28.966 1.00 72.44 766 ALA A N 1
ATOM 5994 C CA . ALA A 1 766 ? -3.318 -9.572 -29.450 1.00 72.44 766 ALA A CA 1
ATOM 5995 C C . ALA A 1 766 ? -3.431 -9.420 -30.978 1.00 72.44 766 ALA A C 1
ATOM 5997 O O . ALA A 1 766 ? -3.866 -10.353 -31.653 1.00 72.44 766 ALA A O 1
ATOM 5998 N N . ILE A 1 767 ? -2.933 -8.317 -31.546 1.00 77.00 767 ILE A N 1
ATOM 5999 C CA . ILE A 1 767 ? -2.915 -8.083 -33.001 1.00 77.00 767 ILE A CA 1
ATOM 6000 C C . ILE A 1 767 ? -2.075 -9.138 -33.723 1.00 77.00 767 ILE A C 1
ATOM 6002 O O . ILE A 1 767 ? -2.551 -9.749 -34.681 1.00 77.00 767 ILE A O 1
ATOM 6006 N N . ALA A 1 768 ? -0.849 -9.393 -33.255 1.00 70.75 768 ALA A N 1
ATOM 6007 C CA . ALA A 1 768 ? 0.050 -10.370 -33.874 1.00 70.75 768 ALA A CA 1
ATOM 6008 C C . ALA A 1 768 ? -0.546 -11.789 -33.892 1.00 70.75 768 ALA A C 1
ATOM 6010 O O . ALA A 1 768 ? -0.280 -12.566 -34.809 1.00 70.75 768 ALA A O 1
ATOM 6011 N N . ASN A 1 769 ? -1.385 -12.114 -32.906 1.00 70.38 769 ASN A N 1
ATOM 6012 C CA . ASN A 1 769 ? -2.042 -13.412 -32.781 1.00 70.38 769 ASN A CA 1
ATOM 6013 C C . ASN A 1 769 ? -3.486 -13.444 -33.319 1.00 70.38 769 ASN A C 1
ATOM 6015 O O . ASN A 1 769 ? -4.156 -14.461 -33.144 1.00 70.38 769 ASN A O 1
ATOM 6019 N N . ASN A 1 770 ? -3.968 -12.381 -33.981 1.00 72.06 770 ASN A N 1
ATOM 6020 C CA . ASN A 1 770 ? -5.362 -12.229 -34.433 1.00 72.06 770 ASN A CA 1
ATOM 6021 C C . ASN A 1 770 ? -6.399 -12.476 -33.314 1.00 72.06 770 ASN A C 1
ATOM 6023 O O . ASN A 1 770 ? -7.358 -13.225 -33.504 1.00 72.06 770 ASN A O 1
ATOM 6027 N N . ARG A 1 771 ? -6.189 -11.881 -32.136 1.00 64.38 771 ARG A N 1
ATOM 6028 C CA . ARG A 1 771 ? -7.074 -11.998 -30.970 1.00 64.38 771 ARG A CA 1
ATOM 6029 C C . ARG A 1 771 ? -7.753 -10.674 -30.634 1.00 64.38 771 ARG A C 1
ATOM 6031 O O . ARG A 1 771 ? -7.211 -9.590 -30.859 1.00 64.38 771 ARG A O 1
ATOM 6038 N N . GLU A 1 772 ? -8.937 -10.791 -30.049 1.00 75.44 772 GLU A N 1
ATOM 6039 C CA . GLU A 1 772 ? -9.638 -9.668 -29.438 1.00 75.44 772 GLU A CA 1
ATOM 6040 C C . GLU A 1 772 ? -9.033 -9.359 -28.066 1.00 75.44 772 GLU A C 1
ATOM 6042 O O . GLU A 1 772 ? -8.890 -10.244 -27.224 1.00 75.44 772 GLU A O 1
ATOM 6047 N N . TYR A 1 773 ? -8.649 -8.105 -27.858 1.00 80.19 773 TYR A N 1
ATOM 6048 C CA . TYR A 1 773 ? -8.202 -7.574 -26.577 1.00 80.19 773 TYR A CA 1
ATOM 6049 C C . TYR A 1 773 ? -8.766 -6.171 -26.417 1.00 80.19 773 TYR A C 1
ATOM 6051 O O . TYR A 1 773 ? -8.784 -5.400 -27.376 1.00 80.19 773 TYR A O 1
ATOM 6059 N N . SER A 1 774 ? -9.208 -5.846 -25.208 1.00 82.38 774 SER A N 1
ATOM 6060 C CA . SER A 1 774 ? -9.614 -4.502 -24.822 1.00 82.38 774 SER A CA 1
ATOM 6061 C C . SER A 1 774 ? -8.918 -4.160 -23.518 1.00 82.38 774 SER A C 1
ATOM 6063 O O . SER A 1 774 ? -9.037 -4.906 -22.547 1.00 82.38 774 SER A O 1
ATOM 6065 N N . SER A 1 775 ? -8.223 -3.030 -23.507 1.00 78.00 775 SER A N 1
ATOM 6066 C CA . SER A 1 775 ? -7.657 -2.443 -22.299 1.00 78.00 775 SER A CA 1
ATOM 6067 C C . SER A 1 775 ? -8.786 -2.110 -21.313 1.00 78.00 775 SER A C 1
ATOM 6069 O O . SER A 1 775 ? -9.860 -1.666 -21.747 1.00 78.00 775 SER A O 1
ATOM 6071 N N . PRO A 1 776 ? -8.572 -2.285 -19.997 1.00 76.44 776 PRO A N 1
ATOM 6072 C CA . PRO A 1 776 ? -9.482 -1.787 -18.969 1.00 76.44 776 PRO A CA 1
ATOM 6073 C C . PRO A 1 776 ? -9.723 -0.276 -19.099 1.00 76.44 776 PRO A C 1
ATOM 6075 O O . PRO A 1 776 ? -8.822 0.467 -19.487 1.00 76.44 776 PRO A O 1
ATOM 6078 N N . GLN A 1 777 ? -10.916 0.200 -18.718 1.00 69.19 777 GLN A N 1
ATOM 6079 C CA . GLN A 1 777 ? -11.255 1.634 -18.783 1.00 69.19 777 GLN A CA 1
ATOM 6080 C C . GLN A 1 777 ? -10.317 2.504 -17.933 1.00 69.19 777 GLN A C 1
ATOM 6082 O O . GLN A 1 777 ? -9.900 3.566 -18.379 1.00 69.19 777 GLN A O 1
ATOM 6087 N N . GLY A 1 778 ? -9.926 2.035 -16.743 1.00 67.50 778 GLY A N 1
ATOM 6088 C CA . GLY A 1 778 ? -8.993 2.757 -15.868 1.00 67.50 778 GLY A CA 1
ATOM 6089 C C . GLY A 1 778 ? -7.556 2.840 -16.395 1.00 67.50 778 GLY A C 1
ATOM 6090 O O . GLY A 1 778 ? -6.736 3.533 -15.805 1.00 67.50 778 GLY A O 1
ATOM 6091 N N . HIS A 1 779 ? -7.235 2.126 -17.477 1.00 79.81 779 HIS A N 1
ATOM 6092 C CA . HIS A 1 779 ? -5.920 2.148 -18.118 1.00 79.81 779 HIS A CA 1
ATOM 6093 C C . HIS A 1 779 ? -5.893 3.069 -19.349 1.00 79.81 779 HIS A C 1
ATOM 6095 O O . HIS A 1 779 ? -4.865 3.167 -20.015 1.00 79.81 779 HIS A O 1
ATOM 6101 N N . ASP A 1 780 ? -6.996 3.757 -19.673 1.00 86.62 780 ASP A N 1
ATOM 6102 C CA . ASP A 1 780 ? -6.968 4.794 -20.705 1.00 86.62 780 ASP A CA 1
ATOM 6103 C C . ASP A 1 780 ? -6.035 5.938 -20.264 1.00 86.62 780 ASP A C 1
ATOM 6105 O O . ASP A 1 780 ? -6.151 6.389 -19.122 1.00 86.62 780 ASP A O 1
ATOM 6109 N N . PRO A 1 781 ? -5.125 6.438 -21.127 1.00 88.62 781 PRO A N 1
ATOM 6110 C CA . PRO A 1 781 ? -4.217 7.526 -20.780 1.00 88.62 781 PRO A CA 1
ATOM 6111 C C . PRO A 1 781 ? -4.905 8.748 -20.169 1.00 88.62 781 PRO A C 1
ATOM 6113 O O . PRO A 1 781 ? -4.353 9.350 -19.252 1.00 88.62 781 PRO A O 1
ATOM 6116 N N . ILE A 1 782 ? -6.100 9.115 -20.646 1.00 85.88 782 ILE A N 1
ATOM 6117 C CA . ILE A 1 782 ? -6.832 10.269 -20.115 1.00 85.88 782 ILE A CA 1
ATOM 6118 C C . ILE A 1 782 ? -7.292 9.971 -18.690 1.00 85.88 782 ILE A C 1
ATOM 6120 O O . ILE A 1 782 ? -7.001 10.750 -17.791 1.00 85.88 782 ILE A O 1
ATOM 6124 N N . THR A 1 783 ? -7.927 8.823 -18.453 1.00 80.00 783 THR A N 1
ATOM 6125 C CA . THR A 1 783 ? -8.361 8.429 -17.105 1.00 80.00 783 THR A CA 1
ATOM 6126 C C . THR A 1 783 ? -7.178 8.278 -16.152 1.00 80.00 783 THR A C 1
ATOM 6128 O O . THR A 1 783 ? -7.200 8.820 -15.055 1.00 80.00 783 THR A O 1
ATOM 6131 N N . LEU A 1 784 ? -6.115 7.603 -16.582 1.00 79.19 784 LEU A N 1
ATOM 6132 C CA . LEU A 1 784 ? -4.959 7.283 -15.750 1.00 79.19 784 LEU A CA 1
ATOM 6133 C C . LEU A 1 784 ? -4.153 8.521 -15.334 1.00 79.19 784 LEU A C 1
ATOM 6135 O O . LEU A 1 784 ? -3.655 8.588 -14.210 1.00 79.19 784 LEU A O 1
ATOM 6139 N N . LEU A 1 785 ? -3.993 9.486 -16.243 1.00 83.94 785 LEU A N 1
ATOM 6140 C CA . LEU A 1 785 ? -3.232 10.705 -15.974 1.00 83.94 785 LEU A CA 1
ATOM 6141 C C . LEU A 1 785 ? -4.079 11.730 -15.214 1.00 83.94 785 LEU A C 1
ATOM 6143 O O . LEU A 1 785 ? -3.554 12.377 -14.313 1.00 83.94 785 LEU A O 1
ATOM 6147 N N . PHE A 1 786 ? -5.370 11.861 -15.538 1.00 79.19 786 PHE A N 1
ATOM 6148 C CA . PHE A 1 786 ? -6.247 12.874 -14.943 1.00 79.19 786 PHE A CA 1
ATOM 6149 C C . PHE A 1 786 ? -6.936 12.424 -13.650 1.00 79.19 786 PHE A C 1
ATOM 6151 O O . PHE A 1 786 ? -7.433 13.287 -12.941 1.00 79.19 786 PHE A O 1
ATOM 6158 N N . ASP A 1 787 ? -6.924 11.140 -13.276 1.00 73.31 787 ASP A N 1
ATOM 6159 C CA . ASP A 1 787 ? -7.469 10.675 -11.987 1.00 73.31 787 ASP A CA 1
ATOM 6160 C C . ASP A 1 787 ? -6.461 10.779 -10.822 1.00 73.31 787 ASP A C 1
ATOM 6162 O O . ASP A 1 787 ? -6.286 9.848 -10.028 1.00 73.31 787 ASP A O 1
ATOM 6166 N N . ASN A 1 788 ? -5.774 11.921 -10.721 1.00 67.25 788 ASN A N 1
ATOM 6167 C CA . ASN A 1 788 ? -4.859 12.236 -9.626 1.00 67.25 788 ASN A CA 1
ATOM 6168 C C . ASN A 1 788 ? -5.174 13.620 -9.049 1.00 67.25 788 ASN A C 1
ATOM 6170 O O . ASN A 1 788 ? -5.295 14.607 -9.778 1.00 67.25 788 ASN A O 1
ATOM 6174 N N . SER A 1 789 ? -5.233 13.705 -7.717 1.00 67.69 789 SER A N 1
ATOM 6175 C CA . SER A 1 789 ? -5.332 14.987 -7.023 1.00 67.69 789 SER A CA 1
ATOM 6176 C C . SER A 1 789 ? -4.011 15.738 -7.141 1.00 67.69 789 SER A C 1
ATOM 6178 O O . SER A 1 789 ? -2.988 15.272 -6.640 1.00 67.69 789 SER A O 1
ATOM 6180 N N . PHE A 1 790 ? -4.032 16.924 -7.738 1.00 73.31 790 PHE A N 1
ATOM 6181 C CA . PHE A 1 790 ? -2.839 17.751 -7.881 1.00 73.31 790 PHE A CA 1
ATOM 6182 C C . PHE A 1 790 ? -3.037 19.138 -7.278 1.00 73.31 790 PHE A C 1
ATOM 6184 O O . PHE A 1 790 ? -4.148 19.661 -7.181 1.00 73.31 790 PHE A O 1
ATOM 6191 N N . HIS A 1 791 ? -1.924 19.745 -6.870 1.00 78.69 791 HIS A N 1
ATOM 6192 C CA . HIS A 1 791 ? -1.909 21.104 -6.347 1.00 78.69 791 HIS A CA 1
ATOM 6193 C C . HIS A 1 791 ? -2.143 22.110 -7.477 1.00 78.69 791 HIS A C 1
ATOM 6195 O O . HIS A 1 791 ? -1.238 22.355 -8.281 1.00 78.69 791 HIS A O 1
ATOM 6201 N N . VAL A 1 792 ? -3.334 22.703 -7.525 1.00 86.06 792 VAL A N 1
ATOM 6202 C CA . VAL A 1 792 ? -3.717 23.639 -8.591 1.00 86.06 792 VAL A CA 1
ATOM 6203 C C . VAL A 1 792 ? -3.206 25.052 -8.315 1.00 86.06 792 VAL A C 1
ATOM 6205 O O . VAL A 1 792 ? -2.815 25.766 -9.238 1.00 86.06 792 VAL A O 1
ATOM 6208 N N . GLY A 1 793 ? -3.147 25.459 -7.047 1.00 86.25 793 GLY A N 1
ATOM 6209 C CA . GLY A 1 793 ? -2.704 26.797 -6.689 1.00 86.25 793 GLY A CA 1
ATOM 6210 C C . GLY A 1 793 ? -2.773 27.100 -5.203 1.00 86.25 793 GLY A C 1
ATOM 6211 O O . GLY A 1 793 ? -3.439 26.401 -4.444 1.00 86.25 793 GLY A O 1
ATOM 6212 N N . SER A 1 794 ? -2.099 28.179 -4.824 1.00 89.56 794 SER A N 1
ATOM 6213 C CA . SER A 1 794 ? -1.959 28.622 -3.441 1.00 89.56 794 SER A CA 1
ATOM 6214 C C . SER A 1 794 ? -2.582 29.991 -3.218 1.00 89.56 794 SER A C 1
ATOM 6216 O O . SER A 1 794 ? -2.612 30.845 -4.108 1.00 89.56 794 SER A O 1
ATOM 6218 N N . VAL A 1 795 ? -3.010 30.227 -1.988 1.00 91.06 795 VAL A N 1
ATOM 6219 C CA . VAL A 1 795 ? -3.412 31.528 -1.466 1.00 91.06 795 VAL A CA 1
ATOM 6220 C C . VAL A 1 795 ? -2.473 31.900 -0.332 1.00 91.06 795 VAL A C 1
ATOM 6222 O O . VAL A 1 795 ? -2.255 31.109 0.577 1.00 91.06 795 VAL A O 1
ATOM 6225 N N . THR A 1 796 ? -1.927 33.112 -0.374 1.00 86.94 796 THR A N 1
ATOM 6226 C CA . THR A 1 796 ? -1.051 33.633 0.680 1.00 86.94 796 THR A CA 1
ATOM 6227 C C . THR A 1 796 ? -1.799 34.676 1.496 1.00 86.94 796 THR A C 1
ATOM 6229 O O . THR A 1 796 ? -2.292 35.653 0.933 1.00 86.94 796 THR A O 1
ATOM 6232 N N . SER A 1 797 ? -1.869 34.462 2.808 1.00 84.31 797 SER A N 1
ATOM 6233 C CA . SER A 1 797 ? -2.461 35.357 3.801 1.00 84.31 797 SER A CA 1
ATOM 6234 C C . SER A 1 797 ? -1.393 35.858 4.767 1.00 84.31 797 SER A C 1
ATOM 6236 O O . SER A 1 797 ? -0.509 35.101 5.163 1.00 84.31 797 SER A O 1
ATOM 6238 N N . PHE A 1 798 ? -1.504 37.114 5.190 1.00 85.25 798 PHE A N 1
ATOM 6239 C CA . PHE A 1 798 ? -0.655 37.702 6.225 1.00 85.25 798 PHE A CA 1
ATOM 6240 C C . PHE A 1 798 ? -1.497 37.857 7.497 1.00 85.25 798 PHE A C 1
ATOM 6242 O O . PHE A 1 798 ? -2.401 38.690 7.514 1.00 85.25 798 PHE A O 1
ATOM 6249 N N . PRO A 1 799 ? -1.282 37.025 8.530 1.00 83.31 799 PRO A N 1
ATOM 6250 C CA . PRO A 1 799 ? -2.162 36.949 9.692 1.00 83.31 799 PRO A CA 1
ATOM 6251 C C . PRO A 1 799 ? -1.867 38.015 10.765 1.00 83.31 799 PRO A C 1
ATOM 6253 O O . PRO A 1 799 ? -2.363 37.895 11.880 1.00 83.31 799 PRO A O 1
ATOM 6256 N N . GLU A 1 800 ? -1.087 39.057 10.457 1.00 83.50 800 GLU A N 1
ATOM 6257 C CA . GLU A 1 800 ? -0.693 40.102 11.416 1.00 83.50 800 GLU A CA 1
ATOM 6258 C C . GLU A 1 800 ? -1.905 40.771 12.085 1.00 83.50 800 GLU A C 1
ATOM 6260 O O . GLU A 1 800 ? -1.892 41.020 13.289 1.00 83.50 800 GLU A O 1
ATOM 6265 N N . TYR A 1 801 ? -2.993 40.986 11.339 1.00 83.50 801 TYR A N 1
ATOM 6266 C CA . TYR A 1 801 ? -4.221 41.593 11.864 1.00 83.50 801 TYR A CA 1
ATOM 6267 C C . TYR A 1 801 ? -4.898 40.756 12.966 1.00 83.50 801 TYR A C 1
ATOM 6269 O O . TYR A 1 801 ? -5.625 41.303 13.794 1.00 83.50 801 TYR A O 1
ATOM 6277 N N . LEU A 1 802 ? -4.614 39.448 13.043 1.00 87.88 802 LEU A N 1
ATOM 6278 C CA . LEU A 1 802 ? -5.149 38.563 14.084 1.00 87.88 802 LEU A CA 1
ATOM 6279 C C . LEU A 1 802 ? -4.571 38.866 15.478 1.00 87.88 802 LEU A C 1
ATOM 6281 O O . LEU A 1 802 ? -5.094 38.385 16.488 1.00 87.88 802 LEU A O 1
ATOM 6285 N N . LEU A 1 803 ? -3.505 39.667 15.557 1.00 86.81 803 LEU A N 1
ATOM 6286 C CA . LEU A 1 803 ? -2.951 40.168 16.817 1.00 86.81 803 LEU A CA 1
ATOM 6287 C C . LEU A 1 803 ? -3.812 41.262 17.457 1.00 86.81 803 LEU A C 1
ATOM 6289 O O . LEU A 1 803 ? -3.557 41.628 18.597 1.00 86.81 803 LEU A O 1
ATOM 6293 N N . TYR A 1 804 ? -4.825 41.763 16.752 1.00 86.50 804 TYR A N 1
ATOM 6294 C CA . TYR A 1 804 ? -5.665 42.874 17.201 1.00 86.50 804 TYR A CA 1
ATOM 6295 C C . TYR A 1 804 ? -7.101 42.444 17.537 1.00 86.50 804 TYR A C 1
ATOM 6297 O O . TYR A 1 804 ? -7.983 43.289 17.637 1.00 86.50 804 TYR A O 1
ATOM 6305 N N . ASN A 1 805 ? -7.357 41.137 17.691 1.00 84.25 805 ASN A N 1
ATOM 6306 C CA . ASN A 1 805 ? -8.710 40.592 17.901 1.00 84.25 805 ASN A CA 1
ATOM 6307 C C . ASN A 1 805 ? -9.719 41.007 16.810 1.00 84.25 805 ASN A C 1
ATOM 6309 O O . ASN A 1 805 ? -10.907 41.163 17.079 1.00 84.25 805 ASN A O 1
ATOM 6313 N N . LEU A 1 806 ? -9.249 41.168 15.568 1.00 82.88 806 LEU A N 1
ATOM 6314 C CA . LEU A 1 806 ? -10.073 41.565 14.429 1.00 82.88 806 LEU A CA 1
ATOM 6315 C C . LEU A 1 806 ? -10.548 40.350 13.632 1.00 82.88 806 LEU A C 1
ATOM 6317 O O . LEU A 1 806 ? -9.781 39.428 13.347 1.00 82.88 806 LEU A O 1
ATOM 6321 N N . GLU A 1 807 ? -11.816 40.374 13.229 1.00 86.25 807 GLU A N 1
ATOM 6322 C CA . GLU A 1 807 ? -12.329 39.448 12.221 1.00 86.25 807 GLU A CA 1
ATOM 6323 C C . GLU A 1 807 ? -11.817 39.809 10.819 1.00 86.25 807 GLU A C 1
ATOM 6325 O O . GLU A 1 807 ? -11.464 40.956 10.542 1.00 86.25 807 GLU A O 1
ATOM 6330 N N . THR A 1 808 ? -11.773 38.828 9.916 1.00 87.31 808 THR A N 1
ATOM 6331 C CA . THR A 1 808 ? -11.446 39.091 8.509 1.00 87.31 808 THR A CA 1
ATOM 6332 C C . THR A 1 808 ? -12.515 39.978 7.872 1.00 87.31 808 THR A C 1
ATOM 6334 O O . THR A 1 808 ? -13.698 39.631 7.889 1.00 87.31 808 THR A O 1
ATOM 6337 N N . ASP A 1 809 ? -12.092 41.075 7.240 1.00 82.06 809 ASP A N 1
ATOM 6338 C CA . ASP A 1 809 ? -12.991 41.969 6.511 1.00 82.06 809 ASP A CA 1
ATOM 6339 C C . ASP A 1 809 ? -13.729 41.202 5.385 1.00 82.06 809 ASP A C 1
ATOM 6341 O O . ASP A 1 809 ? -13.104 40.431 4.639 1.00 82.06 809 ASP A O 1
ATOM 6345 N N . PRO A 1 810 ? -15.054 41.382 5.220 1.00 78.44 810 PRO A N 1
ATOM 6346 C CA . PRO A 1 810 ? -15.813 40.795 4.119 1.00 78.44 810 PRO A CA 1
ATOM 6347 C C . PRO A 1 810 ? -15.189 40.997 2.729 1.00 78.44 810 PRO A C 1
ATOM 6349 O O . PRO A 1 810 ? -15.232 40.066 1.912 1.00 78.44 810 PRO A O 1
ATOM 6352 N N . ASP A 1 811 ? -14.581 42.157 2.466 1.00 76.12 811 ASP A N 1
ATOM 6353 C CA . ASP A 1 811 ? -13.950 42.479 1.181 1.00 76.12 811 ASP A CA 1
ATOM 6354 C C . ASP A 1 811 ? -12.612 41.737 0.983 1.00 76.12 811 ASP A C 1
ATOM 6356 O O . ASP A 1 811 ? -12.242 41.409 -0.150 1.00 76.12 811 ASP A O 1
ATOM 6360 N N . GLU A 1 812 ? -11.928 41.383 2.075 1.00 79.31 812 GLU A N 1
ATOM 6361 C CA . GLU A 1 812 ? -10.657 40.642 2.077 1.00 79.31 812 GLU A CA 1
ATOM 6362 C C . GLU A 1 812 ? -10.841 39.122 2.178 1.00 79.31 812 GLU A C 1
ATOM 6364 O O . GLU A 1 812 ? -9.937 38.360 1.829 1.00 79.31 812 GLU A O 1
ATOM 6369 N N . SER A 1 813 ? -12.039 38.665 2.561 1.00 88.06 813 SER A N 1
ATOM 6370 C CA . SER A 1 813 ? -12.359 37.240 2.708 1.00 88.06 813 SER A CA 1
ATOM 6371 C C . SER A 1 813 ? -12.163 36.427 1.424 1.00 88.06 813 SER A C 1
ATOM 6373 O O . SER A 1 813 ? -11.952 35.219 1.487 1.00 88.06 813 SER A O 1
ATOM 6375 N N . ASN A 1 814 ? -12.225 37.062 0.246 1.00 90.75 814 ASN A N 1
ATOM 6376 C CA . ASN A 1 814 ? -12.083 36.409 -1.056 1.00 90.75 814 ASN A CA 1
ATOM 6377 C C . ASN A 1 814 ? -10.675 36.596 -1.627 1.00 90.75 814 ASN A C 1
ATOM 6379 O O . ASN A 1 814 ? -10.414 37.480 -2.449 1.00 90.75 814 ASN A O 1
ATOM 6383 N N . MET A 1 815 ? -9.780 35.701 -1.240 1.00 90.56 815 MET A N 1
ATOM 6384 C CA . MET A 1 815 ? -8.365 35.787 -1.564 1.00 90.56 815 MET A CA 1
ATOM 6385 C C . MET A 1 815 ? -8.051 35.171 -2.932 1.00 90.56 815 MET A C 1
ATOM 6387 O O . MET A 1 815 ? -8.610 34.147 -3.313 1.00 90.56 815 MET A O 1
ATOM 6391 N N . ASN A 1 816 ? -7.132 35.770 -3.692 1.00 92.62 816 ASN A N 1
ATOM 6392 C CA . ASN A 1 816 ? -6.790 35.296 -5.038 1.00 92.62 816 ASN A CA 1
ATOM 6393 C C . ASN A 1 816 ? -5.934 34.020 -5.002 1.00 92.62 816 ASN A C 1
ATOM 6395 O O . ASN A 1 816 ? -4.806 34.053 -4.514 1.00 92.62 816 ASN A O 1
ATOM 6399 N N . ILE A 1 817 ? -6.420 32.942 -5.622 1.00 92.88 817 ILE A N 1
ATOM 6400 C CA . ILE A 1 817 ? -5.659 31.704 -5.825 1.00 92.88 817 ILE A CA 1
ATOM 6401 C C . ILE A 1 817 ? -4.656 31.944 -6.949 1.00 92.88 817 ILE A C 1
ATOM 6403 O O . ILE A 1 817 ? -5.043 32.218 -8.089 1.00 92.88 817 ILE A O 1
ATOM 6407 N N . LYS A 1 818 ? -3.368 31.844 -6.635 1.00 87.12 818 LYS A N 1
ATOM 6408 C CA . LYS A 1 818 ? -2.272 31.904 -7.601 1.00 87.12 818 LYS A CA 1
ATOM 6409 C C . LYS A 1 818 ? -1.954 30.506 -8.101 1.00 87.12 818 LYS A C 1
ATOM 6411 O O . LYS A 1 818 ? -1.843 29.579 -7.306 1.00 87.12 818 LYS A O 1
ATOM 6416 N N . ASN A 1 819 ? -1.808 30.368 -9.414 1.00 80.06 819 ASN A N 1
ATOM 6417 C CA . ASN A 1 819 ? -1.431 29.109 -10.044 1.00 80.06 819 ASN A CA 1
ATOM 6418 C C . ASN A 1 819 ? -0.165 28.536 -9.392 1.00 80.06 819 ASN A C 1
ATOM 6420 O O . ASN A 1 819 ? 0.749 29.285 -9.056 1.00 80.06 819 ASN A O 1
ATOM 6424 N N . ALA A 1 820 ? -0.104 27.218 -9.228 1.00 75.69 820 ALA A N 1
ATOM 6425 C CA . ALA A 1 820 ? 1.044 26.534 -8.644 1.00 75.69 820 ALA A CA 1
ATOM 6426 C C . ALA A 1 820 ? 2.318 26.635 -9.503 1.00 75.69 820 ALA A C 1
ATOM 6428 O O . ALA A 1 820 ? 3.419 26.435 -8.988 1.00 75.69 820 ALA A O 1
ATOM 6429 N N . VAL A 1 821 ? 2.180 26.911 -10.803 1.00 62.31 821 VAL A N 1
ATOM 6430 C CA . VAL A 1 821 ? 3.291 26.970 -11.763 1.00 62.31 821 VAL A CA 1
ATOM 6431 C C . VAL A 1 821 ? 3.279 28.254 -12.589 1.00 62.31 821 VAL A C 1
ATOM 6433 O O . VAL A 1 821 ? 2.226 28.872 -12.756 1.00 62.31 821 VAL A O 1
ATOM 6436 N N . PRO A 1 822 ? 4.434 28.650 -13.154 1.00 52.41 822 PRO A N 1
ATOM 6437 C CA . PRO A 1 822 ? 4.503 29.751 -14.101 1.00 52.41 822 PRO A CA 1
ATOM 6438 C C . PRO A 1 822 ? 3.602 29.531 -15.336 1.00 52.41 822 PRO A C 1
ATOM 6440 O O . PRO A 1 822 ? 3.612 28.438 -15.907 1.00 52.41 822 PRO A O 1
ATOM 6443 N N . PRO A 1 823 ? 2.891 30.570 -15.810 1.00 57.81 823 PRO A N 1
ATOM 6444 C CA . PRO A 1 823 ? 2.782 31.890 -15.193 1.00 57.81 823 PRO A CA 1
ATOM 6445 C C . PRO A 1 823 ? 1.898 31.823 -13.935 1.00 57.81 823 PRO A C 1
ATOM 6447 O O . PRO A 1 823 ? 0.793 31.302 -14.004 1.00 57.81 823 PRO A O 1
ATOM 6450 N N . PHE A 1 824 ? 2.362 32.386 -12.808 1.00 74.88 824 PHE A N 1
ATOM 6451 C CA . PHE A 1 824 ? 1.667 32.418 -11.504 1.00 74.88 824 PHE A CA 1
ATOM 6452 C C . PHE A 1 824 ? 0.441 33.357 -11.505 1.00 74.88 824 PHE A C 1
ATOM 6454 O O . PHE A 1 824 ? 0.276 34.236 -10.654 1.00 74.88 824 PHE A O 1
ATOM 6461 N N . ASN A 1 825 ? -0.397 33.246 -12.531 1.00 83.44 825 ASN A N 1
ATOM 6462 C CA . ASN A 1 825 ? -1.598 34.035 -12.715 1.00 83.44 825 ASN A CA 1
ATOM 6463 C C . ASN A 1 825 ? -2.664 33.658 -11.679 1.00 83.44 825 ASN A C 1
ATOM 6465 O O . ASN A 1 825 ? -2.608 32.616 -11.029 1.00 83.44 825 ASN A O 1
ATOM 6469 N N . THR A 1 826 ? -3.637 34.547 -11.499 1.00 88.81 826 THR A N 1
ATOM 6470 C CA . THR A 1 826 ? -4.790 34.249 -10.651 1.00 88.81 826 THR A CA 1
ATOM 6471 C C . THR A 1 826 ? -5.723 33.298 -11.396 1.00 88.81 826 THR A C 1
ATOM 6473 O O . THR A 1 826 ? -6.162 33.623 -12.497 1.00 88.81 826 THR A O 1
ATOM 6476 N N . ILE A 1 827 ? -6.021 32.149 -10.791 1.00 89.56 827 ILE A N 1
ATOM 6477 C CA . ILE A 1 827 ? -6.844 31.075 -11.374 1.00 89.56 827 ILE A CA 1
ATOM 6478 C C . ILE A 1 827 ? -8.212 30.926 -10.700 1.00 89.56 827 ILE A C 1
ATOM 6480 O O . ILE A 1 827 ? -9.026 30.126 -11.133 1.00 89.56 827 ILE A O 1
ATOM 6484 N N . GLY A 1 828 ? -8.469 31.677 -9.633 1.00 92.75 828 GLY A N 1
ATOM 6485 C CA . GLY A 1 828 ? -9.725 31.642 -8.894 1.00 92.75 828 GLY A CA 1
ATOM 6486 C C . GLY A 1 828 ? -9.615 32.448 -7.608 1.00 92.75 828 GLY A C 1
ATOM 6487 O O . GLY A 1 828 ? -8.629 33.162 -7.395 1.00 92.75 828 GLY A O 1
ATOM 6488 N N . LYS A 1 829 ? -10.614 32.324 -6.737 1.00 94.94 829 LYS A N 1
ATOM 6489 C CA . LYS A 1 829 ? -10.591 32.892 -5.385 1.00 94.94 829 LYS A CA 1
ATOM 6490 C C . LYS A 1 829 ? -10.904 31.829 -4.340 1.00 94.94 829 LYS A C 1
ATOM 6492 O O . LYS A 1 829 ? -11.730 30.965 -4.602 1.00 94.94 829 LYS A O 1
ATOM 6497 N N . LEU A 1 830 ? -10.270 31.892 -3.177 1.00 95.94 830 LEU A N 1
ATOM 6498 C CA . LEU A 1 830 ? -10.590 31.068 -2.014 1.00 95.94 830 LEU A CA 1
ATOM 6499 C C . LEU A 1 830 ? -11.201 31.969 -0.949 1.00 95.94 830 LEU A C 1
ATOM 6501 O O . LEU A 1 830 ? -10.635 33.016 -0.634 1.00 95.94 830 LEU A O 1
ATOM 6505 N N . GLN A 1 831 ? -12.345 31.563 -0.411 1.00 95.31 831 GLN A N 1
ATOM 6506 C CA . GLN A 1 831 ? -13.001 32.297 0.656 1.00 95.31 831 GLN A CA 1
ATOM 6507 C C . GLN A 1 831 ? -12.524 31.792 2.022 1.00 95.31 831 GLN A C 1
ATOM 6509 O O . GLN A 1 831 ? -12.850 30.663 2.404 1.00 95.31 831 GLN A O 1
ATOM 6514 N N . VAL A 1 832 ? -11.780 32.630 2.742 1.00 94.31 832 VAL A N 1
ATOM 6515 C CA . VAL A 1 832 ? -11.183 32.338 4.053 1.00 94.31 832 VAL A CA 1
ATOM 6516 C C . VAL A 1 832 ? -11.602 33.417 5.047 1.00 94.31 832 VAL A C 1
ATOM 6518 O O . VAL A 1 832 ? -11.557 34.601 4.723 1.00 94.31 832 VAL A O 1
ATOM 6521 N N . ILE A 1 833 ? -12.040 33.014 6.240 1.00 93.94 833 ILE A N 1
ATOM 6522 C CA . ILE A 1 833 ? -12.517 33.925 7.286 1.00 93.94 833 ILE A CA 1
ATOM 6523 C C . ILE A 1 833 ? -11.921 33.501 8.625 1.00 93.94 833 ILE A C 1
ATOM 6525 O O . ILE A 1 833 ? -12.041 32.344 9.019 1.00 93.94 833 ILE A O 1
ATOM 6529 N N . TRP A 1 834 ? -11.312 34.445 9.327 1.00 93.62 834 TRP A N 1
ATOM 6530 C CA . TRP A 1 834 ? -10.898 34.319 10.715 1.00 93.62 834 TRP A CA 1
ATOM 6531 C C . TRP A 1 834 ? -11.865 35.098 11.606 1.00 93.62 834 TRP A C 1
ATOM 6533 O O . TRP A 1 834 ? -12.176 36.254 11.326 1.00 93.62 834 TRP A O 1
ATOM 6543 N N . THR A 1 835 ? -12.328 34.472 12.686 1.00 91.81 835 THR A N 1
ATOM 6544 C CA . THR A 1 835 ? -13.226 35.085 13.672 1.00 91.81 835 THR A CA 1
ATOM 6545 C C . THR A 1 835 ? -12.646 34.904 15.076 1.00 91.81 835 THR A C 1
ATOM 6547 O O . THR A 1 835 ? -12.409 33.759 15.474 1.00 91.81 835 THR A O 1
ATOM 6550 N N . PRO A 1 836 ? -12.408 35.983 15.839 1.00 92.06 836 PRO A N 1
ATOM 6551 C CA . PRO A 1 836 ? -11.932 35.885 17.217 1.00 92.06 836 PRO A CA 1
ATOM 6552 C C . PRO A 1 836 ? -12.984 35.218 18.111 1.00 92.06 836 PRO A C 1
ATOM 6554 O O . PRO A 1 836 ? -14.182 35.443 17.949 1.00 92.06 836 PRO A O 1
ATOM 6557 N N . LEU A 1 837 ? -12.542 34.401 19.070 1.00 89.19 837 LEU A N 1
ATOM 6558 C CA . LEU A 1 837 ? -13.411 33.761 20.058 1.00 89.19 837 LEU A CA 1
ATOM 6559 C C . LEU A 1 837 ? -12.943 34.068 21.483 1.00 89.19 837 LEU A C 1
ATOM 6561 O O . LEU A 1 837 ? -11.754 34.107 21.783 1.00 89.19 837 LEU A O 1
ATOM 6565 N N . SER A 1 838 ? -13.904 34.207 22.393 1.00 85.56 838 SER A N 1
ATOM 6566 C CA . SER A 1 838 ? -13.655 34.428 23.826 1.00 85.56 838 SER A CA 1
ATOM 6567 C C . SER A 1 838 ? -13.353 33.138 24.611 1.00 85.56 838 SER A C 1
ATOM 6569 O O . SER A 1 838 ? -12.989 33.201 25.782 1.00 85.56 838 SER A O 1
ATOM 6571 N N . SER A 1 839 ? -13.548 31.963 24.002 1.00 83.00 839 SER A N 1
ATOM 6572 C CA . SER A 1 839 ? -13.284 30.640 24.586 1.00 83.00 839 SER A CA 1
ATOM 6573 C C . SER A 1 839 ? -12.914 29.652 23.481 1.00 83.00 839 SER A C 1
ATOM 6575 O O . SER A 1 839 ? -13.386 29.766 22.352 1.00 83.00 839 SER A O 1
ATOM 6577 N N . ASP A 1 840 ? -12.107 28.658 23.840 1.00 79.31 840 ASP A N 1
ATOM 6578 C CA . ASP A 1 840 ? -11.796 27.455 23.056 1.00 79.31 840 ASP A CA 1
ATOM 6579 C C . ASP A 1 840 ? -13.016 26.550 22.786 1.00 79.31 840 ASP A C 1
ATOM 6581 O O . ASP A 1 840 ? -12.989 25.716 21.882 1.00 79.31 840 ASP A O 1
ATOM 6585 N N . ASP A 1 841 ? -14.105 26.737 23.532 1.00 79.25 841 ASP A N 1
ATOM 6586 C CA . ASP A 1 841 ? -15.398 26.092 23.324 1.00 79.25 841 ASP A CA 1
ATOM 6587 C C . ASP A 1 841 ? -16.385 27.075 22.674 1.00 79.25 841 ASP A C 1
ATOM 6589 O O . ASP A 1 841 ? -16.879 27.997 23.328 1.00 79.25 841 ASP A O 1
ATOM 6593 N N . GLU A 1 842 ? -16.719 26.853 21.397 1.00 78.31 842 GLU A N 1
ATOM 6594 C CA . GLU A 1 842 ? -17.628 27.716 20.616 1.00 78.31 842 GLU A CA 1
ATOM 6595 C C . GLU A 1 842 ? -18.994 27.904 21.299 1.00 78.31 842 GLU A C 1
ATOM 6597 O O . GLU A 1 842 ? -19.607 28.961 21.179 1.00 78.31 842 GLU A O 1
ATOM 6602 N N . SER A 1 843 ? -19.465 26.924 22.082 1.00 79.06 843 SER A N 1
ATOM 6603 C CA . SER A 1 843 ? -20.744 27.032 22.801 1.00 79.06 843 SER A CA 1
ATOM 6604 C C . SER A 1 843 ? -20.725 28.032 23.964 1.00 79.06 843 SER A C 1
ATOM 6606 O O . SER A 1 843 ? -21.785 28.442 24.442 1.00 79.06 843 SER A O 1
ATOM 6608 N N . LYS A 1 844 ? -19.531 28.422 24.420 1.00 80.62 844 LYS A N 1
ATOM 6609 C CA . LYS A 1 844 ? -19.291 29.383 25.504 1.00 80.62 844 LYS A CA 1
ATOM 6610 C C . LYS A 1 844 ? -18.769 30.721 24.987 1.00 80.62 844 LYS A C 1
ATOM 6612 O O . LYS A 1 844 ? -18.334 31.552 25.782 1.00 80.62 844 LYS A O 1
ATOM 6617 N N . HIS A 1 845 ? -18.786 30.924 23.674 1.00 85.19 845 HIS A N 1
ATOM 6618 C CA . HIS A 1 845 ? -18.373 32.182 23.088 1.00 85.19 845 HIS A CA 1
ATOM 6619 C C . HIS A 1 845 ? -19.353 33.311 23.457 1.00 85.19 845 HIS A C 1
ATOM 6621 O O . HIS A 1 845 ? -20.553 33.217 23.204 1.00 85.19 845 HIS A O 1
ATOM 6627 N N . ASP A 1 846 ? -18.823 34.389 24.034 1.00 83.38 846 ASP A N 1
ATOM 6628 C CA . ASP A 1 846 ? -19.504 35.660 24.262 1.00 83.38 846 ASP A CA 1
ATOM 6629 C C . ASP A 1 846 ? -18.753 36.757 23.487 1.00 83.38 846 ASP A C 1
ATOM 6631 O O . ASP A 1 846 ? -17.612 37.075 23.836 1.00 83.38 846 ASP A O 1
ATOM 6635 N N . PRO A 1 847 ? -19.362 37.346 22.443 1.00 79.38 847 PRO A N 1
ATOM 6636 C CA . PRO A 1 847 ? -18.755 38.431 21.676 1.00 79.38 847 PRO A CA 1
ATOM 6637 C C . PRO A 1 847 ? -18.360 39.649 22.522 1.00 79.38 847 PRO A C 1
ATOM 6639 O O . PRO A 1 847 ? -17.414 40.343 22.174 1.00 79.38 847 PRO A O 1
ATOM 6642 N N . ASN A 1 848 ? -19.039 39.899 23.650 1.00 80.25 848 ASN A N 1
ATOM 6643 C CA . ASN A 1 848 ? -18.736 41.041 24.522 1.00 80.25 848 ASN A CA 1
ATOM 6644 C C . ASN A 1 848 ? -17.539 40.787 25.453 1.00 80.25 848 ASN A C 1
ATOM 6646 O O . ASN A 1 848 ? -17.104 41.700 26.150 1.00 80.25 848 ASN A O 1
ATOM 6650 N N . ALA A 1 849 ? -17.044 39.546 25.506 1.00 79.81 849 ALA A N 1
ATOM 6651 C CA . ALA A 1 849 ? -15.891 39.148 26.308 1.00 79.81 849 ALA A CA 1
ATOM 6652 C C . ALA A 1 849 ? -14.577 39.152 25.505 1.00 79.81 849 ALA A C 1
ATOM 6654 O O . ALA A 1 849 ? -13.535 38.784 26.045 1.00 79.81 849 ALA A O 1
ATOM 6655 N N . ILE A 1 850 ? -14.617 39.539 24.225 1.00 81.50 850 ILE A N 1
ATOM 6656 C CA . ILE A 1 850 ? -13.414 39.790 23.432 1.00 81.50 850 ILE A CA 1
ATOM 6657 C C . ILE A 1 850 ? -12.864 41.153 23.860 1.00 81.50 850 ILE A C 1
ATOM 6659 O O . ILE A 1 850 ? -13.542 42.168 23.726 1.00 81.50 850 ILE A O 1
ATOM 6663 N N . GLU A 1 851 ? -11.655 41.168 24.417 1.00 76.19 851 GLU A N 1
ATOM 6664 C CA . GLU A 1 851 ? -10.986 42.411 24.805 1.00 76.19 851 GLU A CA 1
ATOM 6665 C C . GLU A 1 851 ? -10.440 43.138 23.570 1.00 76.19 851 GLU A C 1
ATOM 6667 O O . GLU A 1 851 ? -9.838 42.510 22.693 1.00 76.19 851 GLU A O 1
ATOM 6672 N N . ASP A 1 852 ? -10.605 44.462 23.540 1.00 74.75 852 ASP A N 1
ATOM 6673 C CA . ASP A 1 852 ? -9.940 45.327 22.567 1.00 74.75 852 ASP A CA 1
ATOM 6674 C C . ASP A 1 852 ? -8.423 45.316 22.817 1.00 74.75 852 ASP A C 1
ATOM 6676 O O . ASP A 1 852 ? -7.962 45.393 23.960 1.00 74.75 852 ASP A O 1
ATOM 6680 N N . VAL A 1 853 ? -7.647 45.206 21.739 1.00 82.62 853 VAL A N 1
ATOM 6681 C CA . VAL A 1 853 ? -6.182 45.140 21.779 1.00 82.62 853 VAL A CA 1
ATOM 6682 C C . VAL A 1 853 ? -5.612 46.377 21.090 1.00 82.62 853 VAL A C 1
ATOM 6684 O O . VAL A 1 853 ? -5.752 46.529 19.877 1.00 82.62 853 VAL A O 1
ATOM 6687 N N . ASP A 1 854 ? -4.951 47.248 21.857 1.00 76.75 854 ASP A N 1
ATOM 6688 C CA . ASP A 1 854 ? -4.330 48.474 21.337 1.00 76.75 854 ASP A CA 1
ATOM 6689 C C . ASP A 1 854 ? -2.965 48.180 20.683 1.00 76.75 854 ASP A C 1
ATOM 6691 O O . ASP A 1 854 ? -2.557 48.864 19.737 1.00 76.75 854 ASP A O 1
ATOM 6695 N N . GLY A 1 855 ? -2.257 47.140 21.145 1.00 80.88 855 GLY A N 1
ATOM 6696 C CA . GLY A 1 855 ? -1.021 46.664 20.528 1.00 80.88 855 GLY A CA 1
ATOM 6697 C C . GLY A 1 855 ? -0.730 45.173 20.759 1.00 80.88 855 GLY A C 1
ATOM 6698 O O . GLY A 1 855 ? -1.170 44.602 21.754 1.00 80.88 855 GLY A O 1
ATOM 6699 N N . PRO A 1 856 ? 0.073 44.521 19.889 1.00 80.94 856 PRO A N 1
ATOM 6700 C CA . PRO A 1 856 ? 0.347 43.082 19.981 1.00 80.94 856 PRO A CA 1
ATOM 6701 C C . PRO A 1 856 ? 0.918 42.618 21.330 1.00 80.94 856 PRO A C 1
ATOM 6703 O O . PRO A 1 856 ? 0.664 41.491 21.750 1.00 80.94 856 PRO A O 1
ATOM 6706 N N . ASP A 1 857 ? 1.668 43.481 22.025 1.00 85.44 857 ASP A N 1
ATOM 6707 C CA . ASP A 1 857 ? 2.241 43.185 23.344 1.00 85.44 857 ASP A CA 1
ATOM 6708 C C . ASP A 1 857 ? 1.170 42.994 24.442 1.00 85.44 857 ASP A C 1
ATOM 6710 O O . ASP A 1 857 ? 1.437 42.305 25.429 1.00 85.44 857 ASP A O 1
ATOM 6714 N N . ASP A 1 858 ? -0.047 43.525 24.268 1.00 84.38 858 ASP A N 1
ATOM 6715 C CA . ASP A 1 858 ? -1.147 43.394 25.239 1.00 84.38 858 ASP A CA 1
ATOM 6716 C C . ASP A 1 858 ? -1.690 41.959 25.329 1.00 84.38 858 ASP A C 1
ATOM 6718 O O . ASP A 1 858 ? -2.351 41.593 26.309 1.00 84.38 858 ASP A O 1
ATOM 6722 N N . LEU A 1 859 ? -1.402 41.137 24.313 1.00 83.81 859 LEU A N 1
ATOM 6723 C CA . LEU A 1 859 ? -1.742 39.719 24.288 1.00 83.81 859 LEU A CA 1
ATOM 6724 C C . LEU A 1 859 ? -0.746 38.862 25.075 1.00 83.81 859 LEU A C 1
ATOM 6726 O O . LEU A 1 859 ? -1.092 37.742 25.439 1.00 83.81 859 LEU A O 1
ATOM 6730 N N . VAL A 1 860 ? 0.468 39.344 25.377 1.00 88.38 860 VAL A N 1
ATOM 6731 C CA . VAL A 1 860 ? 1.493 38.533 26.059 1.00 88.38 860 VAL A CA 1
ATOM 6732 C C . VAL A 1 860 ? 0.977 38.039 27.412 1.00 88.38 860 VAL A C 1
ATOM 6734 O O . VAL A 1 860 ? 0.586 38.818 28.278 1.00 88.38 860 VAL A O 1
ATOM 6737 N N . GLY A 1 861 ? 1.011 36.722 27.617 1.00 83.00 861 GLY A N 1
ATOM 6738 C CA . GLY A 1 861 ? 0.512 36.084 28.835 1.00 83.00 861 GLY A CA 1
ATOM 6739 C C . GLY A 1 861 ? -0.997 35.814 28.859 1.00 83.00 861 GLY A C 1
ATOM 6740 O O . GLY A 1 861 ? -1.469 35.178 29.802 1.00 83.00 861 GLY A O 1
ATOM 6741 N N . LYS A 1 862 ? -1.753 36.264 27.848 1.00 87.75 862 LYS A N 1
ATOM 6742 C CA . LYS A 1 862 ? -3.194 36.016 27.690 1.00 87.75 862 LYS A CA 1
ATOM 6743 C C . LYS A 1 862 ? -3.457 34.865 26.705 1.00 87.75 862 LYS A C 1
ATOM 6745 O O . LYS A 1 862 ? -2.578 34.538 25.903 1.00 87.75 862 LYS A O 1
ATOM 6750 N N . PRO A 1 863 ? -4.639 34.226 26.755 1.00 87.31 863 PRO A N 1
ATOM 6751 C CA . PRO A 1 863 ? -5.036 33.254 25.745 1.00 87.31 863 PRO A CA 1
ATOM 6752 C C . PRO A 1 863 ? -5.383 33.939 24.416 1.00 87.31 863 PRO A C 1
ATOM 6754 O O . PRO A 1 863 ? -5.949 35.029 24.398 1.00 87.31 863 PRO A O 1
ATOM 6757 N N . TRP A 1 864 ? -5.102 33.264 23.305 1.00 92.25 864 TRP A N 1
ATOM 6758 C CA . TRP A 1 864 ? -5.489 33.667 21.953 1.00 92.25 864 TRP A CA 1
ATOM 6759 C C . TRP A 1 864 ? -6.332 32.558 21.336 1.00 92.25 864 TRP A C 1
ATOM 6761 O O . TRP A 1 864 ? -5.924 31.396 21.340 1.00 92.25 864 TRP A O 1
ATOM 6771 N N . THR A 1 865 ? -7.525 32.896 20.847 1.00 90.62 865 THR A N 1
ATOM 6772 C CA . THR A 1 865 ? -8.451 31.909 20.281 1.00 90.62 865 THR A CA 1
ATOM 6773 C C . THR A 1 865 ? -9.138 32.465 19.053 1.00 90.62 865 THR A C 1
ATOM 6775 O O . THR A 1 865 ? -9.771 33.517 19.116 1.00 90.62 865 THR A O 1
ATOM 6778 N N . TYR A 1 866 ? -9.055 31.734 17.948 1.00 93.12 866 TYR A N 1
ATOM 6779 C CA . TYR A 1 866 ? -9.704 32.107 16.700 1.00 93.12 866 TYR A CA 1
ATOM 6780 C C . TYR A 1 866 ? -10.320 30.904 16.005 1.00 93.12 866 TYR A C 1
ATOM 6782 O O . TYR A 1 866 ? -9.739 29.821 15.962 1.00 93.12 866 TYR A O 1
ATOM 6790 N N . LYS A 1 867 ? -11.470 31.130 15.379 1.00 91.94 867 LYS A N 1
ATOM 6791 C CA . LYS A 1 867 ? -12.089 30.207 14.438 1.00 91.94 867 LYS A CA 1
ATOM 6792 C C . LYS A 1 867 ? -11.661 30.557 13.019 1.00 91.94 867 LYS A C 1
ATOM 6794 O O . LYS A 1 867 ? -11.865 31.681 12.575 1.00 91.94 867 LYS A O 1
ATOM 6799 N N . LEU A 1 868 ? -11.097 29.589 12.313 1.00 93.75 868 LEU A N 1
ATOM 6800 C CA . LEU A 1 868 ? -10.797 29.657 10.891 1.00 93.75 868 LEU A CA 1
ATOM 6801 C C . LEU A 1 868 ? -11.880 28.919 10.109 1.00 93.75 868 LEU A C 1
ATOM 6803 O O . LEU A 1 868 ? -12.069 27.718 10.298 1.00 93.75 868 LEU A O 1
ATOM 6807 N N . GLU A 1 869 ? -12.527 29.614 9.183 1.00 93.56 869 GLU A N 1
ATOM 6808 C CA . GLU A 1 869 ? -13.460 29.050 8.216 1.00 93.56 869 GLU A CA 1
ATOM 6809 C C . GLU A 1 869 ? -12.881 29.113 6.797 1.00 93.56 869 GLU A C 1
ATOM 6811 O O . GLU A 1 869 ? -12.512 30.181 6.308 1.00 93.56 869 GLU A O 1
ATOM 6816 N N . ILE A 1 870 ? -12.859 27.975 6.098 1.00 94.19 870 ILE A N 1
ATOM 6817 C CA . ILE A 1 870 ? -12.559 27.904 4.659 1.00 94.19 870 ILE A CA 1
ATOM 6818 C C . ILE A 1 870 ? -13.856 27.490 3.969 1.00 94.19 870 ILE A C 1
ATOM 6820 O O . ILE A 1 870 ? -14.283 26.336 4.057 1.00 94.19 870 ILE A O 1
ATOM 6824 N N . LYS A 1 871 ? -14.525 28.446 3.321 1.00 92.69 871 LYS A N 1
ATOM 6825 C CA . LYS A 1 871 ? -15.905 28.250 2.851 1.00 92.69 871 LYS A CA 1
ATOM 6826 C C . LYS A 1 871 ? -15.964 27.562 1.499 1.00 92.69 871 LYS A C 1
ATOM 6828 O O . LYS A 1 871 ? -16.602 26.521 1.372 1.00 92.69 871 LYS A O 1
ATOM 6833 N N . GLN A 1 872 ? -15.305 28.124 0.494 1.00 94.12 872 GLN A N 1
ATOM 6834 C CA . GLN A 1 872 ? -15.394 27.655 -0.891 1.00 94.12 872 GLN A CA 1
ATOM 6835 C C . GLN A 1 872 ? -14.238 28.188 -1.734 1.00 94.12 872 GLN A C 1
ATOM 6837 O O . GLN A 1 872 ? -13.660 29.227 -1.410 1.00 94.12 872 GLN A O 1
ATOM 6842 N N . ALA A 1 873 ? -13.947 27.512 -2.844 1.00 95.75 873 ALA A N 1
ATOM 6843 C CA . ALA A 1 873 ? -13.195 28.097 -3.949 1.00 95.75 873 ALA A CA 1
ATOM 6844 C C . ALA A 1 873 ? -14.166 28.545 -5.050 1.00 95.75 873 ALA A C 1
ATOM 6846 O O . ALA A 1 873 ? -15.207 27.929 -5.255 1.00 95.75 873 ALA A O 1
ATOM 6847 N N . LEU A 1 874 ? -13.833 29.623 -5.755 1.00 93.38 874 LEU A N 1
ATOM 6848 C CA . LEU A 1 874 ? -14.668 30.266 -6.763 1.00 93.38 874 LEU A CA 1
ATOM 6849 C C . LEU A 1 874 ? -13.894 30.457 -8.065 1.00 93.38 874 LEU A C 1
ATOM 6851 O O . LEU A 1 874 ? -12.761 30.944 -8.064 1.00 93.38 874 LEU A O 1
ATOM 6855 N N . GLY A 1 875 ? -14.553 30.152 -9.181 1.00 90.56 875 GLY A N 1
ATOM 6856 C CA . GLY A 1 875 ? -14.073 30.471 -10.522 1.00 90.56 875 GLY A CA 1
ATOM 6857 C C . GLY A 1 875 ? -12.841 29.684 -10.958 1.00 90.56 875 GLY A C 1
ATOM 6858 O O . GLY A 1 875 ? -12.028 30.236 -11.692 1.00 90.56 875 GLY A O 1
ATOM 6859 N N . LEU A 1 876 ? -12.700 28.428 -10.518 1.00 90.62 876 LEU A N 1
ATOM 6860 C CA . LEU A 1 876 ? -11.597 27.566 -10.945 1.00 90.62 876 LEU A CA 1
ATOM 6861 C C . LEU A 1 876 ? -11.615 27.349 -12.472 1.00 90.62 876 LEU A C 1
ATOM 6863 O O . LEU A 1 876 ? -12.691 27.316 -13.081 1.00 90.62 876 LEU A O 1
ATOM 6867 N N . PRO A 1 877 ? -10.443 27.173 -13.111 1.00 82.69 877 PRO A N 1
ATOM 6868 C CA . PRO A 1 877 ? -10.342 27.101 -14.570 1.00 82.69 877 PRO A CA 1
ATOM 6869 C C . PRO A 1 877 ? -10.953 25.812 -15.141 1.00 82.69 877 PRO A C 1
ATOM 6871 O O . PRO A 1 877 ? -11.437 25.799 -16.273 1.00 82.69 877 PRO A O 1
ATOM 6874 N N . MET A 1 878 ? -10.990 24.744 -14.344 1.00 82.81 878 MET A N 1
ATOM 6875 C CA . MET A 1 878 ? -11.515 23.430 -14.712 1.00 82.81 878 MET A CA 1
ATOM 6876 C C . MET A 1 878 ? -12.620 22.992 -13.754 1.00 82.81 878 MET A C 1
ATOM 6878 O O . MET A 1 878 ? -12.691 23.467 -12.619 1.00 82.81 878 MET A O 1
ATOM 6882 N N . ILE A 1 879 ? -13.501 22.110 -14.230 1.00 84.50 879 ILE A N 1
ATOM 6883 C CA . ILE A 1 879 ? -14.457 21.437 -13.350 1.00 84.50 879 ILE A CA 1
ATOM 6884 C C . ILE A 1 879 ? -13.672 20.419 -12.533 1.00 84.50 879 ILE A C 1
ATOM 6886 O O . ILE A 1 879 ? -12.877 19.658 -13.077 1.00 84.50 879 ILE A O 1
ATOM 6890 N N . THR A 1 880 ? -13.873 20.433 -11.227 1.00 84.94 880 THR A N 1
ATOM 6891 C CA . THR A 1 880 ? -13.284 19.455 -10.318 1.00 84.94 880 THR A CA 1
ATOM 6892 C C . THR A 1 880 ? -14.278 18.325 -10.114 1.00 84.94 880 THR A C 1
ATOM 6894 O O . THR A 1 880 ? -15.468 18.595 -10.082 1.00 84.94 880 THR A O 1
ATOM 6897 N N . ASP A 1 881 ? -13.817 17.091 -9.981 1.00 80.38 881 ASP A N 1
ATOM 6898 C CA . ASP A 1 881 ? -14.584 15.974 -9.418 1.00 80.38 881 ASP A CA 1
ATOM 6899 C C . ASP A 1 881 ? -14.418 15.958 -7.893 1.00 80.38 881 ASP A C 1
ATOM 6901 O O . ASP A 1 881 ? -15.387 15.822 -7.156 1.00 80.38 881 ASP A O 1
ATOM 6905 N N . LEU A 1 882 ? -13.194 16.213 -7.415 1.00 84.62 882 LEU A N 1
ATOM 6906 C CA . LEU A 1 882 ? -12.841 16.283 -5.998 1.00 84.62 882 LEU A CA 1
ATOM 6907 C C . LEU A 1 882 ? -11.988 17.527 -5.722 1.00 84.62 882 LEU A C 1
ATOM 6909 O O . LEU A 1 882 ? -11.131 17.869 -6.531 1.00 84.62 882 LEU A O 1
ATOM 6913 N N . ALA A 1 883 ? -12.170 18.193 -4.581 1.00 85.00 883 ALA A N 1
ATOM 6914 C CA . ALA A 1 883 ? -11.291 19.282 -4.142 1.00 85.00 883 ALA A CA 1
ATOM 6915 C C . ALA A 1 883 ? -11.055 19.266 -2.624 1.00 85.00 883 ALA A C 1
ATOM 6917 O O . ALA A 1 883 ? -11.958 18.921 -1.868 1.00 85.00 883 ALA A O 1
ATOM 6918 N N . TYR A 1 884 ? -9.877 19.689 -2.163 1.00 87.25 884 TYR A N 1
ATOM 6919 C CA . TYR A 1 884 ? -9.582 19.955 -0.745 1.00 87.25 884 TYR A CA 1
ATOM 6920 C C . TYR A 1 884 ? -8.487 21.019 -0.600 1.00 87.25 884 TYR A C 1
ATOM 6922 O O . TYR A 1 884 ? -7.712 21.262 -1.524 1.00 87.25 884 TYR A O 1
ATOM 6930 N N . CYS A 1 885 ? -8.406 21.653 0.566 1.00 87.69 885 CYS A N 1
ATOM 6931 C CA . CYS A 1 885 ? -7.406 22.664 0.891 1.00 87.69 885 CYS A CA 1
ATOM 6932 C C . CYS A 1 885 ? -6.522 22.196 2.056 1.00 87.69 885 CYS A C 1
ATOM 6934 O O . CYS A 1 885 ? -6.989 21.508 2.962 1.00 87.69 885 CYS A O 1
ATOM 6936 N N . GLN A 1 886 ? -5.250 22.582 2.055 1.00 84.75 886 GLN A N 1
ATOM 6937 C CA . GLN A 1 886 ? -4.310 22.350 3.153 1.00 84.75 886 GLN A CA 1
ATOM 6938 C C . GLN A 1 886 ? -3.684 23.667 3.599 1.00 84.75 886 GLN A C 1
ATOM 6940 O O . GLN A 1 886 ? -3.519 24.565 2.781 1.00 84.75 886 GLN A O 1
ATOM 6945 N N . TYR A 1 887 ? -3.341 23.798 4.875 1.00 87.25 887 TYR A N 1
ATOM 6946 C CA . TYR A 1 887 ? -2.569 24.929 5.391 1.00 87.25 887 TYR A CA 1
ATOM 6947 C C . TYR A 1 887 ? -1.753 24.491 6.604 1.00 87.25 887 TYR A C 1
ATOM 6949 O O . TYR A 1 887 ? -2.164 23.595 7.338 1.00 87.25 887 TYR A O 1
ATOM 6957 N N . GLU A 1 888 ? -0.602 25.114 6.818 1.00 80.62 888 GLU A N 1
ATOM 6958 C CA . GLU A 1 888 ? 0.239 24.864 7.989 1.00 80.62 888 GLU A CA 1
ATOM 6959 C C . GLU A 1 888 ? 0.109 26.026 8.971 1.00 80.62 888 GLU A C 1
ATOM 6961 O O . GLU A 1 888 ? 0.227 27.182 8.575 1.00 80.62 888 GLU A O 1
ATOM 6966 N N . PHE A 1 889 ? -0.136 25.738 10.246 1.00 82.25 889 PHE A N 1
ATOM 6967 C CA . PHE A 1 889 ? -0.211 26.749 11.298 1.00 82.25 889 PHE A CA 1
ATOM 6968 C C . PHE A 1 889 ? 0.526 26.243 12.540 1.00 82.25 889 PHE A C 1
ATOM 6970 O O . PHE A 1 889 ? 0.272 25.133 12.997 1.00 82.25 889 PHE A O 1
ATOM 6977 N N . LEU A 1 890 ? 1.471 27.034 13.063 1.00 79.12 890 LEU A N 1
ATOM 6978 C CA . LEU A 1 890 ? 2.335 26.673 14.202 1.00 79.12 890 LEU A CA 1
ATOM 6979 C C . LEU A 1 890 ? 3.094 25.338 14.042 1.00 79.12 890 LEU A C 1
ATOM 6981 O O . LEU A 1 890 ? 3.338 24.631 15.018 1.00 79.12 890 LEU A O 1
ATOM 6985 N N . GLY A 1 891 ? 3.492 24.997 12.812 1.00 66.19 891 GLY A N 1
ATOM 6986 C CA . GLY A 1 891 ? 4.205 23.751 12.510 1.00 66.19 891 GLY A CA 1
ATOM 6987 C C . GLY A 1 891 ? 3.307 22.512 12.411 1.00 66.19 891 GLY A C 1
ATOM 6988 O O . GLY A 1 891 ? 3.815 21.403 12.248 1.00 66.19 891 GLY A O 1
ATOM 6989 N N . GLU A 1 892 ? 1.985 22.677 12.505 1.00 63.66 892 GLU A N 1
ATOM 6990 C CA . GLU A 1 892 ? 1.000 21.614 12.308 1.00 63.66 892 GLU A CA 1
ATOM 6991 C C . GLU A 1 892 ? 0.280 21.787 10.963 1.00 63.66 892 GLU A C 1
ATOM 6993 O O . GLU A 1 892 ? -0.147 22.885 10.602 1.00 63.66 892 GLU A O 1
ATOM 6998 N N . LEU A 1 893 ? 0.145 20.693 10.206 1.00 67.50 893 LEU A N 1
ATOM 6999 C CA . LEU A 1 893 ? -0.539 20.676 8.914 1.00 67.50 893 LEU A CA 1
ATOM 7000 C C . LEU A 1 893 ? -2.022 20.334 9.092 1.00 67.50 893 LEU A C 1
ATOM 7002 O O . LEU A 1 893 ? -2.378 19.235 9.515 1.00 67.50 893 LEU A O 1
ATOM 7006 N N . PHE A 1 894 ? -2.885 21.238 8.648 1.00 78.56 894 PHE A N 1
ATOM 7007 C CA . PHE A 1 894 ? -4.332 21.086 8.636 1.00 78.56 894 PHE A CA 1
ATOM 7008 C C . PHE A 1 894 ? -4.823 20.812 7.213 1.00 78.56 894 PHE A C 1
ATOM 7010 O O . PHE A 1 894 ? -4.295 21.343 6.237 1.00 78.56 894 PHE A O 1
ATOM 7017 N N . THR A 1 895 ? -5.839 19.961 7.073 1.00 75.69 895 THR A N 1
ATOM 7018 C CA . THR A 1 895 ? -6.435 19.586 5.780 1.00 75.69 895 THR A CA 1
ATOM 7019 C C . THR A 1 895 ? -7.954 19.640 5.887 1.00 75.69 895 THR A C 1
ATOM 7021 O O . THR A 1 895 ? -8.525 19.095 6.832 1.00 75.69 895 THR A O 1
ATOM 7024 N N . THR A 1 896 ? -8.612 20.301 4.934 1.00 81.88 896 THR A N 1
ATOM 7025 C CA . THR A 1 896 ? -10.076 20.330 4.858 1.00 81.88 896 THR A CA 1
ATOM 7026 C C . THR A 1 896 ? -10.628 18.979 4.425 1.00 81.88 896 THR A C 1
ATOM 7028 O O . THR A 1 896 ? -9.916 18.141 3.874 1.00 81.88 896 THR A O 1
ATOM 7031 N N . GLU A 1 897 ? -11.933 18.781 4.596 1.00 71.81 897 GLU A N 1
ATOM 7032 C CA . GLU A 1 897 ? -12.604 17.636 3.986 1.00 71.81 897 GLU A CA 1
ATOM 7033 C C . GLU A 1 897 ? -12.507 17.714 2.454 1.00 71.81 897 GLU A C 1
ATOM 7035 O O . GLU A 1 897 ? -12.549 18.805 1.873 1.00 71.81 897 GLU A O 1
ATOM 7040 N N . SER A 1 898 ? -12.372 16.551 1.814 1.00 76.12 898 SER A N 1
ATOM 7041 C CA . SER A 1 898 ? -12.470 16.438 0.361 1.00 76.12 898 SER A CA 1
ATOM 7042 C C . SER A 1 898 ? -13.926 16.547 -0.066 1.00 76.12 898 SER A C 1
ATOM 7044 O O . SER A 1 898 ? -14.778 15.811 0.435 1.00 76.12 898 SER A O 1
ATOM 7046 N N . VAL A 1 899 ? -14.212 17.444 -1.002 1.00 79.81 899 VAL A N 1
ATOM 7047 C CA . VAL A 1 899 ? -15.557 17.645 -1.540 1.00 79.81 899 VAL A CA 1
ATOM 7048 C C . VAL A 1 899 ? -15.655 17.046 -2.929 1.00 79.81 899 VAL A C 1
ATOM 7050 O O . VAL A 1 899 ? -14.927 17.455 -3.825 1.00 79.81 899 VAL A O 1
ATOM 7053 N N . GLU A 1 900 ? -16.546 16.068 -3.088 1.00 80.25 900 GLU A N 1
ATOM 7054 C CA . GLU A 1 900 ? -16.824 15.393 -4.359 1.00 80.25 900 GLU A CA 1
ATOM 7055 C C . GLU A 1 900 ? -17.993 16.105 -5.058 1.00 80.25 900 GLU A C 1
ATOM 7057 O O . GLU A 1 900 ? -19.165 15.884 -4.740 1.00 80.25 900 GLU A O 1
ATOM 7062 N N . GLN A 1 901 ? -17.682 17.059 -5.933 1.00 79.31 901 GLN A N 1
ATOM 7063 C CA . GLN A 1 901 ? -18.658 17.925 -6.592 1.00 79.31 901 GLN A CA 1
ATOM 7064 C C . GLN A 1 901 ? -18.174 18.280 -7.993 1.00 79.31 901 GLN A C 1
ATOM 7066 O O . GLN A 1 901 ? -17.160 18.955 -8.110 1.00 79.31 901 GLN A O 1
ATOM 7071 N N . ASN A 1 902 ? -18.973 17.968 -9.018 1.00 87.31 902 ASN A N 1
ATOM 7072 C CA . ASN A 1 902 ? -18.716 18.334 -10.417 1.00 87.31 902 ASN A CA 1
ATOM 7073 C C . ASN A 1 902 ? -18.964 19.829 -10.664 1.00 87.31 902 ASN A C 1
ATOM 7075 O O . ASN A 1 902 ? -19.972 20.227 -11.254 1.00 87.31 902 ASN A O 1
ATOM 7079 N N . THR A 1 903 ? -18.070 20.681 -10.166 1.00 87.56 903 THR A N 1
ATOM 7080 C CA . THR A 1 903 ? -18.222 22.142 -10.197 1.00 87.56 903 THR A CA 1
ATOM 7081 C C . THR A 1 903 ? -16.887 22.863 -10.393 1.00 87.56 903 THR A C 1
ATOM 7083 O O . THR A 1 903 ? -15.819 22.317 -10.152 1.00 87.56 903 THR A O 1
ATOM 7086 N N . ARG A 1 904 ? -16.945 24.132 -10.815 1.00 90.00 904 ARG A N 1
ATOM 7087 C CA . ARG A 1 904 ? -15.806 25.075 -10.759 1.00 90.00 904 ARG A CA 1
ATOM 7088 C C . ARG A 1 904 ? -15.730 25.834 -9.433 1.00 90.00 904 ARG A C 1
ATOM 7090 O O . ARG A 1 904 ? -14.833 26.651 -9.237 1.00 90.00 904 ARG A O 1
ATOM 7097 N N . ASN A 1 905 ? -16.720 25.623 -8.569 1.00 93.88 905 ASN A N 1
ATOM 7098 C CA . ASN A 1 905 ? -16.905 26.351 -7.323 1.00 93.88 905 ASN A CA 1
ATOM 7099 C C . ASN A 1 905 ? -17.108 25.366 -6.158 1.00 93.88 905 ASN A C 1
ATOM 7101 O O . ASN A 1 905 ? -18.236 25.241 -5.674 1.00 93.88 905 ASN A O 1
ATOM 7105 N N . PRO A 1 906 ? -16.088 24.574 -5.783 1.00 91.94 906 PRO A N 1
ATOM 7106 C CA . PRO A 1 906 ? -16.234 23.580 -4.727 1.00 91.94 906 PRO A CA 1
ATOM 7107 C C . PRO A 1 906 ? -16.458 24.260 -3.372 1.00 91.94 906 PRO A C 1
ATOM 7109 O O . PRO A 1 906 ? -15.759 25.214 -3.018 1.00 91.94 906 PRO A O 1
ATOM 7112 N N . VAL A 1 907 ? -17.435 23.760 -2.611 1.00 91.81 907 VAL A N 1
ATOM 7113 C CA . VAL A 1 907 ? -17.829 24.315 -1.304 1.00 91.81 907 VAL A CA 1
ATOM 7114 C C . VAL A 1 907 ? -17.369 23.390 -0.180 1.00 91.81 907 VAL A C 1
ATOM 7116 O O . VAL A 1 907 ? -17.942 22.317 -0.017 1.00 91.81 907 VAL A O 1
ATOM 7119 N N . PHE A 1 908 ? -16.378 23.826 0.602 1.00 86.94 908 PHE A N 1
ATOM 7120 C CA . PHE A 1 908 ? -15.741 23.060 1.682 1.00 86.94 908 PHE A CA 1
ATOM 7121 C C . PHE A 1 908 ? -16.498 23.130 3.010 1.00 86.94 908 PHE A C 1
ATOM 7123 O O . PHE A 1 908 ? -16.602 22.120 3.699 1.00 86.94 908 PHE A O 1
ATOM 7130 N N . ASN A 1 909 ? -17.009 24.312 3.382 1.00 87.88 909 ASN A N 1
ATOM 7131 C CA . ASN A 1 909 ? -17.602 24.586 4.704 1.00 87.88 909 ASN A CA 1
ATOM 7132 C C . ASN A 1 909 ? -16.742 24.089 5.884 1.00 87.88 909 ASN A C 1
ATOM 7134 O O . ASN A 1 909 ? -17.259 23.584 6.881 1.00 87.88 909 ASN A O 1
ATOM 7138 N N . TYR A 1 910 ? -15.422 24.209 5.762 1.00 87.75 910 TYR A N 1
ATOM 7139 C CA . TYR A 1 910 ? -14.489 23.803 6.803 1.00 87.75 910 TYR A CA 1
ATOM 7140 C C . TYR A 1 910 ? -14.452 24.845 7.921 1.00 87.75 910 TYR A C 1
ATOM 7142 O O . TYR A 1 910 ? -14.455 26.042 7.637 1.00 87.75 910 TYR A O 1
ATOM 7150 N N . SER A 1 911 ? -14.375 24.385 9.170 1.00 89.19 911 SER A N 1
ATOM 7151 C CA . SER A 1 911 ? -14.232 25.219 10.365 1.00 89.19 911 SER A CA 1
ATOM 7152 C C . SER A 1 911 ? -13.277 24.550 11.354 1.00 89.19 911 SER A C 1
ATOM 7154 O O . SER A 1 911 ? -13.413 23.354 11.623 1.00 89.19 911 SER A O 1
ATOM 7156 N N . HIS A 1 912 ? -12.323 25.305 11.897 1.00 87.38 912 HIS A N 1
ATOM 7157 C CA . HIS A 1 912 ? -11.383 24.835 12.915 1.00 87.38 912 HIS A CA 1
ATOM 7158 C C . HIS A 1 912 ? -11.048 25.942 13.917 1.00 87.38 912 HIS A C 1
ATOM 7160 O O . HIS A 1 912 ? -10.832 27.084 13.520 1.00 87.38 912 HIS A O 1
ATOM 7166 N N . ILE A 1 913 ? -10.966 25.606 15.206 1.00 89.44 913 ILE A N 1
ATOM 7167 C CA . ILE A 1 913 ? -10.613 26.556 16.269 1.00 89.44 913 ILE A CA 1
ATOM 7168 C C . ILE A 1 913 ? -9.142 26.374 16.628 1.00 89.44 913 ILE A C 1
ATOM 7170 O O . ILE A 1 913 ? -8.724 25.300 17.053 1.00 89.44 913 ILE A O 1
ATOM 7174 N N . HIS A 1 914 ? -8.359 27.434 16.465 1.00 87.81 914 HIS A N 1
ATOM 7175 C CA . HIS A 1 914 ? -6.981 27.506 16.934 1.00 87.81 914 HIS A CA 1
ATOM 7176 C C . HIS A 1 914 ? -6.954 28.181 18.298 1.00 87.81 914 HIS A C 1
ATOM 7178 O O . HIS A 1 914 ? -7.494 29.276 18.455 1.00 87.81 914 HIS A O 1
ATOM 7184 N N . HIS A 1 915 ? -6.327 27.527 19.275 1.00 90.38 915 HIS A N 1
ATOM 7185 C CA . HIS A 1 915 ? -6.227 28.028 20.640 1.00 90.38 915 HIS A CA 1
ATOM 7186 C C . HIS A 1 915 ? -4.782 27.979 21.139 1.00 90.38 915 HIS A C 1
ATOM 7188 O O . HIS A 1 915 ? -4.140 26.929 21.133 1.00 90.38 915 HIS A O 1
ATOM 7194 N N . VAL A 1 916 ? -4.297 29.122 21.617 1.00 87.06 916 VAL A N 1
ATOM 7195 C CA . VAL A 1 916 ? -3.017 29.270 22.304 1.00 87.06 916 VAL A CA 1
ATOM 7196 C C . VAL A 1 916 ? -3.323 29.714 23.735 1.00 87.06 916 VAL A C 1
ATOM 7198 O O . VAL A 1 916 ? -3.787 30.835 23.931 1.00 87.06 916 VAL A O 1
ATOM 7201 N N . PRO A 1 917 ? -3.074 28.877 24.756 1.00 82.69 917 PRO A N 1
ATOM 7202 C CA . PRO A 1 917 ? -3.491 29.168 26.130 1.00 82.69 917 PRO A CA 1
ATOM 7203 C C . PRO A 1 917 ? -2.729 30.339 26.762 1.00 82.69 917 PRO A C 1
ATOM 7205 O O . PRO A 1 917 ? -3.217 30.959 27.703 1.00 82.69 917 PRO A O 1
ATOM 7208 N N . CYS A 1 918 ? -1.525 30.629 26.267 1.00 88.38 918 CYS A N 1
ATOM 7209 C CA . CYS A 1 918 ? -0.683 31.723 26.732 1.00 88.38 918 CYS A CA 1
ATOM 7210 C C . CYS A 1 918 ? 0.197 32.213 25.577 1.00 88.38 918 CYS A C 1
ATOM 7212 O O . CYS A 1 918 ? 1.073 31.483 25.111 1.00 88.38 918 CYS A O 1
ATOM 7214 N N . VAL A 1 919 ? -0.053 33.431 25.103 1.00 89.50 919 VAL A N 1
ATOM 7215 C CA . VAL A 1 919 ? 0.709 34.062 24.021 1.00 89.50 919 VAL A CA 1
ATOM 7216 C C . VAL A 1 919 ? 2.093 34.478 24.511 1.00 89.50 919 VAL A C 1
ATOM 7218 O O . VAL A 1 919 ? 2.241 35.114 25.558 1.00 89.50 919 VAL A O 1
ATOM 7221 N N . THR A 1 920 ? 3.116 34.155 23.722 1.00 90.88 920 THR A N 1
ATOM 7222 C CA . THR A 1 920 ? 4.508 34.549 23.968 1.00 90.88 920 THR A CA 1
ATOM 7223 C C . THR A 1 920 ? 4.982 35.586 22.946 1.00 90.88 920 THR A C 1
ATOM 7225 O O . THR A 1 920 ? 4.340 35.808 21.918 1.00 90.88 920 THR A O 1
ATOM 7228 N N . LYS A 1 921 ? 6.135 36.219 23.198 1.00 86.81 921 LYS A N 1
ATOM 7229 C CA . LYS A 1 921 ? 6.730 37.172 22.243 1.00 86.81 921 LYS A CA 1
ATOM 7230 C C . LYS A 1 921 ? 7.127 36.501 20.928 1.00 86.81 921 LYS A C 1
ATOM 7232 O O . LYS A 1 921 ? 7.027 37.116 19.872 1.00 86.81 921 LYS A O 1
ATOM 7237 N N . GLU A 1 922 ? 7.514 35.232 20.986 1.00 84.00 922 GLU A N 1
ATOM 7238 C CA . GLU A 1 922 ? 7.813 34.416 19.811 1.00 84.00 922 GLU A CA 1
ATOM 7239 C C . GLU A 1 922 ? 6.554 34.161 18.970 1.00 84.00 922 GLU A C 1
ATOM 7241 O O . GLU A 1 922 ? 6.628 34.195 17.745 1.00 84.00 922 GLU A O 1
ATOM 7246 N N . PHE A 1 923 ? 5.388 33.967 19.601 1.00 87.00 923 PHE A N 1
ATOM 7247 C CA . PHE A 1 923 ? 4.110 33.826 18.892 1.00 87.00 923 PHE A CA 1
ATOM 7248 C C . PHE A 1 923 ? 3.685 35.126 18.194 1.00 87.00 923 PHE A C 1
ATOM 7250 O O . PHE A 1 923 ? 3.227 35.098 17.052 1.00 87.00 923 PHE A O 1
ATOM 7257 N N . ILE A 1 924 ? 3.885 36.274 18.847 1.00 86.25 924 ILE A N 1
ATOM 7258 C CA . ILE A 1 924 ? 3.639 37.587 18.230 1.00 86.25 924 ILE A CA 1
ATOM 7259 C C . ILE A 1 924 ? 4.543 37.772 17.010 1.00 86.25 924 ILE A C 1
ATOM 7261 O O . ILE A 1 924 ? 4.065 38.096 15.924 1.00 86.25 924 ILE A O 1
ATOM 7265 N N . GLN A 1 925 ? 5.840 37.492 17.167 1.00 84.81 925 GLN A N 1
ATOM 7266 C CA . GLN A 1 925 ? 6.801 37.561 16.070 1.00 84.81 925 GLN A CA 1
ATOM 7267 C C . GLN A 1 925 ? 6.434 36.596 14.928 1.00 84.81 925 GLN A C 1
ATOM 7269 O O . GLN A 1 925 ? 6.589 36.948 13.756 1.00 84.81 925 GLN A O 1
ATOM 7274 N N . TYR A 1 926 ? 5.921 35.404 15.253 1.00 84.38 926 TYR A N 1
ATOM 7275 C CA . TYR A 1 926 ? 5.402 34.449 14.276 1.00 84.38 926 TYR A CA 1
ATOM 7276 C C . TYR A 1 926 ? 4.260 35.064 13.458 1.00 84.38 926 TYR A C 1
ATOM 7278 O O . TYR A 1 926 ? 4.386 3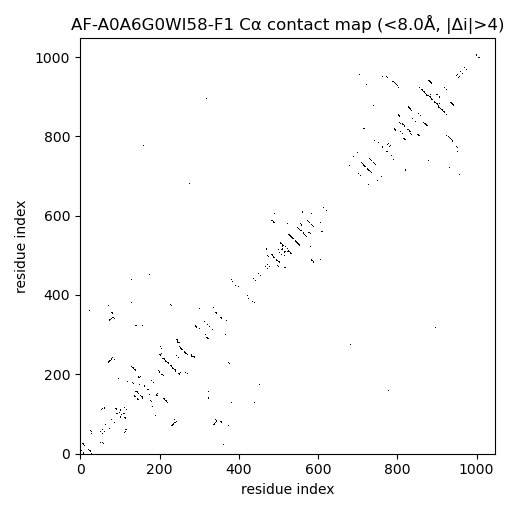5.144 12.245 1.00 84.38 926 TYR A O 1
ATOM 7286 N N . LEU A 1 927 ? 3.198 35.593 14.073 1.00 85.06 927 LEU A N 1
ATOM 7287 C CA . LEU A 1 927 ? 2.081 36.184 13.316 1.00 85.06 927 LEU A CA 1
ATOM 7288 C C . LEU A 1 927 ? 2.457 37.454 12.524 1.00 85.06 927 LEU A C 1
ATOM 7290 O O . LEU A 1 927 ? 1.846 37.716 11.491 1.00 85.06 927 LEU A O 1
ATOM 7294 N N . GLN A 1 928 ? 3.468 38.215 12.962 1.00 83.56 928 GLN A N 1
ATOM 7295 C CA . GLN A 1 928 ? 3.957 39.407 12.247 1.00 83.56 928 GLN A CA 1
ATOM 7296 C C . GLN A 1 928 ? 4.804 39.084 11.007 1.00 83.56 928 GLN A C 1
ATOM 7298 O O . GLN A 1 928 ? 4.786 39.825 10.028 1.00 83.56 928 GLN A O 1
ATOM 7303 N N . SER A 1 929 ? 5.598 38.012 11.055 1.00 76.25 929 SER A N 1
ATOM 7304 C CA . SER A 1 929 ? 6.578 37.689 10.004 1.00 76.25 929 SER A CA 1
ATOM 7305 C C . SER A 1 929 ? 6.174 36.509 9.124 1.00 76.25 929 SER A C 1
ATOM 7307 O O . SER A 1 929 ? 6.629 36.402 7.984 1.00 76.25 929 SER A O 1
ATOM 7309 N N . HIS A 1 930 ? 5.317 35.624 9.630 1.00 76.94 930 HIS A N 1
ATOM 7310 C CA . HIS A 1 930 ? 4.951 34.395 8.952 1.00 76.94 930 HIS A CA 1
ATOM 7311 C C . HIS A 1 930 ? 3.839 34.635 7.936 1.00 76.94 930 HIS A C 1
ATOM 7313 O O . HIS A 1 930 ? 2.796 35.215 8.233 1.00 76.94 930 HIS A O 1
ATOM 7319 N N . ARG A 1 931 ? 4.042 34.124 6.723 1.00 81.50 931 ARG A N 1
ATOM 7320 C CA . ARG A 1 931 ? 3.007 34.069 5.690 1.00 81.50 931 ARG A CA 1
ATOM 7321 C C . ARG A 1 931 ? 2.263 32.745 5.794 1.00 81.50 931 ARG A C 1
ATOM 7323 O O . ARG A 1 931 ? 2.869 31.680 5.705 1.00 81.50 931 ARG A O 1
ATOM 7330 N N . LEU A 1 932 ? 0.951 32.815 5.947 1.00 83.75 932 LEU A N 1
ATOM 7331 C CA . LEU A 1 932 ? 0.102 31.637 5.965 1.00 83.75 932 LEU A CA 1
ATOM 7332 C C . LEU A 1 932 ? -0.259 31.255 4.528 1.00 83.75 932 LEU A C 1
ATOM 7334 O O . LEU A 1 932 ? -0.816 32.066 3.788 1.00 83.75 932 LEU A O 1
ATOM 7338 N N . GLU A 1 933 ? 0.064 30.031 4.119 1.00 86.88 933 GLU A N 1
ATOM 7339 C CA . GLU A 1 933 ? -0.225 29.534 2.773 1.00 86.88 933 GLU A CA 1
ATOM 7340 C C . GLU A 1 933 ? -1.335 28.478 2.810 1.00 86.88 933 GLU A C 1
ATOM 7342 O O . GLU A 1 933 ? -1.212 27.448 3.470 1.00 86.88 933 GLU A O 1
ATOM 7347 N N . PHE A 1 934 ? -2.414 28.731 2.070 1.00 91.19 934 PHE A N 1
ATOM 7348 C CA . PHE A 1 934 ? -3.494 27.782 1.826 1.00 91.19 934 PHE A CA 1
ATOM 7349 C C . PHE A 1 934 ? -3.303 27.159 0.444 1.00 91.19 934 PHE A C 1
ATOM 7351 O O . PHE A 1 934 ? -3.393 27.843 -0.575 1.00 91.19 934 PHE A O 1
ATOM 7358 N N . GLN A 1 935 ? -3.036 25.863 0.405 1.00 89.12 935 GLN A N 1
ATOM 7359 C CA . GLN A 1 935 ? -2.768 25.088 -0.801 1.00 89.12 935 GLN A CA 1
ATOM 7360 C C . GLN A 1 935 ? -4.033 24.355 -1.248 1.00 89.12 935 GLN A C 1
ATOM 7362 O O . GLN A 1 935 ? -4.562 23.523 -0.512 1.00 89.12 935 GLN A O 1
ATOM 7367 N N . LEU A 1 936 ? -4.515 24.639 -2.459 1.00 90.81 936 LEU A N 1
ATOM 7368 C CA . LEU A 1 936 ? -5.698 24.001 -3.035 1.00 90.81 936 LEU A CA 1
ATOM 7369 C C . LEU A 1 936 ? -5.292 22.815 -3.919 1.00 90.81 936 LEU A C 1
ATOM 7371 O O . LEU A 1 936 ? -4.487 22.951 -4.845 1.00 90.81 936 LEU A O 1
ATOM 7375 N N . PHE A 1 937 ? -5.907 21.665 -3.665 1.00 86.50 937 PHE A N 1
ATOM 7376 C CA . PHE A 1 937 ? -5.735 20.431 -4.422 1.00 86.50 937 PHE A CA 1
ATOM 7377 C C . PHE A 1 937 ? -7.052 20.020 -5.068 1.00 86.50 937 PHE A C 1
ATOM 7379 O O . PHE A 1 937 ? -8.107 20.109 -4.438 1.00 86.50 937 PHE A O 1
ATOM 7386 N N . ILE A 1 938 ? -6.992 19.565 -6.320 1.00 86.44 938 ILE A N 1
ATOM 7387 C CA . ILE A 1 938 ? -8.175 19.153 -7.081 1.00 86.44 938 ILE A CA 1
ATOM 7388 C C . ILE A 1 938 ? -7.910 17.875 -7.872 1.00 86.44 938 ILE A C 1
ATOM 7390 O O . ILE A 1 938 ? -6.800 17.663 -8.357 1.00 86.44 938 ILE A O 1
ATOM 7394 N N . ASN A 1 939 ? -8.953 17.067 -8.038 1.00 81.44 939 ASN A N 1
ATOM 7395 C CA . ASN A 1 939 ? -9.063 16.044 -9.067 1.00 81.44 939 ASN A CA 1
ATOM 7396 C C . ASN A 1 939 ? -9.944 16.626 -10.186 1.00 81.44 939 ASN A C 1
ATOM 7398 O O . ASN A 1 939 ? -11.059 17.066 -9.888 1.00 81.44 939 ASN A O 1
ATOM 7402 N N . PRO A 1 940 ? -9.482 16.708 -11.438 1.00 81.12 940 PRO A N 1
ATOM 7403 C CA . PRO A 1 940 ? -10.272 17.245 -12.538 1.00 81.12 940 PRO A CA 1
ATOM 7404 C C . PRO A 1 940 ? -11.412 16.288 -12.912 1.00 81.12 940 PRO A C 1
ATOM 7406 O O . PRO A 1 940 ? -11.253 15.069 -12.916 1.00 81.12 940 PRO A O 1
ATOM 7409 N N . TYR A 1 941 ? -12.573 16.842 -13.253 1.00 78.88 941 TYR A N 1
ATOM 7410 C CA . TYR A 1 941 ? -13.675 16.078 -13.828 1.00 78.88 941 TYR A CA 1
ATOM 7411 C C . TYR A 1 941 ? -13.460 15.920 -15.333 1.00 78.88 941 TYR A C 1
ATOM 7413 O O . TYR A 1 941 ? -13.376 16.909 -16.059 1.00 78.88 941 TYR A O 1
ATOM 7421 N N . ILE A 1 942 ? -13.423 14.679 -15.815 1.00 73.06 942 ILE A N 1
ATOM 7422 C CA . ILE A 1 942 ? -13.231 14.385 -17.239 1.00 73.06 942 ILE A CA 1
ATOM 7423 C C . ILE A 1 942 ? -14.536 14.693 -17.991 1.00 73.06 942 ILE A C 1
ATOM 7425 O O . ILE A 1 942 ? -15.491 13.917 -17.956 1.00 73.06 942 ILE A O 1
ATOM 7429 N N . MET A 1 943 ? -14.574 15.841 -18.671 1.00 61.84 943 MET A N 1
ATOM 7430 C CA . MET A 1 943 ? -15.768 16.378 -19.344 1.00 61.84 943 MET A CA 1
ATOM 7431 C C . MET A 1 943 ? -16.276 15.530 -20.520 1.00 61.84 943 MET A C 1
ATOM 7433 O O . MET A 1 943 ? -17.486 15.366 -20.672 1.00 61.84 943 MET A O 1
ATOM 7437 N N . ASP A 1 944 ? -15.371 15.011 -21.352 1.00 66.50 944 ASP A N 1
ATOM 7438 C CA . ASP A 1 944 ? -15.694 14.167 -22.512 1.00 66.50 944 ASP A CA 1
ATOM 7439 C C . ASP A 1 944 ? -14.700 12.997 -22.559 1.00 66.50 944 ASP A C 1
ATOM 7441 O O . ASP A 1 944 ? -13.658 13.086 -23.216 1.00 66.50 944 ASP A O 1
ATOM 7445 N N . PRO A 1 945 ? -14.943 11.917 -21.793 1.00 67.25 945 PRO A N 1
ATOM 7446 C CA . PRO A 1 945 ? -14.085 10.747 -21.853 1.00 67.25 945 PRO A CA 1
ATOM 7447 C C . PRO A 1 945 ? -14.134 10.143 -23.267 1.00 67.25 945 PRO A C 1
ATOM 7449 O O . PRO A 1 945 ? -15.194 10.154 -23.906 1.00 67.25 945 PRO A O 1
ATOM 7452 N N . PRO A 1 946 ? -13.020 9.585 -23.770 1.00 68.19 946 PRO A N 1
ATOM 7453 C CA . PRO A 1 946 ? -12.990 8.972 -25.090 1.00 68.19 946 PRO A CA 1
ATOM 7454 C C . PRO A 1 946 ? -14.090 7.925 -25.262 1.00 68.19 946 PRO A C 1
ATOM 7456 O O . PRO A 1 946 ? -14.239 7.007 -24.456 1.00 68.19 946 PRO A O 1
ATOM 7459 N N . LYS A 1 947 ? -14.870 8.063 -26.336 1.00 69.56 947 LYS A N 1
ATOM 7460 C CA . LYS A 1 947 ? -15.995 7.161 -26.635 1.00 69.56 947 LYS A CA 1
ATOM 7461 C C . LYS A 1 947 ? -15.531 5.846 -27.259 1.00 69.56 947 LYS A C 1
ATOM 7463 O O . LYS A 1 947 ? -16.258 4.857 -27.204 1.00 69.56 947 LYS A O 1
ATOM 7468 N N . ASP A 1 948 ? -14.349 5.838 -27.871 1.00 76.94 948 ASP A N 1
ATOM 7469 C CA . ASP A 1 948 ? -13.731 4.658 -28.459 1.00 76.94 948 ASP A CA 1
ATOM 7470 C C . ASP A 1 948 ? -12.840 3.938 -27.439 1.00 76.94 948 ASP A C 1
ATOM 7472 O O . ASP A 1 948 ? -11.972 4.533 -26.799 1.00 76.94 948 ASP A O 1
ATOM 7476 N N . THR A 1 949 ? -13.035 2.628 -27.301 1.00 82.81 949 THR A N 1
ATOM 7477 C CA . THR A 1 949 ? -12.239 1.808 -26.386 1.00 82.81 949 THR A CA 1
ATOM 7478 C C . THR A 1 949 ? -10.866 1.496 -26.977 1.00 82.81 949 THR A C 1
ATOM 7480 O O . THR A 1 949 ? -10.716 1.245 -28.180 1.00 82.81 949 THR A O 1
ATOM 7483 N N . ILE A 1 950 ? -9.850 1.460 -26.114 1.00 88.62 950 ILE A N 1
ATOM 7484 C CA . ILE A 1 950 ? -8.514 0.987 -26.475 1.00 88.62 950 ILE A CA 1
ATOM 7485 C C . ILE A 1 950 ? -8.578 -0.531 -26.633 1.00 88.62 950 ILE A C 1
ATOM 7487 O O . ILE A 1 950 ? -8.633 -1.275 -25.657 1.00 88.62 950 ILE A O 1
ATOM 7491 N N . SER A 1 951 ? -8.630 -1.000 -27.874 1.00 86.56 951 SER A N 1
ATOM 7492 C CA . SER A 1 951 ? -8.865 -2.410 -28.174 1.00 86.56 951 SER A CA 1
ATOM 7493 C C . SER A 1 951 ? -8.367 -2.794 -29.564 1.00 86.56 951 SER A C 1
ATOM 7495 O O . SER A 1 951 ? -8.085 -1.940 -30.406 1.00 86.56 951 SER A O 1
ATOM 7497 N N . THR A 1 952 ? -8.294 -4.094 -29.839 1.00 84.62 952 THR A N 1
ATOM 7498 C CA . THR A 1 952 ? -7.965 -4.609 -31.175 1.00 84.62 952 THR A CA 1
ATOM 7499 C C . THR A 1 952 ? -9.121 -4.530 -32.170 1.00 84.62 952 THR A C 1
ATOM 7501 O O . THR A 1 952 ? -8.912 -4.795 -33.352 1.00 84.62 952 THR A O 1
ATOM 7504 N N . SER A 1 953 ? -10.319 -4.116 -31.745 1.00 83.00 953 SER A N 1
ATOM 7505 C CA . SER A 1 953 ? -11.403 -3.729 -32.657 1.00 83.00 953 SER A CA 1
ATOM 7506 C C . SER A 1 953 ? -11.276 -2.273 -33.126 1.00 83.00 953 SER A C 1
ATOM 7508 O O . SER A 1 953 ? -11.865 -1.895 -34.142 1.00 83.00 953 SER A O 1
ATOM 7510 N N . ASN A 1 954 ? -10.452 -1.456 -32.459 1.00 85.69 954 ASN A N 1
ATOM 7511 C CA . ASN A 1 954 ? -10.174 -0.089 -32.878 1.00 85.69 954 ASN A CA 1
ATOM 7512 C C . ASN A 1 954 ? -9.200 -0.065 -34.069 1.00 85.69 954 ASN A C 1
ATOM 7514 O O . ASN A 1 954 ? -7.987 -0.245 -33.935 1.00 85.69 954 ASN A O 1
ATOM 7518 N N . SER A 1 955 ? -9.740 0.189 -35.262 1.00 81.06 955 SER A N 1
ATOM 7519 C CA . SER A 1 955 ? -8.972 0.161 -36.514 1.00 81.06 955 SER A CA 1
ATOM 7520 C C . SER A 1 955 ? -7.807 1.161 -36.576 1.00 81.06 955 SER A C 1
ATOM 7522 O O . SER A 1 955 ? -6.817 0.883 -37.259 1.00 81.06 955 SER A O 1
ATOM 7524 N N . ALA A 1 956 ? -7.892 2.293 -35.864 1.00 83.44 956 ALA A N 1
ATOM 7525 C CA . ALA A 1 956 ? -6.808 3.270 -35.785 1.00 83.44 956 ALA A CA 1
ATOM 7526 C C . ALA A 1 956 ? -5.632 2.707 -34.975 1.00 83.44 956 ALA A C 1
ATOM 7528 O O . ALA A 1 956 ? -4.501 2.704 -35.457 1.00 83.44 956 ALA A O 1
ATOM 7529 N N . ILE A 1 957 ? -5.919 2.119 -33.809 1.00 87.00 957 ILE A N 1
ATOM 7530 C CA . ILE A 1 957 ? -4.916 1.489 -32.937 1.00 87.00 957 ILE A CA 1
ATOM 7531 C C . ILE A 1 957 ? -4.246 0.309 -33.648 1.00 87.00 957 ILE A C 1
ATOM 7533 O O . ILE A 1 957 ? -3.019 0.212 -33.676 1.00 87.00 957 ILE A O 1
ATOM 7537 N N . VAL A 1 958 ? -5.028 -0.558 -34.303 1.00 82.75 958 VAL A N 1
ATOM 7538 C CA . VAL A 1 958 ? -4.485 -1.702 -35.057 1.00 82.75 958 VAL A CA 1
ATOM 7539 C C . VAL A 1 958 ? -3.529 -1.246 -36.156 1.00 82.75 958 VAL A C 1
ATOM 7541 O O . VAL A 1 958 ? -2.451 -1.823 -36.308 1.00 82.75 958 VAL A O 1
ATOM 7544 N N . ARG A 1 959 ? -3.886 -0.187 -36.894 1.00 81.81 959 ARG A N 1
ATOM 7545 C CA . ARG A 1 959 ? -3.025 0.391 -37.932 1.00 81.81 959 ARG A CA 1
ATOM 7546 C C . ARG A 1 959 ? -1.740 0.971 -37.339 1.00 81.81 959 ARG A C 1
ATOM 7548 O O . ARG A 1 959 ? -0.664 0.682 -37.858 1.00 81.81 959 ARG A O 1
ATOM 7555 N N . ASN A 1 960 ? -1.844 1.747 -36.261 1.00 83.06 960 ASN A N 1
ATOM 7556 C CA . ASN A 1 960 ? -0.697 2.383 -35.606 1.00 83.06 960 ASN A CA 1
ATOM 7557 C C . ASN A 1 960 ? 0.287 1.351 -35.031 1.00 83.06 960 ASN A C 1
ATOM 7559 O O . ASN A 1 960 ? 1.491 1.591 -34.982 1.00 83.06 960 ASN A O 1
ATOM 7563 N N . LEU A 1 961 ? -0.213 0.171 -34.656 1.00 82.50 961 LEU A N 1
ATOM 7564 C CA . LEU A 1 961 ? 0.577 -0.956 -34.166 1.00 82.50 961 LEU A CA 1
ATOM 7565 C C . LEU A 1 961 ? 1.158 -1.860 -35.264 1.00 82.50 961 LEU A C 1
ATOM 7567 O O . LEU A 1 961 ? 1.830 -2.842 -34.945 1.00 82.50 961 LEU A O 1
ATOM 7571 N N . GLY A 1 962 ? 0.940 -1.530 -36.541 1.00 71.19 962 GLY A N 1
ATOM 7572 C CA . GLY A 1 962 ? 1.445 -2.299 -37.683 1.00 71.19 962 GLY A CA 1
ATOM 7573 C C . GLY A 1 962 ? 0.627 -3.554 -38.009 1.00 71.19 962 GLY A C 1
ATOM 7574 O O . GLY A 1 962 ? 1.107 -4.424 -38.733 1.00 71.19 962 GLY A O 1
ATOM 7575 N N . GLY A 1 963 ? -0.596 -3.666 -37.485 1.00 67.44 963 GLY A N 1
ATOM 7576 C CA . GLY A 1 963 ? -1.529 -4.744 -37.795 1.00 67.44 963 GLY A CA 1
ATOM 7577 C C . GLY A 1 963 ? -2.300 -4.516 -39.094 1.00 67.44 963 GLY A C 1
ATOM 7578 O O . GLY A 1 963 ? -2.666 -3.394 -39.448 1.00 67.44 963 GLY A O 1
ATOM 7579 N N . THR A 1 964 ? -2.615 -5.597 -39.805 1.00 58.78 964 THR A N 1
ATOM 7580 C CA . THR A 1 964 ? -3.571 -5.563 -40.921 1.00 58.78 964 THR A CA 1
ATOM 7581 C C . THR A 1 964 ? -5.003 -5.572 -40.397 1.00 58.78 964 THR A C 1
ATOM 7583 O O . THR A 1 964 ? -5.437 -6.550 -39.791 1.00 58.78 964 THR A O 1
ATOM 7586 N N . VAL A 1 965 ? -5.760 -4.511 -40.682 1.00 53.25 965 VAL A N 1
ATOM 7587 C CA . VAL A 1 965 ? -7.192 -4.428 -40.366 1.00 53.25 965 VAL A CA 1
ATOM 7588 C C . VAL A 1 965 ? -7.950 -5.445 -41.228 1.00 53.25 965 VAL A C 1
ATOM 7590 O O . VAL A 1 965 ? -8.170 -5.217 -42.419 1.00 53.25 965 VAL A O 1
ATOM 7593 N N . LYS A 1 966 ? -8.369 -6.576 -40.649 1.00 52.03 966 LYS A N 1
ATOM 7594 C CA . LYS A 1 966 ? -9.403 -7.419 -41.263 1.00 52.03 966 LYS A CA 1
ATOM 7595 C C . LYS A 1 966 ? -10.745 -6.743 -41.022 1.00 52.03 966 LYS A C 1
ATOM 7597 O O . LYS A 1 966 ? -11.378 -6.947 -39.995 1.00 52.03 966 LYS A O 1
ATOM 7602 N N . VAL A 1 967 ? -11.162 -5.915 -41.971 1.00 44.66 967 VAL A N 1
ATOM 7603 C CA . VAL A 1 967 ? -12.523 -5.379 -42.005 1.00 44.66 967 VAL A CA 1
ATOM 7604 C C . VAL A 1 967 ? -13.475 -6.554 -42.263 1.00 44.66 967 VAL A C 1
ATOM 7606 O O . VAL A 1 967 ? -13.685 -6.945 -43.408 1.00 44.66 967 VAL A O 1
ATOM 7609 N N . GLN A 1 968 ? -14.012 -7.163 -41.207 1.00 47.25 968 GLN A N 1
ATOM 7610 C CA . GLN A 1 968 ? -15.201 -8.005 -41.314 1.00 47.25 968 GLN A CA 1
ATOM 7611 C C . GLN A 1 968 ? -16.418 -7.084 -41.235 1.00 47.25 968 GLN A C 1
ATOM 7613 O O . GLN A 1 968 ? -16.973 -6.865 -40.166 1.00 47.25 968 GLN A O 1
ATOM 7618 N N . ILE A 1 969 ? -16.803 -6.502 -42.373 1.00 49.31 969 ILE A N 1
ATOM 7619 C CA . ILE A 1 969 ? -18.162 -5.968 -42.509 1.00 49.31 969 ILE A CA 1
ATOM 7620 C C . ILE A 1 969 ? -19.087 -7.193 -42.541 1.00 49.31 969 ILE A C 1
ATOM 7622 O O . ILE A 1 969 ? -18.839 -8.089 -43.359 1.00 49.31 969 ILE A O 1
ATOM 7626 N N . PRO A 1 970 ? -20.104 -7.285 -41.667 1.00 52.69 970 PRO A N 1
ATOM 7627 C CA . PRO A 1 970 ? -21.104 -8.342 -41.747 1.00 52.69 970 PRO A CA 1
ATOM 7628 C C . PRO A 1 970 ? -21.684 -8.370 -43.162 1.00 52.69 970 PRO A C 1
ATOM 7630 O O . PRO A 1 970 ? -21.993 -7.318 -43.720 1.00 52.69 970 PRO A O 1
ATOM 7633 N N . TYR A 1 971 ? -21.818 -9.553 -43.763 1.00 60.06 971 TYR A N 1
ATOM 7634 C CA . TYR A 1 971 ? -22.325 -9.691 -45.135 1.00 60.06 971 TYR A CA 1
ATOM 7635 C C . TYR A 1 971 ? -23.639 -8.917 -45.346 1.00 60.06 971 TYR A C 1
ATOM 7637 O O . TYR A 1 971 ? -23.808 -8.270 -46.372 1.00 60.06 971 TYR A O 1
ATOM 7645 N N . GLU A 1 972 ? -24.492 -8.883 -44.322 1.00 57.47 972 GLU A N 1
ATOM 7646 C CA . GLU A 1 972 ? -25.768 -8.160 -44.285 1.00 57.47 972 GLU A CA 1
ATOM 7647 C C . GLU A 1 972 ? -25.617 -6.636 -44.448 1.00 57.47 972 GLU A C 1
ATOM 7649 O O . GLU A 1 972 ? -26.405 -6.006 -45.151 1.00 57.47 972 GLU A O 1
ATOM 7654 N N . GLU A 1 973 ? -24.579 -6.023 -43.869 1.00 60.56 973 GLU A N 1
ATOM 7655 C CA . GLU A 1 973 ? -24.302 -4.590 -44.041 1.00 60.56 973 GLU A CA 1
ATOM 7656 C C . GLU A 1 973 ? -23.780 -4.282 -45.450 1.00 60.56 973 GLU A C 1
ATOM 7658 O O . GLU A 1 973 ? -24.088 -3.234 -46.025 1.00 60.56 973 GLU A O 1
ATOM 7663 N N . LEU A 1 974 ? -22.997 -5.202 -46.023 1.00 58.59 974 LEU A N 1
ATOM 7664 C CA . LEU A 1 974 ? -22.501 -5.086 -47.391 1.00 58.59 974 LEU A CA 1
ATOM 7665 C C . LEU A 1 974 ? -23.646 -5.246 -48.399 1.00 58.59 974 LEU A C 1
ATOM 7667 O O . LEU A 1 974 ? -23.727 -4.485 -49.360 1.00 58.59 974 LEU A O 1
ATOM 7671 N N . GLU A 1 975 ? -24.553 -6.186 -48.147 1.00 70.38 975 GLU A N 1
ATOM 7672 C CA . GLU A 1 975 ? -25.745 -6.448 -48.951 1.00 70.38 975 GLU A CA 1
ATOM 7673 C C . GLU A 1 975 ? -26.726 -5.269 -48.889 1.00 70.38 975 GLU A C 1
ATOM 7675 O O . GLU A 1 975 ? -27.209 -4.813 -49.928 1.00 70.38 975 GLU A O 1
ATOM 7680 N N . ALA A 1 976 ? -26.921 -4.669 -47.709 1.00 70.69 976 ALA A N 1
ATOM 7681 C CA . ALA A 1 976 ? -27.698 -3.440 -47.561 1.00 70.69 976 ALA A CA 1
ATOM 7682 C C . ALA A 1 976 ? -27.088 -2.277 -48.362 1.00 70.69 976 ALA A C 1
ATOM 7684 O O . ALA A 1 976 ? -27.800 -1.566 -49.070 1.00 70.69 976 ALA A O 1
ATOM 7685 N N . LYS A 1 977 ? -25.760 -2.103 -48.320 1.00 69.88 977 LYS A N 1
ATOM 7686 C CA . LYS A 1 977 ? -25.066 -1.047 -49.079 1.00 69.88 977 LYS A CA 1
ATOM 7687 C C . LYS A 1 977 ? -25.116 -1.273 -50.587 1.00 69.88 977 LYS A C 1
ATOM 7689 O O . LYS A 1 977 ? -25.301 -0.313 -51.330 1.00 69.88 977 LYS A O 1
ATOM 7694 N N . VAL A 1 978 ? -24.971 -2.520 -51.037 1.00 73.62 978 VAL A N 1
ATOM 7695 C CA . VAL A 1 978 ? -25.132 -2.894 -52.450 1.00 73.62 978 VAL A CA 1
ATOM 7696 C C . VAL A 1 978 ? -26.557 -2.601 -52.906 1.00 73.62 978 VAL A C 1
ATOM 7698 O O . VAL A 1 978 ? -26.726 -1.953 -53.933 1.00 73.62 978 VAL A O 1
ATOM 7701 N N . THR A 1 979 ? -27.562 -2.958 -52.105 1.00 76.31 979 THR A N 1
ATOM 7702 C CA . THR A 1 979 ? -28.973 -2.689 -52.419 1.00 76.31 979 THR A CA 1
ATOM 7703 C C . THR A 1 979 ? -29.242 -1.188 -52.564 1.00 76.31 979 THR A C 1
ATOM 7705 O O . THR A 1 979 ? -29.876 -0.759 -53.527 1.00 76.31 979 THR A O 1
ATOM 7708 N N . THR A 1 980 ? -28.719 -0.361 -51.654 1.00 78.38 980 THR A N 1
ATOM 7709 C CA . THR A 1 980 ? -28.865 1.101 -51.734 1.00 78.38 980 THR A CA 1
ATOM 7710 C C . THR A 1 980 ? -28.162 1.678 -52.965 1.00 78.38 980 THR A C 1
ATOM 7712 O O . THR A 1 980 ? -28.735 2.503 -53.675 1.00 78.38 980 THR A O 1
ATOM 7715 N N . LEU A 1 981 ? -26.948 1.212 -53.273 1.00 76.25 981 LEU A N 1
ATOM 7716 C CA . LEU A 1 981 ? -26.202 1.655 -54.456 1.00 76.25 981 LEU A CA 1
ATOM 7717 C C . LEU A 1 981 ? -26.867 1.216 -55.768 1.00 76.25 981 LEU A C 1
ATOM 7719 O O . LEU A 1 981 ? -26.807 1.943 -56.759 1.00 76.25 981 LEU A O 1
ATOM 7723 N N . GLU A 1 982 ? -27.519 0.053 -55.794 1.00 80.06 982 GLU A N 1
ATOM 7724 C CA . GLU A 1 982 ? -28.322 -0.395 -56.934 1.00 80.06 982 GLU A CA 1
ATOM 7725 C C . GLU A 1 982 ? -29.559 0.489 -57.130 1.00 80.06 982 GLU A C 1
ATOM 7727 O O . GLU A 1 982 ? -29.837 0.904 -58.256 1.00 80.06 982 GLU A O 1
ATOM 7732 N N . GLN A 1 983 ? -30.238 0.881 -56.047 1.00 80.81 983 GLN A N 1
ATOM 7733 C CA . GLN A 1 983 ? -31.363 1.821 -56.111 1.00 80.81 983 GLN A CA 1
ATOM 7734 C C . GLN A 1 983 ? -30.937 3.212 -56.605 1.00 80.81 983 GLN A C 1
ATOM 7736 O O . GLN A 1 983 ? -31.615 3.801 -57.454 1.00 80.81 983 GLN A O 1
ATOM 7741 N N . GLU A 1 984 ? -29.805 3.734 -56.125 1.00 79.06 984 GLU A N 1
ATOM 7742 C CA . GLU A 1 984 ? -29.248 5.009 -56.594 1.00 79.06 984 GLU A CA 1
ATOM 7743 C C . GLU A 1 984 ? -28.831 4.938 -58.064 1.00 79.06 984 GLU A C 1
ATOM 7745 O O . GLU A 1 984 ? -29.152 5.839 -58.844 1.00 79.06 984 GLU A O 1
ATOM 7750 N N . LYS A 1 985 ? -28.181 3.844 -58.477 1.00 79.06 985 LYS A N 1
ATOM 7751 C CA . LYS A 1 985 ? -27.836 3.593 -59.879 1.00 79.06 985 LYS A CA 1
ATOM 7752 C C . LYS A 1 985 ? -29.086 3.578 -60.757 1.00 79.06 985 LYS A C 1
ATOM 7754 O O . LYS A 1 985 ? -29.085 4.221 -61.804 1.00 79.06 985 LYS A O 1
ATOM 7759 N N . ASP A 1 986 ? -30.155 2.906 -60.343 1.00 81.00 986 ASP A N 1
ATOM 7760 C CA . ASP A 1 986 ? -31.408 2.851 -61.104 1.00 81.00 986 ASP A CA 1
ATOM 7761 C C . ASP A 1 986 ? -32.126 4.205 -61.160 1.00 81.00 986 ASP A C 1
ATOM 7763 O O . ASP A 1 986 ? -32.797 4.522 -62.150 1.00 81.00 986 ASP A O 1
ATOM 7767 N N . SER A 1 987 ? -31.998 5.026 -60.116 1.00 82.69 987 SER A N 1
ATOM 7768 C CA . SER A 1 987 ? -32.476 6.411 -60.128 1.00 82.69 987 SER A CA 1
ATOM 7769 C C . SER A 1 987 ? -31.691 7.253 -61.137 1.00 82.69 987 SER A C 1
ATOM 7771 O O . SER A 1 987 ? -32.283 7.869 -62.024 1.00 82.69 987 SER A O 1
ATOM 7773 N N . LEU A 1 988 ? -30.359 7.201 -61.078 1.00 79.12 988 LEU A N 1
ATOM 7774 C CA . LEU A 1 988 ? -29.468 7.934 -61.980 1.00 79.12 988 LEU A CA 1
ATOM 7775 C C . LEU A 1 988 ? -29.619 7.490 -63.439 1.00 79.12 988 LEU A C 1
ATOM 7777 O O . LEU A 1 988 ? -29.598 8.322 -64.340 1.00 79.12 988 LEU A O 1
ATOM 7781 N N . VAL A 1 989 ? -29.821 6.196 -63.703 1.00 80.31 989 VAL A N 1
ATOM 7782 C CA . VAL A 1 989 ? -30.082 5.688 -65.060 1.00 80.31 989 VAL A CA 1
ATOM 7783 C C . VAL A 1 989 ? -31.390 6.255 -65.611 1.00 80.31 989 VAL A C 1
ATOM 7785 O O . VAL A 1 989 ? -31.434 6.669 -66.772 1.00 80.31 989 VAL A O 1
ATOM 7788 N N . ARG A 1 990 ? -32.446 6.324 -64.789 1.00 79.69 990 ARG A N 1
ATOM 7789 C CA . ARG A 1 990 ? -33.722 6.944 -65.181 1.00 79.69 990 ARG A CA 1
ATOM 7790 C C . ARG A 1 990 ? -33.574 8.440 -65.429 1.00 79.69 990 ARG A C 1
ATOM 7792 O O . ARG A 1 990 ? -34.115 8.943 -66.411 1.00 79.69 990 ARG A O 1
ATOM 7799 N N . GLU A 1 991 ? -32.805 9.130 -64.600 1.00 81.62 991 GLU A N 1
ATOM 7800 C CA . GLU A 1 991 ? -32.532 10.556 -64.759 1.00 81.62 991 GLU A CA 1
ATOM 7801 C C . GLU A 1 991 ? -31.708 10.844 -66.021 1.00 81.62 991 GLU A C 1
ATOM 7803 O O . GLU A 1 991 ? -32.063 11.715 -66.813 1.00 81.62 991 GLU A O 1
ATOM 7808 N N . VAL A 1 992 ? -30.678 10.044 -66.304 1.00 78.12 992 VAL A N 1
ATOM 7809 C CA . VAL A 1 992 ? -29.905 10.140 -67.550 1.00 78.12 992 VAL A CA 1
ATOM 7810 C C . VAL A 1 992 ? -30.781 9.841 -68.768 1.00 78.12 992 VAL A C 1
ATOM 7812 O O . VAL A 1 992 ? -30.663 10.529 -69.782 1.00 78.12 992 VAL A O 1
ATOM 7815 N N . ALA A 1 993 ? -31.679 8.855 -68.695 1.00 80.88 993 ALA A N 1
ATOM 7816 C CA . ALA A 1 993 ? -32.622 8.568 -69.776 1.00 80.88 993 ALA A CA 1
ATOM 7817 C C . ALA A 1 993 ? -33.579 9.747 -70.017 1.00 80.88 993 ALA A C 1
ATOM 7819 O O . ALA A 1 993 ? -33.766 10.160 -71.164 1.00 80.88 993 ALA A O 1
ATOM 7820 N N . PHE A 1 994 ? -34.111 10.336 -68.943 1.00 82.62 994 PHE A N 1
ATOM 7821 C CA . PHE A 1 994 ? -34.946 11.532 -69.003 1.00 82.62 994 PHE A CA 1
ATOM 7822 C C . PHE A 1 994 ? -34.197 12.712 -69.630 1.00 82.62 994 PHE A C 1
ATOM 7824 O O . PHE A 1 994 ? -34.690 13.323 -70.577 1.00 82.62 994 PHE A O 1
ATOM 7831 N N . LEU A 1 995 ? -32.972 12.992 -69.179 1.00 79.06 995 LEU A N 1
ATOM 7832 C CA . LEU A 1 995 ? -32.144 14.076 -69.708 1.00 79.06 995 LEU A CA 1
ATOM 7833 C C . LEU A 1 995 ? -31.780 13.855 -71.182 1.00 79.06 995 LEU A C 1
ATOM 7835 O O . LEU A 1 995 ? -31.807 14.800 -71.969 1.00 79.06 995 LEU A O 1
ATOM 7839 N N . ARG A 1 996 ? -31.505 12.613 -71.599 1.00 79.19 996 ARG A N 1
ATOM 7840 C CA . ARG A 1 996 ? -31.268 12.273 -73.013 1.00 79.19 996 ARG A CA 1
ATOM 7841 C C . ARG A 1 996 ? -32.524 12.469 -73.866 1.00 79.19 996 ARG A C 1
ATOM 7843 O O . ARG A 1 996 ? -32.422 12.966 -74.988 1.00 79.19 996 ARG A O 1
ATOM 7850 N N . GLN A 1 997 ? -33.701 12.128 -73.345 1.00 78.75 997 GLN A N 1
ATOM 7851 C CA . GLN A 1 997 ? -34.975 12.343 -74.034 1.00 78.75 997 GLN A CA 1
ATOM 7852 C C . GLN A 1 997 ? -35.334 13.834 -74.120 1.00 78.75 997 GLN A C 1
ATOM 7854 O O . GLN A 1 997 ? -35.770 14.301 -75.175 1.00 78.75 997 GLN A O 1
ATOM 7859 N N . ALA A 1 998 ? -35.088 14.599 -73.055 1.00 78.25 998 ALA A N 1
ATOM 7860 C CA . ALA A 1 998 ? -35.228 16.052 -73.042 1.00 78.25 998 ALA A CA 1
ATOM 7861 C C . ALA A 1 998 ? -34.268 16.714 -74.046 1.00 78.25 998 ALA A C 1
ATOM 7863 O O . ALA A 1 998 ? -34.692 17.554 -74.839 1.00 78.25 998 ALA A O 1
ATOM 7864 N N . PHE A 1 999 ? -33.008 16.269 -74.099 1.00 75.38 999 PHE A N 1
ATOM 7865 C CA . PHE A 1 999 ? -32.028 16.724 -75.087 1.00 75.38 999 PHE A CA 1
ATOM 7866 C C . PHE A 1 999 ? -32.491 16.445 -76.522 1.00 75.38 999 PHE A C 1
ATOM 7868 O O . PHE A 1 999 ? -32.449 17.342 -77.367 1.00 75.38 999 PHE A O 1
ATOM 7875 N N . LYS A 1 1000 ? -32.997 15.236 -76.796 1.00 80.06 1000 LYS A N 1
ATOM 7876 C CA . LYS A 1 1000 ? -33.537 14.874 -78.114 1.00 80.06 1000 LYS A CA 1
ATOM 7877 C C . LYS A 1 1000 ? -34.738 15.732 -78.498 1.00 80.06 1000 LYS A C 1
ATOM 7879 O O . LYS A 1 1000 ? -34.828 16.176 -79.639 1.00 80.06 1000 LYS A O 1
ATOM 7884 N N . SER A 1 1001 ? -35.621 16.005 -77.543 1.00 76.94 1001 SER A N 1
ATOM 7885 C CA . SER A 1 1001 ? -36.812 16.836 -77.754 1.00 76.94 1001 SER A CA 1
ATOM 7886 C C . SER A 1 1001 ? -36.450 18.297 -78.040 1.00 76.94 1001 SER A C 1
ATOM 7888 O O . SER A 1 1001 ? -37.066 18.925 -78.894 1.00 76.94 1001 SER A O 1
ATOM 7890 N N . ALA A 1 1002 ? -35.420 18.827 -77.373 1.00 74.69 1002 ALA A N 1
ATOM 7891 C CA . ALA A 1 1002 ? -34.974 20.209 -77.539 1.00 74.69 1002 ALA A CA 1
ATOM 7892 C C . ALA A 1 1002 ? -34.106 20.435 -78.792 1.00 74.69 1002 ALA A C 1
ATOM 7894 O O . ALA A 1 1002 ? -34.127 21.521 -79.365 1.00 74.69 1002 ALA A O 1
ATOM 7895 N N . THR A 1 1003 ? -33.335 19.432 -79.225 1.00 78.62 1003 THR A N 1
ATOM 7896 C CA . THR A 1 1003 ? -32.320 19.592 -80.290 1.00 78.62 1003 THR A CA 1
ATOM 7897 C C . THR A 1 1003 ? -32.617 18.810 -81.570 1.00 78.62 1003 THR A C 1
ATOM 7899 O O . THR A 1 1003 ? -31.913 18.975 -82.567 1.00 78.62 1003 THR A O 1
ATOM 7902 N N . SER A 1 1004 ? -33.650 17.957 -81.565 1.00 77.56 1004 SER A N 1
ATOM 7903 C CA . SER A 1 1004 ? -33.996 17.018 -82.646 1.00 77.56 1004 SER A CA 1
ATOM 7904 C C . SER A 1 1004 ? -32.870 16.042 -83.036 1.00 77.56 1004 SER A C 1
ATOM 7906 O O . SER A 1 1004 ? -32.906 15.455 -84.118 1.00 77.56 1004 SER A O 1
ATOM 7908 N N . LYS A 1 1005 ? -31.866 15.850 -82.168 1.00 73.50 1005 LYS A N 1
ATOM 7909 C CA . LYS A 1 1005 ? -30.730 14.932 -82.358 1.00 73.50 1005 LYS A CA 1
ATOM 7910 C C . LYS A 1 1005 ? -30.516 14.069 -81.114 1.00 73.50 1005 LYS A C 1
ATOM 7912 O O . LYS A 1 1005 ? -30.786 14.506 -80.000 1.00 73.50 1005 LYS A O 1
ATOM 7917 N N . ASP A 1 1006 ? -30.027 12.844 -81.296 1.00 76.88 1006 ASP A N 1
ATOM 7918 C CA . ASP A 1 1006 ? -29.685 11.966 -80.172 1.00 76.88 1006 ASP A CA 1
ATOM 7919 C C . ASP A 1 1006 ? -28.457 12.484 -79.405 1.00 76.88 1006 ASP A C 1
ATOM 7921 O O . ASP A 1 1006 ? -27.507 13.005 -79.993 1.00 76.88 1006 ASP A O 1
ATOM 7925 N N . ALA A 1 1007 ? -28.480 12.348 -78.076 1.00 71.88 1007 ALA A N 1
ATOM 7926 C CA . ALA A 1 1007 ? -27.371 12.758 -77.219 1.00 71.88 1007 ALA A CA 1
ATOM 7927 C C . ALA A 1 1007 ? -26.132 11.865 -77.457 1.00 71.88 1007 ALA A C 1
ATOM 7929 O O . ALA A 1 1007 ? -26.278 10.636 -77.497 1.00 71.88 1007 ALA A O 1
ATOM 7930 N N . PRO A 1 1008 ? -24.914 12.432 -77.558 1.00 70.38 1008 PRO A N 1
ATOM 7931 C CA . PRO A 1 1008 ? -23.699 11.665 -77.837 1.00 70.38 1008 PRO A CA 1
ATOM 7932 C C . PRO A 1 1008 ? -23.424 10.572 -76.776 1.00 70.38 1008 PRO A C 1
ATOM 7934 O O . PRO A 1 1008 ? -23.846 10.700 -75.616 1.00 70.38 1008 PRO A O 1
ATOM 7937 N N . PRO A 1 1009 ? -22.774 9.452 -77.150 1.00 62.41 1009 PRO A N 1
ATOM 7938 C CA . PRO A 1 1009 ? -22.389 8.409 -76.203 1.00 62.41 1009 PRO A CA 1
ATOM 7939 C C . PRO A 1 1009 ? -21.333 8.935 -75.221 1.00 62.41 1009 PRO A C 1
ATOM 7941 O O . PRO A 1 1009 ? -20.490 9.755 -75.573 1.00 62.41 1009 PRO A O 1
ATOM 7944 N N . PHE A 1 1010 ? -21.410 8.485 -73.970 1.00 58.03 1010 PHE A N 1
ATOM 7945 C CA . PHE A 1 1010 ? -20.450 8.855 -72.933 1.00 58.03 1010 PHE A CA 1
ATOM 7946 C C . PHE A 1 1010 ? -19.179 8.008 -73.099 1.00 58.03 1010 PHE A C 1
ATOM 7948 O O . PHE A 1 1010 ? -19.210 6.804 -72.848 1.00 58.03 1010 PHE A O 1
ATOM 7955 N N . GLU A 1 1011 ? -18.073 8.608 -73.544 1.00 47.38 1011 GLU A N 1
ATOM 7956 C CA . GLU A 1 1011 ? -16.765 7.945 -73.589 1.00 47.38 1011 GLU A CA 1
ATOM 7957 C C . GLU A 1 1011 ? -16.118 7.977 -72.199 1.00 47.38 1011 GLU A C 1
ATOM 7959 O O . GLU A 1 1011 ? -15.651 9.010 -71.725 1.00 47.38 1011 GLU A O 1
ATOM 7964 N N . ALA A 1 1012 ? -16.103 6.831 -71.517 1.00 46.06 1012 ALA A N 1
ATOM 7965 C CA . ALA A 1 1012 ? -15.495 6.684 -70.199 1.00 46.06 1012 ALA A CA 1
ATOM 7966 C C . ALA A 1 1012 ? -13.967 6.512 -70.299 1.00 46.06 1012 ALA A C 1
ATOM 7968 O O . ALA A 1 1012 ? -13.432 5.428 -70.074 1.00 46.06 1012 ALA A O 1
ATOM 7969 N N . THR A 1 1013 ? -13.234 7.578 -70.608 1.00 43.28 1013 THR A N 1
ATOM 7970 C CA . THR A 1 1013 ? -11.771 7.633 -70.440 1.00 43.28 1013 THR A CA 1
ATOM 7971 C C . THR A 1 1013 ? -11.414 8.092 -69.027 1.00 43.28 1013 THR A C 1
ATOM 7973 O O . THR A 1 1013 ? -10.845 9.157 -68.815 1.00 43.28 1013 THR A O 1
ATOM 7976 N N . ILE A 1 1014 ? -11.735 7.270 -68.022 1.00 43.06 1014 ILE A N 1
ATOM 7977 C CA . ILE A 1 1014 ? -11.209 7.436 -66.660 1.00 43.06 1014 ILE A CA 1
ATOM 7978 C C . ILE A 1 1014 ? -10.672 6.085 -66.183 1.00 43.06 1014 ILE A C 1
ATOM 7980 O O . ILE A 1 1014 ? -11.403 5.114 -66.002 1.00 43.06 1014 ILE A O 1
ATOM 7984 N N . SER A 1 1015 ? -9.347 6.038 -66.029 1.00 49.19 1015 SER A N 1
ATOM 7985 C CA . SER A 1 1015 ? -8.538 4.900 -65.582 1.00 49.19 1015 SER A CA 1
ATOM 7986 C C . SER A 1 1015 ? -9.129 4.244 -64.326 1.00 49.19 1015 SER A C 1
ATOM 7988 O O . SER A 1 1015 ? -9.022 4.790 -63.227 1.00 49.19 1015 SER A O 1
ATOM 7990 N N . THR A 1 1016 ? -9.674 3.035 -64.457 1.00 60.50 1016 THR A N 1
ATOM 7991 C CA . THR A 1 1016 ? -10.035 2.205 -63.300 1.00 60.50 1016 THR A CA 1
ATOM 7992 C C . THR A 1 1016 ? -8.849 1.330 -62.870 1.00 60.50 1016 THR A C 1
ATOM 7994 O O . THR A 1 1016 ? -8.022 0.960 -63.714 1.00 60.50 1016 THR A O 1
ATOM 7997 N N . PRO A 1 1017 ? -8.760 0.928 -61.585 1.00 49.38 1017 PRO A N 1
ATOM 7998 C CA . PRO A 1 1017 ? -7.721 0.021 -61.077 1.00 49.38 1017 PRO A CA 1
ATOM 7999 C C . PRO A 1 1017 ? -7.582 -1.279 -61.883 1.00 49.38 1017 PRO A C 1
ATOM 8001 O O . PRO A 1 1017 ? -6.487 -1.820 -62.012 1.00 49.38 1017 PRO A O 1
ATOM 8004 N N . ARG A 1 1018 ? -8.678 -1.741 -62.500 1.00 53.00 1018 ARG A N 1
ATOM 8005 C CA . ARG A 1 1018 ? -8.717 -2.934 -63.355 1.00 53.00 1018 ARG A CA 1
ATOM 8006 C C . ARG A 1 1018 ? -7.874 -2.780 -64.628 1.00 53.00 1018 ARG A C 1
ATOM 8008 O O . ARG A 1 1018 ? -7.169 -3.714 -64.990 1.00 53.00 1018 ARG A O 1
ATOM 8015 N N . SER A 1 1019 ? -7.873 -1.595 -65.247 1.00 55.25 1019 SER A N 1
ATOM 8016 C CA . SER A 1 1019 ? -7.040 -1.304 -66.430 1.00 55.25 1019 SER A CA 1
ATOM 8017 C C . SER A 1 1019 ? -5.542 -1.254 -66.099 1.00 55.25 1019 SER A C 1
ATOM 8019 O O . SER A 1 1019 ? -4.715 -1.746 -66.863 1.00 55.25 1019 SER A O 1
ATOM 8021 N N . LYS A 1 1020 ? -5.187 -0.734 -64.915 1.00 58.56 1020 LYS A N 1
ATOM 8022 C CA . LYS A 1 1020 ? -3.804 -0.725 -64.416 1.00 58.56 1020 LYS A CA 1
ATOM 8023 C C . LYS A 1 1020 ? -3.317 -2.129 -64.052 1.00 58.56 1020 LYS A C 1
ATOM 8025 O O . LYS A 1 1020 ? -2.162 -2.445 -64.310 1.00 58.56 1020 LYS A O 1
ATOM 8030 N N . LEU A 1 1021 ? -4.199 -2.974 -63.512 1.00 56.50 1021 LEU A N 1
ATOM 8031 C CA . LEU A 1 1021 ? -3.897 -4.373 -63.207 1.00 56.50 1021 LEU A CA 1
ATOM 8032 C C . LEU A 1 1021 ? -3.647 -5.197 -64.480 1.00 56.50 1021 LEU A C 1
ATOM 8034 O O . LEU A 1 1021 ? -2.733 -6.015 -64.498 1.00 56.50 1021 LEU A O 1
ATOM 8038 N N . GLU A 1 1022 ? -4.421 -4.986 -65.548 1.00 61.28 1022 GLU A N 1
ATOM 8039 C CA . GLU A 1 1022 ? -4.179 -5.681 -66.820 1.00 61.28 1022 GLU A CA 1
ATOM 8040 C C . GLU A 1 1022 ? -2.901 -5.217 -67.519 1.00 61.28 1022 GLU A C 1
ATOM 8042 O O . GLU A 1 1022 ? -2.138 -6.059 -67.990 1.00 61.28 1022 GLU A O 1
ATOM 8047 N N . MET A 1 1023 ? -2.600 -3.913 -67.507 1.00 63.06 1023 MET A N 1
ATOM 8048 C CA . MET A 1 1023 ? -1.306 -3.426 -67.995 1.00 63.06 1023 MET A CA 1
ATOM 8049 C C . MET A 1 1023 ? -0.150 -4.027 -67.197 1.00 63.06 1023 MET A C 1
ATOM 8051 O O . MET A 1 1023 ? 0.786 -4.534 -67.806 1.00 63.06 1023 MET A O 1
ATOM 8055 N N . ALA A 1 1024 ? -0.239 -4.050 -65.862 1.00 62.47 1024 ALA A N 1
ATOM 8056 C CA . ALA A 1 1024 ? 0.791 -4.634 -65.006 1.00 62.47 1024 ALA A CA 1
ATOM 8057 C C . ALA A 1 1024 ? 0.997 -6.134 -65.276 1.00 62.47 1024 ALA A C 1
ATOM 8059 O O . ALA A 1 1024 ? 2.137 -6.578 -65.362 1.00 62.47 1024 ALA A O 1
ATOM 8060 N N . LYS A 1 1025 ? -0.083 -6.898 -65.496 1.00 63.16 1025 LYS A N 1
ATOM 8061 C CA . LYS A 1 1025 ? -0.004 -8.312 -65.906 1.00 63.16 1025 LYS A CA 1
ATOM 8062 C C . LYS A 1 1025 ? 0.634 -8.490 -67.283 1.00 63.16 1025 LYS A C 1
ATOM 8064 O O . LYS A 1 1025 ? 1.369 -9.449 -67.492 1.00 63.16 1025 LYS A O 1
ATOM 8069 N N . SER A 1 1026 ? 0.371 -7.579 -68.222 1.00 65.69 1026 SER A N 1
ATOM 8070 C CA . SER A 1 1026 ? 1.013 -7.621 -69.540 1.00 65.69 1026 SER A CA 1
ATOM 8071 C C . SER A 1 1026 ? 2.513 -7.330 -69.444 1.00 65.69 1026 SER A C 1
ATOM 8073 O O . SER A 1 1026 ? 3.306 -8.024 -70.072 1.00 65.69 1026 SER A O 1
ATOM 8075 N N . THR A 1 1027 ? 2.910 -6.375 -68.597 1.00 69.56 1027 THR A N 1
ATOM 8076 C CA . THR A 1 1027 ? 4.314 -6.018 -68.369 1.00 69.56 1027 THR A CA 1
ATOM 8077 C C . THR A 1 1027 ? 5.060 -7.133 -67.638 1.00 69.56 1027 THR A C 1
ATOM 8079 O O . THR A 1 1027 ? 6.193 -7.439 -67.996 1.00 69.56 1027 THR A O 1
ATOM 8082 N N . ASP A 1 1028 ? 4.423 -7.792 -66.667 1.00 61.53 1028 ASP A N 1
ATOM 8083 C CA . ASP A 1 1028 ? 5.010 -8.926 -65.944 1.00 61.53 1028 ASP A CA 1
ATOM 8084 C C . ASP A 1 1028 ? 5.187 -10.158 -66.848 1.00 61.53 1028 ASP A C 1
ATOM 8086 O O . ASP A 1 1028 ? 6.243 -10.777 -66.831 1.00 61.53 1028 ASP A O 1
ATOM 8090 N N . ASN A 1 1029 ? 4.244 -10.440 -67.756 1.00 64.25 1029 ASN A N 1
ATOM 8091 C CA . ASN A 1 1029 ? 4.403 -11.504 -68.761 1.00 64.25 1029 ASN A CA 1
ATOM 8092 C C . ASN A 1 1029 ? 5.530 -11.231 -69.777 1.00 64.25 1029 ASN A C 1
ATOM 8094 O O . ASN A 1 1029 ? 6.059 -12.170 -70.373 1.00 64.25 1029 ASN A O 1
ATOM 8098 N N . VAL A 1 1030 ? 5.891 -9.962 -69.998 1.00 67.31 1030 VAL A N 1
ATOM 8099 C CA . VAL A 1 1030 ? 7.022 -9.566 -70.856 1.00 67.31 1030 VAL A CA 1
ATOM 8100 C C . VAL A 1 1030 ? 8.354 -9.682 -70.109 1.00 67.31 1030 VAL A C 1
ATOM 8102 O O . VAL A 1 1030 ? 9.370 -9.999 -70.725 1.00 67.31 1030 VAL A O 1
ATOM 8105 N N . LEU A 1 1031 ? 8.357 -9.446 -68.794 1.00 61.38 1031 LEU A N 1
ATOM 8106 C CA . LEU A 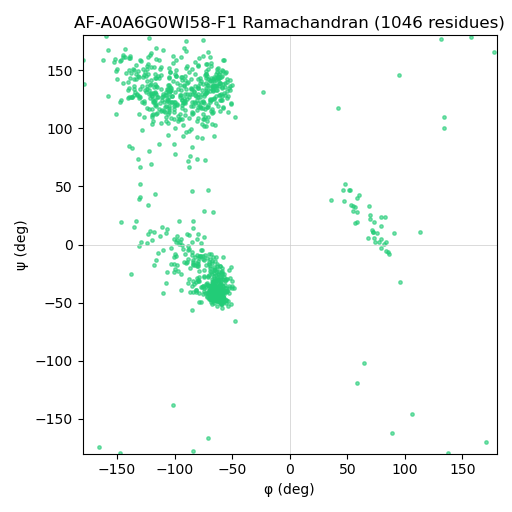1 1031 ? 9.557 -9.491 -67.952 1.00 61.38 1031 LEU A CA 1
ATOM 8107 C C . LEU A 1 1031 ? 9.860 -10.898 -67.408 1.00 61.38 1031 LEU A C 1
ATOM 8109 O O . LEU A 1 1031 ? 11.028 -11.233 -67.235 1.00 61.38 1031 LEU A O 1
ATOM 8113 N N . ASN A 1 1032 ? 8.832 -11.725 -67.197 1.00 57.81 1032 ASN A N 1
ATOM 8114 C CA . ASN A 1 1032 ? 8.908 -13.085 -66.662 1.00 57.81 1032 ASN A CA 1
ATOM 8115 C C . ASN A 1 1032 ? 8.096 -14.066 -67.533 1.00 57.81 1032 ASN A C 1
ATOM 8117 O O . ASN A 1 1032 ? 7.014 -14.508 -67.136 1.00 57.81 1032 ASN A O 1
ATOM 8121 N N . PRO A 1 1033 ? 8.576 -14.427 -68.735 1.00 58.06 1033 PRO A N 1
ATOM 8122 C CA . PRO A 1 1033 ? 7.890 -15.418 -69.552 1.00 58.06 1033 PRO A CA 1
ATOM 8123 C C . PRO A 1 1033 ? 7.917 -16.797 -68.858 1.00 58.06 1033 PRO A C 1
ATOM 8125 O O . PRO A 1 1033 ? 8.963 -17.205 -68.344 1.00 58.06 1033 PRO A O 1
ATOM 8128 N N . PRO A 1 1034 ? 6.800 -17.549 -68.837 1.00 56.88 1034 PRO A N 1
ATOM 8129 C CA . PRO A 1 1034 ? 6.772 -18.889 -68.259 1.00 56.88 1034 PRO A CA 1
ATOM 8130 C C . PRO A 1 1034 ? 7.705 -19.847 -69.027 1.00 56.88 1034 PRO A C 1
ATOM 8132 O O . PRO A 1 1034 ? 7.914 -19.669 -70.232 1.00 56.88 1034 PRO A O 1
ATOM 8135 N N . PRO A 1 1035 ? 8.262 -20.883 -68.371 1.00 49.06 1035 PRO A N 1
ATOM 8136 C CA . PRO A 1 1035 ? 9.209 -21.797 -69.003 1.00 49.06 1035 PRO A CA 1
ATOM 8137 C C . PRO A 1 1035 ? 8.578 -22.521 -70.200 1.00 49.06 1035 PRO A C 1
ATOM 8139 O O . PRO A 1 1035 ? 7.496 -23.103 -70.104 1.00 49.06 1035 PRO A O 1
ATOM 8142 N N . SER A 1 1036 ? 9.269 -22.477 -71.342 1.00 46.97 1036 SER A N 1
ATOM 8143 C CA . SER A 1 1036 ? 8.829 -23.090 -72.597 1.00 46.97 1036 SER A CA 1
ATOM 8144 C C . SER A 1 1036 ? 8.590 -24.594 -72.431 1.00 46.97 1036 SER A C 1
ATOM 8146 O O . SER A 1 1036 ? 9.526 -25.347 -72.151 1.00 46.97 1036 SER A O 1
ATOM 8148 N N . SER A 1 1037 ? 7.349 -25.040 -72.644 1.00 43.22 1037 SER A N 1
ATOM 8149 C CA . SER A 1 1037 ? 7.044 -26.451 -72.869 1.00 43.22 1037 SER A CA 1
ATOM 8150 C C . SER A 1 1037 ? 7.618 -26.865 -74.225 1.00 43.22 1037 SER A C 1
ATOM 8152 O O . SER A 1 1037 ? 7.248 -26.351 -75.279 1.00 43.22 1037 SER A O 1
ATOM 8154 N N . THR A 1 1038 ? 8.590 -27.770 -74.193 1.00 40.09 1038 THR A N 1
ATOM 8155 C CA . THR A 1 1038 ? 9.171 -28.400 -75.382 1.00 40.09 1038 THR A CA 1
ATOM 8156 C C . THR A 1 1038 ? 8.123 -29.331 -76.009 1.00 40.09 1038 THR A C 1
ATOM 8158 O O . THR A 1 1038 ? 7.476 -30.083 -75.276 1.00 40.09 1038 THR A O 1
ATOM 8161 N N . PRO A 1 1039 ? 7.917 -29.323 -77.338 1.00 41.66 1039 PRO A N 1
ATOM 8162 C CA . PRO A 1 1039 ? 6.942 -30.203 -77.966 1.00 41.66 1039 PRO A CA 1
ATOM 8163 C C . PRO A 1 1039 ? 7.442 -31.651 -77.974 1.00 41.66 1039 PRO A C 1
ATOM 8165 O O . PRO A 1 1039 ? 8.589 -31.938 -78.325 1.00 41.66 1039 PRO A O 1
ATOM 8168 N N . ALA A 1 1040 ? 6.548 -32.568 -77.603 1.00 38.28 1040 ALA A N 1
ATOM 8169 C CA . ALA A 1 1040 ? 6.761 -34.004 -77.689 1.00 38.28 1040 ALA A CA 1
ATOM 8170 C C . ALA A 1 1040 ? 7.168 -34.392 -79.118 1.00 38.28 1040 ALA A C 1
ATOM 8172 O O . ALA A 1 1040 ? 6.384 -34.274 -80.059 1.00 38.28 1040 ALA A O 1
ATOM 8173 N N . THR A 1 1041 ? 8.406 -34.861 -79.268 1.00 36.19 1041 THR A N 1
ATOM 8174 C CA . THR A 1 1041 ? 8.875 -35.487 -80.503 1.00 36.19 1041 THR A CA 1
ATOM 8175 C C . THR A 1 1041 ? 8.706 -36.991 -80.341 1.00 36.19 1041 THR A C 1
ATOM 8177 O O . THR A 1 1041 ? 9.412 -37.639 -79.574 1.00 36.19 1041 THR A O 1
ATOM 8180 N N . THR A 1 1042 ? 7.727 -37.542 -81.046 1.00 39.47 1042 THR A N 1
ATOM 8181 C CA . THR A 1 1042 ? 7.603 -38.972 -81.326 1.00 39.47 1042 THR A CA 1
ATOM 8182 C C . THR A 1 1042 ? 8.863 -39.493 -82.013 1.00 39.47 1042 THR A C 1
ATOM 8184 O O . THR A 1 1042 ? 9.234 -38.971 -83.065 1.00 39.47 1042 THR A O 1
ATOM 8187 N N . GLN A 1 1043 ? 9.449 -40.575 -81.501 1.00 34.03 1043 GLN A N 1
ATOM 8188 C CA . GLN A 1 1043 ? 10.206 -41.518 -82.325 1.00 34.03 1043 GLN A CA 1
ATOM 8189 C C . GLN A 1 1043 ? 9.860 -42.973 -81.965 1.00 34.03 1043 GLN A C 1
ATOM 8191 O O . GLN A 1 1043 ? 9.409 -43.233 -80.848 1.00 34.03 1043 GLN A O 1
ATOM 8196 N N . PRO A 1 1044 ? 9.968 -43.894 -82.941 1.00 47.75 1044 PRO A N 1
ATOM 8197 C CA . PRO A 1 1044 ? 9.298 -45.187 -82.923 1.00 47.75 1044 PRO A CA 1
ATOM 8198 C C . PRO A 1 1044 ? 10.150 -46.298 -82.291 1.00 47.75 1044 PRO A C 1
ATOM 8200 O O . PRO A 1 1044 ? 11.346 -46.139 -82.070 1.00 47.75 1044 PRO A O 1
ATOM 8203 N N . ASN A 1 1045 ? 9.489 -47.436 -82.055 1.00 38.88 1045 ASN A N 1
ATOM 8204 C CA . ASN A 1 1045 ? 10.049 -48.772 -81.811 1.00 38.88 1045 ASN A CA 1
ATOM 8205 C C . ASN A 1 1045 ? 11.468 -48.998 -82.365 1.00 38.88 1045 ASN A C 1
ATOM 8207 O O . ASN A 1 1045 ? 11.672 -48.852 -83.566 1.00 38.88 1045 ASN A O 1
ATOM 8211 N N . ASP A 1 1046 ? 12.369 -49.542 -81.542 1.00 39.31 1046 ASP A N 1
ATOM 8212 C CA . ASP A 1 1046 ? 12.841 -50.929 -81.690 1.00 39.31 1046 ASP A CA 1
ATOM 8213 C C . ASP A 1 1046 ? 13.853 -51.319 -80.589 1.00 39.31 1046 ASP A C 1
ATOM 8215 O O . ASP A 1 1046 ? 14.756 -50.553 -80.275 1.00 39.31 1046 ASP A O 1
ATOM 8219 N N . LYS A 1 1047 ? 13.687 -52.550 -80.071 1.00 39.19 1047 LYS A N 1
ATOM 8220 C CA . LYS A 1 1047 ? 14.703 -53.532 -79.604 1.00 39.19 1047 LYS A CA 1
ATOM 8221 C C . LYS A 1 1047 ? 15.884 -52.974 -78.784 1.00 39.19 1047 LYS A C 1
ATOM 8223 O O . LYS A 1 1047 ? 16.762 -52.316 -79.322 1.00 39.19 1047 LYS A O 1
ATOM 8228 N N . LYS A 1 1048 ? 16.074 -53.360 -77.524 1.00 36.00 1048 LYS A N 1
ATOM 8229 C CA . LYS A 1 1048 ? 16.366 -54.713 -77.027 1.00 36.00 1048 LYS A CA 1
ATOM 8230 C C . LYS A 1 1048 ? 16.435 -54.661 -75.504 1.00 36.00 1048 LYS A C 1
ATOM 8232 O O . LYS A 1 1048 ? 16.883 -53.603 -75.008 1.00 36.00 1048 LYS A O 1
#

Foldseek 3Di:
DDDPDQQWDKFAFDPDPDPDGIFTGRDDADADPPCVVPDDDDCVVVVPGDHAFQVNLLVNPLVVVLCCQVVQFEEEEEQAFAFLLQRCQQAAFACDLPDCVHCLNDPDDDRSGHSNLVSQQVVQVPDDQQKWKKKWKWWAQQQKIFGLLPLLRDIDGQVQQFDQDPQRATDRRLRDIDIADGSNSVSVSSSSSSVLQDAFQKPSGHGFSNTKMWMKMKMWHDDPVDQQKIWIGMYIYIRAGGLDQLVVIARWDWDWDADPVRDIDTDTPDGDPDVVRSVVSSVSNNSSNVLVVLVLVLLQQQLVCVVVVNDDQPDDRFFSCDTDNSVNCVSVVQAHHYHYHQRADSDPVCVVRRVVSSVSSNSNNSDDHHHDIDMDGHDPQLSVLVVVLVVLVVVLVVLVVVVVVVVVPDDPDDDDDSVVVSVVSVVVSVVSSVVSVCVSVVNDDPDPDDPSVNVVVVVVVVVQVLQVQQQKHFCSVPVDDQAKWKFFFDPPPSVGRTIINGPPDQKFFEACPTSHDDLDPQGHPRQWMKHWDDFDQDPVRDGPGTWIKIFGDPGWKDKQLHTDDHRDIHTDDFLIWMDRRHIIIGIHRPPRDDPVDDRDHSVVSVVSNLVSVLVPPVPVCVVVVVVVVVLVVVVVVLVVVVVVLVVVVVPDDDDDPVVVVVSVVVVVVSVLVVVLSVLVVVQVVLCSVVVVLQVVVCLLCVLLVNNQKHKDKFWFQADDFPSSGRIAIWIWIARNVVRDIDTHHSVLSVVLSVLSSVLLSVQLSCLVVVHKDFDDPCNNSCNSVLQDKGFQFKFKDQQLCLLFQDKDDPVPQWTFTFGRGPVRDGQWTWGKIKHWFLDPDPVPGDPVNRDGDPDSCVQAFAKTKIKMWGFKIGRGPAFFQKKKKWKDDPNDIDIFRIAGDRGSIGTGRDMDMDMDRGDHPVNSVCSRRTMIMMTMIGRGDDPDRDPDTSINQPPSSCVSSVGDDPPPDPVVNVVVVVVVVVVVVVVVVVVVVVVQVVVCVVPVDGDDDDDPPDDDVVNVVVVVVVVCCVVDPPDDDDDDDDDDDDDD

Secondary structure (DSSP, 8-state):
-EEEETTEEEEE-SS--SS--EEEES---B--TTGGGT--S--HHHHTS-B--HHHHHHHHHHHHHHHHHTTBEEEEEEESSTTSSHHHHHTSS--TTSTT-GGG-SS--TT--HHHHHHHHHHHS--TT-EEEEEEEEEETTEEEESSSTT--EEETTTTEEE-TTS-EEETTSPEEE--SHHHHHHHHHHHHTT---EEETTEEEE--SEEEEEEEEEEE-SSSTTEEEEEEEEEEEPPP-S-GGG--BEEEEEEE-TTS-EEEEEEEE-S-HHHHHHHHHHHHHHHHHHHHHHHHHHHHHHHHHTT-PPTTPPPTT--SSHHHHHHHHHHTTSEEEEEE----SGGGHHHHHHHHHHHHHHTT---PPPBEEEEPPHHHHHHHHHHHHHHHHHHHHHHHHHHHHHTT-----SHHHHHHHHHHHHHHHHHHHHHHHHHTSS--SS---HHHHHHHHHHHHHHHHHTTT-EEGGG-TT--S-EEEE--SSTTTTT-EEEE--SSEEEESTTSSB----TT--TT-EEEEEPPPPB-TTS-B----EEEEE-SS-EEETTEEPPTT-EEEPPTT-EEEETTEEEEEE-TTSS-TTSPPPPHHHHHHHHHHHHHTT-HHHHHHHHHHHHHHHHHHHHHHHHHHHHHHHHTT-SS--HHHHHHHHHHHHHHHHHHHHHHHHHHHHHHHHHHHHHHHHHHHHHHHTT-TTEEEEEEEEEE--TTS-EEEEEEEEEEETTTTEEEEEEHHHHHHHHHHHHHHHHHHHHHHHTT---B--GGGSHHHHHHSS-EEEEEEEE-GGGGGGTPPPPTTTSEEEEEESSSS--EEEEEEEEEEE-SSSSGGG--GGGSPP-SSGGGGBTS-EEEEEEEEEEES-SS-EEEEEEEEEETTEEEEPPPEEEEESS-EEEEEEEEEESSB-HHHHHHHHHPPEEEEEEEEEP-SS--SS-SBTT-HHHHHHTT--------HHHHHHHHHHHHHHHHHHHHHHHHHHHHHHHHHSSPPPP-------HHHHHHHHHHHHHHHSPPPP------------